Protein AF-0000000082578738 (afdb_homodimer)

Organism: NCBI:txid68569

Radius of gyration: 40.86 Å; Cα contacts (8 Å, |Δi|>4): 1595; chains: 2; bounding box: 80×146×96 Å

pLDDT: mean 88.63, std 14.74, range [18.41, 98.75]

InterPro domains:
  IPR003423 Outer membrane efflux protein [PF02321] (66-262)
  IPR003423 Outer membrane efflux protein [PF02321] (292-471)
  IPR010131 Multidrug resistance outer membrane protein MdtP/Nodulation protein T-like [PTHR30203] (8-477)
  IPR010131 Multidrug resistance outer membrane protein MdtP/Nodulation protein T-like [TIGR01845] (11-472)

Sequence (982 aa):
MANRPLTPSILLALSLSACAVGPDYHPRPASELGVPDGWSVSAGQKAREDLSQWWTRFDDPMLASLVQRAQAANLDVAQAVARLRQARESLVQQRANLVPSLSVSGGVSRSEPLRGGSSTTTLPDGTVTSFSQGGATSFSLGADANYQVDLFGGVRRGVEGARASYAASGYDLATVLISAEAETARNYVLARVVQAQIANARDSLGIADENLQIAGWRLQAGLVSSLDQEQARASRAQLAASIPTLEASYNGYVARLGVLTGQAPGALKAEMEAVKPIPAGPASVAAGIPADTLRQRPDVRAAERNLAAATANIGVAAAQLYPQLSIGGSIDAGSTALASIFDVITGRLFANIAQTLFDGGRRASQVRSAEAAADGAFLAYKSTVLTGLEDVENAIVALQTAQRRQQEFAVALEASSNQALLARMQYRSGLTDFTTLNQAESALISARNGVVSARSDAATALIQLYQALGGGWDPSVTPTVPTTGGTANGNMANRPLTPSILLALSLSACAVGPDYHPRPASELGVPDGWSVSAGQKAREDLSQWWTRFDDPMLASLVQRAQAANLDVAQAVARLRQARESLVQQRANLVPSLSVSGGVSRSEPLRGGSSTTTLPDGTVTSFSQGGATSFSLGADANYQVDLFGGVRRGVEGARASYAASGYDLATVLISAEAETARNYVLARVVQAQIANARDSLGIADENLQIAGWRLQAGLVSSLDQEQARASRAQLAASIPTLEASYNGYVARLGVLTGQAPGALKAEMEAVKPIPAGPASVAAGIPADTLRQRPDVRAAERNLAAATANIGVAAAQLYPQLSIGGSIDAGSTALASIFDVITGRLFANIAQTLFDGGRRASQVRSAEAAADGAFLAYKSTVLTGLEDVENAIVALQTAQRRQQEFAVALEASSNQALLARMQYRSGLTDFTTLNQAESALISARNGVVSARSDAATALIQLYQALGGGWDPSVTPTVPTTGGTANGN

Foldseek 3Di:
DDPPPPPPVVVVLVVLVPAQDFDADDDDDPVVLVNDPDAPDPAAADDDDAQQQVQVQLVDVVLSVLLVLLLVAFVLLVVLLVVLVVLVVQLVVLVVLQDKDKDKDKDKDKDADPPDQWDFDQPPVRDTDTDRPGIFMKIKIKMKIKHWDCSNCLSVLLSQLSVLLSLLSLLVSLLSSLVLSLLLSLLLLVLLLLVLLLVLLVVLLVVLVVQLVLLVVCVVVVLDDVVLNVVSVVLNVVSVVVNVVSVVSSLVSQLVSQNSSNHGRCPCCVVSVDRDHRRDGDPPCSPNQHPCLLLLRSNLSSLSSNLSSLSSVLSNLVSLQAKIKMKMKMWMFMDSDPVCRVVDIDIDIDMDIDHDDDDPCVSVVVSVVSVVVSVVSVVVSSVVSVVLSVQQSVLVVQLVVLVVQLVVLVVQLVVLVVQLVVLVVCVSVSNDGSVSNSVSSVSNSVSSSSNSVSSSSNSSSVSSNSVSSNGNNDSVDRGHNPDPPDDPPPD/DDPPPPPPVVVVLVVLVPAADFDADDDDDPVVLVNDPDAPDPADADDDDAQQQVQCQLVDPVLSVLLVLLLVAFVLLVVLLVVLVVLVVQLVVLVVLQDKDKDKDKDKDKDAPPPDQWDFDQDPVRDTDTDRNGIFIKIKIKMKIKHWDCSNCLSVLLSQLSVLLSLLSLLVSLLSSLVLSLLLSLLLLVLLLLVLLLVLLVVLLVVLVVQLVLQVVCVVVVLDDCVLNVVSVVLNVVSVVVNVVSVVSSLVSQLVSQNSSNHGRCPCCVVSVDRDHRRDGDPCCSVNQHPCLLLLRSNLSSLSSNLSSLSSVLSNLVSLQAKIKMKMKMWMFMDSDPVCRPVDIDIDIDIDIDHDDDDPCVSVVVSVVSVVVSVVSVVVSSVVSVVLSVLQSVLVVLLVVLVVQLVVLVVQLVVLVVQLVVLVVCVSVSNDGSVSNSVSSVSNSVSSSSNSVSSSSNSSSVSSNSVSSNGNNDSVDRGHNPDDDDDPPDD

Secondary structure (DSSP, 8-state):
-----SHHHHHHHHHGGG---SPPP-PPPGGGGT--SS-SS----------TTGGGGG--HHHHHHHHHHHHH-HHHHHHHHHHHHHHHHHHHHHHTTS-EEEEEEEEEEEEEEE--EEEEE-TTS-EEEEE---EEEEEEEEEEEEEE-TTSHHHHHHHHHHHHHHHHHHHHHHHHHHHHHHHHHHHHHHHHHHHHHHHHHHHHHHHHHHHHHHHHHHHTTSS-HHHHHHHHHHHHHHHHHHHHHHHHHHHHHHHHHHHTTS-TTTTHHHH-S--PPP---S-------TTHHHH-HHHHHHHHHHHHHHHHHHHHHHTTS-EEEEEEEEEEEESSGGGTTS-EEEEEEEEEE----STTHHHHHHHHHHHHHHHHHHHHHHHHHHHHHHHHHHHHHHHHHHHHHHHHHHHHHHHHHHHHHHHHHHHTTSS-HHHHHHHHHHHHHHHHHHHHHHHHHHHHHHHHHHHTT-SS-TTS----------S---/-----SHHHHHHHHHGGG--SSPPP-PPPGGGGT--SS-SS----------TTGGGGG--HHHHHHHHHHHHH-HHHHHHHHHHHHHHHHHHHHHGGGS-EEEEEEEEEEE--SS--EEEEEPTTS-EEEEE---EEEEEEEEEEEEEE-TTSHHHHHHHHHHHHHHHHHHHHHHHHHHHHHHHHHHHHHHHHHHHHHHHHHHHHHHHHHHHHHHHHHHHTTSS-HHHHHHHHHHHHHHHHHHHHHHHHHHHHHHHHHHHTTS-TTTTHHHH-S--PPP---S-------TTHHHH-HHHHHHHHHHHHHHHHHHHHHHTTS-EEEEEEEEEEEESSGGGTTSSEEEEEEEEEEEEEESTTHHHHHHHHHHHHHHHHHHHHHHHHHHHHHHHHHHHHHHHHHHHHHHHHHHHHHHHHHHHHHHHHHHHTTSS-HHHHHHHHHHHHHHHHHHHHHHHHHHHHHHHHHHHTT-SS-TTS--------------

Nearest PDB structures (foldseek):
  4k7r-assembly1_A  TM=8.934E-01  e=3.636E-23  Escherichia coli K-12
  5azs-assembly1_A  TM=9.113E-01  e=7.656E-23  Pseudomonas aeruginosa PAO1
  1yc9-assembly1_A-3  TM=9.239E-01  e=1.060E-21  Vibrio cholerae
  7akz-assembly1_A  TM=8.717E-01  e=3.704E-22  Pseudomonas aeruginosa PAO1
  1wp1-assembly1_A  TM=8.650E-01  e=6.839E-22  Pseudomonas aeruginosa

Solvent-acc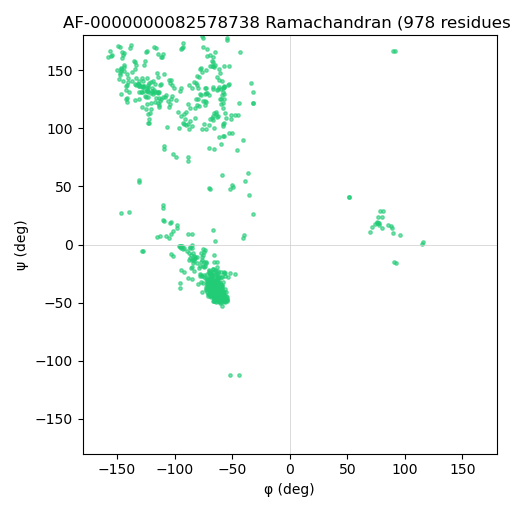essible surface area (backbone atoms only — not comparable to full-atom values): 49070 Å² total; per-residue (Å²): 132,82,78,68,71,71,56,61,68,56,52,58,61,56,62,42,63,74,57,50,46,52,64,79,77,69,90,77,57,55,73,80,43,69,56,68,96,65,74,95,54,100,55,56,79,35,74,82,69,86,32,46,59,54,61,58,57,31,74,38,71,66,61,36,51,52,33,53,43,24,73,75,38,19,44,69,44,52,34,33,49,25,52,31,45,31,33,48,27,50,28,45,37,40,50,13,60,79,47,52,34,33,33,38,37,40,35,43,35,37,39,34,50,75,33,61,33,54,49,70,45,64,42,96,85,63,52,68,44,64,49,63,52,65,66,45,50,39,36,38,39,36,36,39,37,43,31,64,56,57,60,40,19,26,54,60,20,43,31,50,16,30,50,24,45,30,49,18,36,18,20,48,34,50,40,45,43,27,49,51,38,44,52,44,50,44,36,51,42,50,30,28,42,34,51,53,48,44,51,52,50,51,53,52,43,54,52,32,52,50,51,32,50,51,35,47,52,36,36,75,69,65,74,48,57,71,48,47,34,24,47,33,46,18,53,36,24,52,52,59,34,50,49,44,57,39,52,41,51,32,52,46,28,42,20,48,47,13,40,48,39,50,33,30,26,50,71,40,51,74,78,59,62,65,87,60,79,62,59,50,58,61,90,73,64,72,55,22,55,38,92,58,31,66,71,32,21,32,62,40,51,17,32,48,23,44,26,41,17,32,31,19,43,24,5,32,36,46,27,69,72,45,70,44,42,37,40,36,36,36,44,37,24,45,24,71,42,79,91,46,26,77,74,44,71,48,76,47,75,51,74,47,77,49,67,82,87,79,69,93,53,54,62,62,50,46,27,52,50,28,48,52,48,24,51,52,30,46,52,50,28,30,51,44,46,48,51,42,52,49,43,36,52,51,20,52,52,43,28,54,50,18,54,54,44,38,56,55,25,51,51,44,32,53,52,24,48,53,46,28,53,52,34,51,53,30,38,78,71,65,73,46,56,60,68,59,30,50,52,29,46,50,45,29,53,52,22,52,48,43,36,52,49,21,50,46,41,29,36,48,21,47,48,44,29,41,49,42,47,27,27,48,50,65,70,89,52,82,51,66,74,80,74,77,73,78,75,87,65,77,135,132,85,76,69,72,69,55,61,66,54,51,56,60,58,62,42,61,75,53,47,46,52,63,79,77,68,88,78,57,55,71,83,42,42,56,66,97,64,76,75,52,101,55,57,78,36,78,83,71,86,33,44,58,54,61,60,57,31,74,36,71,67,60,37,49,51,33,52,42,23,72,74,38,19,58,68,45,52,53,32,49,53,52,30,46,52,32,48,51,50,27,52,56,42,50,53,60,77,52,65,48,79,50,77,52,79,49,77,46,74,48,65,59,86,73,77,34,53,50,72,46,68,44,96,86,63,51,69,44,65,48,66,51,65,68,44,53,39,37,38,41,36,37,38,39,43,31,66,56,58,61,42,21,26,54,58,21,44,29,52,16,29,50,24,44,28,49,18,35,19,21,48,32,49,41,46,43,26,50,52,37,44,51,42,50,43,34,52,42,52,29,28,42,34,50,52,50,45,51,51,48,52,54,51,42,54,51,32,52,50,50,31,49,50,36,47,51,36,35,74,70,66,74,48,59,70,63,45,35,52,50,32,48,50,54,34,51,55,50,58,61,49,47,61,57,40,52,51,52,30,52,51,28,44,22,48,48,13,44,49,37,58,40,56,44,68,70,41,52,76,78,62,61,65,87,59,80,60,59,50,60,62,89,72,64,71,54,19,56,38,95,56,32,67,70,33,19,32,60,42,51,19,33,50,24,45,27,40,17,33,32,18,42,24,6,34,36,45,28,69,74,47,68,45,40,37,37,36,36,34,43,36,23,48,26,71,43,78,93,46,26,77,50,33,27,38,34,35,40,37,41,39,38,35,35,72,76,40,44,59,52,26,62,63,28,47,26,54,28,28,48,26,49,24,52,28,30,47,38,51,28,30,47,45,45,32,50,45,52,33,44,35,52,47,19,52,43,40,30,54,30,18,53,55,27,39,56,25,24,50,51,14,32,54,23,18,48,52,21,30,54,49,35,52,53,31,38,76,70,66,73,48,56,57,67,61,35,51,52,28,46,51,46,30,53,51,22,54,50,41,38,51,49,23,50,47,40,30,35,45,19,47,48,46,30,42,49,44,47,26,28,48,49,66,71,90,52,81,52,67,73,77,76,78,74,81,77,90,66,83,131

Structure (mmCIF, N/CA/C/O backbone):
data_AF-0000000082578738-model_v1
#
loop_
_entity.id
_entity.type
_entity.pdbx_description
1 polymer 'NodT family efflux transporter outer membrane factor (OMF) lipoprotein'
#
loop_
_atom_site.group_PDB
_atom_site.id
_atom_site.type_symbol
_atom_site.label_atom_id
_atom_site.label_alt_id
_atom_site.label_comp_id
_atom_site.label_asym_id
_atom_site.label_entity_id
_atom_site.label_seq_id
_atom_site.pdbx_PDB_ins_code
_atom_site.Cartn_x
_atom_site.Cartn_y
_atom_site.Cartn_z
_atom_site.occupancy
_atom_site.B_iso_or_equiv
_atom_site.auth_seq_id
_atom_site.auth_comp_id
_atom_site.auth_asym_id
_atom_site.auth_atom_id
_atom_site.pdbx_PDB_model_num
ATOM 1 N N . MET A 1 1 ? -24.656 -64.25 -32.5 1 35.38 1 MET A N 1
ATOM 2 C CA . MET A 1 1 ? -23.766 -63.406 -31.703 1 35.38 1 MET A CA 1
ATOM 3 C C . MET A 1 1 ? -24.531 -62.219 -31.109 1 35.38 1 MET A C 1
ATOM 5 O O . MET A 1 1 ? -25.141 -61.438 -31.859 1 35.38 1 MET A O 1
ATOM 9 N N . ALA A 1 2 ? -25.078 -62.438 -29.875 1 47.12 2 ALA A N 1
ATOM 10 C CA . ALA A 1 2 ? -26.094 -61.719 -29.109 1 47.12 2 ALA A CA 1
ATOM 11 C C . ALA A 1 2 ? -25.672 -60.25 -28.875 1 47.12 2 ALA A C 1
ATOM 13 O O . ALA A 1 2 ? -24.609 -60 -28.328 1 47.12 2 ALA A O 1
ATOM 14 N N . ASN A 1 3 ? -26.094 -59.406 -29.734 1 41.47 3 ASN A N 1
ATOM 15 C CA . ASN A 1 3 ? -26.016 -57.938 -29.688 1 41.47 3 ASN A CA 1
ATOM 16 C C . ASN A 1 3 ? -26.5 -57.406 -28.359 1 41.47 3 ASN A C 1
ATOM 18 O O . ASN A 1 3 ? -27.703 -57.219 -28.156 1 41.47 3 ASN A O 1
ATOM 22 N N . ARG A 1 4 ? -25.984 -57.969 -27.219 1 53.22 4 ARG A N 1
ATOM 23 C CA . ARG A 1 4 ? -26.422 -57.406 -25.938 1 53.22 4 ARG A CA 1
ATOM 24 C C . ARG A 1 4 ? -26.25 -55.875 -25.938 1 53.22 4 ARG A C 1
ATOM 26 O O . ARG A 1 4 ? -25.188 -55.375 -26.281 1 53.22 4 ARG A O 1
ATOM 33 N N . PRO A 1 5 ? -27.375 -55.188 -25.938 1 48.09 5 PRO A N 1
ATOM 34 C CA . PRO A 1 5 ? -27.406 -53.75 -26.016 1 48.09 5 PRO A CA 1
ATOM 35 C C . PRO A 1 5 ? -26.531 -53.062 -24.953 1 48.09 5 PRO A C 1
ATOM 37 O O . PRO A 1 5 ? -26.578 -53.469 -23.781 1 48.09 5 PRO A O 1
ATOM 40 N N . LEU A 1 6 ? -25.297 -52.688 -25.297 1 50.22 6 LEU A N 1
ATOM 41 C CA . LEU A 1 6 ? -24.422 -51.75 -24.578 1 50.22 6 LEU A CA 1
ATOM 42 C C . LEU A 1 6 ? -25.203 -50.562 -24.031 1 50.22 6 LEU A C 1
ATOM 44 O O . LEU A 1 6 ? -24.625 -49.688 -23.406 1 50.22 6 LEU A O 1
ATOM 48 N N . THR A 1 7 ? -26.578 -50.656 -24.141 1 51.19 7 THR A N 1
ATOM 49 C CA . THR A 1 7 ? -27.344 -49.438 -23.875 1 51.19 7 THR A CA 1
ATOM 50 C C . THR A 1 7 ? -27.422 -49.156 -22.375 1 51.19 7 THR A C 1
ATOM 52 O O . THR A 1 7 ? -27.453 -48 -21.953 1 51.19 7 THR A O 1
ATOM 55 N N . PRO A 1 8 ? -27.625 -50.25 -21.594 1 52.88 8 PRO A N 1
ATOM 56 C CA . PRO A 1 8 ? -27.906 -49.844 -20.219 1 52.88 8 PRO A CA 1
ATOM 57 C C . PRO A 1 8 ? -26.688 -49.25 -19.5 1 52.88 8 PRO A C 1
ATOM 59 O O . PRO A 1 8 ? -26.844 -48.469 -18.562 1 52.88 8 PRO A O 1
ATOM 62 N N . SER A 1 9 ? -25.516 -49.781 -19.875 1 50.31 9 SER A N 1
ATOM 63 C CA . SER A 1 9 ? -24.344 -49.344 -19.109 1 50.31 9 SER A CA 1
ATOM 64 C C . SER A 1 9 ? -24.062 -47.875 -19.312 1 50.31 9 SER A C 1
ATOM 66 O O . SER A 1 9 ? -23.547 -47.188 -18.422 1 50.31 9 SER A O 1
ATOM 68 N N . ILE A 1 10 ? -24.375 -47.406 -20.5 1 50.16 10 ILE A N 1
ATOM 69 C CA . ILE A 1 10 ? -24.141 -45.969 -20.766 1 50.16 10 ILE A CA 1
ATOM 70 C C . ILE A 1 10 ? -25.156 -45.125 -20.016 1 50.16 10 ILE A C 1
ATOM 72 O O . ILE A 1 10 ? -24.844 -44.031 -19.562 1 50.16 10 ILE A O 1
ATOM 76 N N . LEU A 1 11 ? -26.406 -45.656 -19.875 1 50.03 11 LEU A N 1
ATOM 77 C CA . LEU A 1 11 ? -27.422 -44.875 -19.188 1 50.03 11 LEU A CA 1
ATOM 78 C C . LEU A 1 11 ? -27.109 -44.75 -17.703 1 50.03 11 LEU A C 1
ATOM 80 O O . LEU A 1 11 ? -27.469 -43.75 -17.078 1 50.03 11 LEU A O 1
ATOM 84 N N . LEU A 1 12 ? -26.609 -45.781 -17.047 1 49.66 12 LEU A N 1
ATOM 85 C CA . LEU A 1 12 ? -26.25 -45.688 -15.633 1 49.66 12 LEU A CA 1
ATOM 86 C C . LEU A 1 12 ? -25.125 -44.688 -15.422 1 49.66 12 LEU A C 1
ATOM 88 O O . LEU A 1 12 ? -25.094 -43.969 -14.406 1 49.66 12 LEU A O 1
ATOM 92 N N . ALA A 1 13 ? -24.188 -44.625 -16.328 1 50.25 13 ALA A N 1
ATOM 93 C CA . ALA A 1 13 ? -23.094 -43.656 -16.203 1 50.25 13 ALA A CA 1
ATOM 94 C C . ALA A 1 13 ? -23.609 -42.219 -16.281 1 50.25 13 ALA A C 1
ATOM 96 O O . ALA A 1 13 ? -23.062 -41.344 -15.625 1 50.25 13 ALA A O 1
ATOM 97 N N . LEU A 1 14 ? -24.688 -42.031 -17.031 1 50.22 14 LEU A N 1
ATOM 98 C CA . LEU A 1 14 ? -25.219 -40.688 -17.188 1 50.22 14 LEU A CA 1
ATOM 99 C C . LEU A 1 14 ? -26 -40.25 -15.961 1 50.22 14 LEU A C 1
ATOM 101 O O . LEU A 1 14 ? -26.172 -39.062 -15.719 1 50.22 14 LEU A O 1
ATOM 105 N N . SER A 1 15 ? -26.641 -41.188 -15.305 1 51.06 15 SER A N 1
ATOM 106 C CA . SER A 1 15 ? -27.438 -40.781 -14.156 1 51.06 15 SER A CA 1
ATOM 107 C C . SER A 1 15 ? -26.531 -40.312 -13.008 1 51.06 15 SER A C 1
ATOM 109 O O . SER A 1 15 ? -27 -39.656 -12.078 1 51.06 15 SER A O 1
ATOM 111 N N . LEU A 1 16 ? -25.328 -40.75 -12.953 1 48.75 16 LEU A N 1
ATOM 112 C CA . LEU A 1 16 ? -24.438 -40.375 -11.859 1 48.75 16 LEU A CA 1
ATOM 113 C C . LEU A 1 16 ? -23.953 -38.938 -12.008 1 48.75 16 LEU A C 1
ATOM 115 O O . LEU A 1 16 ? -23.219 -38.438 -11.172 1 48.75 16 LEU A O 1
ATOM 119 N N . SER A 1 17 ? -24.109 -38.406 -13.109 1 51.94 17 SER A N 1
ATOM 120 C CA . SER A 1 17 ? -23.641 -37.062 -13.383 1 51.94 17 SER A CA 1
ATOM 121 C C . SER A 1 17 ? -24.281 -36.031 -12.453 1 51.94 17 SER A C 1
ATOM 123 O O . SER A 1 17 ? -23.828 -34.906 -12.344 1 51.94 17 SER A O 1
ATOM 125 N N . ALA A 1 18 ? -25.469 -36.344 -11.883 1 58.41 18 ALA A N 1
ATOM 126 C CA . ALA A 1 18 ? -26.25 -35.312 -11.211 1 58.41 18 ALA A CA 1
ATOM 127 C C . ALA A 1 18 ? -25.781 -35.125 -9.773 1 58.41 18 ALA A C 1
ATOM 129 O O . ALA A 1 18 ? -26.031 -34.094 -9.164 1 58.41 18 ALA A O 1
ATOM 130 N N . CYS A 1 19 ? -25.031 -35.969 -9.094 1 68.69 19 CYS A N 1
ATOM 131 C CA . CYS A 1 19 ? -24.812 -35.844 -7.66 1 68.69 19 CYS A CA 1
ATOM 132 C C . CYS A 1 19 ? -23.375 -35.406 -7.371 1 68.69 19 CYS A C 1
ATOM 134 O O . CYS A 1 19 ? -22.438 -36.188 -7.609 1 68.69 19 CYS A O 1
ATOM 136 N N . ALA A 1 20 ? -23.031 -34.094 -7.387 1 81.81 20 ALA A N 1
ATOM 137 C CA . ALA A 1 20 ? -21.734 -33.594 -6.926 1 81.81 20 ALA A CA 1
ATOM 138 C C . ALA A 1 20 ? -21.641 -33.625 -5.402 1 81.81 20 ALA A C 1
ATOM 140 O O . ALA A 1 20 ? -22.547 -33.156 -4.711 1 81.81 20 ALA A O 1
ATOM 141 N N . VAL A 1 21 ? -20.609 -34.188 -4.883 1 87.62 21 VAL A N 1
ATOM 142 C CA . VAL A 1 21 ? -20.422 -34.281 -3.439 1 87.62 21 VAL A CA 1
ATOM 143 C C . VAL A 1 21 ? -20.078 -32.906 -2.879 1 87.62 21 VAL A C 1
ATOM 145 O O . VAL A 1 21 ? -19.719 -31.984 -3.631 1 87.62 21 VAL A O 1
ATOM 148 N N . GLY A 1 22 ? -20.234 -32.75 -1.539 1 86.25 22 GLY A N 1
ATOM 149 C CA . GLY A 1 22 ? -19.984 -31.453 -0.88 1 86.25 22 GLY A CA 1
ATOM 150 C C . GLY A 1 22 ? -21.234 -30.594 -0.79 1 86.25 22 GLY A C 1
ATOM 151 O O . GLY A 1 22 ? -22.234 -30.859 -1.458 1 86.25 22 GLY A O 1
ATOM 152 N N . PRO A 1 23 ? -21.141 -29.594 -0.011 1 88.69 23 PRO A N 1
ATOM 153 C CA . PRO A 1 23 ? -22.328 -28.766 0.199 1 88.69 23 PRO A CA 1
ATOM 154 C C . PRO A 1 23 ? -22.562 -27.766 -0.932 1 88.69 23 PRO A C 1
ATOM 156 O O . PRO A 1 23 ? -21.594 -27.312 -1.567 1 88.69 23 PRO A O 1
ATOM 159 N N . ASP A 1 24 ? -23.812 -27.5 -1.26 1 89.81 24 ASP A N 1
ATOM 160 C CA . ASP A 1 24 ? -24.172 -26.391 -2.127 1 89.81 24 ASP A CA 1
ATOM 161 C C . ASP A 1 24 ? -24.219 -25.078 -1.341 1 89.81 24 ASP A C 1
ATOM 163 O O . ASP A 1 24 ? -24.688 -25.047 -0.2 1 89.81 24 ASP A O 1
ATOM 167 N N . TYR A 1 25 ? -23.734 -24.094 -1.938 1 90.44 25 TYR A N 1
ATOM 168 C CA . TYR A 1 25 ? -23.797 -22.797 -1.267 1 90.44 25 TYR A CA 1
ATOM 169 C C . TYR A 1 25 ? -25.219 -22.25 -1.269 1 90.44 25 TYR A C 1
ATOM 171 O O . TYR A 1 25 ? -25.891 -22.281 -2.295 1 90.44 25 TYR A O 1
ATOM 179 N N . HIS A 1 26 ? -25.656 -21.75 -0.109 1 88.62 26 HIS A N 1
ATOM 180 C CA . HIS A 1 26 ? -26.906 -21.016 0.058 1 88.62 26 HIS A CA 1
ATOM 181 C C . HIS A 1 26 ? -26.672 -19.672 0.758 1 88.62 26 HIS A C 1
ATOM 183 O O . HIS A 1 26 ? -25.891 -19.594 1.711 1 88.62 26 HIS A O 1
ATOM 189 N N . PRO A 1 27 ? -27.344 -18.641 0.185 1 87.31 27 PRO A N 1
ATOM 190 C CA . PRO A 1 27 ? -27.188 -17.344 0.857 1 87.31 27 PRO A CA 1
ATOM 191 C C . PRO A 1 27 ? -27.609 -17.391 2.324 1 87.31 27 PRO A C 1
ATOM 193 O O . PRO A 1 27 ? -28.594 -18.062 2.668 1 87.31 27 PRO A O 1
ATOM 196 N N . ARG A 1 28 ? -26.812 -16.812 3.16 1 85.69 28 ARG A N 1
ATOM 197 C CA . ARG A 1 28 ? -27.078 -16.812 4.594 1 85.69 28 ARG A CA 1
ATOM 198 C C . ARG A 1 28 ? -28.109 -15.742 4.957 1 85.69 28 ARG A C 1
ATOM 200 O O . ARG A 1 28 ? -28.078 -14.633 4.422 1 85.69 28 ARG A O 1
ATOM 207 N N . PRO A 1 29 ? -29.078 -16.094 5.852 1 84.44 29 PRO A N 1
ATOM 208 C CA . PRO A 1 29 ? -30.078 -15.094 6.254 1 84.44 29 PRO A CA 1
ATOM 209 C C . PRO A 1 29 ? -29.469 -13.961 7.082 1 84.44 29 PRO A C 1
ATOM 211 O O . PRO A 1 29 ? -28.422 -14.133 7.699 1 84.44 29 PRO A O 1
ATOM 214 N N . ALA A 1 30 ? -30.156 -12.867 7.082 1 83 30 ALA A N 1
ATOM 215 C CA . ALA A 1 30 ? -29.719 -11.648 7.754 1 83 30 ALA A CA 1
ATOM 216 C C . ALA A 1 30 ? -29.5 -11.891 9.242 1 83 30 ALA A C 1
ATOM 218 O O . ALA A 1 30 ? -28.609 -11.305 9.852 1 83 30 ALA A O 1
ATOM 219 N N . SER A 1 31 ? -30.266 -12.797 9.852 1 82.25 31 SER A N 1
ATOM 220 C CA . SER A 1 31 ? -30.156 -13.094 11.281 1 82.25 31 SER A CA 1
ATOM 221 C C . SER A 1 31 ? -28.812 -13.719 11.625 1 82.25 31 SER A C 1
ATOM 223 O O . SER A 1 31 ? -28.219 -13.398 12.664 1 82.25 31 SER A O 1
ATOM 225 N N . GLU A 1 32 ? -28.312 -14.43 10.781 1 86.44 32 GLU A N 1
ATOM 226 C CA . GLU A 1 32 ? -27.031 -15.094 11.031 1 86.44 32 GLU A CA 1
ATOM 227 C C . GLU A 1 32 ? -25.859 -14.133 10.852 1 86.44 32 GLU A C 1
ATOM 229 O O . GLU A 1 32 ? -24.766 -14.391 11.352 1 86.44 32 GLU A O 1
ATOM 234 N N . LEU A 1 33 ? -26.125 -13.102 10.164 1 85.94 33 LEU A N 1
ATOM 235 C CA . LEU A 1 33 ? -25.078 -12.117 9.898 1 85.94 33 LEU A CA 1
ATOM 236 C C . LEU A 1 33 ? -25.094 -11.008 10.953 1 85.94 33 LEU A C 1
ATOM 238 O O . LEU A 1 33 ? -24.266 -10.102 10.914 1 85.94 33 LEU A O 1
ATOM 242 N N . GLY A 1 34 ? -26.078 -11.023 11.922 1 79.19 34 GLY A N 1
ATOM 243 C CA . GLY A 1 34 ? -26.141 -10.031 12.984 1 79.19 34 GLY A CA 1
ATOM 244 C C . GLY A 1 34 ? -26.766 -8.727 12.547 1 79.19 34 GLY A C 1
ATOM 245 O O . GLY A 1 34 ? -26.547 -7.684 13.164 1 79.19 34 GLY A O 1
ATOM 246 N N . VAL A 1 35 ? -27.438 -8.75 11.383 1 82.56 35 VAL A N 1
ATOM 247 C CA . VAL A 1 35 ? -28.078 -7.543 10.883 1 82.56 35 VAL A CA 1
ATOM 248 C C . VAL A 1 35 ? -29.328 -7.246 11.703 1 82.56 35 VAL A C 1
ATOM 250 O O . VAL A 1 35 ? -30.234 -8.078 11.781 1 82.56 35 VAL A O 1
ATOM 253 N N . PRO A 1 36 ? -29.344 -6.062 12.352 1 80 36 PRO A N 1
ATOM 254 C CA . PRO A 1 36 ? -30.516 -5.73 13.156 1 80 36 PRO A CA 1
ATOM 255 C C . PRO A 1 36 ? -31.734 -5.41 12.305 1 80 36 PRO A C 1
ATOM 257 O O . PRO A 1 36 ? -31.625 -5.238 11.094 1 80 36 PRO A O 1
ATOM 260 N N . ASP A 1 37 ? -32.906 -5.332 12.883 1 75.31 37 ASP A N 1
ATOM 261 C CA . ASP A 1 37 ? -34.156 -5.035 12.195 1 75.31 37 ASP A CA 1
ATOM 262 C C . ASP A 1 37 ? -34.219 -3.572 11.766 1 75.31 37 ASP A C 1
ATOM 264 O O . ASP A 1 37 ? -34.906 -3.229 10.812 1 75.31 37 ASP A O 1
ATOM 268 N N . GLY A 1 38 ? -33.531 -2.75 12.539 1 74.38 38 GLY A N 1
ATOM 269 C CA . GLY A 1 38 ? -33.531 -1.33 12.227 1 74.38 38 GLY A CA 1
ATOM 270 C C . GLY A 1 38 ? -32.188 -0.662 12.539 1 74.38 38 GLY A C 1
ATOM 271 O O . GLY A 1 38 ? -31.344 -1.244 13.211 1 74.38 38 GLY A O 1
ATOM 272 N N . TRP A 1 39 ? -32.062 0.463 11.969 1 76.12 39 TRP A N 1
ATOM 273 C CA . TRP A 1 39 ? -30.844 1.25 12.211 1 76.12 39 TRP A CA 1
ATOM 274 C C . TRP A 1 39 ? -30.906 1.917 13.586 1 76.12 39 TRP A C 1
ATOM 276 O O . TRP A 1 39 ? -31.984 2.211 14.094 1 76.12 39 TRP A O 1
ATOM 286 N N . SER A 1 40 ? -29.75 2.088 14.195 1 77.75 40 SER A N 1
ATOM 287 C CA . SER A 1 40 ? -29.688 2.699 15.523 1 77.75 40 SER A CA 1
ATOM 288 C C . SER A 1 40 ? -29.734 4.223 15.43 1 77.75 40 SER A C 1
ATOM 290 O O . SER A 1 40 ? -29.953 4.902 16.438 1 77.75 40 SER A O 1
ATOM 292 N N . VAL A 1 41 ? -29.578 4.668 14.25 1 75.44 41 VAL A N 1
ATOM 293 C CA . VAL A 1 41 ? -29.562 6.113 14.047 1 75.44 41 VAL A CA 1
ATOM 294 C C . VAL A 1 41 ? -30.844 6.539 13.328 1 75.44 41 VAL A C 1
ATOM 296 O O . VAL A 1 41 ? -31.531 5.715 12.711 1 75.44 41 VAL A O 1
ATOM 299 N N . SER A 1 42 ? -31.344 7.762 13.656 1 64.81 42 SER A N 1
ATOM 300 C CA . SER A 1 42 ? -32.531 8.289 13.008 1 64.81 42 SER A CA 1
ATOM 301 C C . SER A 1 42 ? -32.344 8.43 11.5 1 64.81 42 SER A C 1
ATOM 303 O O . SER A 1 42 ? -31.641 9.344 11.047 1 64.81 42 SER A O 1
ATOM 305 N N . ALA A 1 43 ? -32.625 7.352 10.828 1 62.56 43 ALA A N 1
ATOM 306 C CA . ALA A 1 43 ? -32.562 7.391 9.375 1 62.56 43 ALA A CA 1
ATOM 307 C C . ALA A 1 43 ? -33.906 6.984 8.75 1 62.56 43 ALA A C 1
ATOM 309 O O . ALA A 1 43 ? -34.562 6.047 9.219 1 62.56 43 ALA A O 1
ATOM 310 N N . GLY A 1 44 ? -34.531 7.945 8.125 1 61.06 44 GLY A N 1
ATOM 311 C CA . GLY A 1 44 ? -35.781 7.566 7.461 1 61.06 44 GLY A CA 1
ATOM 312 C C . GLY A 1 44 ? -35.562 6.52 6.383 1 61.06 44 GLY A C 1
ATOM 313 O O . GLY A 1 44 ? -34.438 6.344 5.879 1 61.06 44 GLY A O 1
ATOM 314 N N . GLN A 1 45 ? -36.406 5.555 6.383 1 58.81 45 GLN A N 1
ATOM 315 C CA . GLN A 1 45 ? -36.344 4.59 5.289 1 58.81 45 GLN A CA 1
ATOM 316 C C . GLN A 1 45 ? -36.906 5.188 4 1 58.81 45 GLN A C 1
ATOM 318 O O . GLN A 1 45 ? -38 5.754 3.994 1 58.81 45 GLN A O 1
ATOM 323 N N . LYS A 1 46 ? -36 5.523 3.17 1 60.38 46 LYS A N 1
ATOM 324 C CA . LYS A 1 46 ? -36.5 6.02 1.896 1 60.38 46 LYS A CA 1
ATOM 325 C C . LYS A 1 46 ? -36.219 5.031 0.768 1 60.38 46 LYS A C 1
ATOM 327 O O . LYS A 1 46 ? -35.438 4.098 0.935 1 60.38 46 LYS A O 1
ATOM 332 N N . ALA A 1 47 ? -37 5.312 -0.372 1 58.38 47 ALA A N 1
ATOM 333 C CA . ALA A 1 47 ? -36.906 4.516 -1.593 1 58.38 47 ALA A CA 1
ATOM 334 C C . ALA A 1 47 ? -35.469 4.504 -2.125 1 58.38 47 ALA A C 1
ATOM 336 O O . ALA A 1 47 ? -34.719 5.43 -1.866 1 58.38 47 ALA A O 1
ATOM 337 N N . ARG A 1 48 ? -35.156 3.455 -2.846 1 63.94 48 ARG A N 1
ATOM 338 C CA . ARG A 1 48 ? -33.875 3.199 -3.449 1 63.94 48 ARG A CA 1
ATOM 339 C C . ARG A 1 48 ? -33.469 4.328 -4.398 1 63.94 48 ARG A C 1
ATOM 341 O O . ARG A 1 48 ? -34.188 4.641 -5.34 1 63.94 48 ARG A O 1
ATOM 348 N N . GLU A 1 49 ? -32.594 5.168 -3.939 1 72.5 49 GLU A N 1
ATOM 349 C CA . GLU A 1 49 ? -32.062 6.191 -4.824 1 72.5 49 GLU A CA 1
ATOM 350 C C . GLU A 1 49 ? -30.875 5.645 -5.633 1 72.5 49 GLU A C 1
ATOM 352 O O . GLU A 1 49 ? -30.156 4.77 -5.164 1 72.5 49 GLU A O 1
ATOM 357 N N . ASP A 1 50 ? -30.938 5.988 -7.012 1 81.94 50 ASP A N 1
ATOM 358 C CA . ASP A 1 50 ? -29.797 5.602 -7.852 1 81.94 50 ASP A CA 1
ATOM 359 C C . ASP A 1 50 ? -28.547 6.379 -7.469 1 81.94 50 ASP A C 1
ATOM 361 O O . ASP A 1 50 ? -28.453 7.582 -7.719 1 81.94 50 ASP A O 1
ATOM 365 N N . LEU A 1 51 ? -27.625 5.656 -6.852 1 88.06 51 LEU A N 1
ATOM 366 C CA . LEU A 1 51 ? -26.406 6.297 -6.371 1 88.06 51 LEU A CA 1
ATOM 367 C C . LEU A 1 51 ? -25.219 5.973 -7.281 1 88.06 51 LEU A C 1
ATOM 369 O O . LEU A 1 51 ? -24.062 6.191 -6.91 1 88.06 51 LEU A O 1
ATOM 373 N N . SER A 1 52 ? -25.484 5.527 -8.531 1 90.38 52 SER A N 1
ATOM 374 C CA . SER A 1 52 ? -24.422 5.129 -9.438 1 90.38 52 SER A CA 1
ATOM 375 C C . SER A 1 52 ? -23.562 6.324 -9.859 1 90.38 52 SER A C 1
ATOM 377 O O . SER A 1 52 ? -22.391 6.172 -10.18 1 90.38 52 SER A O 1
ATOM 379 N N . GLN A 1 53 ? -24.188 7.5 -9.82 1 93.25 53 GLN A N 1
ATOM 380 C CA . GLN A 1 53 ? -23.484 8.734 -10.133 1 93.25 53 GLN A CA 1
ATOM 381 C C . GLN A 1 53 ? -23.734 9.797 -9.07 1 93.25 53 GLN A C 1
ATOM 383 O O . GLN A 1 53 ? -24.094 10.93 -9.383 1 93.25 53 GLN A O 1
ATOM 388 N N . TRP A 1 54 ? -23.453 9.484 -7.84 1 92.88 54 TRP A N 1
ATOM 389 C CA . TRP A 1 54 ? -23.75 10.32 -6.684 1 92.88 54 TRP A CA 1
ATOM 390 C C . TRP A 1 54 ? -23.047 11.672 -6.793 1 92.88 54 TRP A C 1
ATOM 392 O O . TRP A 1 54 ? -23.516 12.672 -6.246 1 92.88 54 TRP A O 1
ATOM 402 N N . TRP A 1 55 ? -21.844 11.766 -7.512 1 95 55 TRP A N 1
ATOM 403 C CA . TRP A 1 55 ? -21.062 12.992 -7.59 1 95 55 TRP A CA 1
ATOM 404 C C . TRP A 1 55 ? -21.812 14.07 -8.359 1 95 55 TRP A C 1
ATOM 406 O O . TRP A 1 55 ? -21.531 15.266 -8.188 1 95 55 TRP A O 1
ATOM 416 N N . THR A 1 56 ? -22.781 13.688 -9.172 1 93.75 56 THR A N 1
ATOM 417 C CA . THR A 1 56 ? -23.562 14.648 -9.938 1 93.75 56 THR A CA 1
ATOM 418 C C . THR A 1 56 ? -24.516 15.414 -9.023 1 93.75 56 THR A C 1
ATOM 420 O O . THR A 1 56 ? -25 16.484 -9.383 1 93.75 56 THR A O 1
ATOM 423 N N . ARG A 1 57 ? -24.734 14.945 -7.848 1 91.5 57 ARG A N 1
ATOM 424 C CA . ARG A 1 57 ? -25.672 15.555 -6.906 1 91.5 57 ARG A CA 1
ATOM 425 C C . ARG A 1 57 ? -25.078 16.797 -6.27 1 91.5 57 ARG A C 1
ATOM 427 O O . ARG A 1 57 ? -25.797 17.609 -5.664 1 91.5 57 ARG A O 1
ATOM 434 N N . PHE A 1 58 ? -23.797 17 -6.375 1 95.12 58 PHE A N 1
ATOM 435 C CA . PHE A 1 58 ? -23.141 18.188 -5.844 1 95.12 58 PHE A CA 1
ATOM 436 C C . PHE A 1 58 ? -23.312 19.375 -6.797 1 95.12 58 PHE A C 1
ATOM 438 O O . PHE A 1 58 ? -22.984 20.516 -6.449 1 95.12 58 PHE A O 1
ATOM 445 N N . ASP A 1 59 ? -23.812 19.141 -8.016 1 93.44 59 ASP A N 1
ATOM 446 C CA . ASP A 1 59 ? -24.016 20.172 -9.023 1 93.44 59 ASP A CA 1
ATOM 447 C C . ASP A 1 59 ? -22.75 21 -9.242 1 93.44 59 ASP A C 1
ATOM 449 O O . ASP A 1 59 ? -22.781 22.219 -9.219 1 93.44 59 ASP A O 1
ATOM 453 N N . ASP A 1 60 ? -21.656 20.391 -9.266 1 97.12 60 ASP A N 1
ATOM 454 C CA . ASP A 1 60 ? -20.344 20.969 -9.531 1 97.12 60 ASP A CA 1
ATOM 455 C C . ASP A 1 60 ? -19.672 20.266 -10.727 1 97.12 60 ASP A C 1
ATOM 457 O O . ASP A 1 60 ? -19.203 19.141 -10.609 1 97.12 60 ASP A O 1
ATOM 461 N N . PRO A 1 61 ? -19.656 20.969 -11.898 1 96.56 61 PRO A N 1
ATOM 462 C CA . PRO A 1 61 ? -19.172 20.344 -13.133 1 96.56 61 PRO A CA 1
ATOM 463 C C . PRO A 1 61 ? -17.703 19.906 -13.031 1 96.56 61 PRO A C 1
ATOM 465 O O . PRO A 1 61 ? -17.328 18.891 -13.625 1 96.56 61 PRO A O 1
ATOM 468 N N . MET A 1 62 ? -16.891 20.672 -12.344 1 97.5 62 MET A N 1
ATOM 469 C CA . MET A 1 62 ? -15.484 20.281 -12.203 1 97.5 62 MET A CA 1
ATOM 470 C C . MET A 1 62 ? -15.359 19 -11.375 1 97.5 62 MET A C 1
ATOM 472 O O . MET A 1 62 ? -14.586 18.109 -11.734 1 97.5 62 MET A O 1
ATOM 476 N N . LEU A 1 63 ? -16.094 18.906 -10.266 1 98 63 LEU A N 1
ATOM 477 C CA . LEU A 1 63 ? -16.125 17.688 -9.461 1 98 63 LEU A CA 1
ATOM 478 C C . LEU A 1 63 ? -16.547 16.5 -10.305 1 98 63 LEU A C 1
ATOM 480 O O . LEU A 1 63 ? -15.891 15.445 -10.273 1 98 63 LEU A O 1
ATOM 484 N N . ALA A 1 64 ? -17.594 16.672 -11.094 1 97.69 64 ALA A N 1
ATOM 485 C CA . ALA A 1 64 ? -18.109 15.602 -11.93 1 97.69 64 ALA A CA 1
ATOM 486 C C . ALA A 1 64 ? -17.078 15.164 -12.961 1 97.69 64 ALA A C 1
ATOM 488 O O . ALA A 1 64 ? -16.859 13.969 -13.18 1 97.69 64 ALA A O 1
ATOM 489 N N . SER A 1 65 ? -16.438 16.125 -13.562 1 97.88 65 SER A N 1
ATOM 490 C CA . SER A 1 65 ? -15.422 15.836 -14.57 1 97.88 65 SER A CA 1
ATOM 491 C C . SER A 1 65 ? -14.25 15.07 -13.977 1 97.88 65 SER A C 1
ATOM 493 O O . SER A 1 65 ? -13.781 14.086 -14.555 1 97.88 65 SER A O 1
ATOM 495 N N . LEU A 1 66 ? -13.727 15.477 -12.797 1 98.5 66 LEU A N 1
ATOM 496 C CA . LEU A 1 66 ? -12.578 14.844 -12.156 1 98.5 66 LEU A CA 1
ATOM 497 C C . LEU A 1 66 ? -12.898 13.406 -11.758 1 98.5 66 LEU A C 1
ATOM 499 O O . LEU A 1 66 ? -12.07 12.508 -11.938 1 98.5 66 LEU A O 1
ATOM 503 N N . VAL A 1 67 ? -14.094 13.188 -11.242 1 98.44 67 VAL A N 1
ATOM 504 C CA . VAL A 1 67 ? -14.484 11.836 -10.844 1 98.44 67 VAL A CA 1
ATOM 505 C C . VAL A 1 67 ? -14.578 10.938 -12.078 1 98.44 67 VAL A C 1
ATOM 507 O O . VAL A 1 67 ? -14.117 9.797 -12.055 1 98.44 67 VAL A O 1
ATOM 510 N N . GLN A 1 68 ? -15.109 11.445 -13.172 1 97.5 68 GLN A N 1
ATOM 511 C CA . GLN A 1 68 ? -15.219 10.664 -14.398 1 97.5 68 GLN A CA 1
ATOM 512 C C . GLN A 1 68 ? -13.836 10.352 -14.977 1 97.5 68 GLN A C 1
ATOM 514 O O . GLN A 1 68 ? -13.594 9.242 -15.438 1 97.5 68 GLN A O 1
ATOM 519 N N . ARG A 1 69 ? -12.953 11.32 -14.93 1 97.56 69 ARG A N 1
ATOM 520 C CA . ARG A 1 69 ? -11.586 11.102 -15.391 1 97.56 69 ARG A CA 1
ATOM 521 C C . ARG A 1 69 ? -10.891 10.055 -14.531 1 97.56 69 ARG A C 1
ATOM 523 O O . ARG A 1 69 ? -10.148 9.211 -15.047 1 97.56 69 ARG A O 1
ATOM 530 N N . ALA A 1 70 ? -11.102 10.117 -13.203 1 98 70 ALA A N 1
ATOM 531 C CA . ALA A 1 70 ? -10.523 9.125 -12.297 1 98 70 ALA A CA 1
ATOM 532 C C . ALA A 1 70 ? -11.078 7.73 -12.594 1 98 70 ALA A C 1
ATOM 534 O O . ALA A 1 70 ? -10.336 6.746 -12.578 1 98 70 ALA A O 1
ATOM 535 N N . GLN A 1 71 ? -12.375 7.648 -12.914 1 96.62 71 GLN A N 1
ATOM 536 C CA . GLN A 1 71 ? -12.984 6.371 -13.266 1 96.62 71 GLN A CA 1
ATOM 537 C C . GLN A 1 71 ? -12.289 5.75 -14.477 1 96.62 71 GLN A C 1
ATOM 539 O O . GLN A 1 71 ? -12.055 4.539 -14.508 1 96.62 71 GLN A O 1
ATOM 544 N N . ALA A 1 72 ? -11.914 6.559 -15.367 1 95.19 72 ALA A N 1
ATOM 545 C CA . ALA A 1 72 ? -11.422 6.09 -16.656 1 95.19 72 ALA A CA 1
ATOM 546 C C . ALA A 1 72 ? -9.914 5.824 -16.609 1 95.19 72 ALA A C 1
ATOM 548 O O . ALA A 1 72 ? -9.414 4.945 -17.312 1 95.19 72 ALA A O 1
ATOM 549 N N . ALA A 1 73 ? -9.195 6.574 -15.719 1 96.62 73 ALA A N 1
ATOM 550 C CA . ALA A 1 73 ? -7.75 6.582 -15.914 1 96.62 73 ALA A CA 1
ATOM 551 C C . ALA A 1 73 ? -7.012 6.227 -14.625 1 96.62 73 ALA A C 1
ATOM 553 O O . ALA A 1 73 ? -5.781 6.141 -14.609 1 96.62 73 ALA A O 1
ATOM 554 N N . ASN A 1 74 ? -7.738 6.082 -13.484 1 97.94 74 ASN A N 1
ATOM 555 C CA . ASN A 1 74 ? -7.078 5.727 -12.234 1 97.94 74 ASN A CA 1
ATOM 556 C C . ASN A 1 74 ? -6.316 4.41 -12.352 1 97.94 74 ASN A C 1
ATOM 558 O O . ASN A 1 74 ? -6.859 3.416 -12.844 1 97.94 74 ASN A O 1
ATOM 562 N N . LEU A 1 75 ? -5.078 4.438 -11.906 1 97.88 75 LEU A N 1
ATOM 563 C CA . LEU A 1 75 ? -4.199 3.301 -12.148 1 97.88 75 LEU A CA 1
ATOM 564 C C . LEU A 1 75 ? -4.516 2.15 -11.195 1 97.88 75 LEU A C 1
ATOM 566 O O . LEU A 1 75 ? -4.262 0.987 -11.516 1 97.88 75 LEU A O 1
ATOM 570 N N . ASP A 1 76 ? -5.074 2.445 -10.008 1 97.88 76 ASP A N 1
ATOM 571 C CA . ASP A 1 76 ? -5.539 1.372 -9.133 1 97.88 76 ASP A CA 1
ATOM 572 C C . ASP A 1 76 ? -6.707 0.616 -9.766 1 97.88 76 ASP A C 1
ATOM 574 O O . ASP A 1 76 ? -6.797 -0.607 -9.641 1 97.88 76 ASP A O 1
ATOM 578 N N . VAL A 1 77 ? -7.598 1.356 -10.391 1 97.75 77 VAL A N 1
ATOM 579 C CA . VAL A 1 77 ? -8.727 0.743 -11.086 1 97.75 77 VAL A CA 1
ATOM 580 C C . VAL A 1 77 ? -8.219 -0.12 -12.242 1 97.75 77 VAL A C 1
ATOM 582 O O . VAL A 1 77 ? -8.664 -1.257 -12.414 1 97.75 77 VAL A O 1
ATOM 585 N N . ALA A 1 78 ? -7.273 0.371 -13.008 1 97.5 78 ALA A N 1
ATOM 586 C CA . ALA A 1 78 ? -6.707 -0.379 -14.125 1 97.5 78 ALA A CA 1
ATOM 587 C C . ALA A 1 78 ? -6.039 -1.663 -13.641 1 97.5 78 ALA A C 1
ATOM 589 O O . ALA A 1 78 ? -6.152 -2.709 -14.281 1 97.5 78 ALA A O 1
ATOM 590 N N . GLN A 1 79 ? -5.312 -1.584 -12.539 1 97.94 79 GLN A N 1
ATOM 591 C CA . GLN A 1 79 ? -4.684 -2.77 -11.969 1 97.94 79 GLN A CA 1
ATOM 592 C C . GLN A 1 79 ? -5.73 -3.789 -11.531 1 97.94 79 GLN A C 1
ATOM 594 O O . GLN A 1 79 ? -5.523 -4.996 -11.664 1 97.94 79 GLN A O 1
ATOM 599 N N . ALA A 1 80 ? -6.867 -3.285 -10.969 1 97.75 80 ALA A N 1
ATOM 600 C CA . ALA A 1 80 ? -7.953 -4.184 -10.578 1 97.75 80 ALA A CA 1
ATOM 601 C C . ALA A 1 80 ? -8.547 -4.891 -11.797 1 97.75 80 ALA A C 1
ATOM 603 O O . ALA A 1 80 ? -8.953 -6.051 -11.711 1 97.75 80 ALA A O 1
ATOM 604 N N . VAL A 1 81 ? -8.609 -4.227 -12.93 1 97.5 81 VAL A N 1
ATOM 605 C CA . VAL A 1 81 ? -9.078 -4.844 -14.164 1 97.5 81 VAL A CA 1
ATOM 606 C C . VAL A 1 81 ? -8.133 -5.969 -14.578 1 97.5 81 VAL A C 1
ATOM 608 O O . VAL A 1 81 ? -8.57 -7.039 -14.992 1 97.5 81 VAL A O 1
ATOM 611 N N . ALA A 1 82 ? -6.805 -5.762 -14.461 1 97.5 82 ALA A N 1
ATOM 612 C CA . ALA A 1 82 ? -5.824 -6.797 -14.781 1 97.5 82 ALA A CA 1
ATOM 613 C C . ALA A 1 82 ? -6.008 -8.023 -13.891 1 97.5 82 ALA A C 1
ATOM 615 O O . ALA A 1 82 ? -5.926 -9.156 -14.359 1 97.5 82 ALA A O 1
ATOM 616 N N . ARG A 1 83 ? -6.297 -7.809 -12.625 1 97.62 83 ARG A N 1
ATOM 617 C CA . ARG A 1 83 ? -6.539 -8.914 -11.703 1 97.62 83 ARG A CA 1
ATOM 618 C C . ARG A 1 83 ? -7.812 -9.672 -12.078 1 97.62 83 ARG A C 1
ATOM 620 O O . ARG A 1 83 ? -7.871 -10.898 -11.969 1 97.62 83 ARG A O 1
ATOM 627 N N . LEU A 1 84 ? -8.852 -8.906 -12.484 1 97.62 84 LEU A N 1
ATOM 628 C CA . LEU A 1 84 ? -10.094 -9.516 -12.938 1 97.62 84 LEU A CA 1
ATOM 629 C C . LEU A 1 84 ? -9.852 -10.398 -14.156 1 97.62 84 LEU A C 1
ATOM 631 O O . LEU A 1 84 ? -10.406 -11.5 -14.258 1 97.62 84 LEU A O 1
ATOM 635 N N . ARG A 1 85 ? -8.992 -9.961 -15.086 1 97.19 85 ARG A N 1
ATOM 636 C CA . ARG A 1 85 ? -8.633 -10.758 -16.25 1 97.19 85 ARG A CA 1
ATOM 637 C C . ARG A 1 85 ? -7.93 -12.047 -15.836 1 97.19 85 ARG A C 1
ATOM 639 O O . ARG A 1 85 ? -8.195 -13.117 -16.391 1 97.19 85 ARG A O 1
ATOM 646 N N . GLN A 1 86 ? -7.051 -11.984 -14.844 1 97.94 86 GLN A N 1
ATOM 647 C CA . GLN A 1 86 ? -6.375 -13.172 -14.336 1 97.94 86 GLN A CA 1
ATOM 648 C C . GLN A 1 86 ? -7.375 -14.156 -13.734 1 97.94 86 GLN A C 1
ATOM 650 O O . GLN A 1 86 ? -7.254 -15.367 -13.938 1 97.94 86 GLN A O 1
ATOM 655 N N . ALA A 1 87 ? -8.344 -13.602 -13 1 97.56 87 ALA A N 1
ATOM 656 C CA . ALA A 1 87 ? -9.367 -14.461 -12.406 1 97.56 87 ALA A CA 1
ATOM 657 C C . ALA A 1 87 ? -10.195 -15.148 -13.492 1 97.56 87 ALA A C 1
ATOM 659 O O . ALA A 1 87 ? -10.57 -16.312 -13.344 1 97.56 87 ALA A O 1
ATOM 660 N N . ARG A 1 88 ? -10.516 -14.445 -14.562 1 97.19 88 ARG A N 1
ATOM 661 C CA . ARG A 1 88 ? -11.234 -15.039 -15.688 1 97.19 88 ARG A CA 1
ATOM 662 C C . ARG A 1 88 ? -10.445 -16.203 -16.297 1 97.19 88 ARG A C 1
ATOM 664 O O . ARG A 1 88 ? -11.008 -17.25 -16.562 1 97.19 88 ARG A O 1
ATOM 671 N N . GLU A 1 89 ? -9.125 -15.93 -16.469 1 97.5 89 GLU A N 1
ATOM 672 C CA . GLU A 1 89 ? -8.297 -16.984 -17.031 1 97.5 89 GLU A CA 1
ATOM 673 C C . GLU A 1 89 ? -8.203 -18.188 -16.094 1 97.5 89 GLU A C 1
ATOM 675 O O . GLU A 1 89 ? -8.109 -19.328 -16.547 1 97.5 89 GLU A O 1
ATOM 680 N N . SER A 1 90 ? -8.211 -17.984 -14.773 1 97.62 90 SER A N 1
ATOM 681 C CA . SER A 1 90 ? -8.234 -19.078 -13.82 1 97.62 90 SER A CA 1
ATOM 682 C C . SER A 1 90 ? -9.5 -19.922 -13.969 1 97.62 90 SER A C 1
ATOM 684 O O . SER A 1 90 ? -9.461 -21.156 -13.875 1 97.62 90 SER A O 1
ATOM 686 N N . LEU A 1 91 ? -10.664 -19.281 -14.227 1 97.38 91 LEU A N 1
ATOM 687 C CA . LEU A 1 91 ? -11.914 -19.984 -14.492 1 97.38 91 LEU A CA 1
ATOM 688 C C . LEU A 1 91 ? -11.797 -20.812 -15.766 1 97.38 91 LEU A C 1
ATOM 690 O O . LEU A 1 91 ? -12.234 -21.969 -15.797 1 97.38 91 LEU A O 1
ATOM 694 N N . VAL A 1 92 ? -11.156 -20.266 -16.812 1 96.75 92 VAL A N 1
ATOM 695 C CA . VAL A 1 92 ? -10.953 -20.984 -18.062 1 96.75 92 VAL A CA 1
ATOM 696 C C . VAL A 1 92 ? -10.094 -22.219 -17.828 1 96.75 92 VAL A C 1
ATOM 698 O O . VAL A 1 92 ? -10.375 -23.297 -18.344 1 96.75 92 VAL A O 1
ATOM 701 N N . GLN A 1 93 ? -9.078 -22.109 -16.969 1 97.06 93 GLN A N 1
ATOM 702 C CA . GLN A 1 93 ? -8.203 -23.219 -16.641 1 97.06 93 GLN A CA 1
ATOM 703 C C . GLN A 1 93 ? -8.961 -24.328 -15.906 1 97.06 93 GLN A C 1
ATOM 705 O O . GLN A 1 93 ? -8.781 -25.5 -16.188 1 97.06 93 GLN A O 1
ATOM 710 N N . GLN A 1 94 ? -9.812 -23.938 -14.984 1 96.44 94 GLN A N 1
ATOM 711 C CA . GLN A 1 94 ? -10.609 -24.938 -14.273 1 96.44 94 GLN A CA 1
ATOM 712 C C . GLN A 1 94 ? -11.602 -25.625 -15.211 1 96.44 94 GLN A C 1
ATOM 714 O O . GLN A 1 94 ? -11.82 -26.828 -15.109 1 96.44 94 GLN A O 1
ATOM 719 N N . ARG A 1 95 ? -12.188 -24.938 -16.172 1 96.44 95 ARG A N 1
ATOM 720 C CA . ARG A 1 95 ? -13.141 -25.484 -17.141 1 96.44 95 ARG A CA 1
ATOM 721 C C . ARG A 1 95 ? -12.461 -26.453 -18.094 1 96.44 95 ARG A C 1
ATOM 723 O O . ARG A 1 95 ? -13.086 -27.391 -18.578 1 96.44 95 ARG A O 1
ATOM 730 N N . ALA A 1 96 ? -11.18 -26.234 -18.266 1 95.94 96 ALA A N 1
ATOM 731 C CA . ALA A 1 96 ? -10.414 -27.109 -19.156 1 95.94 96 ALA A CA 1
ATOM 732 C C . ALA A 1 96 ? -10.359 -28.531 -18.594 1 95.94 96 ALA A C 1
ATOM 734 O O . ALA A 1 96 ? -10.203 -29.484 -19.359 1 95.94 96 ALA A O 1
ATOM 735 N N . ASN A 1 97 ? -10.562 -28.719 -17.281 1 93.88 97 ASN A N 1
ATOM 736 C CA . ASN A 1 97 ? -10.523 -30.031 -16.641 1 93.88 97 ASN A CA 1
ATOM 737 C C . ASN A 1 97 ? -11.773 -30.844 -16.969 1 93.88 97 ASN A C 1
ATOM 739 O O . ASN A 1 97 ? -11.82 -32.062 -16.703 1 93.88 97 ASN A O 1
ATOM 743 N N . LEU A 1 98 ? -12.805 -30.234 -17.672 1 94.62 98 LEU A N 1
ATOM 744 C CA . LEU A 1 98 ? -14.055 -30.906 -18 1 94.62 98 LEU A CA 1
ATOM 745 C C . LEU A 1 98 ? -13.945 -31.656 -19.312 1 94.62 98 LEU A C 1
ATOM 747 O O . LEU A 1 98 ? -14.852 -32.406 -19.688 1 94.62 98 LEU A O 1
ATOM 751 N N . VAL A 1 99 ? -12.812 -31.484 -20.062 1 94.12 99 VAL A N 1
ATOM 752 C CA . VAL A 1 99 ? -12.656 -32.094 -21.375 1 94.12 99 VAL A CA 1
ATOM 753 C C . VAL A 1 99 ? -11.352 -32.906 -21.422 1 94.12 99 VAL A C 1
ATOM 755 O O . VAL A 1 99 ? -10.445 -32.656 -20.609 1 94.12 99 VAL A O 1
ATOM 758 N N . PRO A 1 100 ? -11.219 -33.938 -22.266 1 94.25 100 PRO A N 1
ATOM 759 C CA . PRO A 1 100 ? -9.984 -34.719 -22.359 1 94.25 100 PRO A CA 1
ATOM 760 C C . PRO A 1 100 ? -8.812 -33.906 -22.875 1 94.25 100 PRO A C 1
ATOM 762 O O . PRO A 1 100 ? -9 -32.844 -23.453 1 94.25 100 PRO A O 1
ATOM 765 N N . SER A 1 101 ? -7.645 -34.438 -22.719 1 94.31 101 SER A N 1
ATOM 766 C CA . SER A 1 101 ? -6.434 -33.875 -23.312 1 94.31 101 SER A CA 1
ATOM 767 C C . SER A 1 101 ? -5.852 -34.844 -24.359 1 94.31 101 SER A C 1
ATOM 769 O O . SER A 1 101 ? -6.004 -36.062 -24.25 1 94.31 101 SER A O 1
ATOM 771 N N . LEU A 1 102 ? -5.297 -34.281 -25.422 1 94.69 102 LEU A N 1
ATOM 772 C CA . LEU A 1 102 ? -4.656 -35.031 -26.484 1 94.69 102 LEU A CA 1
ATOM 773 C C . LEU A 1 102 ? -3.191 -34.625 -26.641 1 94.69 102 LEU A C 1
ATOM 775 O O . LEU A 1 102 ? -2.871 -33.438 -26.672 1 94.69 102 LEU A O 1
ATOM 779 N N . SER A 1 103 ? -2.307 -35.625 -26.672 1 94.06 103 SER A N 1
ATOM 780 C CA . SER A 1 103 ? -0.88 -35.375 -26.844 1 94.06 103 SER A CA 1
ATOM 781 C C . SER A 1 103 ? -0.274 -36.312 -27.891 1 94.06 103 SER A C 1
ATOM 783 O O . SER A 1 103 ? -0.835 -37.375 -28.172 1 94.06 103 SER A O 1
ATOM 785 N N . VAL A 1 104 ? 0.832 -35.844 -28.5 1 91.81 104 VAL A N 1
ATOM 786 C CA . VAL A 1 104 ? 1.62 -36.656 -29.422 1 91.81 104 VAL A CA 1
ATOM 787 C C . VAL A 1 104 ? 3.07 -36.719 -28.938 1 91.81 104 VAL A C 1
ATOM 789 O O . VAL A 1 104 ? 3.561 -35.812 -28.297 1 91.81 104 VAL A O 1
ATOM 792 N N . SER A 1 105 ? 3.688 -37.875 -29.125 1 92.94 105 SER A N 1
ATOM 793 C CA . SER A 1 105 ? 5.086 -38.031 -28.734 1 92.94 105 SER A CA 1
ATOM 794 C C . SER A 1 105 ? 5.852 -38.875 -29.75 1 92.94 105 SER A C 1
ATOM 796 O O . SER A 1 105 ? 5.254 -39.656 -30.484 1 92.94 105 SER A O 1
ATOM 798 N N . GLY A 1 106 ? 7.129 -38.594 -29.969 1 89.75 106 GLY A N 1
ATOM 799 C CA . GLY A 1 106 ? 8.102 -39.375 -30.734 1 89.75 106 GLY A CA 1
ATOM 800 C C . GLY A 1 106 ? 9.398 -39.594 -29.984 1 89.75 106 GLY A C 1
ATOM 801 O O . GLY A 1 106 ? 9.867 -38.75 -29.25 1 89.75 106 GLY A O 1
ATOM 802 N N . GLY A 1 107 ? 9.898 -40.875 -30.172 1 91.44 107 GLY A N 1
ATOM 803 C CA . GLY A 1 107 ? 11.102 -41.188 -29.422 1 91.44 107 GLY A CA 1
ATOM 804 C C . GLY A 1 107 ? 12.039 -42.125 -30.156 1 91.44 107 GLY A C 1
ATOM 805 O O . GLY A 1 107 ? 11.609 -42.844 -31.078 1 91.44 107 GLY A O 1
ATOM 806 N N . VAL A 1 108 ? 13.367 -41.969 -29.891 1 87.94 108 VAL A N 1
ATOM 807 C CA . VAL A 1 108 ? 14.406 -42.906 -30.312 1 87.94 108 VAL A CA 1
ATOM 808 C C . VAL A 1 108 ? 15.195 -43.406 -29.094 1 87.94 108 VAL A C 1
ATOM 810 O O . VAL A 1 108 ? 15.461 -42.625 -28.172 1 87.94 108 VAL A O 1
ATOM 813 N N . SER A 1 109 ? 15.367 -44.656 -29 1 89.81 109 SER A N 1
ATOM 814 C CA . SER A 1 109 ? 16.156 -45.219 -27.906 1 89.81 109 SER A CA 1
ATOM 815 C C . SER A 1 109 ? 17.141 -46.281 -28.422 1 89.81 109 SER A C 1
ATOM 817 O O . SER A 1 109 ? 16.844 -47 -29.391 1 89.81 109 SER A O 1
ATOM 819 N N . ARG A 1 110 ? 18.375 -46.25 -27.891 1 87.44 110 ARG A N 1
ATOM 820 C CA . ARG A 1 110 ? 19.391 -47.281 -28.172 1 87.44 110 ARG A CA 1
ATOM 821 C C . ARG A 1 110 ? 19.828 -47.969 -26.906 1 87.44 110 ARG A C 1
ATOM 823 O O . ARG A 1 110 ? 20.125 -47.344 -25.891 1 87.44 110 ARG A O 1
ATOM 830 N N . SER A 1 111 ? 19.656 -49.25 -26.906 1 87.69 111 SER A N 1
ATOM 831 C CA . SER A 1 111 ? 20.109 -50.094 -25.797 1 87.69 111 SER A CA 1
ATOM 832 C C . SER A 1 111 ? 21.328 -50.906 -26.188 1 87.69 111 SER A C 1
ATOM 834 O O . SER A 1 111 ? 21.406 -51.438 -27.281 1 87.69 111 SER A O 1
ATOM 836 N N . GLU A 1 112 ? 22.453 -50.844 -25.328 1 86.12 112 GLU A N 1
ATOM 837 C CA . GLU A 1 112 ? 23.703 -51.562 -25.578 1 86.12 112 GLU A CA 1
ATOM 838 C C . GLU A 1 112 ? 24.109 -52.375 -24.359 1 86.12 112 GLU A C 1
ATOM 840 O O . GLU A 1 112 ? 24.234 -51.844 -23.25 1 86.12 112 GLU A O 1
ATOM 845 N N . PRO A 1 113 ? 24.172 -53.781 -24.594 1 81 113 PRO A N 1
ATOM 846 C CA . PRO A 1 113 ? 24.75 -54.531 -23.5 1 81 113 PRO A CA 1
ATOM 847 C C . PRO A 1 113 ? 26.219 -54.188 -23.234 1 81 113 PRO A C 1
ATOM 849 O O . PRO A 1 113 ? 27.062 -54.312 -24.109 1 81 113 PRO A O 1
ATOM 852 N N . LEU A 1 114 ? 26.469 -53.594 -22.125 1 81.5 114 LEU A N 1
ATOM 853 C CA . LEU A 1 114 ? 27.828 -53.188 -21.766 1 81.5 114 LEU A CA 1
ATOM 854 C C . LEU A 1 114 ? 28.625 -54.375 -21.234 1 81.5 114 LEU A C 1
ATOM 856 O O . LEU A 1 114 ? 29.844 -54.406 -21.375 1 81.5 114 LEU A O 1
ATOM 860 N N . ARG A 1 115 ? 27.922 -55.25 -20.547 1 76.38 115 ARG A N 1
ATOM 861 C CA . ARG A 1 115 ? 28.484 -56.5 -20.062 1 76.38 115 ARG A CA 1
ATOM 862 C C . ARG A 1 115 ? 27.453 -57.625 -20.109 1 76.38 115 ARG A C 1
ATOM 864 O O . ARG A 1 115 ? 26.281 -57.406 -19.812 1 76.38 115 ARG A O 1
ATOM 871 N N . GLY A 1 116 ? 27.859 -58.875 -20.484 1 66.38 116 GLY A N 1
ATOM 872 C CA . GLY A 1 116 ? 27.047 -60.094 -20.406 1 66.38 116 GLY A CA 1
ATOM 873 C C . GLY A 1 116 ? 26.016 -60.188 -21.5 1 66.38 116 GLY A C 1
ATOM 874 O O . GLY A 1 116 ? 24.953 -60.781 -21.312 1 66.38 116 GLY A O 1
ATOM 875 N N . GLY A 1 117 ? 26.141 -59.469 -22.547 1 62.56 117 GLY A N 1
ATOM 876 C CA . GLY A 1 117 ? 25.141 -59.469 -23.609 1 62.56 117 GLY A CA 1
ATOM 877 C C . GLY A 1 117 ? 25.031 -60.812 -24.328 1 62.56 117 GLY A C 1
ATOM 878 O O . GLY A 1 117 ? 24.281 -60.938 -25.297 1 62.56 117 GLY A O 1
ATOM 879 N N . SER A 1 118 ? 25.859 -61.75 -24.125 1 61 118 SER A N 1
ATOM 880 C CA . SER A 1 118 ? 25.812 -63.031 -24.859 1 61 118 SER A CA 1
ATOM 881 C C . SER A 1 118 ? 25.062 -64.125 -24.078 1 61 118 SER A C 1
ATOM 883 O O . SER A 1 118 ? 25.188 -64.188 -22.859 1 61 118 SER A O 1
ATOM 885 N N . SER A 1 119 ? 23.891 -64.375 -24.375 1 56.62 119 SER A N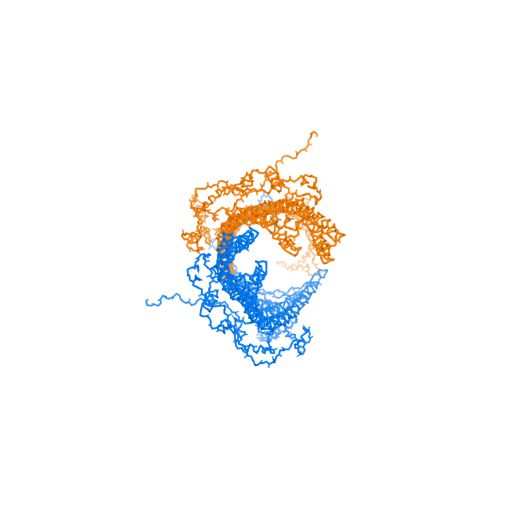 1
ATOM 886 C CA . SER A 1 119 ? 23.266 -65.562 -23.766 1 56.62 119 SER A CA 1
ATOM 887 C C . SER A 1 119 ? 23.531 -66.812 -24.578 1 56.62 119 SER A C 1
ATOM 889 O O . SER A 1 119 ? 23.469 -66.812 -25.812 1 56.62 119 SER A O 1
ATOM 891 N N . THR A 1 120 ? 24.234 -67.812 -24 1 56.25 120 THR A N 1
ATOM 892 C CA . THR A 1 120 ? 24.484 -69.062 -24.625 1 56.25 120 THR A CA 1
ATOM 893 C C . THR A 1 120 ? 23.328 -70.062 -24.328 1 56.25 120 THR A C 1
ATOM 895 O O . THR A 1 120 ? 22.875 -70.125 -23.188 1 56.25 120 THR A O 1
ATOM 898 N N . THR A 1 121 ? 22.5 -70.25 -25.312 1 55.41 121 THR A N 1
ATOM 899 C CA . THR A 1 121 ? 21.5 -71.312 -25.125 1 55.41 121 THR A CA 1
ATOM 900 C C . THR A 1 121 ? 21.922 -72.625 -25.812 1 55.41 121 THR A C 1
ATOM 902 O O . THR A 1 121 ? 22.609 -72.562 -26.844 1 55.41 121 THR A O 1
ATOM 905 N N . THR A 1 122 ? 21.969 -73.625 -25.062 1 58.22 122 THR A N 1
ATOM 906 C CA . THR A 1 122 ? 22.203 -74.938 -25.656 1 58.22 122 THR A CA 1
ATOM 907 C C . THR A 1 122 ? 20.906 -75.562 -26.219 1 58.22 122 THR A C 1
ATOM 909 O O . THR A 1 122 ? 19.922 -75.688 -25.469 1 58.22 122 THR A O 1
ATOM 912 N N . LEU A 1 123 ? 20.812 -75.625 -27.453 1 51.97 123 LEU A N 1
ATOM 913 C CA . LEU A 1 123 ? 19.672 -76.25 -28.109 1 51.97 123 LEU A CA 1
ATOM 914 C C . LEU A 1 123 ? 19.562 -77.75 -27.734 1 51.97 123 LEU A C 1
ATOM 916 O O . LEU A 1 123 ? 20.547 -78.312 -27.297 1 51.97 123 LEU A O 1
ATOM 920 N N . PRO A 1 124 ? 18.375 -78.125 -27.781 1 58.03 124 PRO A N 1
ATOM 921 C CA . PRO A 1 124 ? 18.203 -79.562 -27.406 1 58.03 124 PRO A CA 1
ATOM 922 C C . PRO A 1 124 ? 19.188 -80.5 -28.109 1 58.03 124 PRO A C 1
ATOM 924 O O . PRO A 1 124 ? 19.547 -81.562 -27.578 1 58.03 124 PRO A O 1
ATOM 927 N N . ASP A 1 125 ? 19.641 -80.062 -29.25 1 52.84 125 ASP A N 1
ATOM 928 C CA . ASP A 1 125 ? 20.547 -80.938 -29.984 1 52.84 125 ASP A CA 1
ATOM 929 C C . ASP A 1 125 ? 21.984 -80.75 -29.5 1 52.84 125 ASP A C 1
ATOM 931 O O . ASP A 1 125 ? 22.906 -81.375 -30.062 1 52.84 125 ASP A O 1
ATOM 935 N N . GLY A 1 126 ? 22.188 -80.062 -28.5 1 57.56 126 GLY A N 1
ATOM 936 C CA . GLY A 1 126 ? 23.516 -79.875 -27.906 1 57.56 126 GLY A CA 1
ATOM 937 C C . GLY A 1 126 ? 24.25 -78.688 -28.453 1 57.56 126 GLY A C 1
ATOM 938 O O . GLY A 1 126 ? 25.359 -78.375 -28 1 57.56 126 GLY A O 1
ATOM 939 N N . THR A 1 127 ? 23.812 -78.125 -29.562 1 59.34 127 THR A N 1
ATOM 940 C CA . THR A 1 127 ? 24.484 -77 -30.141 1 59.34 127 THR A CA 1
ATOM 941 C C . THR A 1 127 ? 24.359 -75.75 -29.219 1 59.34 127 THR A C 1
ATOM 943 O O . THR A 1 127 ? 23.25 -75.438 -28.781 1 59.34 127 THR A O 1
ATOM 946 N N . VAL A 1 128 ? 25.484 -75.438 -28.688 1 60.38 128 VAL A N 1
ATOM 947 C CA . VAL A 1 128 ? 25.531 -74.188 -27.875 1 60.38 128 VAL A CA 1
ATOM 948 C C . VAL A 1 128 ? 25.469 -73 -28.766 1 60.38 128 VAL A C 1
ATOM 950 O O . VAL A 1 128 ? 26.312 -72.812 -29.656 1 60.38 128 VAL A O 1
ATOM 953 N N . THR A 1 129 ? 24.391 -72.375 -28.953 1 56.28 129 THR A N 1
ATOM 954 C CA . THR A 1 129 ? 24.281 -71.125 -29.703 1 56.28 129 THR A CA 1
ATOM 955 C C . THR A 1 129 ? 24.344 -69.938 -28.781 1 56.28 129 THR A C 1
ATOM 957 O O . THR A 1 129 ? 23.75 -69.938 -27.688 1 56.28 129 THR A O 1
ATOM 960 N N . SER A 1 130 ? 25.406 -69.25 -28.891 1 54.88 130 SER A N 1
ATOM 961 C CA . SER A 1 130 ? 25.531 -68 -28.172 1 54.88 130 SER A CA 1
ATOM 962 C C . SER A 1 130 ? 24.906 -66.812 -28.938 1 54.88 130 SER A C 1
ATOM 964 O O . SER A 1 130 ? 25.125 -66.688 -30.141 1 54.88 130 SER A O 1
ATOM 966 N N . PHE A 1 131 ? 23.781 -66.375 -28.594 1 53.31 131 PHE A N 1
ATOM 967 C CA . PHE A 1 131 ? 23.203 -65.25 -29.234 1 53.31 131 PHE A CA 1
ATOM 968 C C . PHE A 1 131 ? 23.656 -63.938 -28.562 1 53.31 131 PHE A C 1
ATOM 970 O O . PHE A 1 131 ? 23.641 -63.844 -27.328 1 53.31 131 PHE A O 1
ATOM 977 N N . SER A 1 132 ? 24.641 -63.25 -29.125 1 55.12 132 SER A N 1
ATOM 978 C CA . SER A 1 132 ? 25.062 -61.938 -28.656 1 55.12 132 SER A CA 1
ATOM 979 C C . SER A 1 132 ? 23.969 -60.906 -28.859 1 55.12 132 SER A C 1
ATOM 981 O O . SER A 1 132 ? 23.391 -60.812 -29.953 1 55.12 132 SER A O 1
ATOM 983 N N . GLN A 1 133 ? 23.266 -60.594 -27.906 1 59.34 133 GLN A N 1
ATOM 984 C CA . GLN A 1 133 ? 22.297 -59.5 -28.062 1 59.34 133 GLN A CA 1
ATOM 985 C C . GLN A 1 133 ? 23 -58.156 -28.297 1 59.34 133 GLN A C 1
ATOM 987 O O . GLN A 1 133 ? 23.719 -57.688 -27.438 1 59.34 133 GLN A O 1
ATOM 992 N N . GLY A 1 134 ? 23.422 -57.844 -29.594 1 66.06 134 GLY A N 1
ATOM 993 C CA . GLY A 1 134 ? 24 -56.562 -29.938 1 66.06 134 GLY A CA 1
ATOM 994 C C . GLY A 1 134 ? 23.125 -55.375 -29.547 1 66.06 134 GLY A C 1
ATOM 995 O O . GLY A 1 134 ? 22.109 -55.562 -28.875 1 66.06 134 GLY A O 1
ATOM 996 N N . GLY A 1 135 ? 23.625 -54.094 -29.75 1 75.94 135 GLY A N 1
ATOM 997 C CA . GLY A 1 135 ? 22.875 -52.875 -29.531 1 75.94 135 GLY A CA 1
ATOM 998 C C . GLY A 1 135 ? 21.594 -52.812 -30.344 1 75.94 135 GLY A C 1
ATOM 999 O O . GLY A 1 135 ? 21.5 -53.406 -31.422 1 75.94 135 GLY A O 1
ATOM 1000 N N . ALA A 1 136 ? 20.531 -52.531 -29.719 1 83.12 136 ALA A N 1
ATOM 1001 C CA . ALA A 1 136 ? 19.25 -52.375 -30.406 1 83.12 136 ALA A CA 1
ATOM 1002 C C . ALA A 1 136 ? 18.75 -50.938 -30.359 1 83.12 136 ALA A C 1
ATOM 1004 O O . ALA A 1 136 ? 18.859 -50.281 -29.328 1 83.12 136 ALA A O 1
ATOM 1005 N N . THR A 1 137 ? 18.484 -50.312 -31.625 1 85.75 137 THR A N 1
ATOM 1006 C CA . THR A 1 137 ? 17.844 -49.031 -31.734 1 85.75 137 THR A CA 1
ATOM 1007 C C . THR A 1 137 ? 16.344 -49.156 -31.953 1 85.75 137 THR A C 1
ATOM 1009 O O . THR A 1 137 ? 15.891 -50.062 -32.656 1 85.75 137 THR A O 1
ATOM 1012 N N . SER A 1 138 ? 15.562 -48.5 -31.297 1 88.75 138 SER A N 1
ATOM 1013 C CA . SER A 1 138 ? 14.109 -48.531 -31.438 1 88.75 138 SER A CA 1
ATOM 1014 C C . SER A 1 138 ? 13.547 -47.125 -31.641 1 88.75 138 SER A C 1
ATOM 1016 O O . SER A 1 138 ? 14.023 -46.156 -31.047 1 88.75 138 SER A O 1
ATOM 1018 N N . PHE A 1 139 ? 12.648 -46.938 -32.656 1 89.06 139 PHE A N 1
ATOM 1019 C CA . PHE A 1 139 ? 11.898 -45.719 -32.938 1 89.06 139 PHE A CA 1
ATOM 1020 C C . PHE A 1 139 ? 10.445 -45.875 -32.5 1 89.06 139 PHE A C 1
ATOM 1022 O O . PHE A 1 139 ? 9.867 -46.969 -32.625 1 89.06 139 PHE A O 1
ATOM 1029 N N . SER A 1 140 ? 9.914 -44.844 -31.969 1 90.75 140 SER A N 1
ATOM 1030 C CA . SER A 1 140 ? 8.523 -44.906 -31.531 1 90.75 140 SER A CA 1
ATOM 1031 C C . SER A 1 140 ? 7.789 -43.594 -31.859 1 90.75 140 SER A C 1
ATOM 1033 O O . SER A 1 140 ? 8.383 -42.5 -31.812 1 90.75 140 SER A O 1
ATOM 1035 N N . LEU A 1 141 ? 6.539 -43.656 -32.312 1 90.31 141 LEU A N 1
ATOM 1036 C CA . LEU A 1 141 ? 5.57 -42.562 -32.469 1 90.31 141 LEU A CA 1
ATOM 1037 C C . LEU A 1 141 ? 4.25 -42.906 -31.797 1 90.31 141 LEU A C 1
ATOM 1039 O O . LEU A 1 141 ? 3.766 -44.062 -31.906 1 90.31 141 LEU A O 1
ATOM 1043 N N . GLY A 1 142 ? 3.742 -41.906 -31.078 1 92.5 142 GLY A N 1
ATOM 1044 C CA . GLY A 1 142 ? 2.516 -42.219 -30.344 1 92.5 142 GLY A CA 1
ATOM 1045 C C . GLY A 1 142 ? 1.619 -41 -30.172 1 92.5 142 GLY A C 1
ATOM 1046 O O . GLY A 1 142 ? 2.092 -39.875 -30.219 1 92.5 142 GLY A O 1
ATOM 1047 N N . ALA A 1 143 ? 0.322 -41.188 -30.094 1 93 143 ALA A N 1
ATOM 1048 C CA . ALA A 1 143 ? -0.714 -40.25 -29.703 1 93 143 ALA A CA 1
ATOM 1049 C C . ALA A 1 143 ? -1.545 -40.781 -28.547 1 93 143 ALA A C 1
ATOM 1051 O O . ALA A 1 143 ? -1.857 -41.969 -28.5 1 93 143 ALA A O 1
ATOM 1052 N N . ASP A 1 144 ? -1.727 -39.938 -27.609 1 93.88 144 ASP A N 1
ATOM 1053 C CA . ASP A 1 144 ? -2.447 -40.375 -26.422 1 93.88 144 ASP A CA 1
ATOM 1054 C C . ASP A 1 144 ? -3.557 -39.375 -26.047 1 93.88 144 ASP A C 1
ATOM 1056 O O . ASP A 1 144 ? -3.383 -38.156 -26.172 1 93.88 144 ASP A O 1
ATOM 1060 N N . ALA A 1 145 ? -4.742 -39.875 -25.703 1 94 145 ALA A N 1
ATOM 1061 C CA . ALA A 1 145 ? -5.863 -39.125 -25.156 1 94 145 ALA A CA 1
ATOM 1062 C C . ALA A 1 145 ? -6.164 -39.562 -23.719 1 94 145 ALA A C 1
ATOM 1064 O O . ALA A 1 145 ? -6.113 -40.781 -23.406 1 94 145 ALA A O 1
ATOM 1065 N N . ASN A 1 146 ? -6.289 -38.625 -22.812 1 94.06 146 ASN A N 1
ATOM 1066 C CA . ASN A 1 146 ? -6.594 -38.906 -21.406 1 94.06 146 ASN A CA 1
ATOM 1067 C C . ASN A 1 146 ? -7.73 -38.031 -20.891 1 94.06 146 ASN A C 1
ATOM 1069 O O . ASN A 1 146 ? -7.805 -36.844 -21.219 1 94.06 146 ASN A O 1
ATOM 1073 N N . TYR A 1 147 ? -8.68 -38.625 -20.141 1 93.88 147 TYR A N 1
ATOM 1074 C CA . TYR A 1 147 ? -9.82 -37.938 -19.578 1 93.88 147 TYR A CA 1
ATOM 1075 C C . TYR A 1 147 ? -10.148 -38.438 -18.188 1 93.88 147 TYR A C 1
ATOM 1077 O O . TYR A 1 147 ? -10.273 -39.656 -17.969 1 93.88 147 TYR A O 1
ATOM 1085 N N . GLN A 1 148 ? -10.211 -37.5 -17.25 1 92.31 148 GLN A N 1
ATOM 1086 C CA . GLN A 1 148 ? -10.68 -37.844 -15.914 1 92.31 148 GLN A CA 1
ATOM 1087 C C . GLN A 1 148 ? -12.188 -37.625 -15.789 1 92.31 148 GLN A C 1
ATOM 1089 O O . GLN A 1 148 ? -12.648 -36.469 -15.781 1 92.31 148 GLN A O 1
ATOM 1094 N N . VAL A 1 149 ? -12.93 -38.719 -15.641 1 92.88 149 VAL A N 1
ATOM 1095 C CA . VAL A 1 149 ? -14.383 -38.625 -15.539 1 92.88 149 VAL A CA 1
ATOM 1096 C C . VAL A 1 149 ? -14.773 -38.031 -14.195 1 92.88 149 VAL A C 1
ATOM 1098 O O . VAL A 1 149 ? -14.32 -38.469 -13.148 1 92.88 149 VAL A O 1
ATOM 1101 N N . ASP A 1 150 ? -15.617 -37.062 -14.219 1 93.94 150 ASP A N 1
ATOM 1102 C CA . ASP A 1 150 ? -16.047 -36.375 -13 1 93.94 150 ASP A CA 1
ATOM 1103 C C . ASP A 1 150 ? -17.25 -37.062 -12.367 1 93.94 150 ASP A C 1
ATOM 1105 O O . ASP A 1 150 ? -18.328 -36.5 -12.258 1 93.94 150 ASP A O 1
ATOM 1109 N N . LEU A 1 151 ? -16.984 -38.125 -11.758 1 92.19 151 LEU A N 1
ATOM 1110 C CA . LEU A 1 151 ? -18.047 -39 -11.25 1 92.19 151 LEU A CA 1
ATOM 1111 C C . LEU A 1 151 ? -18.734 -38.344 -10.047 1 92.19 151 LEU A C 1
ATOM 1113 O O . LEU A 1 151 ? -19.953 -38.406 -9.922 1 92.19 151 LEU A O 1
ATOM 1117 N N . PHE A 1 152 ? -17.922 -37.75 -9.234 1 94.38 152 PHE A N 1
ATOM 1118 C CA . PHE A 1 152 ? -18.469 -37.312 -7.961 1 94.38 152 PHE A CA 1
ATOM 1119 C C . PHE A 1 152 ? -18.484 -35.781 -7.879 1 94.38 152 PHE A C 1
ATOM 1121 O O . PHE A 1 152 ? -18.688 -35.219 -6.805 1 94.38 152 PHE A O 1
ATOM 1128 N N . GLY A 1 153 ? -18.156 -35.125 -8.977 1 95.12 153 GLY A N 1
ATOM 1129 C CA . GLY A 1 153 ? -18.375 -33.688 -9.109 1 95.12 153 GLY A CA 1
ATOM 1130 C C . GLY A 1 153 ? -17.219 -32.844 -8.602 1 95.12 153 GLY A C 1
ATOM 1131 O O . GLY A 1 153 ? -17.375 -31.656 -8.305 1 95.12 153 GLY A O 1
ATOM 1132 N N . GLY A 1 154 ? -16.016 -33.469 -8.398 1 95.81 154 GLY A N 1
ATOM 1133 C CA . GLY A 1 154 ? -14.852 -32.719 -7.949 1 95.81 154 GLY A CA 1
ATOM 1134 C C . GLY A 1 154 ? -14.445 -31.609 -8.914 1 95.81 154 GLY A C 1
ATOM 1135 O O . GLY A 1 154 ? -14.148 -30.484 -8.5 1 95.81 154 GLY A O 1
ATOM 1136 N N . VAL A 1 155 ? -14.453 -31.922 -10.234 1 96.06 155 VAL A N 1
ATOM 1137 C CA . VAL A 1 155 ? -14.078 -30.938 -11.258 1 96.06 155 VAL A CA 1
ATOM 1138 C C . VAL A 1 155 ? -15.148 -29.859 -11.352 1 96.06 155 VAL A C 1
ATOM 1140 O O . VAL A 1 155 ? -14.836 -28.672 -11.422 1 96.06 155 VAL A O 1
ATOM 1143 N N . ARG A 1 156 ? -16.438 -30.281 -11.312 1 96.56 156 ARG A N 1
ATOM 1144 C CA . ARG A 1 156 ? -17.531 -29.328 -11.367 1 96.56 156 ARG A CA 1
ATOM 1145 C C . ARG A 1 156 ? -17.484 -28.375 -10.188 1 96.56 156 ARG A C 1
ATOM 1147 O O . ARG A 1 156 ? -17.75 -27.172 -10.336 1 96.56 156 ARG A O 1
ATOM 1154 N N . ARG A 1 157 ? -17.125 -28.922 -8.992 1 97.5 157 ARG A N 1
ATOM 1155 C CA . ARG A 1 157 ? -16.984 -28.078 -7.809 1 97.5 157 ARG A CA 1
ATOM 1156 C C . ARG A 1 157 ? -15.812 -27.109 -7.965 1 97.5 157 ARG A C 1
ATOM 1158 O O . ARG A 1 157 ? -15.883 -25.953 -7.527 1 97.5 157 ARG A O 1
ATOM 1165 N N . GLY A 1 158 ? -14.734 -27.562 -8.555 1 97.44 158 GLY A N 1
ATOM 1166 C CA . GLY A 1 158 ? -13.625 -26.672 -8.867 1 97.44 158 GLY A CA 1
ATOM 1167 C C . GLY A 1 158 ? -14.016 -25.516 -9.766 1 97.44 158 GLY A C 1
ATOM 1168 O O . GLY A 1 158 ? -13.625 -24.375 -9.516 1 97.44 158 GLY A O 1
ATOM 1169 N N . VAL A 1 159 ? -14.828 -25.766 -10.828 1 97.44 159 VAL A N 1
ATOM 1170 C CA . VAL A 1 159 ? -15.32 -24.75 -11.742 1 97.44 159 VAL A CA 1
ATOM 1171 C C . VAL A 1 159 ? -16.25 -23.797 -10.992 1 97.44 159 VAL A C 1
ATOM 1173 O O . VAL A 1 159 ? -16.188 -22.578 -11.172 1 97.44 159 VAL A O 1
ATOM 1176 N N . GLU A 1 160 ? -17.078 -24.391 -10.141 1 97.38 160 GLU A N 1
ATOM 1177 C CA . GLU A 1 160 ? -17.984 -23.594 -9.328 1 97.38 160 GLU A CA 1
ATOM 1178 C C . GLU A 1 160 ? -17.219 -22.625 -8.422 1 97.38 160 GLU A C 1
ATOM 1180 O O . GLU A 1 160 ? -17.562 -21.453 -8.328 1 97.38 160 GLU A O 1
ATOM 1185 N N . GLY A 1 161 ? -16.156 -23.125 -7.742 1 98 161 GLY A N 1
ATOM 1186 C CA . GLY A 1 161 ? -15.305 -22.281 -6.918 1 98 161 GLY A CA 1
ATOM 1187 C C . GLY A 1 161 ? -14.617 -21.188 -7.703 1 98 161 GLY A C 1
ATOM 1188 O O . GLY A 1 161 ? -14.578 -20.031 -7.266 1 98 161 GLY A O 1
ATOM 1189 N N . ALA A 1 162 ? -14.102 -21.5 -8.883 1 98 162 ALA A N 1
ATOM 1190 C CA . ALA A 1 162 ? -13.422 -20.516 -9.727 1 98 162 ALA A CA 1
ATOM 1191 C C . ALA A 1 162 ? -14.398 -19.453 -10.227 1 98 162 ALA A C 1
ATOM 1193 O O . ALA A 1 162 ? -14.031 -18.281 -10.352 1 98 162 ALA A O 1
ATOM 1194 N N . ARG A 1 163 ? -15.648 -19.875 -10.594 1 97.56 163 ARG A N 1
ATOM 1195 C CA . ARG A 1 163 ? -16.688 -18.938 -11.016 1 97.56 163 ARG A CA 1
ATOM 1196 C C . ARG A 1 163 ? -17 -17.938 -9.906 1 97.56 163 ARG A C 1
ATOM 1198 O O . ARG A 1 163 ? -17.125 -16.734 -10.156 1 97.56 163 ARG A O 1
ATOM 1205 N N . ALA A 1 164 ? -17.094 -18.453 -8.68 1 97.88 164 ALA A N 1
ATOM 1206 C CA . ALA A 1 164 ? -17.344 -17.594 -7.527 1 97.88 164 ALA A CA 1
ATOM 1207 C C . ALA A 1 164 ? -16.172 -16.641 -7.293 1 97.88 164 ALA A C 1
ATOM 1209 O O . ALA A 1 164 ? -16.375 -15.461 -7.004 1 97.88 164 ALA A O 1
ATOM 1210 N N . SER A 1 165 ? -14.961 -17.156 -7.441 1 98.19 165 SER A N 1
ATOM 1211 C CA . SER A 1 165 ? -13.773 -16.328 -7.277 1 98.19 165 SER A CA 1
ATOM 1212 C C . SER A 1 165 ? -13.703 -15.242 -8.352 1 98.19 165 SER A C 1
ATOM 1214 O O . SER A 1 165 ? -13.273 -14.125 -8.094 1 98.19 165 SER A O 1
ATOM 1216 N N . TYR A 1 166 ? -14.133 -15.578 -9.602 1 97.94 166 TYR A N 1
ATOM 1217 C CA . TYR A 1 166 ? -14.211 -14.602 -10.688 1 97.94 166 TYR A CA 1
ATOM 1218 C C . TYR A 1 166 ? -15.211 -13.5 -10.367 1 97.94 166 TYR A C 1
ATOM 1220 O O . TYR A 1 166 ? -14.914 -12.32 -10.539 1 97.94 166 TYR A O 1
ATOM 1228 N N . ALA A 1 167 ? -16.328 -13.891 -9.859 1 97.56 167 ALA A N 1
ATOM 1229 C CA . ALA A 1 167 ? -17.328 -12.914 -9.453 1 97.56 167 ALA A CA 1
ATOM 1230 C C . ALA A 1 167 ? -16.812 -12.023 -8.328 1 97.56 167 ALA A C 1
ATOM 1232 O O . ALA A 1 167 ? -17.031 -10.812 -8.344 1 97.56 167 ALA A O 1
ATOM 1233 N N . ALA A 1 168 ? -16.156 -12.633 -7.293 1 97.94 168 ALA A N 1
ATOM 1234 C CA . ALA A 1 168 ? -15.57 -11.867 -6.191 1 97.94 168 ALA A CA 1
ATOM 1235 C C . ALA A 1 168 ? -14.594 -10.82 -6.703 1 97.94 168 ALA A C 1
ATOM 1237 O O . ALA A 1 168 ? -14.594 -9.68 -6.234 1 97.94 168 ALA A O 1
ATOM 1238 N N . SER A 1 169 ? -13.797 -11.18 -7.695 1 98.12 169 SER A N 1
ATOM 1239 C CA . SER A 1 169 ? -12.836 -10.25 -8.281 1 98.12 169 SER A CA 1
ATOM 1240 C C . SER A 1 169 ? -13.539 -9.094 -8.984 1 98.12 169 SER A C 1
ATOM 1242 O O . SER A 1 169 ? -13.047 -7.969 -8.977 1 98.12 169 SER A O 1
ATOM 1244 N N . GLY A 1 170 ? -14.688 -9.406 -9.594 1 97.69 170 GLY A N 1
ATOM 1245 C CA . GLY A 1 170 ? -15.5 -8.344 -10.164 1 97.69 170 GLY A CA 1
ATOM 1246 C C . GLY A 1 170 ? -15.977 -7.336 -9.141 1 97.69 170 GLY A C 1
ATOM 1247 O O . GLY A 1 170 ? -15.891 -6.129 -9.367 1 97.69 170 GLY A O 1
ATOM 1248 N N . TYR A 1 171 ? -16.422 -7.809 -8.008 1 97.81 171 TYR A N 1
ATOM 1249 C CA . TYR A 1 171 ? -16.875 -6.918 -6.945 1 97.81 171 TYR A CA 1
ATOM 1250 C C . TYR A 1 171 ? -15.703 -6.188 -6.309 1 97.81 171 TYR A C 1
ATOM 1252 O O . TYR A 1 171 ? -15.836 -5.039 -5.879 1 97.81 171 TYR A O 1
ATOM 1260 N N . ASP A 1 172 ? -14.547 -6.828 -6.262 1 97.88 172 ASP A N 1
ATOM 1261 C CA . ASP A 1 172 ? -13.336 -6.148 -5.809 1 97.88 172 ASP A CA 1
ATOM 1262 C C . ASP A 1 172 ? -13 -4.957 -6.703 1 97.88 172 ASP A C 1
ATOM 1264 O O . ASP A 1 172 ? -12.594 -3.902 -6.219 1 97.88 172 ASP A O 1
ATOM 1268 N N . LEU A 1 173 ? -13.156 -5.141 -8.031 1 97.69 173 LEU A N 1
ATOM 1269 C CA . LEU A 1 173 ? -12.984 -4.035 -8.961 1 97.69 173 LEU A CA 1
ATOM 1270 C C . LEU A 1 173 ? -13.93 -2.887 -8.633 1 97.69 173 LEU A C 1
ATOM 1272 O O . LEU A 1 173 ? -13.516 -1.727 -8.586 1 97.69 173 LEU A O 1
ATOM 1276 N N . ALA A 1 174 ? -15.148 -3.227 -8.391 1 97.25 174 ALA A N 1
ATOM 1277 C CA . ALA A 1 174 ? -16.125 -2.205 -8.031 1 97.25 174 ALA A CA 1
ATOM 1278 C C . ALA A 1 174 ? -15.727 -1.488 -6.746 1 97.25 174 ALA A C 1
ATOM 1280 O O . ALA A 1 174 ? -15.922 -0.276 -6.621 1 97.25 174 ALA A O 1
ATOM 1281 N N . THR A 1 175 ? -15.203 -2.189 -5.762 1 97.44 175 THR A N 1
ATOM 1282 C CA . THR A 1 175 ? -14.758 -1.613 -4.5 1 97.44 175 THR A CA 1
ATOM 1283 C C . THR A 1 175 ? -13.633 -0.61 -4.73 1 97.44 175 THR A C 1
ATOM 1285 O O . THR A 1 175 ? -13.633 0.479 -4.152 1 97.44 175 THR A O 1
ATOM 1288 N N . VAL A 1 176 ? -12.68 -0.975 -5.598 1 97.81 176 VAL A N 1
ATOM 1289 C CA . VAL A 1 176 ? -11.578 -0.079 -5.926 1 97.81 176 VAL A CA 1
ATOM 1290 C C . VAL A 1 176 ? -12.109 1.152 -6.656 1 97.81 176 VAL A C 1
ATOM 1292 O O . VAL A 1 176 ? -11.656 2.271 -6.41 1 97.81 176 VAL A O 1
ATOM 1295 N N . LEU A 1 177 ? -13.078 0.927 -7.516 1 97.25 177 LEU A N 1
ATOM 1296 C CA . LEU A 1 177 ? -13.688 2.008 -8.281 1 97.25 177 LEU A CA 1
ATOM 1297 C C . LEU A 1 177 ? -14.336 3.031 -7.355 1 97.25 177 LEU A C 1
ATOM 1299 O O . LEU A 1 177 ? -14.062 4.23 -7.461 1 97.25 177 LEU A O 1
ATOM 1303 N N . ILE A 1 178 ? -15.141 2.625 -6.406 1 9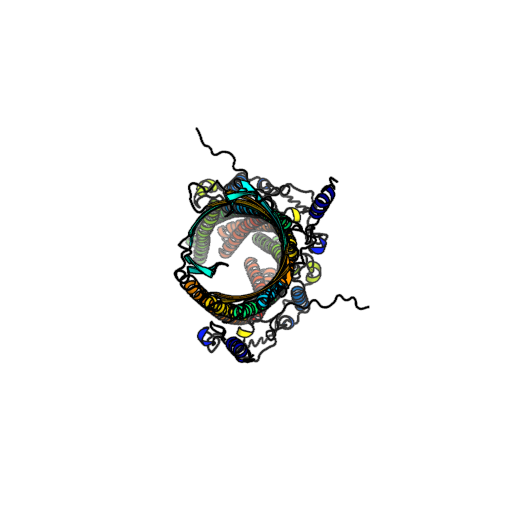6.94 178 ILE A N 1
ATOM 1304 C CA . ILE A 1 178 ? -15.867 3.561 -5.551 1 96.94 178 ILE A CA 1
ATOM 1305 C C . ILE A 1 178 ? -14.891 4.25 -4.602 1 96.94 178 ILE A C 1
ATOM 1307 O O . ILE A 1 178 ? -15.078 5.418 -4.25 1 96.94 178 ILE A O 1
ATOM 1311 N N . SER A 1 179 ? -13.859 3.531 -4.215 1 97.69 179 SER A N 1
ATOM 1312 C CA . SER A 1 179 ? -12.828 4.148 -3.383 1 97.69 179 SER A CA 1
ATOM 1313 C C . SER A 1 179 ? -12.102 5.258 -4.141 1 97.69 179 SER A C 1
ATOM 1315 O O . SER A 1 179 ? -11.836 6.324 -3.584 1 97.69 179 SER A O 1
ATOM 1317 N N . ALA A 1 180 ? -11.75 5.012 -5.406 1 98.12 180 ALA A N 1
ATOM 1318 C CA . ALA A 1 180 ? -11.086 6.012 -6.238 1 98.12 180 ALA A CA 1
ATOM 1319 C C . ALA A 1 180 ? -11.977 7.238 -6.434 1 98.12 180 ALA A C 1
ATOM 1321 O O . ALA A 1 180 ? -11.492 8.375 -6.379 1 98.12 180 ALA A O 1
ATOM 1322 N N . GLU A 1 181 ? -13.242 7.016 -6.621 1 98.25 181 GLU A N 1
ATOM 1323 C CA . GLU A 1 181 ? -14.203 8.102 -6.785 1 98.25 181 GLU A CA 1
ATOM 1324 C C . GLU A 1 181 ? -14.289 8.961 -5.523 1 98.25 181 GLU A C 1
ATOM 1326 O O . GLU A 1 181 ? -14.211 10.188 -5.59 1 98.25 181 GLU A O 1
ATOM 1331 N N . ALA A 1 182 ? -14.43 8.305 -4.395 1 98.12 182 ALA A N 1
ATOM 1332 C CA . ALA A 1 182 ? -14.562 9 -3.121 1 98.12 182 ALA A CA 1
ATOM 1333 C C . ALA A 1 182 ? -13.289 9.781 -2.785 1 98.12 182 ALA A C 1
ATOM 1335 O O . ALA A 1 182 ? -13.359 10.922 -2.316 1 98.12 182 ALA A O 1
ATOM 1336 N N . GLU A 1 183 ? -12.148 9.141 -3.029 1 98.31 183 GLU A N 1
ATOM 1337 C CA . GLU A 1 183 ? -10.875 9.812 -2.756 1 98.31 183 GLU A CA 1
ATOM 1338 C C . GLU A 1 183 ? -10.695 11.039 -3.641 1 98.31 183 GLU A C 1
ATOM 1340 O O . GLU A 1 183 ? -10.242 12.086 -3.174 1 98.31 183 GLU A O 1
ATOM 1345 N N . THR A 1 184 ? -11.07 10.898 -4.906 1 98.69 184 THR A N 1
ATOM 1346 C CA . THR A 1 184 ? -10.992 12.023 -5.832 1 98.69 184 THR A CA 1
ATOM 1347 C C . THR A 1 184 ? -11.898 13.164 -5.375 1 98.69 184 THR A C 1
ATOM 1349 O O . THR A 1 184 ? -11.469 14.32 -5.297 1 98.69 184 THR A O 1
ATOM 1352 N N . ALA A 1 185 ? -13.094 12.844 -5.012 1 98.56 185 ALA A N 1
ATOM 1353 C CA . ALA A 1 185 ? -14.039 13.852 -4.559 1 98.56 185 ALA A CA 1
ATOM 1354 C C . ALA A 1 185 ? -13.555 14.531 -3.283 1 98.56 185 ALA A C 1
ATOM 1356 O O . ALA A 1 185 ? -13.625 15.758 -3.158 1 98.56 185 ALA A O 1
ATOM 1357 N N . ARG A 1 186 ? -13.055 13.758 -2.379 1 98.38 186 ARG A N 1
ATOM 1358 C CA . ARG A 1 186 ? -12.57 14.297 -1.112 1 98.38 186 ARG A CA 1
ATOM 1359 C C . ARG A 1 186 ? -11.398 15.258 -1.338 1 98.38 186 ARG A C 1
ATOM 1361 O O . ARG A 1 186 ? -11.367 16.344 -0.765 1 98.38 186 ARG A O 1
ATOM 1368 N N . ASN A 1 187 ? -10.461 14.844 -2.133 1 98.75 187 ASN A N 1
ATOM 1369 C CA . ASN A 1 187 ? -9.312 15.711 -2.396 1 98.75 187 ASN A CA 1
ATOM 1370 C C . ASN A 1 187 ? -9.734 17 -3.104 1 98.75 187 ASN A C 1
ATOM 1372 O O . ASN A 1 187 ? -9.156 18.062 -2.861 1 98.75 187 ASN A O 1
ATOM 1376 N N . TYR A 1 188 ? -10.727 16.938 -3.982 1 98.62 188 TYR A N 1
ATOM 1377 C CA . TYR A 1 188 ? -11.25 18.141 -4.625 1 98.62 188 TYR A CA 1
ATOM 1378 C C . TYR A 1 188 ? -11.875 19.078 -3.602 1 98.62 188 TYR A C 1
ATOM 1380 O O . TYR A 1 188 ? -11.586 20.281 -3.588 1 98.62 188 TYR A O 1
ATOM 1388 N N . VAL A 1 189 ? -12.719 18.5 -2.719 1 98.44 189 VAL A N 1
ATOM 1389 C CA . VAL A 1 189 ? -13.375 19.297 -1.687 1 98.44 189 VAL A CA 1
ATOM 1390 C C . VAL A 1 189 ? -12.328 19.969 -0.797 1 98.44 189 VAL A C 1
ATOM 1392 O O . VAL A 1 189 ? -12.422 21.172 -0.515 1 98.44 189 VAL A O 1
ATOM 1395 N N . LEU A 1 190 ? -11.336 19.219 -0.424 1 98.5 190 LEU A N 1
ATOM 1396 C CA . LEU A 1 190 ? -10.32 19.75 0.477 1 98.5 190 LEU A CA 1
ATOM 1397 C C . LEU A 1 190 ? -9.492 20.828 -0.213 1 98.5 190 LEU A C 1
ATOM 1399 O O . LEU A 1 190 ? -9.07 21.797 0.424 1 98.5 190 LEU A O 1
ATOM 1403 N N . ALA A 1 191 ? -9.281 20.656 -1.553 1 98.62 191 ALA A N 1
ATOM 1404 C CA . ALA A 1 191 ? -8.617 21.719 -2.305 1 98.62 191 ALA A CA 1
ATOM 1405 C C . ALA A 1 191 ? -9.422 23.016 -2.262 1 98.62 191 ALA A C 1
ATOM 1407 O O . ALA A 1 191 ? -8.867 24.094 -2.043 1 98.62 191 ALA A O 1
ATOM 1408 N N . ARG A 1 192 ? -10.711 22.906 -2.412 1 98.69 192 ARG A N 1
ATOM 1409 C CA . ARG A 1 192 ? -11.578 24.078 -2.371 1 98.69 192 ARG A CA 1
ATOM 1410 C C . ARG A 1 192 ? -11.633 24.672 -0.968 1 98.69 192 ARG A C 1
ATOM 1412 O O . ARG A 1 192 ? -11.656 25.891 -0.806 1 98.69 192 ARG A O 1
ATOM 1419 N N . VAL A 1 193 ? -11.625 23.812 0.035 1 98.25 193 VAL A N 1
ATOM 1420 C CA . VAL A 1 193 ? -11.625 24.25 1.428 1 98.25 193 VAL A CA 1
ATOM 1421 C C . VAL A 1 193 ? -10.375 25.078 1.703 1 98.25 193 VAL A C 1
ATOM 1423 O O . VAL A 1 193 ? -10.469 26.172 2.277 1 98.25 193 VAL A O 1
ATOM 1426 N N . VAL A 1 194 ? -9.258 24.641 1.275 1 98.31 194 VAL A N 1
ATOM 1427 C CA . VAL A 1 194 ? -8.008 25.344 1.558 1 98.31 194 VAL A CA 1
ATOM 1428 C C . VAL A 1 194 ? -7.957 26.641 0.76 1 98.31 194 VAL A C 1
ATOM 1430 O O . VAL A 1 194 ? -7.434 27.656 1.237 1 98.31 194 VAL A O 1
ATOM 1433 N N . GLN A 1 195 ? -8.578 26.703 -0.424 1 97.94 195 GLN A N 1
ATOM 1434 C CA . GLN A 1 195 ? -8.703 27.953 -1.155 1 97.94 195 GLN A CA 1
ATOM 1435 C C . GLN A 1 195 ? -9.484 28.984 -0.347 1 97.94 195 GLN A C 1
ATOM 1437 O O . GLN A 1 195 ? -9.094 30.141 -0.268 1 97.94 195 GLN A O 1
ATOM 1442 N N . ALA A 1 196 ? -10.555 28.516 0.24 1 97.94 196 ALA A N 1
ATOM 1443 C CA . ALA A 1 196 ? -11.352 29.406 1.079 1 97.94 196 ALA A CA 1
ATOM 1444 C C . ALA A 1 196 ? -10.562 29.859 2.301 1 97.94 196 ALA A C 1
ATOM 1446 O O . ALA A 1 196 ? -10.648 31.031 2.701 1 97.94 196 ALA A O 1
ATOM 1447 N N . GLN A 1 197 ? -9.797 29 2.846 1 97.81 197 GLN A N 1
ATOM 1448 C CA . GLN A 1 197 ? -8.977 29.344 4.008 1 97.81 197 GLN A CA 1
ATOM 1449 C C . GLN A 1 197 ? -7.883 30.344 3.633 1 97.81 197 GLN A C 1
ATOM 1451 O O . GLN A 1 197 ? -7.555 31.234 4.418 1 97.81 197 GLN A O 1
ATOM 1456 N N . ILE A 1 198 ? -7.297 30.141 2.436 1 97.75 198 ILE A N 1
ATOM 1457 C CA . ILE A 1 198 ? -6.293 31.078 1.949 1 97.75 198 ILE A CA 1
ATOM 1458 C C . ILE A 1 198 ? -6.922 32.469 1.773 1 97.75 198 ILE A C 1
ATOM 1460 O O . ILE A 1 198 ? -6.34 33.469 2.176 1 97.75 198 ILE A O 1
ATOM 1464 N N . ALA A 1 199 ? -8.102 32.531 1.243 1 97.31 199 ALA A N 1
ATOM 1465 C CA . ALA A 1 199 ? -8.805 33.812 1.077 1 97.31 199 ALA A CA 1
ATOM 1466 C C . ALA A 1 199 ? -9.078 34.469 2.428 1 97.31 199 ALA A C 1
ATOM 1468 O O . ALA A 1 199 ? -8.844 35.656 2.6 1 97.31 199 ALA A O 1
ATOM 1469 N N . ASN A 1 200 ? -9.578 33.656 3.393 1 96.94 200 ASN A N 1
ATOM 1470 C CA . ASN A 1 200 ? -9.797 34.156 4.742 1 96.94 200 ASN A CA 1
ATOM 1471 C C . ASN A 1 200 ? -8.508 34.719 5.355 1 96.94 200 ASN A C 1
ATOM 1473 O O . ASN A 1 200 ? -8.516 35.781 5.98 1 96.94 200 ASN A O 1
ATOM 1477 N N . ALA A 1 201 ? -7.438 33.969 5.172 1 97.06 201 ALA A N 1
ATOM 1478 C CA . ALA A 1 201 ? -6.152 34.375 5.738 1 97.06 201 ALA A CA 1
ATOM 1479 C C . ALA A 1 201 ? -5.645 35.656 5.098 1 97.06 201 ALA A C 1
ATOM 1481 O O . ALA A 1 201 ? -5.141 36.562 5.785 1 97.06 201 ALA A O 1
ATOM 1482 N N . ARG A 1 202 ? -5.789 35.812 3.814 1 97.19 202 ARG A N 1
ATOM 1483 C CA . ARG A 1 202 ? -5.348 37 3.105 1 97.19 202 ARG A CA 1
ATOM 1484 C C . ARG A 1 202 ? -6.195 38.219 3.49 1 97.19 202 ARG A C 1
ATOM 1486 O O . ARG A 1 202 ? -5.672 39.312 3.664 1 97.19 202 ARG A O 1
ATOM 1493 N N . ASP A 1 203 ? -7.477 38.031 3.633 1 95.88 203 ASP A N 1
ATOM 1494 C CA . ASP A 1 203 ? -8.352 39.094 4.117 1 95.88 203 ASP A CA 1
ATOM 1495 C C . ASP A 1 203 ? -7.941 39.562 5.52 1 95.88 203 ASP A C 1
ATOM 1497 O O . ASP A 1 203 ? -7.863 40.75 5.793 1 95.88 203 ASP A O 1
ATOM 1501 N N . SER A 1 204 ? -7.738 38.594 6.371 1 95.88 204 SER A N 1
ATOM 1502 C CA . SER A 1 204 ? -7.324 38.875 7.738 1 95.88 204 SER A CA 1
ATOM 1503 C C . SER A 1 204 ? -5.977 39.594 7.766 1 95.88 204 SER A C 1
ATOM 1505 O O . SER A 1 204 ? -5.75 40.469 8.602 1 95.88 204 SER A O 1
ATOM 1507 N N . LEU A 1 205 ? -5.117 39.219 6.836 1 96.25 205 LEU A N 1
ATOM 1508 C CA . LEU A 1 205 ? -3.82 39.875 6.738 1 96.25 205 LEU A CA 1
ATOM 1509 C C . LEU A 1 205 ? -3.984 41.312 6.312 1 96.25 205 LEU A C 1
ATOM 1511 O O . LEU A 1 205 ? -3.291 42.219 6.824 1 96.25 205 LEU A O 1
ATOM 1515 N N . GLY A 1 206 ? -4.887 41.625 5.41 1 95.75 206 GLY A N 1
ATOM 1516 C CA . GLY A 1 206 ? -5.188 43 5.027 1 95.75 206 GLY A CA 1
ATOM 1517 C C . GLY A 1 206 ? -5.664 43.844 6.188 1 95.75 206 GLY A C 1
ATOM 1518 O O . GLY A 1 206 ? -5.219 45 6.352 1 95.75 206 GLY A O 1
ATOM 1519 N N . ILE A 1 207 ? -6.492 43.281 6.996 1 94.06 207 ILE A N 1
ATOM 1520 C CA . ILE A 1 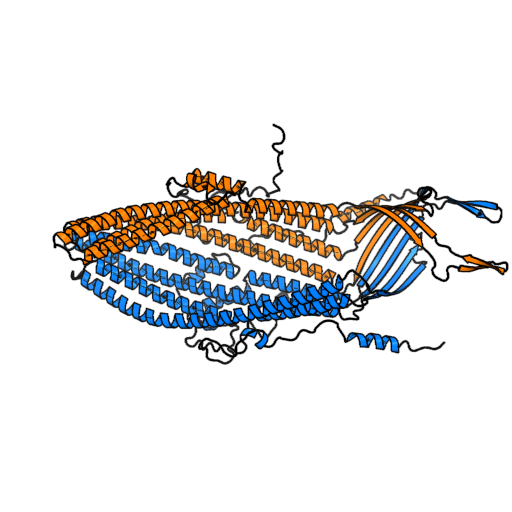207 ? -7.004 44 8.172 1 94.06 207 ILE A CA 1
ATOM 1521 C C . ILE A 1 207 ? -5.871 44.219 9.172 1 94.06 207 ILE A C 1
ATOM 1523 O O . ILE A 1 207 ? -5.766 45.281 9.773 1 94.06 207 ILE A O 1
ATOM 1527 N N . ALA A 1 208 ? -5.051 43.219 9.344 1 95.44 208 ALA A N 1
ATOM 1528 C CA . ALA A 1 208 ? -3.912 43.312 10.25 1 95.44 208 ALA A CA 1
ATOM 1529 C C . ALA A 1 208 ? -2.945 44.406 9.781 1 95.44 208 ALA A C 1
ATOM 1531 O O . ALA A 1 208 ? -2.359 45.125 10.602 1 95.44 208 ALA A O 1
ATOM 1532 N N . ASP A 1 209 ? -2.781 44.594 8.492 1 96.19 209 ASP A N 1
ATOM 1533 C CA . ASP A 1 209 ? -1.952 45.656 7.938 1 96.19 209 ASP A CA 1
ATOM 1534 C C . ASP A 1 209 ? -2.52 47.031 8.281 1 96.19 209 ASP A C 1
ATOM 1536 O O . ASP A 1 209 ? -1.776 47.938 8.672 1 96.19 209 ASP A O 1
ATOM 1540 N N . GLU A 1 210 ? -3.768 47.188 8.219 1 94.5 210 GLU A N 1
ATOM 1541 C CA . GLU A 1 210 ? -4.43 48.438 8.562 1 94.5 210 GLU A CA 1
ATOM 1542 C C . GLU A 1 210 ? -4.316 48.719 10.055 1 94.5 210 GLU A C 1
ATOM 1544 O O . GLU A 1 210 ? -4.047 49.875 10.445 1 94.5 210 GLU A O 1
ATOM 1549 N N . ASN A 1 211 ? -4.555 47.688 10.828 1 93.81 211 ASN A N 1
ATOM 1550 C CA . ASN A 1 211 ? -4.438 47.844 12.273 1 93.81 211 ASN A CA 1
ATOM 1551 C C . ASN A 1 211 ? -3.029 48.281 12.672 1 93.81 211 ASN A C 1
ATOM 1553 O O . ASN A 1 211 ? -2.863 49.125 13.578 1 93.81 211 ASN A O 1
ATOM 1557 N N . LEU A 1 212 ? -2.047 47.719 12 1 94.88 212 LEU A N 1
ATOM 1558 C CA . LEU A 1 212 ? -0.662 48.094 12.273 1 94.88 212 LEU A CA 1
ATOM 1559 C C . LEU A 1 212 ? -0.404 49.531 11.898 1 94.88 212 LEU A C 1
ATOM 1561 O O . LEU A 1 212 ? 0.272 50.25 12.641 1 94.88 212 LEU A O 1
ATOM 1565 N N . GLN A 1 213 ? -0.963 50.031 10.859 1 94.81 213 GLN A N 1
ATOM 1566 C CA . GLN A 1 213 ? -0.828 51.406 10.438 1 94.81 213 GLN A CA 1
ATOM 1567 C C . GLN A 1 213 ? -1.488 52.375 11.438 1 94.81 213 GLN A C 1
ATOM 1569 O O . GLN A 1 213 ? -0.913 53.406 11.805 1 94.81 213 GLN A O 1
ATOM 1574 N N . ILE A 1 214 ? -2.666 52 11.891 1 93.19 214 ILE A N 1
ATOM 1575 C CA . ILE A 1 214 ? -3.406 52.812 12.836 1 93.19 214 ILE A CA 1
ATOM 1576 C C . ILE A 1 214 ? -2.65 52.875 14.164 1 93.19 214 ILE A C 1
ATOM 1578 O O . ILE A 1 214 ? -2.518 53.969 14.75 1 93.19 214 ILE A O 1
ATOM 1582 N N . ALA A 1 215 ? -2.178 51.75 14.594 1 93.56 215 ALA A N 1
ATOM 1583 C CA . ALA A 1 215 ? -1.388 51.719 15.82 1 93.56 215 ALA A CA 1
ATOM 1584 C C . ALA A 1 215 ? -0.146 52.594 15.68 1 93.56 215 ALA A C 1
ATOM 1586 O O . ALA A 1 215 ? 0.247 53.281 16.625 1 93.56 215 ALA A O 1
ATOM 1587 N N . GLY A 1 216 ? 0.437 52.656 14.492 1 93.06 216 GLY A N 1
ATOM 1588 C CA . GLY A 1 216 ? 1.581 53.5 14.219 1 93.06 216 GLY A CA 1
ATOM 1589 C C . GLY A 1 216 ? 1.244 54.969 14.273 1 93.06 216 GLY A C 1
ATOM 1590 O O . GLY A 1 216 ? 1.979 55.781 14.867 1 93.06 216 GLY A O 1
ATOM 1591 N N . TRP A 1 217 ? 0.16 55.344 13.758 1 92.56 217 TRP A N 1
ATOM 1592 C CA . TRP A 1 217 ? -0.284 56.719 13.766 1 92.56 217 TRP A CA 1
ATOM 1593 C C . TRP A 1 217 ? -0.61 57.188 15.18 1 92.56 217 TRP A C 1
ATOM 1595 O O . TRP A 1 217 ? -0.275 58.312 15.562 1 92.56 217 TRP A O 1
ATOM 1605 N N . ARG A 1 218 ? -1.23 56.406 15.93 1 92.44 218 ARG A N 1
ATOM 1606 C CA . ARG A 1 218 ? -1.616 56.781 17.281 1 92.44 218 ARG A CA 1
ATOM 1607 C C . ARG A 1 218 ? -0.392 56.906 18.188 1 92.44 218 ARG A C 1
ATOM 1609 O O . ARG A 1 218 ? -0.356 57.75 19.094 1 92.44 218 ARG A O 1
ATOM 1616 N N . LEU A 1 219 ? 0.543 56.062 17.906 1 91.31 219 LEU A N 1
ATOM 1617 C CA . LEU A 1 219 ? 1.795 56.188 18.656 1 91.31 219 LEU A CA 1
ATOM 1618 C C . LEU A 1 219 ? 2.506 57.5 18.328 1 91.31 219 LEU A C 1
ATOM 1620 O O . LEU A 1 219 ? 2.988 58.156 19.234 1 91.31 219 LEU A O 1
ATOM 1624 N N . GLN A 1 220 ? 2.527 57.844 17.141 1 92.81 220 GLN A N 1
ATOM 1625 C CA . GLN A 1 220 ? 3.162 59.094 16.703 1 92.81 220 GLN A CA 1
ATOM 1626 C C . GLN A 1 220 ? 2.459 60.312 17.312 1 92.81 220 GLN A C 1
ATOM 1628 O O . GLN A 1 220 ? 3.1 61.312 17.594 1 92.81 220 GLN A O 1
ATOM 1633 N N . ALA A 1 221 ? 1.187 60.125 17.562 1 92.81 221 ALA A N 1
ATOM 1634 C CA . ALA A 1 221 ? 0.386 61.219 18.141 1 92.81 221 ALA A CA 1
ATOM 1635 C C . ALA A 1 221 ? 0.47 61.219 19.656 1 92.81 221 ALA A C 1
ATOM 1637 O O . ALA A 1 221 ? -0.135 62.062 20.328 1 92.81 221 ALA A O 1
ATOM 1638 N N . GLY A 1 222 ? 1.159 60.25 20.203 1 89.38 222 GLY A N 1
ATOM 1639 C CA . GLY A 1 222 ? 1.344 60.156 21.656 1 89.38 222 GLY A CA 1
ATOM 1640 C C . GLY A 1 222 ? 0.115 59.625 22.375 1 89.38 222 GLY A C 1
ATOM 1641 O O . GLY A 1 222 ? -0.001 59.781 23.594 1 89.38 222 GLY A O 1
ATOM 1642 N N . LEU A 1 223 ? -0.746 59 21.688 1 86.56 223 LEU A N 1
ATOM 1643 C CA . LEU A 1 223 ? -2.027 58.594 22.25 1 86.56 223 LEU A CA 1
ATOM 1644 C C . LEU A 1 223 ? -1.941 57.188 22.828 1 86.56 223 LEU A C 1
ATOM 1646 O O . LEU A 1 223 ? -2.791 56.781 23.641 1 86.56 223 LEU A O 1
ATOM 1650 N N . VAL A 1 224 ? -0.968 56.406 22.328 1 87.56 224 VAL A N 1
ATOM 1651 C CA . VAL A 1 224 ? -0.805 55.031 22.828 1 87.56 224 VAL A CA 1
ATOM 1652 C C . VAL A 1 224 ? 0.678 54.75 23.016 1 87.56 224 VAL A C 1
ATOM 1654 O O . VAL A 1 224 ? 1.537 55.531 22.656 1 87.56 224 VAL A O 1
ATOM 1657 N N . SER A 1 225 ? 0.922 53.594 23.641 1 87 225 SER A N 1
ATOM 1658 C CA . SER A 1 225 ? 2.301 53.188 23.875 1 87 225 SER A CA 1
ATOM 1659 C C . SER A 1 225 ? 2.807 52.281 22.75 1 87 225 SER A C 1
ATOM 1661 O O . SER A 1 225 ? 2.025 51.844 21.906 1 87 225 SER A O 1
ATOM 1663 N N . SER A 1 226 ? 4.172 52.062 22.781 1 91.38 226 SER A N 1
ATOM 1664 C CA . SER A 1 226 ? 4.809 51.188 21.812 1 91.38 226 SER A CA 1
ATOM 1665 C C . SER A 1 226 ? 4.309 49.75 21.938 1 91.38 226 SER A C 1
ATOM 1667 O O . SER A 1 226 ? 4.488 48.938 21.016 1 91.38 226 SER A O 1
ATOM 1669 N N . LEU A 1 227 ? 3.68 49.438 22.969 1 90.88 227 LEU A N 1
ATOM 1670 C CA . LEU A 1 227 ? 3.123 48.125 23.203 1 90.88 227 LEU A CA 1
ATOM 1671 C C . LEU A 1 227 ? 2.082 47.781 22.141 1 90.88 227 LEU A C 1
ATOM 1673 O O . LEU A 1 227 ? 2.059 46.656 21.625 1 90.88 227 LEU A O 1
ATOM 1677 N N . ASP A 1 228 ? 1.315 48.75 21.781 1 91.38 228 ASP A N 1
ATOM 1678 C CA . ASP A 1 228 ? 0.268 48.531 20.781 1 91.38 228 ASP A CA 1
ATOM 1679 C C . ASP A 1 228 ? 0.865 48.188 19.422 1 91.38 228 ASP A C 1
ATOM 1681 O O . ASP A 1 228 ? 0.394 47.281 18.75 1 91.38 228 ASP A O 1
ATOM 1685 N N . GLN A 1 229 ? 1.84 48.875 19.047 1 92.94 229 GLN A N 1
ATOM 1686 C CA . GLN A 1 229 ? 2.459 48.688 17.75 1 92.94 229 GLN A CA 1
ATOM 1687 C C . GLN A 1 229 ? 3.152 47.312 17.672 1 92.94 229 GLN A C 1
ATOM 1689 O O . GLN A 1 229 ? 3.053 46.625 16.672 1 92.94 229 GLN A O 1
ATOM 1694 N N . GLU A 1 230 ? 3.826 46.969 18.703 1 94.38 230 GLU A N 1
ATOM 1695 C CA . GLU A 1 230 ? 4.512 45.688 18.703 1 94.38 230 GLU A CA 1
ATOM 1696 C C . GLU A 1 230 ? 3.518 44.531 18.719 1 94.38 230 GLU A C 1
ATOM 1698 O O . GLU A 1 230 ? 3.762 43.5 18.109 1 94.38 230 GLU A O 1
ATOM 1703 N N . GLN A 1 231 ? 2.441 44.656 19.422 1 93.5 231 GLN A N 1
ATOM 1704 C CA . GLN A 1 231 ? 1.384 43.656 19.391 1 93.5 231 GLN A CA 1
ATOM 1705 C C . GLN A 1 231 ? 0.812 43.5 17.984 1 93.5 231 GLN A C 1
ATOM 1707 O O . GLN A 1 231 ? 0.565 42.375 17.547 1 93.5 231 GLN A O 1
ATOM 1712 N N . ALA A 1 232 ? 0.592 44.594 17.344 1 94.75 232 ALA A N 1
ATOM 1713 C CA . ALA A 1 232 ? 0.078 44.562 15.984 1 94.75 232 ALA A CA 1
ATOM 1714 C C . ALA A 1 232 ? 1.068 43.875 15.039 1 94.75 232 ALA A C 1
ATOM 1716 O O . ALA A 1 232 ? 0.676 43.062 14.18 1 94.75 232 ALA A O 1
ATOM 1717 N N . ARG A 1 233 ? 2.33 44.188 15.195 1 94.88 233 ARG A N 1
ATOM 1718 C CA . ARG A 1 233 ? 3.383 43.594 14.359 1 94.88 233 ARG A CA 1
ATOM 1719 C C . ARG A 1 233 ? 3.479 42.094 14.555 1 94.88 233 ARG A C 1
ATOM 1721 O O . ARG A 1 233 ? 3.611 41.344 13.586 1 94.88 233 ARG A O 1
ATOM 1728 N N . ALA A 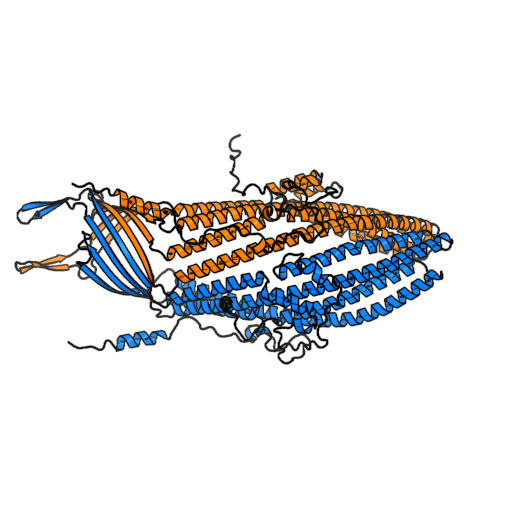1 234 ? 3.348 41.625 15.766 1 93.94 234 ALA A N 1
ATOM 1729 C CA . ALA A 1 234 ? 3.402 40.219 16.078 1 93.94 234 ALA A CA 1
ATOM 1730 C C . ALA A 1 234 ? 2.213 39.469 15.477 1 93.94 234 ALA A C 1
ATOM 1732 O O . ALA A 1 234 ? 2.377 38.406 14.891 1 93.94 234 ALA A O 1
ATOM 1733 N N . SER A 1 235 ? 1.075 40.031 15.703 1 93.62 235 SER A N 1
ATOM 1734 C CA . SER A 1 235 ? -0.139 39.406 15.18 1 93.62 235 SER A CA 1
ATOM 1735 C C . SER A 1 235 ? -0.09 39.281 13.656 1 93.62 235 SER A C 1
ATOM 1737 O O . SER A 1 235 ? -0.446 38.25 13.094 1 93.62 235 SER A O 1
ATOM 1739 N N . ARG A 1 236 ? 0.354 40.344 12.953 1 95.19 236 ARG A N 1
ATOM 1740 C CA . ARG A 1 236 ? 0.481 40.344 11.5 1 95.19 236 ARG A CA 1
ATOM 1741 C C . ARG A 1 236 ? 1.456 39.25 11.031 1 95.19 236 ARG A C 1
ATOM 1743 O O . ARG A 1 236 ? 1.18 38.531 10.07 1 95.19 236 ARG A O 1
ATOM 1750 N N . ALA A 1 237 ? 2.562 39.219 11.68 1 94.94 237 ALA A N 1
ATOM 1751 C CA . ALA A 1 237 ? 3.588 38.25 11.289 1 94.94 237 ALA A CA 1
ATOM 1752 C C . ALA A 1 237 ? 3.094 36.812 11.477 1 94.94 237 ALA A C 1
ATOM 1754 O O . ALA A 1 237 ? 3.373 35.938 10.648 1 94.94 237 ALA A O 1
ATOM 1755 N N . GLN A 1 238 ? 2.395 36.531 12.547 1 93.12 238 GLN A N 1
ATOM 1756 C CA . GLN A 1 238 ? 1.825 35.219 12.797 1 93.12 238 GLN A CA 1
ATOM 1757 C C . GLN A 1 238 ? 0.827 34.844 11.711 1 93.12 238 GLN A C 1
ATOM 1759 O O . GLN A 1 238 ? 0.809 33.688 11.258 1 93.12 238 GLN A O 1
ATOM 1764 N N . LEU A 1 239 ? 0.021 35.75 11.391 1 93.5 239 LEU A N 1
ATOM 1765 C CA . LEU A 1 239 ? -0.955 35.5 10.328 1 93.5 239 LEU A CA 1
ATOM 1766 C C . LEU A 1 239 ? -0.26 35.25 8.992 1 93.5 239 LEU A C 1
ATOM 1768 O O . LEU A 1 239 ? -0.634 34.344 8.25 1 93.5 239 LEU A O 1
ATOM 1772 N N . ALA A 1 240 ? 0.758 36.062 8.68 1 95.56 240 ALA A N 1
ATOM 1773 C CA . ALA A 1 240 ? 1.51 35.938 7.434 1 95.56 240 ALA A CA 1
ATOM 1774 C C . ALA A 1 240 ? 2.182 34.562 7.352 1 95.56 240 ALA A C 1
ATOM 1776 O O . ALA A 1 240 ? 2.262 33.969 6.273 1 95.56 240 ALA A O 1
ATOM 1777 N N . ALA A 1 241 ? 2.594 34 8.438 1 94.75 241 ALA A N 1
ATOM 1778 C CA . ALA A 1 241 ? 3.301 32.719 8.5 1 94.75 241 ALA A CA 1
ATOM 1779 C C . ALA A 1 241 ? 2.354 31.562 8.234 1 94.75 241 ALA A C 1
ATOM 1781 O O . ALA A 1 241 ? 2.795 30.453 7.93 1 94.75 241 ALA A O 1
ATOM 1782 N N . SER A 1 242 ? 1.095 31.734 8.352 1 95.31 242 SER A N 1
ATOM 1783 C CA . SER A 1 242 ? 0.132 30.656 8.172 1 95.31 242 SER A CA 1
ATOM 1784 C C . SER A 1 242 ? -0.19 30.453 6.691 1 95.31 242 SER A C 1
ATOM 1786 O O . SER A 1 242 ? -0.643 29.375 6.297 1 95.31 242 SER A O 1
ATOM 1788 N N . ILE A 1 243 ? 0.025 31.484 5.859 1 96.69 243 ILE A N 1
ATOM 1789 C CA . ILE A 1 243 ? -0.427 31.484 4.473 1 96.69 243 ILE A CA 1
ATOM 1790 C C . ILE A 1 243 ? 0.389 30.469 3.666 1 96.69 243 ILE A C 1
ATOM 1792 O O . ILE A 1 243 ? -0.172 29.656 2.936 1 96.69 243 ILE A O 1
ATOM 1796 N N . PRO A 1 244 ? 1.737 30.375 3.834 1 96.19 244 PRO A N 1
ATOM 1797 C CA . PRO A 1 244 ? 2.498 29.375 3.072 1 96.19 244 PRO A CA 1
ATOM 1798 C C . PRO A 1 244 ? 2.068 27.938 3.373 1 96.19 244 PRO A C 1
ATOM 1800 O O . PRO A 1 244 ? 2.059 27.094 2.477 1 96.19 244 PRO A O 1
ATOM 1803 N N . THR A 1 245 ? 1.706 27.625 4.57 1 96.44 245 THR A N 1
ATOM 1804 C CA . THR A 1 245 ? 1.262 26.297 4.949 1 96.44 245 THR A CA 1
ATOM 1805 C C . THR A 1 245 ? -0.02 25.922 4.207 1 96.44 245 THR A C 1
ATOM 1807 O O . THR A 1 245 ? -0.169 24.797 3.742 1 96.44 245 THR A O 1
ATOM 1810 N N . LEU A 1 246 ? -0.915 26.859 4.141 1 97.81 246 LEU A N 1
ATOM 1811 C CA . LEU A 1 246 ? -2.162 26.641 3.422 1 97.81 246 LEU A CA 1
ATOM 1812 C C . LEU A 1 246 ? -1.902 26.438 1.934 1 97.81 246 LEU A C 1
ATOM 1814 O O . LEU A 1 246 ? -2.502 25.547 1.31 1 97.81 246 LEU A O 1
ATOM 1818 N N . GLU A 1 247 ? -0.965 27.219 1.421 1 97.06 247 GLU A N 1
ATOM 1819 C CA . GLU A 1 247 ? -0.618 27.078 0.009 1 97.06 247 GLU A CA 1
ATOM 1820 C C . GLU A 1 247 ? 0.006 25.719 -0.278 1 97.06 247 GLU A C 1
ATOM 1822 O O . GLU A 1 247 ? -0.268 25.109 -1.315 1 97.06 247 GLU A O 1
ATOM 1827 N N . ALA A 1 248 ? 0.814 25.266 0.56 1 96.69 248 ALA A N 1
ATOM 1828 C CA . ALA A 1 248 ? 1.417 23.938 0.419 1 96.69 248 ALA A CA 1
ATOM 1829 C C . ALA A 1 248 ? 0.353 22.844 0.461 1 96.69 248 ALA A C 1
ATOM 1831 O O . ALA A 1 248 ? 0.411 21.891 -0.31 1 96.69 248 ALA A O 1
ATOM 1832 N N . SER A 1 249 ? -0.598 22.984 1.409 1 97.81 249 SER A N 1
ATOM 1833 C CA . SER A 1 249 ? -1.693 22.016 1.492 1 97.81 249 SER A CA 1
ATOM 1834 C C . SER A 1 249 ? -2.498 21.984 0.197 1 97.81 249 SER A C 1
ATOM 1836 O O . SER A 1 249 ? -2.842 20.906 -0.298 1 97.81 249 SER A O 1
ATOM 1838 N N . TYR A 1 250 ? -2.805 23.156 -0.33 1 97.81 250 TYR A N 1
ATOM 1839 C CA . TYR A 1 250 ? -3.514 23.25 -1.601 1 97.81 250 TYR A CA 1
ATOM 1840 C C . TYR A 1 250 ? -2.754 22.516 -2.705 1 97.81 250 TYR A C 1
ATOM 1842 O O . TYR A 1 250 ? -3.324 21.703 -3.426 1 97.81 250 TYR A O 1
ATOM 1850 N N . ASN A 1 251 ? -1.473 22.781 -2.807 1 97.19 251 ASN A N 1
ATOM 1851 C CA . ASN A 1 251 ? -0.648 22.141 -3.824 1 97.19 251 ASN A CA 1
ATOM 1852 C C . ASN A 1 251 ? -0.66 20.625 -3.676 1 97.19 251 ASN A C 1
ATOM 1854 O O . ASN A 1 251 ? -0.663 19.891 -4.672 1 97.19 251 ASN A O 1
ATOM 1858 N N . GLY A 1 252 ? -0.626 20.172 -2.447 1 97.81 252 GLY A N 1
ATOM 1859 C CA . GLY A 1 252 ? -0.673 18.75 -2.191 1 97.81 252 GLY A CA 1
ATOM 1860 C C . GLY A 1 252 ? -1.949 18.094 -2.686 1 97.81 252 GLY A C 1
ATOM 1861 O O . GLY A 1 252 ? -1.908 17.031 -3.311 1 97.81 252 GLY A O 1
ATOM 1862 N N . TYR A 1 253 ? -3.09 18.719 -2.416 1 98.44 253 TYR A N 1
ATOM 1863 C CA . TYR A 1 253 ? -4.367 18.172 -2.855 1 98.44 253 TYR A CA 1
ATOM 1864 C C . TYR A 1 253 ? -4.457 18.156 -4.379 1 98.44 253 TYR A C 1
ATOM 1866 O O . TYR A 1 253 ? -4.934 17.188 -4.965 1 98.44 253 TYR A O 1
ATOM 1874 N N . VAL A 1 254 ? -3.996 19.219 -5.008 1 98.19 254 VAL A N 1
ATOM 1875 C CA . VAL A 1 254 ? -4.066 19.312 -6.461 1 98.19 254 VAL A CA 1
ATOM 1876 C C . VAL A 1 254 ? -3.135 18.281 -7.098 1 98.19 254 VAL A C 1
ATOM 1878 O O . VAL A 1 254 ? -3.49 17.641 -8.094 1 98.19 254 VAL A O 1
ATOM 1881 N N . ALA A 1 255 ? -1.941 18.094 -6.566 1 97.44 255 ALA A N 1
ATOM 1882 C CA . ALA A 1 255 ? -1.018 17.078 -7.051 1 97.44 255 ALA A CA 1
ATOM 1883 C C . ALA A 1 255 ? -1.636 15.688 -6.938 1 97.44 255 ALA A C 1
ATOM 1885 O O . ALA A 1 255 ? -1.526 14.875 -7.863 1 97.44 255 ALA A O 1
ATOM 1886 N N . ARG A 1 256 ? -2.295 15.445 -5.793 1 98.31 256 ARG A N 1
ATOM 1887 C CA . ARG A 1 256 ? -2.941 14.156 -5.582 1 98.31 256 ARG A CA 1
ATOM 1888 C C . ARG A 1 256 ? -4.043 13.922 -6.609 1 98.31 256 ARG A C 1
ATOM 1890 O O . ARG A 1 256 ? -4.211 12.805 -7.105 1 98.31 256 ARG A O 1
ATOM 1897 N N . LEU A 1 257 ? -4.781 14.977 -6.91 1 98.56 257 LEU A N 1
ATOM 1898 C CA . LEU A 1 257 ? -5.816 14.867 -7.93 1 98.56 257 LEU A CA 1
ATOM 1899 C C . LEU A 1 257 ? -5.215 14.492 -9.281 1 98.56 257 LEU A C 1
ATOM 1901 O O . LEU A 1 257 ? -5.797 13.711 -10.031 1 98.56 257 LEU A O 1
ATOM 1905 N N . GLY A 1 258 ? -4.094 15.094 -9.602 1 97.75 258 GLY A N 1
ATOM 1906 C CA . GLY A 1 258 ? -3.4 14.695 -10.812 1 97.75 258 GLY A CA 1
ATOM 1907 C C . GLY A 1 258 ? -3.096 13.211 -10.867 1 97.75 258 GLY A C 1
ATOM 1908 O O . GLY A 1 258 ? -3.453 12.531 -11.828 1 97.75 258 GLY A O 1
ATOM 1909 N N . VAL A 1 259 ? -2.555 12.672 -9.812 1 97.5 259 VAL A N 1
ATOM 1910 C CA . VAL A 1 259 ? -2.146 11.273 -9.758 1 97.5 259 VAL A CA 1
ATOM 1911 C C . VAL A 1 259 ? -3.379 10.375 -9.766 1 97.5 259 VAL A C 1
ATOM 1913 O O . VAL A 1 259 ? -3.395 9.328 -10.43 1 97.5 259 VAL A O 1
ATOM 1916 N N . LEU A 1 260 ? -4.457 10.789 -9.07 1 98.25 260 LEU A N 1
ATOM 1917 C CA . LEU A 1 260 ? -5.688 10 -9.016 1 98.25 260 LEU A CA 1
ATOM 1918 C C . LEU A 1 260 ? -6.32 9.891 -10.398 1 98.25 260 LEU A C 1
ATOM 1920 O O . LEU A 1 260 ? -7.055 8.938 -10.68 1 98.25 260 LEU A O 1
ATOM 1924 N N . THR A 1 261 ? -6.066 10.859 -11.281 1 97.62 261 THR A N 1
ATOM 1925 C CA . THR A 1 261 ? -6.617 10.844 -12.633 1 97.62 261 THR A CA 1
ATOM 1926 C C . THR A 1 261 ? -5.598 10.289 -13.625 1 97.62 261 THR A C 1
ATOM 1928 O O . THR A 1 261 ? -5.711 10.516 -14.828 1 97.62 261 THR A O 1
ATOM 1931 N N . GLY A 1 262 ? -4.555 9.594 -13.117 1 96.19 262 GLY A N 1
ATOM 1932 C CA . GLY A 1 262 ? -3.58 8.914 -13.961 1 96.19 262 GLY A CA 1
ATOM 1933 C C . GLY A 1 262 ? -2.615 9.867 -14.641 1 96.19 262 GLY A C 1
ATOM 1934 O O . GLY A 1 262 ? -2.01 9.523 -15.656 1 96.19 262 GLY A O 1
ATOM 1935 N N . GLN A 1 263 ? -2.516 11.109 -14.125 1 95.31 263 GLN A N 1
ATOM 1936 C CA . GLN A 1 263 ? -1.654 12.141 -14.703 1 95.31 263 GLN A CA 1
ATOM 1937 C C . GLN A 1 263 ? -0.573 12.57 -13.719 1 95.31 263 GLN A C 1
ATOM 1939 O O . GLN A 1 263 ? -0.596 12.164 -12.547 1 95.31 263 GLN A O 1
ATOM 1944 N N . ALA A 1 264 ? 0.374 13.359 -14.281 1 94.38 264 ALA A N 1
ATOM 1945 C CA . ALA A 1 264 ? 1.426 13.906 -13.422 1 94.38 264 ALA A CA 1
ATOM 1946 C C . ALA A 1 264 ? 0.851 14.883 -12.398 1 94.38 264 ALA A C 1
ATOM 1948 O O . ALA A 1 264 ? -0.208 15.469 -12.625 1 94.38 264 ALA A O 1
ATOM 1949 N N . PRO A 1 265 ? 1.483 15.062 -11.242 1 94.31 265 PRO A N 1
ATOM 1950 C CA . PRO A 1 265 ? 0.967 15.906 -10.172 1 94.31 265 PRO A CA 1
ATOM 1951 C C . PRO A 1 265 ? 0.704 17.344 -10.625 1 94.31 265 PRO A C 1
ATOM 1953 O O . PRO A 1 265 ? -0.169 18.016 -10.07 1 94.31 265 PRO A O 1
ATOM 1956 N N . GLY A 1 266 ? 1.354 17.844 -11.57 1 94 266 GLY A N 1
ATOM 1957 C CA . GLY A 1 266 ? 1.191 19.219 -11.992 1 94 266 GLY A CA 1
ATOM 1958 C C . GLY A 1 266 ? 0.15 19.391 -13.086 1 94 266 GLY A C 1
ATOM 1959 O O . GLY A 1 266 ? -0.177 20.516 -13.469 1 94 266 GLY A O 1
ATOM 1960 N N . ALA A 1 267 ? -0.408 18.312 -13.531 1 94.69 267 ALA A N 1
ATOM 1961 C CA . ALA A 1 267 ? -1.245 18.312 -14.727 1 94.69 267 ALA A CA 1
ATOM 1962 C C . ALA A 1 267 ? -2.49 19.172 -14.531 1 94.69 267 ALA A C 1
ATOM 1964 O O . ALA A 1 267 ? -2.98 19.797 -15.484 1 94.69 267 ALA A O 1
ATOM 1965 N N . LEU A 1 268 ? -3.031 19.281 -13.266 1 96.75 268 LEU A N 1
ATOM 1966 C CA . LEU A 1 268 ? -4.324 19.922 -13.055 1 96.75 268 LEU A CA 1
ATOM 1967 C C . LEU A 1 268 ? -4.148 21.297 -12.398 1 96.75 268 LEU A C 1
ATOM 1969 O O . LEU A 1 268 ? -5.133 21.938 -12.047 1 96.75 268 LEU A O 1
ATOM 1973 N N . LYS A 1 269 ? -2.965 21.797 -12.234 1 95.75 269 LYS A N 1
ATOM 1974 C CA . LYS A 1 269 ? -2.703 23.047 -11.516 1 95.75 269 LYS A CA 1
ATOM 1975 C C . LYS A 1 269 ? -3.406 24.219 -12.188 1 95.75 269 LYS A C 1
ATOM 1977 O O . LYS A 1 269 ? -4.051 25.031 -11.516 1 95.75 269 LYS A O 1
ATOM 1982 N N . ALA A 1 270 ? -3.346 24.219 -13.539 1 95.25 270 ALA A N 1
ATOM 1983 C CA . ALA A 1 270 ? -3.951 25.328 -14.273 1 95.25 270 ALA A CA 1
ATOM 1984 C C . ALA A 1 270 ? -5.473 25.281 -14.172 1 95.25 270 ALA A C 1
ATOM 1986 O O . ALA A 1 270 ? -6.117 26.312 -13.945 1 95.25 270 ALA A O 1
ATOM 1987 N N . GLU A 1 271 ? -6.012 24.141 -14.297 1 96.31 271 GLU A N 1
ATOM 1988 C CA . GLU A 1 271 ? -7.461 23.969 -14.273 1 96.31 271 GLU A CA 1
ATOM 1989 C C . GLU A 1 271 ? -8.039 24.281 -12.898 1 96.31 271 GLU A C 1
ATOM 1991 O O . GLU A 1 271 ? -9.164 24.766 -12.781 1 96.31 271 GLU A O 1
ATOM 1996 N N . MET A 1 272 ? -7.258 24.062 -11.828 1 97.19 272 MET A N 1
ATOM 1997 C CA . MET A 1 272 ? -7.738 24.172 -10.453 1 97.19 272 MET A CA 1
ATOM 1998 C C . MET A 1 272 ? -7.465 25.562 -9.883 1 97.19 272 MET A C 1
ATOM 2000 O O . MET A 1 272 ? -7.902 25.875 -8.781 1 97.19 272 MET A O 1
ATOM 2004 N N . GLU A 1 273 ? -6.812 26.391 -10.641 1 95.25 273 GLU A N 1
ATOM 2005 C CA . GLU A 1 273 ? -6.32 27.672 -10.141 1 95.25 273 GLU A CA 1
ATOM 2006 C C . GLU A 1 273 ? -7.473 28.609 -9.773 1 95.25 273 GLU A C 1
ATOM 2008 O O . GLU A 1 273 ? -7.41 29.312 -8.773 1 95.25 273 GLU A O 1
ATOM 2013 N N . ALA A 1 274 ? -8.516 28.531 -10.578 1 96.12 274 ALA A N 1
ATOM 2014 C CA . ALA A 1 274 ? -9.648 29.422 -10.336 1 96.12 274 ALA A CA 1
ATOM 2015 C C . ALA A 1 274 ? -10.336 29.078 -9.023 1 96.12 274 ALA A C 1
ATOM 2017 O O . ALA A 1 274 ? -10.602 27.906 -8.734 1 96.12 274 ALA A O 1
ATOM 2018 N N . VAL A 1 275 ? -10.602 30.109 -8.273 1 96.62 275 VAL A N 1
ATOM 2019 C CA . VAL A 1 275 ? -11.266 29.906 -6.992 1 96.62 275 VAL A CA 1
ATOM 2020 C C . VAL A 1 275 ? -12.758 29.641 -7.215 1 96.62 275 VAL A C 1
ATOM 2022 O O . VAL A 1 275 ? -13.414 30.344 -7.984 1 96.62 275 VAL A O 1
ATOM 2025 N N . LYS A 1 276 ? -13.258 28.594 -6.645 1 96.19 276 LYS A N 1
ATOM 2026 C CA . LYS A 1 276 ? -14.664 28.203 -6.707 1 96.19 276 LYS A CA 1
ATOM 2027 C C . LYS A 1 276 ? -15.188 27.812 -5.328 1 96.19 276 LYS A C 1
ATOM 2029 O O . LYS A 1 276 ? -14.398 27.484 -4.434 1 96.19 276 LYS A O 1
ATOM 2034 N N . PRO A 1 277 ? -16.516 27.875 -5.098 1 96.12 277 PRO A N 1
ATOM 2035 C CA . PRO A 1 277 ? -17.078 27.516 -3.793 1 96.12 277 PRO A CA 1
ATOM 2036 C C . PRO A 1 277 ? -16.922 26.031 -3.469 1 96.12 277 PRO A C 1
ATOM 2038 O O . PRO A 1 277 ? -16.734 25.219 -4.375 1 96.12 277 PRO A O 1
ATOM 2041 N N . ILE A 1 278 ? -16.891 25.75 -2.145 1 97.38 278 ILE A N 1
ATOM 2042 C CA . ILE A 1 278 ? -16.906 24.359 -1.684 1 97.38 278 ILE A CA 1
ATOM 2043 C C . ILE A 1 278 ? -18.188 23.688 -2.156 1 97.38 278 ILE A C 1
ATOM 2045 O O . ILE A 1 278 ? -19.297 24.203 -1.938 1 97.38 278 ILE A O 1
ATOM 2049 N N . PRO A 1 279 ? -18.031 22.547 -2.867 1 96.06 279 PRO A N 1
ATOM 2050 C CA . PRO A 1 279 ? -19.234 21.859 -3.33 1 96.06 279 PRO A CA 1
ATOM 2051 C C . PRO A 1 279 ? -20.188 21.484 -2.188 1 96.06 279 PRO A C 1
ATOM 2053 O O . PRO A 1 279 ? -19.719 21.109 -1.109 1 96.06 279 PRO A O 1
ATOM 2056 N N . ALA A 1 280 ? -21.484 21.734 -2.445 1 91.75 280 ALA A N 1
ATOM 2057 C CA . ALA A 1 280 ? -22.516 21.391 -1.471 1 91.75 280 ALA A CA 1
ATOM 2058 C C . ALA A 1 280 ? -23.5 20.375 -2.053 1 91.75 280 ALA A C 1
ATOM 2060 O O . ALA A 1 280 ? -23.859 20.469 -3.227 1 91.75 280 ALA A O 1
ATOM 2061 N N . GLY A 1 281 ? -23.688 19.359 -1.28 1 87.38 281 GLY A N 1
ATOM 2062 C CA . GLY A 1 281 ? -24.672 18.391 -1.694 1 87.38 281 GLY A CA 1
ATOM 2063 C C . GLY A 1 281 ? -26.109 18.859 -1.489 1 87.38 281 GLY A C 1
ATOM 2064 O O . GLY A 1 281 ? -26.328 20 -1.089 1 87.38 281 GLY A O 1
ATOM 2065 N N . PRO A 1 282 ? -27.047 18.016 -1.899 1 83.06 282 PRO A N 1
ATOM 2066 C CA . PRO A 1 282 ? -28.453 18.375 -1.698 1 83.06 282 PRO A CA 1
ATOM 2067 C C . PRO A 1 282 ? -28.812 18.531 -0.224 1 83.06 282 PRO A C 1
ATOM 2069 O O . PRO A 1 282 ? -28.203 17.906 0.641 1 83.06 282 PRO A O 1
ATOM 2072 N N . ALA A 1 283 ? -29.672 19.531 0.099 1 72.06 283 ALA A N 1
ATOM 2073 C CA . ALA A 1 283 ? -30.094 19.844 1.466 1 72.06 283 ALA A CA 1
ATOM 2074 C C . ALA A 1 283 ? -30.703 18.625 2.145 1 72.06 283 ALA A C 1
ATOM 2076 O O . ALA A 1 283 ? -30.484 18.391 3.332 1 72.06 283 ALA A O 1
ATOM 2077 N N . SER A 1 284 ? -31.594 18.047 1.425 1 64.69 284 SER A N 1
ATOM 2078 C CA . SER A 1 284 ? -32.25 16.875 1.997 1 64.69 284 SER A CA 1
ATOM 2079 C C . SER A 1 284 ? -31.625 15.586 1.46 1 64.69 284 SER A C 1
ATOM 2081 O O . SER A 1 284 ? -31.734 15.289 0.269 1 64.69 284 SER A O 1
ATOM 2083 N N . VAL A 1 285 ? -30.469 15.305 1.962 1 59.62 285 VAL A N 1
ATOM 2084 C CA . VAL A 1 285 ? -30 13.961 1.628 1 59.62 285 VAL A CA 1
ATOM 2085 C C . VAL A 1 285 ? -30.859 12.922 2.338 1 59.62 285 VAL A C 1
ATOM 2087 O O . VAL A 1 285 ? -30.812 12.797 3.562 1 59.62 285 VAL A O 1
ATOM 2090 N N . ALA A 1 286 ? -32.156 13.086 2.254 1 50.56 286 ALA A N 1
ATOM 2091 C CA . ALA A 1 286 ? -33 12.086 2.918 1 50.56 286 ALA A CA 1
ATOM 2092 C C . ALA A 1 286 ? -32.375 10.695 2.795 1 50.56 286 ALA A C 1
ATOM 2094 O O . ALA A 1 286 ? -32.469 10.055 1.746 1 50.56 286 ALA A O 1
ATOM 2095 N N . ALA A 1 287 ? -31.281 10.555 3.314 1 51.31 287 ALA A N 1
ATOM 2096 C CA . ALA A 1 287 ? -30.562 9.281 3.221 1 51.31 287 ALA A CA 1
ATOM 2097 C C . ALA A 1 287 ? -31.453 8.125 3.674 1 51.31 287 ALA A C 1
ATOM 2099 O O . ALA A 1 287 ? -31.688 7.949 4.871 1 51.31 287 ALA A O 1
ATOM 2100 N N . GLY A 1 288 ? -32.625 8.141 3.148 1 58.19 288 GLY A N 1
ATOM 2101 C CA . GLY A 1 288 ? -33.188 6.828 3.445 1 58.19 288 GLY A CA 1
ATOM 2102 C C . GLY A 1 288 ? -32.25 5.688 3.131 1 58.19 288 GLY A C 1
ATOM 2103 O O . GLY A 1 288 ? -31.484 5.758 2.16 1 58.19 288 GLY A O 1
ATOM 2104 N N . ILE A 1 289 ? -31.844 5.102 4.281 1 67.38 289 ILE A N 1
ATOM 2105 C CA . ILE A 1 289 ? -31 3.932 4.105 1 67.38 289 ILE A CA 1
ATOM 2106 C C . ILE A 1 289 ? -31.766 2.83 3.385 1 67.38 289 ILE A C 1
ATOM 2108 O O . ILE A 1 289 ? -32.781 2.346 3.891 1 67.38 289 ILE A O 1
ATOM 2112 N N . PRO A 1 290 ? -31.328 2.629 2.154 1 63.69 290 PRO A N 1
ATOM 2113 C CA . PRO A 1 290 ? -32 1.524 1.478 1 63.69 290 PRO A CA 1
ATOM 2114 C C . PRO A 1 290 ? -31.953 0.222 2.271 1 63.69 290 PRO A C 1
ATOM 2116 O O . PRO A 1 290 ? -30.953 -0.069 2.922 1 63.69 290 PRO A O 1
ATOM 2119 N N . ALA A 1 291 ? -33.125 -0.473 2.295 1 61.94 291 ALA A N 1
ATOM 2120 C CA . ALA A 1 291 ? -33.219 -1.756 2.988 1 61.94 291 ALA A CA 1
ATOM 2121 C C . ALA A 1 291 ? -32.125 -2.725 2.488 1 61.94 291 ALA A C 1
ATOM 2123 O O . ALA A 1 291 ? -31.641 -3.562 3.248 1 61.94 291 ALA A O 1
ATOM 2124 N N . ASP A 1 292 ? -31.766 -2.473 1.252 1 73 292 ASP A N 1
ATOM 2125 C CA . ASP A 1 292 ? -30.844 -3.436 0.657 1 73 292 ASP A CA 1
ATOM 2126 C C . ASP A 1 292 ? -29.453 -2.824 0.473 1 73 292 ASP A C 1
ATOM 2128 O O . ASP A 1 292 ? -28.734 -3.174 -0.466 1 73 292 ASP A O 1
ATOM 2132 N N . THR A 1 293 ? -29.125 -1.94 1.458 1 78.19 293 THR A N 1
ATOM 2133 C CA . THR A 1 293 ? -27.859 -1.22 1.376 1 78.19 293 THR A CA 1
ATOM 2134 C C . THR A 1 293 ? -26.688 -2.191 1.369 1 78.19 293 THR A C 1
ATOM 2136 O O . THR A 1 293 ? -25.75 -2.029 0.589 1 78.19 293 THR A O 1
ATOM 2139 N N . LEU A 1 294 ? -26.812 -3.205 2.113 1 82 294 LEU A N 1
ATOM 2140 C CA . LEU A 1 294 ? -25.703 -4.145 2.234 1 82 294 LEU A CA 1
ATOM 2141 C C . LEU A 1 294 ? -25.484 -4.906 0.931 1 82 294 LEU A C 1
ATOM 2143 O O . LEU A 1 294 ? -24.375 -5.301 0.614 1 82 294 LEU A O 1
ATOM 2147 N N . ARG A 1 295 ? -26.547 -4.984 0.164 1 82.38 295 ARG A N 1
ATOM 2148 C CA . ARG A 1 295 ? -26.422 -5.68 -1.112 1 82.38 295 ARG A CA 1
ATOM 2149 C C . ARG A 1 295 ? -25.859 -4.758 -2.191 1 82.38 295 ARG A C 1
ATOM 2151 O O . ARG A 1 295 ? -25.453 -5.219 -3.258 1 82.38 295 ARG A O 1
ATOM 2158 N N . GLN A 1 296 ? -25.844 -3.514 -1.878 1 87.62 296 GLN A N 1
ATOM 2159 C CA . GLN A 1 296 ? -25.281 -2.551 -2.816 1 87.62 296 G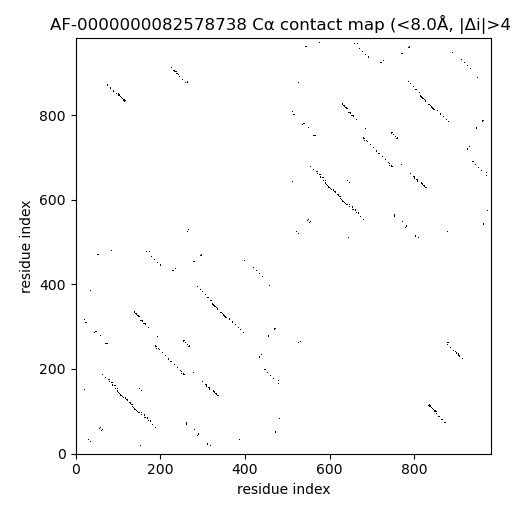LN A CA 1
ATOM 2160 C C . GLN A 1 296 ? -23.766 -2.43 -2.635 1 87.62 296 GLN A C 1
ATOM 2162 O O . GLN A 1 296 ? -23.062 -1.927 -3.516 1 87.62 296 GLN A O 1
ATOM 2167 N N . ARG A 1 297 ? -23.281 -2.826 -1.49 1 93.56 297 ARG A N 1
ATOM 2168 C CA . ARG A 1 297 ? -21.859 -2.705 -1.209 1 93.56 297 ARG A CA 1
ATOM 2169 C C . ARG A 1 297 ? -21.062 -3.82 -1.887 1 93.56 297 ARG A C 1
ATOM 2171 O O . ARG A 1 297 ? -21.234 -4.996 -1.561 1 93.56 297 ARG A O 1
ATOM 2178 N N . PRO A 1 298 ? -20.172 -3.379 -2.754 1 96.69 298 PRO A N 1
ATOM 2179 C CA . PRO A 1 298 ? -19.438 -4.422 -3.479 1 96.69 298 PRO A CA 1
ATOM 2180 C C . PRO A 1 298 ? -18.516 -5.23 -2.572 1 96.69 298 PRO A C 1
ATOM 2182 O O . PRO A 1 298 ? -18.25 -6.406 -2.84 1 96.69 298 PRO A O 1
ATOM 2185 N N . ASP A 1 299 ? -17.984 -4.656 -1.464 1 97.19 299 ASP A N 1
ATOM 2186 C CA . ASP A 1 299 ? -17.125 -5.41 -0.56 1 97.19 299 ASP A CA 1
ATOM 2187 C C . ASP A 1 299 ? -17.906 -6.531 0.131 1 97.19 299 ASP A C 1
ATOM 2189 O O . ASP A 1 299 ? -17.375 -7.617 0.353 1 97.19 299 ASP A O 1
ATOM 2193 N N . VAL A 1 300 ? -19.172 -6.297 0.413 1 95.94 300 VAL A N 1
ATOM 2194 C CA . VAL A 1 300 ? -20.031 -7.312 1.017 1 95.94 300 VAL A CA 1
ATOM 2195 C C . VAL A 1 300 ? -20.297 -8.43 0.009 1 95.94 300 VAL A C 1
ATOM 2197 O O . VAL A 1 300 ? -20.219 -9.609 0.344 1 95.94 300 VAL A O 1
ATOM 2200 N N . ARG A 1 301 ? -20.594 -8.07 -1.22 1 96.31 301 ARG A N 1
ATOM 2201 C CA . ARG A 1 301 ? -20.844 -9.055 -2.266 1 96.31 301 ARG A CA 1
ATOM 2202 C C . ARG A 1 301 ? -19.609 -9.891 -2.547 1 96.31 301 ARG A C 1
ATOM 2204 O O . ARG A 1 301 ? -19.703 -11.094 -2.785 1 96.31 301 ARG A O 1
ATOM 2211 N N . ALA A 1 302 ? -18.438 -9.234 -2.541 1 97.75 302 ALA A N 1
ATOM 2212 C CA . ALA A 1 302 ? -17.188 -9.961 -2.732 1 97.75 302 ALA A CA 1
ATOM 2213 C C . ALA A 1 302 ? -16.984 -11 -1.629 1 97.75 302 ALA A C 1
ATOM 2215 O O . ALA A 1 302 ? -16.609 -12.141 -1.903 1 97.75 302 ALA A O 1
ATOM 2216 N N . ALA A 1 303 ? -17.203 -10.594 -0.38 1 97.31 303 ALA A N 1
ATOM 2217 C CA . ALA A 1 303 ? -17.047 -11.508 0.75 1 97.31 303 ALA A CA 1
ATOM 2218 C C . ALA A 1 303 ? -18 -12.695 0.631 1 97.31 303 ALA A C 1
ATOM 2220 O O . ALA A 1 303 ? -17.625 -13.828 0.938 1 97.31 303 ALA A O 1
ATOM 2221 N N . GLU A 1 304 ? -19.25 -12.461 0.165 1 96.62 304 GLU A N 1
ATOM 2222 C CA . GLU A 1 304 ? -20.234 -13.531 -0.039 1 96.62 304 GLU A CA 1
ATOM 2223 C C . GLU A 1 304 ? -19.75 -14.508 -1.108 1 96.62 304 GLU A C 1
ATOM 2225 O O . GLU A 1 304 ? -19.875 -15.727 -0.94 1 96.62 304 GLU A O 1
ATOM 2230 N N . ARG A 1 305 ? -19.234 -13.977 -2.17 1 97.5 305 ARG A N 1
ATOM 2231 C CA . ARG A 1 305 ? -18.766 -14.844 -3.246 1 97.5 305 ARG A CA 1
ATOM 2232 C C . ARG A 1 305 ? -17.531 -15.633 -2.812 1 97.5 305 ARG A C 1
ATOM 2234 O O . ARG A 1 305 ? -17.344 -16.781 -3.234 1 97.5 305 ARG A O 1
ATOM 2241 N N . ASN A 1 306 ? -16.688 -15.031 -1.974 1 98.06 306 ASN A N 1
ATOM 2242 C CA . ASN A 1 306 ? -15.562 -15.781 -1.43 1 98.06 306 ASN A CA 1
ATOM 2243 C C . ASN A 1 306 ? -16.016 -16.922 -0.54 1 98.06 306 ASN A C 1
ATOM 2245 O O . ASN A 1 306 ? -15.398 -17.984 -0.52 1 98.06 306 ASN A O 1
ATOM 2249 N N . LEU A 1 307 ? -17.109 -16.703 0.213 1 97.81 307 LEU A N 1
ATOM 2250 C CA . LEU A 1 307 ? -17.703 -17.781 0.989 1 97.81 307 LEU A CA 1
ATOM 2251 C C . LEU A 1 307 ? -18.219 -18.891 0.073 1 97.81 307 LEU A C 1
ATOM 2253 O O . LEU A 1 307 ? -18.031 -20.078 0.355 1 97.81 307 LEU A O 1
ATOM 2257 N N . ALA A 1 308 ? -18.812 -18.531 -1.05 1 98.06 308 ALA A N 1
ATOM 2258 C CA . ALA A 1 308 ? -19.281 -19.5 -2.027 1 98.06 308 ALA A CA 1
ATOM 2259 C C . ALA A 1 308 ? -18.109 -20.312 -2.594 1 98.06 308 ALA A C 1
ATOM 2261 O O . ALA A 1 308 ? -18.219 -21.531 -2.744 1 98.06 308 ALA A O 1
ATOM 2262 N N . ALA A 1 309 ? -17.016 -19.625 -2.893 1 98.38 309 ALA A N 1
ATOM 2263 C CA . ALA A 1 309 ? -15.836 -20.297 -3.402 1 98.38 309 ALA A CA 1
ATOM 2264 C C . ALA A 1 309 ? -15.289 -21.281 -2.377 1 98.38 309 ALA A C 1
ATOM 2266 O O . ALA A 1 309 ? -14.961 -22.422 -2.717 1 98.38 309 ALA A O 1
ATOM 2267 N N . ALA A 1 310 ? -15.211 -20.859 -1.118 1 98.12 310 ALA A N 1
ATOM 2268 C CA . ALA A 1 310 ? -14.711 -21.719 -0.054 1 98.12 310 ALA A CA 1
ATOM 2269 C C . ALA A 1 310 ? -15.617 -22.938 0.138 1 98.12 310 ALA A C 1
ATOM 2271 O O . ALA A 1 310 ? -15.133 -24.031 0.415 1 98.12 310 ALA A O 1
ATOM 2272 N N . THR A 1 311 ? -16.906 -22.766 -0.025 1 97.88 311 THR A N 1
ATOM 2273 C CA . THR A 1 311 ? -17.875 -23.844 0.092 1 97.88 311 THR A CA 1
ATOM 2274 C C . THR A 1 311 ? -17.688 -24.859 -1.031 1 97.88 311 THR A C 1
ATOM 2276 O O . THR A 1 311 ? -17.719 -26.078 -0.794 1 97.88 311 THR A O 1
ATOM 2279 N N . ALA A 1 312 ? -17.438 -24.344 -2.215 1 98 312 ALA A N 1
ATOM 2280 C CA . ALA A 1 312 ? -17.188 -25.219 -3.354 1 98 312 ALA A CA 1
ATOM 2281 C C . ALA A 1 312 ? -15.922 -26.047 -3.139 1 98 312 ALA A C 1
ATOM 2283 O O . ALA A 1 312 ? -15.867 -27.219 -3.533 1 98 312 ALA A O 1
ATOM 2284 N N . ASN A 1 313 ? -14.984 -25.547 -2.434 1 97.69 313 ASN A N 1
ATOM 2285 C CA . ASN A 1 313 ? -13.711 -26.234 -2.209 1 97.69 313 ASN A CA 1
ATOM 2286 C C . ASN A 1 313 ? -13.875 -27.422 -1.258 1 97.69 313 ASN A C 1
ATOM 2288 O O . ASN A 1 313 ? -13.07 -28.344 -1.285 1 97.69 313 ASN A O 1
ATOM 2292 N N . ILE A 1 314 ? -14.883 -27.391 -0.411 1 97.81 314 ILE A N 1
ATOM 2293 C CA . ILE A 1 314 ? -15.188 -28.578 0.401 1 97.81 314 ILE A CA 1
ATOM 2294 C C . ILE A 1 314 ? -15.539 -29.75 -0.505 1 97.81 314 ILE A C 1
ATOM 2296 O O . ILE A 1 314 ? -15.094 -30.875 -0.273 1 97.81 314 ILE A O 1
ATOM 2300 N N . GLY A 1 315 ? -16.328 -29.406 -1.532 1 97.44 315 GLY A N 1
ATOM 2301 C CA . GLY A 1 315 ? -16.688 -30.438 -2.486 1 97.44 315 GLY A CA 1
ATOM 2302 C C . GLY A 1 315 ? -15.5 -30.969 -3.262 1 97.44 315 GLY A C 1
ATOM 2303 O O . GLY A 1 315 ? -15.445 -32.156 -3.559 1 97.44 315 GLY A O 1
ATOM 2304 N N . VAL A 1 316 ? -14.562 -30.109 -3.586 1 97.19 316 VAL A N 1
ATOM 2305 C CA . VAL A 1 316 ? -13.344 -30.547 -4.266 1 97.19 316 VAL A CA 1
ATOM 2306 C C . VAL A 1 316 ? -12.578 -31.516 -3.379 1 97.19 316 VAL A C 1
ATOM 2308 O O . VAL A 1 316 ? -12.156 -32.594 -3.836 1 97.19 316 VAL A O 1
ATOM 2311 N N . ALA A 1 317 ? -12.398 -31.219 -2.1 1 96.75 317 ALA A N 1
ATOM 2312 C CA . ALA A 1 317 ? -11.695 -32.094 -1.154 1 96.75 317 ALA A CA 1
ATOM 2313 C C . ALA A 1 317 ? -12.469 -33.375 -0.904 1 96.75 317 ALA A C 1
ATOM 2315 O O . ALA A 1 317 ? -11.883 -34.469 -0.853 1 96.75 317 ALA A O 1
ATOM 2316 N N . ALA A 1 318 ? -13.766 -33.344 -0.796 1 97 318 ALA A N 1
ATOM 2317 C CA . ALA A 1 318 ? -14.609 -34.5 -0.521 1 97 318 ALA A CA 1
ATOM 2318 C C . ALA A 1 318 ? -14.57 -35.5 -1.68 1 97 318 ALA A C 1
ATOM 2320 O O . ALA A 1 318 ? -14.617 -36.719 -1.467 1 97 318 ALA A O 1
ATOM 2321 N N . ALA A 1 319 ? -14.484 -34.906 -2.844 1 95.62 319 ALA A N 1
ATOM 2322 C CA . ALA A 1 319 ? -14.461 -35.75 -4.023 1 95.62 319 ALA A CA 1
ATOM 2323 C C . ALA A 1 319 ? -13.227 -36.656 -4.023 1 95.62 319 ALA A C 1
ATOM 2325 O O . ALA A 1 319 ? -13.234 -37.75 -4.598 1 95.62 319 ALA A O 1
ATOM 2326 N N . GLN A 1 320 ? -12.188 -36.281 -3.314 1 94.75 320 GLN A N 1
ATOM 2327 C CA . GLN A 1 320 ? -10.945 -37.031 -3.283 1 94.75 320 GLN A CA 1
ATOM 2328 C C . GLN A 1 320 ? -11.078 -38.281 -2.396 1 94.75 320 GLN A C 1
ATOM 2330 O O . GLN A 1 320 ? -10.242 -39.188 -2.439 1 94.75 320 GLN A O 1
ATOM 2335 N N . LEU A 1 321 ? -12.164 -38.406 -1.624 1 95.12 321 LEU A N 1
ATOM 2336 C CA . LEU A 1 321 ? -12.398 -39.562 -0.759 1 95.12 321 LEU A CA 1
ATOM 2337 C C . LEU A 1 321 ? -13.023 -40.719 -1.544 1 95.12 321 LEU A C 1
ATOM 2339 O O . LEU A 1 321 ? -13.07 -41.844 -1.059 1 95.12 321 LEU A O 1
ATOM 2343 N N . TYR A 1 322 ? -13.422 -40.406 -2.789 1 94.5 322 TYR A N 1
ATOM 2344 C CA . TYR A 1 322 ? -14.141 -41.375 -3.582 1 94.5 322 TYR A CA 1
ATOM 2345 C C . TYR A 1 322 ? -13.289 -41.875 -4.75 1 94.5 322 TYR A C 1
ATOM 2347 O O . TYR A 1 322 ? -12.273 -41.281 -5.078 1 94.5 322 TYR A O 1
ATOM 2355 N N . PRO A 1 323 ? -13.586 -43.031 -5.398 1 93.69 323 PRO A N 1
ATOM 2356 C CA . PRO A 1 323 ? -12.789 -43.562 -6.508 1 93.69 323 PRO A CA 1
ATOM 2357 C C . PRO A 1 323 ? -12.695 -42.594 -7.684 1 93.69 323 PRO A C 1
ATOM 2359 O O . PRO A 1 323 ? -13.672 -41.906 -7.996 1 93.69 323 PRO A O 1
ATOM 2362 N N . GLN A 1 324 ? -11.555 -42.531 -8.281 1 92.75 324 GLN A N 1
ATOM 2363 C CA . GLN A 1 324 ? -11.328 -41.75 -9.492 1 92.75 324 GLN A CA 1
ATOM 2364 C C . GLN A 1 324 ? -11.297 -42.625 -10.734 1 92.75 324 GLN A C 1
ATOM 2366 O O . GLN A 1 324 ? -10.633 -43.656 -10.742 1 92.75 324 GLN A O 1
ATOM 2371 N N . LEU A 1 325 ? -12.109 -42.219 -11.711 1 93.62 325 LEU A N 1
ATOM 2372 C CA . LEU A 1 325 ? -12.164 -42.938 -12.977 1 93.62 325 LEU A CA 1
ATOM 2373 C C . LEU A 1 325 ? -11.438 -42.188 -14.07 1 93.62 325 LEU A C 1
ATOM 2375 O O . LEU A 1 325 ? -11.781 -41.031 -14.367 1 93.62 325 LEU A O 1
ATOM 2379 N N . SER A 1 326 ? -10.414 -42.781 -14.617 1 93.81 326 SER A N 1
ATOM 2380 C CA . SER A 1 326 ? -9.703 -42.219 -15.766 1 93.81 326 SER A CA 1
ATOM 2381 C C . SER A 1 326 ? -9.875 -43.094 -17 1 93.81 326 SER A C 1
ATOM 2383 O O . SER A 1 326 ? -9.82 -44.312 -16.906 1 93.81 326 SER A O 1
ATOM 2385 N N . ILE A 1 327 ? -10.234 -42.406 -18.094 1 93.31 327 ILE A N 1
ATOM 2386 C CA . ILE A 1 327 ? -10.336 -43.094 -19.391 1 93.31 327 ILE A CA 1
ATOM 2387 C C . ILE A 1 327 ? -9.297 -42.5 -20.359 1 93.31 327 ILE A C 1
ATOM 2389 O O . ILE A 1 327 ? -9.023 -41.312 -20.328 1 93.31 327 ILE A O 1
ATOM 2393 N N . GLY A 1 328 ? -8.688 -43.438 -21.078 1 92.81 328 GLY A N 1
ATOM 2394 C CA . GLY A 1 328 ? -7.699 -42.969 -22.047 1 92.81 328 GLY A CA 1
ATOM 2395 C C . GLY A 1 328 ? -7.504 -43.938 -23.203 1 92.81 328 GLY A C 1
ATOM 2396 O O . GLY A 1 328 ? -8.086 -45.031 -23.219 1 92.81 328 GLY A O 1
ATOM 2397 N N . GLY A 1 329 ? -6.918 -43.438 -24.219 1 91.5 329 GLY A N 1
ATOM 2398 C CA . GLY A 1 329 ? -6.531 -44.219 -25.391 1 91.5 329 GLY A CA 1
ATOM 2399 C C . GLY A 1 329 ? -5.215 -43.75 -26 1 91.5 329 GLY A C 1
ATOM 2400 O O . GLY A 1 329 ? -4.777 -42.625 -25.766 1 91.5 329 GLY A O 1
ATOM 2401 N N . SER A 1 330 ? -4.527 -44.781 -26.594 1 93.25 330 SER A N 1
ATOM 2402 C CA . SER A 1 330 ? -3.275 -44.438 -27.25 1 93.25 330 SER A CA 1
ATOM 2403 C C . SER A 1 330 ? -3.15 -45.156 -28.594 1 93.25 330 SER A C 1
ATOM 2405 O O . SER A 1 330 ? -3.76 -46.219 -28.781 1 93.25 330 SER A O 1
ATOM 2407 N N . ILE A 1 331 ? -2.648 -44.531 -29.578 1 91.38 331 ILE A N 1
ATOM 2408 C CA . ILE A 1 331 ? -2.209 -45.125 -30.844 1 91.38 331 ILE A CA 1
ATOM 2409 C C . ILE A 1 331 ? -0.693 -45 -30.969 1 91.38 331 ILE A C 1
ATOM 2411 O O . ILE A 1 331 ? -0.154 -43.875 -30.938 1 91.38 331 ILE A O 1
ATOM 2415 N N . ASP A 1 332 ? -0.025 -46.188 -31.047 1 91.69 332 ASP A N 1
ATOM 2416 C CA . ASP A 1 332 ? 1.435 -46.188 -31.031 1 91.69 332 ASP A CA 1
ATOM 2417 C C . ASP A 1 332 ? 1.994 -46.969 -32.219 1 91.69 332 ASP A C 1
ATOM 2419 O O . ASP A 1 332 ? 1.416 -47.969 -32.656 1 91.69 332 ASP A O 1
ATOM 2423 N N . ALA A 1 333 ? 2.98 -46.406 -32.812 1 86.44 333 ALA A N 1
ATOM 2424 C CA . ALA A 1 333 ? 3.789 -47.094 -33.844 1 86.44 333 ALA A CA 1
ATOM 2425 C C . ALA A 1 333 ? 5.246 -47.188 -33.406 1 86.44 333 ALA A C 1
ATOM 2427 O O . ALA A 1 333 ? 5.785 -46.25 -32.781 1 86.44 333 ALA A O 1
ATOM 2428 N N . GLY A 1 334 ? 5.875 -48.344 -33.562 1 85.44 334 GLY A N 1
ATOM 2429 C CA . GLY A 1 334 ? 7.266 -48.562 -33.188 1 85.44 334 GLY A CA 1
ATOM 2430 C C . GLY A 1 334 ? 7.969 -49.562 -34.062 1 85.44 334 GLY A C 1
ATOM 2431 O O . GLY A 1 334 ? 7.328 -50.438 -34.656 1 85.44 334 GLY A O 1
ATOM 2432 N N . SER A 1 335 ? 9.312 -49.312 -34.375 1 83.94 335 SER A N 1
ATOM 2433 C CA . SER A 1 335 ? 10.125 -50.25 -35.156 1 83.94 335 SER A CA 1
ATOM 2434 C C . SER A 1 335 ? 11.609 -50.062 -34.844 1 83.94 335 SER A C 1
ATOM 2436 O O . SER A 1 335 ? 12.008 -49.094 -34.188 1 83.94 335 SER A O 1
ATOM 2438 N N . THR A 1 336 ? 12.406 -51.062 -35.188 1 84 336 THR A N 1
ATOM 2439 C CA . THR A 1 336 ? 13.859 -50.969 -35.062 1 84 336 THR A CA 1
ATOM 2440 C C . THR A 1 336 ? 14.43 -50.188 -36.25 1 84 336 THR A C 1
ATOM 2442 O O . THR A 1 336 ? 15.602 -49.781 -36.219 1 84 336 THR A O 1
ATOM 2445 N N . ALA A 1 337 ? 13.68 -50 -37.344 1 83.19 337 ALA A N 1
ATOM 2446 C CA . ALA A 1 337 ? 14.062 -49.188 -38.469 1 83.19 337 ALA A CA 1
ATOM 2447 C C . ALA A 1 337 ? 13.031 -48.094 -38.75 1 83.19 337 ALA A C 1
ATOM 2449 O O . ALA A 1 337 ? 11.82 -48.344 -38.688 1 83.19 337 ALA A O 1
ATOM 2450 N N . LEU A 1 338 ? 13.461 -46.906 -39.031 1 84.25 338 LEU A N 1
ATOM 2451 C CA . LEU A 1 338 ? 12.578 -45.781 -39.25 1 84.25 338 LEU A CA 1
ATOM 2452 C C . LEU A 1 338 ? 11.688 -46 -40.469 1 84.25 338 LEU A C 1
ATOM 2454 O O . LEU A 1 338 ? 10.523 -45.594 -40.469 1 84.25 338 LEU A O 1
ATOM 2458 N N . ALA A 1 339 ? 12.203 -46.719 -41.438 1 84.38 339 ALA A N 1
ATOM 2459 C CA . ALA A 1 339 ? 11.484 -46.938 -42.688 1 84.38 339 ALA A CA 1
ATOM 2460 C C . ALA A 1 339 ? 10.258 -47.812 -42.438 1 84.38 339 ALA A C 1
ATOM 2462 O O . ALA A 1 339 ? 9.289 -47.781 -43.219 1 84.38 339 ALA A O 1
ATOM 2463 N N . SER A 1 340 ? 10.281 -48.625 -41.406 1 86 340 SER A N 1
ATOM 2464 C CA . SER A 1 340 ? 9.188 -49.562 -41.125 1 86 340 SER A CA 1
ATOM 2465 C C . SER A 1 340 ? 8.383 -49.156 -39.906 1 86 340 SER A C 1
ATOM 2467 O O . SER A 1 340 ? 7.73 -49.969 -39.281 1 86 340 SER A O 1
ATOM 2469 N N . ILE A 1 341 ? 8.445 -47.938 -39.531 1 85.62 341 ILE A N 1
ATOM 2470 C CA . ILE A 1 341 ? 7.863 -47.5 -38.25 1 85.62 341 ILE A CA 1
ATOM 2471 C C . ILE A 1 341 ? 6.352 -47.688 -38.281 1 85.62 341 ILE A C 1
ATOM 2473 O O . ILE A 1 341 ? 5.738 -47.938 -37.25 1 85.62 341 ILE A O 1
ATOM 2477 N N . PHE A 1 342 ? 5.637 -47.75 -39.5 1 87.75 342 PHE A N 1
ATOM 2478 C CA . PHE A 1 342 ? 4.184 -47.844 -39.594 1 87.75 342 PHE A CA 1
ATOM 2479 C C . PHE A 1 342 ? 3.758 -49.25 -39.938 1 87.75 342 PHE A C 1
ATOM 2481 O O . PHE A 1 342 ? 2.602 -49.5 -40.312 1 87.75 342 PHE A O 1
ATOM 2488 N N . ASP A 1 343 ? 4.719 -50.125 -39.906 1 87.31 343 ASP A N 1
ATOM 2489 C CA . ASP A 1 343 ? 4.387 -51.5 -40.25 1 87.31 343 ASP A CA 1
ATOM 2490 C C . ASP A 1 343 ? 3.492 -52.125 -39.188 1 87.31 343 ASP A C 1
ATOM 2492 O O . ASP A 1 343 ? 2.658 -52.969 -39.469 1 87.31 343 ASP A O 1
ATOM 2496 N N . VAL A 1 344 ? 3.85 -51.688 -37.906 1 85.31 344 VAL A N 1
ATOM 2497 C CA . VAL A 1 344 ? 3.004 -52.125 -36.812 1 85.31 344 VAL A CA 1
ATOM 2498 C C . VAL A 1 344 ? 2.422 -50.938 -36.094 1 85.31 344 VAL A C 1
ATOM 2500 O O . VAL A 1 344 ? 3.164 -50.094 -35.562 1 85.31 344 VAL A O 1
ATOM 2503 N N . ILE A 1 345 ? 1.131 -50.812 -36.125 1 88.56 345 ILE A N 1
ATOM 2504 C CA . ILE A 1 345 ? 0.396 -49.781 -35.375 1 88.56 345 ILE A CA 1
ATOM 2505 C C . ILE A 1 345 ? -0.521 -50.438 -34.375 1 88.56 345 ILE A C 1
ATOM 2507 O O . ILE A 1 345 ? -1.291 -51.344 -34.688 1 88.56 345 ILE A O 1
ATOM 2511 N N . THR A 1 346 ? -0.353 -50.094 -33.094 1 90 346 THR A N 1
ATOM 2512 C CA . THR A 1 346 ? -1.157 -50.656 -32.031 1 90 346 THR A CA 1
ATOM 2513 C C . THR A 1 346 ? -2.043 -49.594 -31.391 1 90 346 THR A C 1
ATOM 2515 O O . THR A 1 346 ? -1.587 -48.5 -31.109 1 90 346 THR A O 1
ATOM 2518 N N . GLY A 1 347 ? -3.334 -49.812 -31.312 1 90.56 347 GLY A N 1
ATOM 2519 C CA . GLY A 1 347 ? -4.27 -49 -30.562 1 90.56 347 GLY A CA 1
ATOM 2520 C C . GLY A 1 347 ? -4.648 -49.625 -29.219 1 90.56 347 GLY A C 1
ATOM 2521 O O . GLY A 1 347 ? -4.773 -50.844 -29.109 1 90.56 347 GLY A O 1
ATOM 2522 N N . ARG A 1 348 ? -4.629 -48.781 -28.281 1 93.5 348 ARG A N 1
ATOM 2523 C CA . ARG A 1 348 ? -5.031 -49.25 -26.953 1 93.5 348 ARG A CA 1
ATOM 2524 C C . ARG A 1 348 ? -6.086 -48.344 -26.344 1 93.5 348 ARG A C 1
ATOM 2526 O O . ARG A 1 348 ? -6.008 -47.125 -26.484 1 93.5 348 ARG A O 1
ATOM 2533 N N . LEU A 1 349 ? -7.141 -48.812 -25.828 1 91.25 349 LEU A N 1
ATOM 2534 C CA . LEU A 1 349 ? -8.125 -48.125 -24.984 1 91.25 349 LEU A CA 1
ATOM 2535 C C . LEU A 1 349 ? -8.094 -48.688 -23.562 1 91.25 349 LEU A C 1
ATOM 2537 O O . LEU A 1 349 ? -7.949 -49.875 -23.359 1 91.25 349 LEU A O 1
ATOM 2541 N N . PHE A 1 350 ? -8.164 -47.812 -22.625 1 90.69 350 PHE A N 1
ATOM 2542 C CA . PHE A 1 350 ? -8.125 -48.281 -21.25 1 90.69 350 PHE A CA 1
ATOM 2543 C C . PHE A 1 350 ? -9.047 -47.438 -20.359 1 90.69 350 PHE A C 1
ATOM 2545 O O . PHE A 1 350 ? -9.352 -46.312 -20.672 1 90.69 350 PHE A O 1
ATOM 2552 N N . ALA A 1 351 ? -9.555 -48 -19.297 1 92.06 351 ALA A N 1
ATOM 2553 C CA . ALA A 1 351 ? -10.273 -47.375 -18.188 1 92.06 351 ALA A CA 1
ATOM 2554 C C . ALA A 1 351 ? -9.711 -47.844 -16.844 1 92.06 351 ALA A C 1
ATOM 2556 O O . ALA A 1 351 ? -9.406 -49.031 -16.672 1 92.06 351 ALA A O 1
ATOM 2557 N N . ASN A 1 352 ? -9.336 -46.906 -16.031 1 92.62 352 ASN A N 1
ATOM 2558 C CA . ASN A 1 352 ? -8.766 -47.219 -14.727 1 92.62 352 ASN A CA 1
ATOM 2559 C C . ASN A 1 352 ? -9.555 -46.562 -13.594 1 92.62 352 ASN A C 1
ATOM 2561 O O . ASN A 1 352 ? -9.867 -45.375 -13.664 1 92.62 352 ASN A O 1
ATOM 2565 N N . ILE A 1 353 ? -9.984 -47.375 -12.594 1 92.38 353 ILE A N 1
ATOM 2566 C CA . ILE A 1 353 ? -10.625 -46.844 -11.391 1 92.38 353 ILE A CA 1
ATOM 2567 C C . ILE A 1 353 ? -9.703 -47.062 -10.188 1 92.38 353 ILE A C 1
ATOM 2569 O O . ILE A 1 353 ? -9.172 -48.156 -9.992 1 92.38 353 ILE A O 1
ATOM 2573 N N . ALA A 1 354 ? -9.391 -46.031 -9.492 1 92.88 354 ALA A N 1
ATOM 2574 C CA . ALA A 1 354 ? -8.484 -46.094 -8.344 1 92.88 354 ALA A CA 1
ATOM 2575 C C . ALA A 1 354 ? -9.062 -45.375 -7.133 1 92.88 354 ALA A C 1
ATOM 2577 O O . ALA A 1 354 ? -9.711 -44.344 -7.273 1 92.88 354 ALA A O 1
ATOM 2578 N N . GLN A 1 355 ? -8.883 -46.062 -5.895 1 92.81 355 GLN A N 1
ATOM 2579 C CA . GLN A 1 355 ? -9.328 -45.438 -4.645 1 92.81 355 GLN A CA 1
ATOM 2580 C C . GLN A 1 355 ? -8.32 -45.688 -3.527 1 92.81 355 GLN A C 1
ATOM 2582 O O . GLN A 1 355 ? -7.848 -46.812 -3.342 1 92.81 355 GLN A O 1
ATOM 2587 N N . THR A 1 356 ? -7.98 -44.656 -2.855 1 93.12 356 THR A N 1
ATOM 2588 C CA . THR A 1 356 ? -7.148 -44.812 -1.668 1 93.12 356 THR A CA 1
ATOM 2589 C C . THR A 1 356 ? -7.984 -45.25 -0.473 1 93.12 356 THR A C 1
ATOM 2591 O O . THR A 1 356 ? -8.922 -44.562 -0.07 1 93.12 356 THR A O 1
ATOM 2594 N N . LEU A 1 357 ? -7.59 -46.312 0.104 1 92.5 357 LEU A N 1
ATOM 2595 C CA . LEU A 1 357 ? -8.375 -46.875 1.197 1 92.5 357 LEU A CA 1
ATOM 2596 C C . LEU A 1 357 ? -7.844 -46.406 2.547 1 92.5 357 LEU A C 1
ATOM 2598 O O . LEU A 1 357 ? -8.594 -46.344 3.52 1 92.5 357 LEU A O 1
ATOM 2602 N N . PHE A 1 358 ? -6.488 -46.281 2.674 1 94.75 358 PHE A N 1
ATOM 2603 C CA . PHE A 1 358 ? -5.859 -45.875 3.922 1 94.75 358 PHE A CA 1
ATOM 2604 C C . PHE A 1 358 ? -4.684 -44.938 3.646 1 94.75 358 PHE A C 1
ATOM 2606 O O . PHE A 1 358 ? -3.791 -45.281 2.865 1 94.75 358 PHE A O 1
ATOM 2613 N N . ASP A 1 359 ? -4.742 -43.75 4.215 1 95.38 359 ASP A N 1
ATOM 2614 C CA . ASP A 1 359 ? -3.648 -42.812 4.047 1 95.38 359 ASP A CA 1
ATOM 2615 C C . ASP A 1 359 ? -3.352 -42.062 5.355 1 95.38 359 ASP A C 1
ATOM 2617 O O . ASP A 1 359 ? -2.977 -40.906 5.348 1 95.38 359 ASP A O 1
ATOM 2621 N N . GLY A 1 360 ? -3.67 -42.75 6.551 1 96.12 360 GLY A N 1
ATOM 2622 C CA . GLY A 1 360 ? -3.41 -42.156 7.852 1 96.12 360 GLY A CA 1
ATOM 2623 C C . GLY A 1 360 ? -4.328 -40.969 8.172 1 96.12 360 GLY A C 1
ATOM 2624 O O . GLY A 1 360 ? -4.035 -40.156 9.055 1 96.12 360 GLY A O 1
ATOM 2625 N N . GLY A 1 361 ? -5.426 -40.719 7.363 1 96 361 GLY A N 1
ATOM 2626 C CA . GLY A 1 361 ? -6.402 -39.688 7.613 1 96 361 GLY A CA 1
ATOM 2627 C C . GLY A 1 361 ? -6.113 -38.406 6.844 1 96 361 GLY A C 1
ATOM 2628 O O . GLY A 1 361 ? -6.707 -37.375 7.121 1 96 361 GLY A O 1
ATOM 2629 N N . ARG A 1 362 ? -5.152 -38.406 5.926 1 95.94 362 ARG A N 1
ATOM 2630 C CA . ARG A 1 362 ? -4.719 -37.219 5.203 1 95.94 362 ARG A CA 1
ATOM 2631 C C . ARG A 1 362 ? -5.879 -36.594 4.441 1 95.94 362 ARG A C 1
ATOM 2633 O O . ARG A 1 362 ? -6.164 -35.406 4.605 1 95.94 362 ARG A O 1
ATOM 2640 N N . ARG A 1 363 ? -6.68 -37.375 3.629 1 95.75 363 ARG A N 1
ATOM 2641 C CA . ARG A 1 363 ? -7.75 -36.812 2.807 1 95.75 363 ARG A CA 1
ATOM 2642 C C . ARG A 1 363 ? -8.93 -36.375 3.666 1 95.75 363 ARG A C 1
ATOM 2644 O O . ARG A 1 363 ? -9.57 -35.375 3.377 1 95.75 363 ARG A O 1
ATOM 2651 N N . ALA A 1 364 ? -9.203 -37.188 4.656 1 96.12 364 ALA A N 1
ATOM 2652 C CA . ALA A 1 364 ? -10.25 -36.75 5.586 1 96.12 364 ALA A CA 1
ATOM 2653 C C . ALA A 1 364 ? -9.898 -35.406 6.238 1 96.12 364 ALA A C 1
ATOM 2655 O O . ALA A 1 364 ? -10.766 -34.562 6.426 1 96.12 364 ALA A O 1
ATOM 2656 N N . SER A 1 365 ? -8.625 -35.281 6.676 1 97.44 365 SER A N 1
ATOM 2657 C CA . SER A 1 365 ? -8.148 -34.031 7.27 1 97.44 365 SER A CA 1
ATOM 2658 C C . SER A 1 365 ? -8.25 -32.875 6.281 1 97.44 365 SER A C 1
ATOM 2660 O O . SER A 1 365 ? -8.539 -31.734 6.668 1 97.44 365 SER A O 1
ATOM 2662 N N . GLN A 1 366 ? -8.055 -33.125 5.004 1 97.5 366 GLN A N 1
ATOM 2663 C CA . GLN A 1 366 ? -8.172 -32.094 3.979 1 97.5 366 GLN A CA 1
ATOM 2664 C C . GLN A 1 366 ? -9.609 -31.578 3.873 1 97.5 366 GLN A C 1
ATOM 2666 O O . GLN A 1 366 ? -9.836 -30.375 3.67 1 97.5 366 GLN A O 1
ATOM 2671 N N . VAL A 1 367 ? -10.602 -32.469 3.932 1 97.31 367 VAL A N 1
ATOM 2672 C CA . VAL A 1 367 ? -12 -32.062 3.928 1 97.31 367 VAL A CA 1
ATOM 2673 C C . VAL A 1 367 ? -12.289 -31.172 5.141 1 97.31 367 VAL A C 1
ATOM 2675 O O . VAL A 1 367 ? -12.891 -30.094 5.012 1 97.31 367 VAL A O 1
ATOM 2678 N N . ARG A 1 368 ? -11.75 -31.578 6.352 1 97.75 368 ARG A N 1
ATOM 2679 C CA . ARG A 1 368 ? -11.961 -30.797 7.562 1 97.75 368 ARG A CA 1
ATOM 2680 C C . ARG A 1 368 ? -11.266 -29.453 7.469 1 97.75 368 ARG A C 1
ATOM 2682 O O . ARG A 1 368 ? -11.773 -28.438 7.973 1 97.75 368 ARG A O 1
ATOM 2689 N N . SER A 1 369 ? -10.086 -29.438 6.863 1 98.12 369 SER A N 1
ATOM 2690 C CA . SER A 1 369 ? -9.383 -28.188 6.633 1 98.12 369 SER A CA 1
ATOM 2691 C C . SER A 1 369 ? -10.188 -27.25 5.734 1 98.12 369 SER A C 1
ATOM 2693 O O . SER A 1 369 ? -10.266 -26.047 5.992 1 98.12 369 SER A O 1
ATOM 2695 N N . ALA A 1 370 ? -10.828 -27.781 4.684 1 97.38 370 ALA A N 1
ATOM 2696 C CA . ALA A 1 370 ? -11.656 -26.984 3.785 1 97.38 370 ALA A CA 1
ATOM 2697 C C . ALA A 1 370 ? -12.898 -26.469 4.504 1 97.38 370 ALA A C 1
ATOM 2699 O O . ALA A 1 370 ? -13.328 -25.328 4.266 1 97.38 370 ALA A O 1
ATOM 2700 N N . GLU A 1 371 ? -13.461 -27.312 5.336 1 97.94 371 GLU A N 1
ATOM 2701 C CA . GLU A 1 371 ? -14.602 -26.875 6.145 1 97.94 371 GLU A CA 1
ATOM 2702 C C . GLU A 1 371 ? -14.219 -25.719 7.055 1 97.94 371 GLU A C 1
ATOM 2704 O O . GLU A 1 371 ? -14.969 -24.75 7.18 1 97.94 371 GLU A O 1
ATOM 2709 N N . ALA A 1 372 ? -13.023 -25.844 7.723 1 98.06 372 ALA A N 1
ATOM 2710 C CA . ALA A 1 372 ? -12.539 -24.766 8.578 1 98.06 372 ALA A CA 1
ATOM 2711 C C . ALA A 1 372 ? -12.328 -23.484 7.77 1 98.06 372 ALA A C 1
ATOM 2713 O O . ALA A 1 372 ? -12.625 -22.391 8.242 1 98.06 372 ALA A O 1
ATOM 2714 N N . ALA A 1 373 ? -11.859 -23.625 6.582 1 97.88 373 ALA A N 1
ATOM 2715 C CA . ALA A 1 373 ? -11.656 -22.469 5.707 1 97.88 373 ALA A CA 1
ATOM 2716 C C . ALA A 1 373 ? -12.984 -21.812 5.355 1 97.88 373 ALA A C 1
ATOM 2718 O O . ALA A 1 373 ? -13.078 -20.594 5.305 1 97.88 373 ALA A O 1
ATOM 2719 N N . ALA A 1 374 ? -14.031 -22.578 5.066 1 97.5 374 ALA A N 1
ATOM 2720 C CA . ALA A 1 374 ? -15.359 -22.047 4.777 1 97.5 374 ALA A CA 1
ATOM 2721 C C . ALA A 1 374 ? -15.93 -21.328 5.992 1 97.5 374 ALA A C 1
ATOM 2723 O O . ALA A 1 374 ? -16.578 -20.281 5.855 1 97.5 374 ALA A O 1
ATOM 2724 N N . ASP A 1 375 ? -15.664 -21.891 7.211 1 97.19 375 ASP A N 1
ATOM 2725 C CA . ASP A 1 375 ? -16.062 -21.219 8.438 1 97.19 375 ASP A CA 1
ATOM 2726 C C . ASP A 1 375 ? -15.391 -19.844 8.555 1 97.19 375 ASP A C 1
ATOM 2728 O O . ASP A 1 375 ? -16.031 -18.859 8.922 1 97.19 375 ASP A O 1
ATOM 2732 N N . GLY A 1 376 ? -14.094 -19.875 8.289 1 97.5 376 GLY A N 1
ATOM 2733 C CA . GLY A 1 376 ? -13.375 -18.625 8.297 1 97.5 376 GLY A CA 1
ATOM 2734 C C . GLY A 1 376 ? -13.93 -17.609 7.312 1 97.5 376 GLY A C 1
ATOM 2735 O O . GLY A 1 376 ? -14.07 -16.422 7.641 1 97.5 376 GLY A O 1
ATOM 2736 N N . ALA A 1 377 ? -14.305 -18.062 6.105 1 97.56 377 ALA A N 1
ATOM 2737 C CA . ALA A 1 377 ? -14.875 -17.172 5.09 1 97.56 377 ALA A CA 1
ATOM 2738 C C . ALA A 1 377 ? -16.234 -16.641 5.531 1 97.56 377 ALA A C 1
ATOM 2740 O O . ALA A 1 377 ? -16.562 -15.484 5.262 1 97.56 377 ALA A O 1
ATOM 2741 N N . PHE A 1 378 ? -17.016 -17.484 6.203 1 96.88 378 PHE A N 1
ATOM 2742 C CA . PHE A 1 378 ? -18.297 -17.047 6.734 1 96.88 378 PHE A CA 1
ATOM 2743 C C . PHE A 1 378 ? -18.109 -15.938 7.77 1 96.88 378 PHE A C 1
ATOM 2745 O O . PHE A 1 378 ? -18.812 -14.922 7.738 1 96.88 378 PHE A O 1
ATOM 2752 N N . LEU A 1 379 ? -17.141 -16.109 8.68 1 97.19 379 LEU A N 1
ATOM 2753 C CA . LEU A 1 379 ? -16.875 -15.117 9.711 1 97.19 379 LEU A CA 1
ATOM 2754 C C . LEU A 1 379 ? -16.359 -13.82 9.094 1 97.19 379 LEU A C 1
ATOM 2756 O O . LEU A 1 379 ? -16.703 -12.727 9.547 1 97.19 379 LEU A O 1
ATOM 2760 N N . ALA A 1 380 ? -15.586 -13.953 8.031 1 97 380 ALA A N 1
ATOM 2761 C CA . ALA A 1 380 ? -15.125 -12.766 7.316 1 97 380 ALA A CA 1
ATOM 2762 C C . ALA A 1 380 ? -16.281 -12.031 6.66 1 97 380 ALA A C 1
ATOM 2764 O O . ALA A 1 380 ? -16.328 -10.797 6.656 1 97 380 ALA A O 1
ATOM 2765 N N . TYR A 1 381 ? -17.234 -12.781 6.09 1 96.31 381 TYR A N 1
ATOM 2766 C CA . TYR A 1 381 ? -18.438 -12.219 5.496 1 96.31 381 TYR A CA 1
ATOM 2767 C C . TYR A 1 381 ? -19.281 -11.492 6.547 1 96.31 381 TYR A C 1
ATOM 2769 O O . TYR A 1 381 ? -19.672 -10.336 6.352 1 96.31 381 TYR A O 1
ATOM 2777 N N . LYS A 1 382 ? -19.453 -12.094 7.656 1 95.31 382 LYS A N 1
ATOM 2778 C CA . LYS A 1 382 ? -20.188 -11.492 8.766 1 95.31 382 LYS A CA 1
ATOM 2779 C C . LYS A 1 382 ? -19.5 -10.211 9.242 1 95.31 382 LYS A C 1
ATOM 2781 O O . LYS A 1 382 ? -20.156 -9.195 9.469 1 95.31 382 LYS A O 1
ATOM 2786 N N . SER A 1 383 ? -18.203 -10.242 9.422 1 96.44 383 SER A N 1
ATOM 2787 C CA . SER A 1 383 ? -17.438 -9.07 9.836 1 96.44 383 SER A CA 1
ATOM 2788 C C . SER A 1 383 ? -17.594 -7.922 8.844 1 96.44 383 SER A C 1
ATOM 2790 O O . SER A 1 383 ? -17.766 -6.766 9.242 1 96.44 383 SER A O 1
ATOM 2792 N N . THR A 1 384 ? -17.578 -8.234 7.535 1 96.5 384 THR A N 1
ATOM 2793 C CA . THR A 1 384 ? -17.719 -7.219 6.5 1 96.5 384 THR A CA 1
ATOM 2794 C C . THR A 1 384 ? -19.109 -6.586 6.562 1 96.5 384 THR A C 1
ATOM 2796 O O . THR A 1 384 ? -19.25 -5.371 6.402 1 96.5 384 THR A O 1
ATOM 2799 N N . VAL A 1 385 ? -20.094 -7.418 6.793 1 94.06 385 VAL A N 1
ATOM 2800 C CA . VAL A 1 385 ? -21.469 -6.93 6.926 1 94.06 385 VAL A CA 1
ATOM 2801 C C . VAL A 1 385 ? -21.562 -5.98 8.117 1 94.06 385 VAL A C 1
ATOM 2803 O O . VAL A 1 385 ? -22.078 -4.867 7.992 1 94.06 385 VAL A O 1
ATOM 2806 N N . LEU A 1 386 ? -21.031 -6.359 9.312 1 93.75 386 LEU A N 1
ATOM 2807 C CA . LEU A 1 386 ? -21.109 -5.551 10.531 1 93.75 386 LEU A CA 1
ATOM 2808 C C . LEU A 1 386 ? -20.328 -4.254 10.375 1 93.75 386 LEU A C 1
ATOM 2810 O O . LEU A 1 386 ? -20.781 -3.191 10.797 1 93.75 386 LEU A O 1
ATOM 2814 N N . THR A 1 387 ? -19.219 -4.328 9.75 1 95.19 387 THR A N 1
ATOM 2815 C CA . THR A 1 387 ? -18.422 -3.123 9.516 1 95.19 387 THR A CA 1
ATOM 2816 C C . THR A 1 387 ? -19.125 -2.203 8.516 1 95.19 387 THR A C 1
ATOM 2818 O O . THR A 1 387 ? -19.047 -0.979 8.641 1 95.19 387 THR A O 1
ATOM 2821 N N . GLY A 1 388 ? -19.781 -2.82 7.539 1 93.31 388 GLY A N 1
ATOM 2822 C CA . GLY A 1 388 ? -20.578 -2.018 6.625 1 93.31 388 GLY A CA 1
ATOM 2823 C C . GLY A 1 388 ? -21.688 -1.249 7.316 1 93.31 388 GLY A C 1
ATOM 2824 O O . GLY A 1 388 ? -21.906 -0.073 7.023 1 93.31 388 GLY A O 1
ATOM 2825 N N . LEU A 1 389 ? -22.344 -1.845 8.281 1 91.19 389 LEU A N 1
ATOM 2826 C CA . LEU A 1 389 ? -23.375 -1.187 9.07 1 91.19 389 LEU A CA 1
ATOM 2827 C C . LEU A 1 389 ? -22.797 -0.045 9.891 1 91.19 389 LEU A C 1
ATOM 2829 O O . LEU A 1 389 ? -23.375 1.038 9.969 1 91.19 389 LEU A O 1
ATOM 2833 N N . GLU A 1 390 ? -21.641 -0.313 10.508 1 92.81 390 GLU A N 1
ATOM 2834 C CA . GLU A 1 390 ? -20.938 0.709 11.273 1 92.81 390 GLU A CA 1
ATOM 2835 C C . GLU A 1 390 ? -20.609 1.921 10.406 1 92.81 390 GLU A C 1
ATOM 2837 O O . GLU A 1 390 ? -20.828 3.062 10.812 1 92.81 390 GLU A O 1
ATOM 2842 N N . ASP A 1 391 ? -20.156 1.636 9.219 1 94 391 ASP A N 1
ATOM 2843 C CA . ASP A 1 391 ? -19.781 2.701 8.297 1 94 391 ASP A CA 1
ATOM 2844 C C . ASP A 1 391 ? -20.984 3.592 7.969 1 94 391 ASP A C 1
ATOM 2846 O O . ASP A 1 391 ? -20.875 4.82 7.996 1 94 391 ASP A O 1
ATOM 2850 N N . VAL A 1 392 ? -22.078 2.992 7.684 1 90.94 392 VAL A N 1
ATOM 2851 C CA . VAL A 1 392 ? -23.281 3.727 7.289 1 90.94 392 VAL A CA 1
ATOM 2852 C C . VAL A 1 392 ? -23.766 4.57 8.461 1 90.94 392 VAL A C 1
ATOM 2854 O O . VAL A 1 392 ? -24.031 5.77 8.305 1 90.94 392 VAL A O 1
ATOM 2857 N N . GLU A 1 393 ? -23.844 4 9.648 1 90.69 393 GLU A N 1
ATOM 2858 C CA . GLU A 1 393 ? -24.344 4.723 10.82 1 90.69 393 GLU A CA 1
ATOM 2859 C C . GLU A 1 393 ? -23.422 5.887 11.18 1 90.69 393 GLU A C 1
ATOM 2861 O O . GLU A 1 393 ? -23.891 6.988 11.469 1 90.69 393 GLU A O 1
ATOM 2866 N N . ASN A 1 394 ? -22.156 5.629 11.148 1 93.44 394 ASN A N 1
ATOM 2867 C CA . ASN A 1 394 ? -21.203 6.688 11.453 1 93.44 394 ASN A CA 1
ATOM 2868 C C . ASN A 1 394 ? -21.281 7.816 10.438 1 93.44 394 ASN A C 1
ATOM 2870 O O . ASN A 1 394 ? -21.156 8.992 10.789 1 93.44 394 ASN A O 1
ATOM 2874 N N . ALA A 1 395 ? -21.453 7.441 9.172 1 93 395 ALA A N 1
ATOM 2875 C CA . ALA A 1 395 ? -21.531 8.453 8.125 1 93 395 ALA A CA 1
ATOM 2876 C C . ALA A 1 395 ? -22.781 9.312 8.281 1 93 395 ALA A C 1
ATOM 2878 O O . ALA A 1 395 ? -22.75 10.523 8.047 1 93 395 ALA A O 1
ATOM 2879 N N . ILE A 1 396 ? -23.844 8.734 8.688 1 90 396 ILE A N 1
ATOM 2880 C CA . ILE A 1 396 ? -25.094 9.469 8.914 1 90 396 ILE A CA 1
ATOM 2881 C C . ILE A 1 396 ? -24.906 10.445 10.07 1 90 396 ILE A C 1
ATOM 2883 O O . ILE A 1 396 ? -25.266 11.625 9.953 1 90 396 ILE A O 1
ATOM 2887 N N . VAL A 1 397 ? -24.344 9.953 11.18 1 92.44 397 VAL A N 1
ATOM 2888 C CA . VAL A 1 397 ? -24.125 10.797 12.352 1 92.44 397 VAL A CA 1
ATOM 2889 C C . VAL A 1 397 ? -23.172 11.938 12.008 1 92.44 397 VAL A C 1
ATOM 2891 O O . VAL A 1 397 ? -23.375 13.078 12.422 1 92.44 397 VAL A O 1
ATOM 2894 N N . ALA A 1 398 ? -22.188 11.594 11.219 1 94 398 ALA A N 1
ATOM 2895 C CA . ALA A 1 398 ? -21.234 12.617 10.812 1 94 398 ALA A CA 1
ATOM 2896 C C . ALA A 1 398 ? -21.906 13.711 9.984 1 94 398 ALA A C 1
ATOM 2898 O O . ALA A 1 398 ? -21.641 14.898 10.18 1 94 398 ALA A O 1
ATOM 2899 N N . LEU A 1 399 ? -22.766 13.328 9.062 1 92.38 399 LEU A N 1
ATOM 2900 C CA . LEU A 1 399 ? -23.469 14.297 8.219 1 92.38 399 LEU A CA 1
ATOM 2901 C C . LEU A 1 399 ? -24.391 15.164 9.055 1 92.38 399 LEU A C 1
ATOM 2903 O O . LEU A 1 399 ? -24.406 16.391 8.914 1 92.38 399 LEU A O 1
ATOM 2907 N N . GLN A 1 400 ? -25.125 14.594 9.992 1 90.19 400 GLN A N 1
ATOM 2908 C CA . GLN A 1 400 ? -26.016 15.328 10.867 1 90.19 400 GLN A CA 1
ATOM 2909 C C . GLN A 1 400 ? -25.25 16.297 11.766 1 90.19 400 GLN A C 1
ATOM 2911 O O . GLN A 1 400 ? -25.672 17.438 11.961 1 90.19 400 GLN A O 1
ATOM 2916 N N . THR A 1 401 ? -24.156 15.781 12.273 1 93.88 401 THR A N 1
ATOM 2917 C CA . THR A 1 401 ? -23.312 16.594 13.133 1 93.88 401 THR A CA 1
ATOM 2918 C C . THR A 1 401 ? -22.766 17.812 12.367 1 93.88 401 THR A C 1
ATOM 2920 O O . THR A 1 401 ? -22.797 18.938 12.883 1 93.88 401 THR A O 1
ATOM 2923 N N . ALA A 1 402 ? -22.328 17.609 11.172 1 94.19 402 ALA A N 1
ATOM 2924 C CA . ALA A 1 402 ? -21.781 18.688 10.359 1 94.19 402 ALA A CA 1
ATOM 2925 C C . ALA A 1 402 ? -22.859 19.75 10.055 1 94.19 402 ALA A C 1
ATOM 2927 O O . ALA A 1 402 ? -22.578 20.938 10.078 1 94.19 402 ALA A O 1
ATOM 2928 N N . GLN A 1 403 ? -24.047 19.312 9.812 1 90.81 403 GLN A N 1
ATOM 2929 C CA . GLN A 1 403 ? -25.141 20.219 9.508 1 90.81 403 GLN A CA 1
ATOM 2930 C C . GLN A 1 403 ? -25.5 21.078 10.727 1 90.81 403 GLN A C 1
ATOM 2932 O O . GLN A 1 403 ? -25.719 22.281 10.602 1 90.81 403 GLN A O 1
ATOM 2937 N N . ARG A 1 404 ? -25.484 20.453 11.898 1 93.38 404 ARG A N 1
ATOM 2938 C CA . ARG A 1 404 ? -25.734 21.188 13.125 1 93.38 404 ARG A CA 1
ATOM 2939 C C . ARG A 1 404 ? -24.641 22.203 13.398 1 93.38 404 ARG A C 1
ATOM 2941 O O . ARG A 1 404 ? -24.906 23.328 13.82 1 93.38 404 ARG A O 1
ATOM 2948 N N . ARG A 1 405 ? -23.453 21.828 13.133 1 96.06 405 ARG A N 1
ATOM 2949 C CA . ARG A 1 405 ? -22.312 22.719 13.359 1 96.06 405 ARG A CA 1
ATOM 2950 C C . ARG A 1 405 ? -22.375 23.922 12.414 1 96.06 405 ARG A C 1
ATOM 2952 O O . ARG A 1 405 ? -22.016 25.031 12.805 1 96.06 405 ARG A O 1
ATOM 2959 N N . GLN A 1 406 ? -22.797 23.719 11.188 1 94.56 406 GLN A N 1
ATOM 2960 C CA . GLN A 1 406 ? -22.891 24.828 10.234 1 94.56 406 GLN A CA 1
ATOM 2961 C C . GLN A 1 406 ? -23.812 25.922 10.75 1 94.56 406 GLN A C 1
ATOM 2963 O O . GLN A 1 406 ? -23.5 27.109 10.609 1 94.56 406 GLN A O 1
ATOM 2968 N N . GLN A 1 407 ? -24.828 25.531 11.445 1 94.38 407 GLN A N 1
ATOM 2969 C CA . GLN A 1 407 ? -25.781 26.5 11.984 1 94.38 407 GLN A CA 1
ATOM 2970 C C . GLN A 1 407 ? -25.156 27.297 13.125 1 94.38 407 GLN A C 1
ATOM 2972 O O . GLN A 1 407 ? -25.297 28.531 13.172 1 94.38 407 GLN A O 1
ATOM 2977 N N . GLU A 1 408 ? -24.469 26.562 13.984 1 96.62 408 GLU A N 1
ATOM 2978 C CA . GLU A 1 408 ? -23.875 27.234 15.141 1 96.62 408 GLU A CA 1
ATOM 2979 C C . GLU A 1 408 ? -22.719 28.141 14.719 1 96.62 408 GLU A C 1
ATOM 2981 O O . GLU A 1 408 ? -22.547 29.234 15.266 1 96.62 408 GLU A O 1
ATOM 2986 N N . PHE A 1 409 ? -21.984 27.766 13.711 1 96.94 409 PHE A N 1
ATOM 2987 C CA . PHE A 1 409 ? -20.859 28.578 13.273 1 96.94 409 PHE A CA 1
ATOM 2988 C C . PHE A 1 409 ? -21.328 29.797 12.492 1 96.94 409 PHE A C 1
ATOM 2990 O O . PHE A 1 409 ? -20.656 30.828 12.477 1 96.94 409 PHE A O 1
ATOM 2997 N N . ALA A 1 410 ? -22.469 29.688 11.867 1 95.81 410 ALA A N 1
ATOM 2998 C CA . ALA A 1 410 ? -23.047 30.859 11.227 1 95.81 410 ALA A CA 1
ATOM 2999 C C . ALA A 1 410 ? -23.359 31.938 12.25 1 95.81 410 ALA A C 1
ATOM 3001 O O . ALA A 1 410 ? -23.109 33.125 12.016 1 95.81 410 ALA A O 1
ATOM 3002 N N . VAL A 1 411 ? -23.859 31.547 13.383 1 96.81 411 VAL A N 1
ATOM 3003 C CA . VAL A 1 411 ? -24.156 32.469 14.469 1 96.81 411 VAL A CA 1
ATOM 3004 C C . VAL A 1 411 ? -22.844 33.062 15.023 1 96.81 411 VAL A C 1
ATOM 3006 O O . VAL A 1 411 ? -22.75 34.25 15.25 1 96.81 411 VAL A O 1
ATOM 3009 N N . ALA A 1 412 ? -21.922 32.156 15.18 1 97.5 412 ALA A N 1
ATOM 3010 C CA . ALA A 1 412 ? -20.625 32.594 15.695 1 97.5 412 ALA A CA 1
ATOM 3011 C C . ALA A 1 412 ? -19.984 33.625 14.766 1 97.5 412 ALA A C 1
ATOM 3013 O O . ALA A 1 412 ? -19.359 34.594 15.219 1 97.5 412 ALA A O 1
ATOM 3014 N N . LEU A 1 413 ? -20.094 33.375 13.469 1 97.5 413 LEU A N 1
ATOM 3015 C CA . LEU A 1 413 ? -19.5 34.312 12.5 1 97.5 413 LEU A CA 1
ATOM 3016 C C . LEU A 1 413 ? -20.188 35.656 12.555 1 97.5 413 LEU A C 1
ATOM 3018 O O . LEU A 1 413 ? -19.516 36.719 12.531 1 97.5 413 LEU A O 1
ATOM 3022 N N . GLU A 1 414 ? -21.453 35.719 12.719 1 97.12 414 GLU A N 1
ATOM 3023 C CA . GLU A 1 414 ? -22.188 36.969 12.82 1 97.12 414 GLU A CA 1
ATOM 3024 C C . GLU A 1 414 ? -21.797 37.75 14.078 1 97.12 414 GLU A C 1
ATOM 3026 O O . GLU A 1 414 ? -21.484 38.938 14 1 97.12 414 GLU A O 1
ATOM 3031 N N . ALA A 1 415 ? -21.766 37.031 15.18 1 97.62 415 ALA A N 1
ATOM 3032 C CA . ALA A 1 415 ? -21.438 37.688 16.453 1 97.62 415 ALA A CA 1
ATOM 3033 C C . ALA A 1 415 ? -20 38.188 16.453 1 97.62 415 ALA A C 1
ATOM 3035 O O . ALA A 1 415 ? -19.719 39.312 16.891 1 97.62 415 ALA A O 1
ATOM 3036 N N . SER A 1 416 ? -19.109 37.375 15.914 1 97.81 416 SER A N 1
ATOM 3037 C CA . SER A 1 416 ? -17.703 37.75 15.914 1 97.81 416 SER A CA 1
ATOM 3038 C C . SER A 1 416 ? -17.438 38.875 14.922 1 97.81 416 SER A C 1
ATOM 3040 O O . SER A 1 416 ? -16.562 39.719 15.148 1 97.81 416 SER A O 1
ATOM 3042 N N . SER A 1 417 ? -18.141 38.938 13.812 1 97.12 417 SER A N 1
ATOM 3043 C CA . SER A 1 417 ? -18.016 40.031 12.852 1 97.12 417 SER A CA 1
ATOM 3044 C C . SER A 1 417 ? -18.438 41.344 13.469 1 97.12 417 SER A C 1
ATOM 3046 O O . SER A 1 417 ? -17.75 42.344 13.312 1 97.12 417 SER A O 1
ATOM 3048 N N . ASN A 1 418 ? -19.531 41.344 14.203 1 96.94 418 ASN A N 1
ATOM 3049 C CA . ASN A 1 418 ? -20.016 42.531 14.898 1 96.94 418 ASN A CA 1
ATOM 3050 C C . ASN A 1 418 ? -19.031 42.969 15.984 1 96.94 418 ASN A C 1
ATOM 3052 O O . ASN A 1 418 ? -18.75 44.156 16.125 1 96.94 418 ASN A O 1
ATOM 3056 N N . GLN A 1 419 ? -18.609 42 16.672 1 97.25 419 GLN A N 1
ATOM 3057 C CA . GLN A 1 419 ? -17.656 42.281 17.734 1 97.25 419 GLN A CA 1
ATOM 3058 C C . GLN A 1 419 ? -16.391 42.938 17.188 1 97.25 419 GLN A C 1
ATOM 3060 O O . GLN A 1 419 ? -15.898 43.906 17.75 1 97.25 419 GLN A O 1
ATOM 3065 N N . ALA A 1 420 ? -15.867 42.438 16.094 1 96.56 420 ALA A N 1
ATOM 3066 C CA . ALA A 1 420 ? -14.648 42.969 15.484 1 96.56 420 ALA A CA 1
ATOM 3067 C C . ALA A 1 420 ? -14.875 44.375 14.938 1 96.56 420 ALA A C 1
ATOM 3069 O O . ALA A 1 420 ? -14.023 45.25 15.078 1 96.56 420 ALA A O 1
ATOM 3070 N N . LEU A 1 421 ? -16.031 44.625 14.375 1 95.69 421 LEU A N 1
ATOM 3071 C CA . LEU A 1 421 ? -16.375 45.938 13.844 1 95.69 421 LEU A CA 1
ATOM 3072 C C . LEU A 1 421 ? -16.438 46.969 14.961 1 95.69 421 LEU A C 1
ATOM 3074 O O . LEU A 1 421 ? -15.867 48.062 14.828 1 95.69 421 LEU A O 1
ATOM 3078 N N . LEU A 1 422 ? -17.094 46.625 16.062 1 96.75 422 LEU A N 1
ATOM 3079 C CA . LEU A 1 422 ? -17.219 47.531 17.188 1 96.75 422 LEU A CA 1
ATOM 3080 C C . LEU A 1 422 ? -15.867 47.812 17.828 1 96.75 422 LEU A C 1
ATOM 3082 O O . LEU A 1 422 ? -15.555 48.969 18.172 1 96.75 422 LEU A O 1
ATOM 3086 N N . ALA A 1 423 ? -15.141 46.719 17.922 1 95.81 423 ALA A N 1
ATOM 3087 C CA . ALA A 1 423 ? -13.82 46.875 18.531 1 95.81 423 ALA A CA 1
ATOM 3088 C C . ALA A 1 423 ? -12.93 47.781 17.688 1 95.81 423 ALA A C 1
ATOM 3090 O O . ALA A 1 423 ? -12.172 48.594 18.219 1 95.81 423 ALA A O 1
ATOM 3091 N N . ARG A 1 424 ? -12.945 47.719 16.391 1 94.19 424 ARG A N 1
ATOM 3092 C CA . ARG A 1 424 ? -12.164 48.594 15.492 1 94.19 424 ARG A CA 1
ATOM 3093 C C . ARG A 1 424 ? -12.578 50.031 15.617 1 94.19 424 ARG A C 1
ATOM 3095 O O . ARG A 1 424 ? -11.734 50.938 15.688 1 94.19 424 ARG A O 1
ATOM 3102 N N . MET A 1 425 ? -13.852 50.312 15.734 1 94.75 425 MET A N 1
ATOM 3103 C CA . MET A 1 425 ? -14.359 51.656 15.883 1 94.75 425 MET A CA 1
ATOM 3104 C C . MET A 1 425 ? -13.938 52.281 17.219 1 94.75 425 MET A C 1
ATOM 3106 O O . MET A 1 425 ? -13.5 53.406 17.266 1 94.75 425 MET A O 1
ATOM 3110 N N . GLN A 1 426 ? -14.062 51.5 18.219 1 94.81 426 GLN A N 1
ATOM 3111 C CA . GLN A 1 426 ? -13.711 51.969 19.547 1 94.81 426 GLN A CA 1
ATOM 3112 C C . GLN A 1 426 ? -12.211 52.219 19.656 1 94.81 426 GLN A C 1
ATOM 3114 O O . GLN A 1 426 ? -11.789 53.188 20.312 1 94.81 426 GLN A O 1
ATOM 3119 N N . TYR A 1 427 ? -11.484 51.406 19.062 1 94.06 427 TYR A N 1
ATOM 3120 C CA . TYR A 1 427 ? -10.047 51.594 19.125 1 94.06 427 TYR A CA 1
ATOM 3121 C C . TYR A 1 427 ? -9.641 52.875 18.359 1 94.06 427 TYR A C 1
ATOM 3123 O O . TYR A 1 427 ? -8.797 53.625 18.828 1 94.06 427 TYR A O 1
ATOM 3131 N N . ARG A 1 428 ? -10.219 53.062 17.234 1 90.94 428 ARG A N 1
ATOM 3132 C CA . ARG A 1 428 ? -9.93 54.25 16.438 1 90.94 428 ARG A CA 1
ATOM 3133 C C . ARG A 1 428 ? -10.305 55.531 17.188 1 90.94 428 ARG A C 1
ATOM 3135 O O . ARG A 1 428 ? -9.641 56.562 17.047 1 90.94 428 ARG A O 1
ATOM 3142 N N . SER A 1 429 ? -11.305 55.406 18.078 1 92.19 429 SER A N 1
ATOM 3143 C CA . SER A 1 429 ? -11.789 56.562 18.812 1 92.19 429 SER A CA 1
ATOM 3144 C C . SER A 1 429 ? -11.117 56.656 20.188 1 92.19 429 SER A C 1
ATOM 3146 O O . SER A 1 429 ? -11.422 57.562 20.969 1 92.19 429 SER A O 1
ATOM 3148 N N . GLY A 1 430 ? -10.305 55.719 20.438 1 89.81 430 GLY A N 1
ATOM 3149 C CA . GLY A 1 430 ? -9.578 55.75 21.703 1 89.81 430 GLY A CA 1
ATOM 3150 C C . GLY A 1 430 ? -10.391 55.25 22.875 1 89.81 430 GLY A C 1
ATOM 3151 O O . GLY A 1 430 ? -10.062 55.531 24.031 1 89.81 430 GLY A O 1
ATOM 3152 N N . LEU A 1 431 ? -11.391 54.438 22.641 1 91.12 431 LEU A N 1
ATOM 3153 C CA . LEU A 1 431 ? -12.32 54.031 23.672 1 91.12 431 LEU A CA 1
ATOM 3154 C C . LEU A 1 431 ? -12 52.594 24.141 1 91.12 431 LEU A C 1
ATOM 3156 O O . LEU A 1 431 ? -12.617 52.094 25.094 1 91.12 431 LEU A O 1
ATOM 3160 N N . THR A 1 432 ? -11.102 51.938 23.453 1 90.12 432 THR A N 1
ATOM 3161 C CA . THR A 1 432 ? -10.656 50.625 23.875 1 90.12 432 THR A CA 1
ATOM 3162 C C . THR A 1 432 ? -9.188 50.406 23.547 1 90.12 432 THR A C 1
ATOM 3164 O O . THR A 1 432 ? -8.57 51.219 22.859 1 90.12 432 THR A O 1
ATOM 3167 N N . ASP A 1 433 ? -8.602 49.406 24.125 1 88.62 433 ASP A N 1
ATOM 3168 C CA . ASP A 1 433 ? -7.184 49.125 23.922 1 88.62 433 ASP A CA 1
ATOM 3169 C C . ASP A 1 433 ? -6.984 48.094 22.812 1 88.62 433 ASP A C 1
ATOM 3171 O O . ASP A 1 433 ? -7.953 47.531 22.312 1 88.62 433 ASP A O 1
ATOM 3175 N N . PHE A 1 434 ? -5.734 47.969 22.391 1 90.88 434 PHE A N 1
ATOM 3176 C CA . PHE A 1 434 ? -5.406 47.094 21.25 1 90.88 434 PHE A CA 1
ATOM 3177 C C . PHE A 1 434 ? -5.602 45.625 21.625 1 90.88 434 PHE A C 1
ATOM 3179 O O . PHE A 1 434 ? -5.902 44.812 20.766 1 90.88 434 PHE A O 1
ATOM 3186 N N . THR A 1 435 ? -5.383 45.25 22.844 1 89.31 435 THR A N 1
ATOM 3187 C CA . THR A 1 435 ? -5.598 43.875 23.297 1 89.31 435 THR A CA 1
ATOM 3188 C C . THR A 1 435 ? -7.035 43.438 23.031 1 89.31 435 THR A C 1
ATOM 3190 O O . THR A 1 435 ? -7.273 42.312 22.562 1 89.31 435 THR A O 1
ATOM 3193 N N . THR A 1 436 ? -7.934 44.312 23.375 1 91.25 436 THR A N 1
ATOM 3194 C CA . THR A 1 436 ? -9.344 44.062 23.109 1 91.25 436 THR A CA 1
ATOM 3195 C C . THR A 1 436 ? -9.602 43.906 21.609 1 91.25 436 THR A C 1
ATOM 3197 O O . THR A 1 436 ? -10.32 43 21.188 1 91.25 436 THR A O 1
ATOM 3200 N N . LEU A 1 437 ? -9.023 44.781 20.781 1 92.38 437 LEU A N 1
ATOM 3201 C CA . LEU A 1 437 ? -9.148 44.688 19.344 1 92.38 437 LEU A CA 1
ATOM 3202 C C . LEU A 1 437 ? -8.57 43.375 18.828 1 92.38 437 LEU A C 1
ATOM 3204 O O . LEU A 1 437 ? -9.211 42.656 18.047 1 92.38 437 LEU A O 1
ATOM 3208 N N . ASN A 1 438 ? -7.398 43.062 19.297 1 90.94 438 ASN A N 1
ATOM 3209 C CA . ASN A 1 438 ? -6.73 41.844 18.875 1 90.94 438 ASN A CA 1
ATOM 3210 C C . ASN A 1 438 ? -7.555 40.594 19.203 1 90.94 438 ASN A C 1
ATOM 3212 O O . ASN A 1 438 ? -7.637 39.656 18.406 1 90.94 438 ASN A O 1
ATOM 3216 N N . GLN A 1 439 ? -8.133 40.5 20.297 1 91.38 439 GLN A N 1
ATOM 3217 C CA . GLN A 1 439 ? -8.977 39.375 20.719 1 91.38 439 GLN A CA 1
ATOM 3218 C C . GLN A 1 439 ? -10.203 39.25 19.812 1 91.38 439 GLN A C 1
ATOM 3220 O O . GLN A 1 439 ? -10.594 38.156 19.453 1 91.38 439 GLN A O 1
ATOM 3225 N N . ALA A 1 440 ? -10.773 40.406 19.562 1 93.88 440 ALA A N 1
ATOM 3226 C CA . ALA A 1 440 ? -11.953 40.438 18.703 1 93.88 440 ALA A CA 1
ATOM 3227 C C . ALA A 1 440 ? -11.609 39.938 17.297 1 93.88 440 ALA A C 1
ATOM 3229 O O . ALA A 1 440 ? -12.367 39.188 16.703 1 93.88 440 ALA A O 1
ATOM 3230 N N . GLU A 1 441 ? -10.469 40.406 16.797 1 94.19 441 GLU A N 1
ATOM 3231 C CA . GLU A 1 441 ? -10.031 40 15.469 1 94.19 441 GLU A CA 1
ATOM 3232 C C . GLU A 1 441 ? -9.711 38.5 15.43 1 94.19 441 GLU A C 1
ATOM 3234 O O . GLU A 1 441 ? -10.008 37.844 14.453 1 94.19 441 GLU A O 1
ATOM 3239 N N . SER A 1 442 ? -9.078 38 16.422 1 92.75 442 SER A N 1
ATOM 3240 C CA . SER A 1 442 ? -8.773 36.562 16.516 1 92.75 442 SER A CA 1
ATOM 3241 C C . SER A 1 442 ? -10.055 35.75 16.531 1 92.75 442 SER A C 1
ATOM 3243 O O . SER A 1 442 ? -10.117 34.688 15.922 1 92.75 442 SER A O 1
ATOM 3245 N N . ALA A 1 443 ? -10.992 36.219 17.266 1 93.62 443 ALA A N 1
ATOM 3246 C CA . ALA A 1 443 ? -12.281 35.531 17.312 1 93.62 443 ALA A CA 1
ATOM 3247 C C . ALA A 1 443 ? -12.938 35.5 15.945 1 93.62 443 ALA A C 1
ATOM 3249 O O . ALA A 1 443 ? -13.555 34.5 15.57 1 93.62 443 ALA A O 1
ATOM 3250 N N . LEU A 1 444 ? -12.852 36.562 15.188 1 95.25 444 LEU A N 1
ATOM 3251 C CA . LEU A 1 444 ? -13.414 36.625 13.844 1 95.25 444 LEU A CA 1
ATOM 3252 C C . LEU A 1 444 ? -12.727 35.625 12.922 1 95.25 444 LEU A C 1
ATOM 3254 O O . LEU A 1 444 ? -13.398 34.906 12.164 1 95.25 444 LEU A O 1
ATOM 3258 N N . ILE A 1 445 ? -11.414 35.562 12.992 1 94.06 445 ILE A N 1
ATOM 3259 C CA . ILE A 1 445 ? -10.656 34.594 12.172 1 94.06 445 ILE A CA 1
ATOM 3260 C C . ILE A 1 445 ? -11.094 33.188 12.5 1 94.06 445 ILE A C 1
ATOM 3262 O O . ILE A 1 445 ? -11.328 32.375 11.594 1 94.06 445 ILE A O 1
ATOM 3266 N N . SER A 1 446 ? -11.188 32.875 13.742 1 94.94 446 SER A N 1
ATOM 3267 C CA . SER A 1 446 ? -11.609 31.562 14.195 1 94.94 446 SER A CA 1
ATOM 3268 C C . SER A 1 446 ? -13.016 31.234 13.695 1 94.94 446 SER A C 1
ATOM 3270 O O . SER A 1 446 ? -13.273 30.109 13.266 1 94.94 446 SER A O 1
ATOM 3272 N N . ALA A 1 447 ? -13.875 32.188 13.805 1 95.75 447 ALA A N 1
ATOM 3273 C CA . ALA A 1 447 ? -15.258 31.969 13.367 1 95.75 447 ALA A CA 1
ATOM 3274 C C . ALA A 1 447 ? -15.328 31.75 11.859 1 95.75 447 ALA A C 1
ATOM 3276 O O . ALA A 1 447 ? -16.062 30.875 11.391 1 95.75 447 ALA A O 1
ATOM 3277 N N . ARG A 1 448 ? -14.594 32.562 11.078 1 95.81 448 ARG A N 1
ATOM 3278 C CA . ARG A 1 448 ? -14.547 32.375 9.625 1 95.81 448 ARG A CA 1
ATOM 3279 C C . ARG A 1 448 ? -14.047 31 9.258 1 95.81 448 ARG A C 1
ATOM 3281 O O . ARG A 1 448 ? -14.633 30.344 8.391 1 95.81 448 ARG A O 1
ATOM 3288 N N . ASN A 1 449 ? -13.039 30.547 9.898 1 95.69 449 ASN A N 1
ATOM 3289 C CA . ASN A 1 449 ? -12.492 29.219 9.625 1 95.69 449 ASN A CA 1
ATOM 3290 C C . ASN A 1 449 ? -13.422 28.109 10.109 1 95.69 449 ASN A C 1
ATOM 3292 O O . ASN A 1 449 ? -13.469 27.031 9.531 1 95.69 449 ASN A O 1
ATOM 3296 N N . GLY A 1 450 ? -14.109 28.406 11.18 1 96.06 450 GLY A N 1
ATOM 3297 C CA . GLY A 1 450 ? -15.117 27.469 11.656 1 96.06 450 GLY A CA 1
ATOM 3298 C C . GLY A 1 450 ? -16.203 27.188 10.641 1 96.06 450 GLY A C 1
ATOM 3299 O O . GLY A 1 450 ? -16.578 26.031 10.43 1 96.06 450 GLY A O 1
ATOM 3300 N N . VAL A 1 451 ? -16.672 28.219 9.961 1 96.44 451 VAL A N 1
ATOM 3301 C CA . VAL A 1 451 ? -17.688 28.062 8.93 1 96.44 451 VAL A CA 1
ATOM 3302 C C . VAL A 1 451 ? -17.141 27.219 7.781 1 96.44 451 VAL A C 1
ATOM 3304 O O . VAL A 1 451 ? -17.812 26.312 7.305 1 96.44 451 VAL A O 1
ATOM 3307 N N . VAL A 1 452 ? -15.938 27.516 7.344 1 97.31 452 VAL A N 1
ATOM 3308 C CA . VAL A 1 452 ? -15.312 26.766 6.25 1 97.31 452 VAL A CA 1
ATOM 3309 C C . VAL A 1 452 ? -15.133 25.312 6.648 1 97.31 452 VAL A C 1
ATOM 3311 O O . VAL A 1 452 ? -15.406 24.406 5.855 1 97.31 452 VAL A O 1
ATOM 3314 N N . SER A 1 453 ? -14.695 25.078 7.879 1 96.31 453 SER A N 1
ATOM 3315 C CA . SER A 1 453 ? -14.5 23.719 8.383 1 96.31 453 SER A CA 1
ATOM 3316 C C . SER A 1 453 ? -15.82 22.953 8.43 1 96.31 453 SER A C 1
ATOM 3318 O O . SER A 1 453 ? -15.867 21.766 8.102 1 96.31 453 SER A O 1
ATOM 3320 N N . ALA A 1 454 ? -16.812 23.594 8.883 1 95.62 454 ALA A N 1
ATOM 3321 C CA . ALA A 1 454 ? -18.125 22.953 8.961 1 95.62 454 ALA A CA 1
ATOM 3322 C C . ALA A 1 454 ? -18.641 22.594 7.57 1 95.62 454 ALA A C 1
ATOM 3324 O O . ALA A 1 454 ? -19.219 21.516 7.375 1 95.62 454 ALA A O 1
ATOM 3325 N N . ARG A 1 455 ? -18.484 23.469 6.629 1 95.94 455 ARG A N 1
ATOM 3326 C CA . ARG A 1 455 ? -18.859 23.172 5.25 1 95.94 455 ARG A CA 1
ATOM 3327 C C . ARG A 1 455 ? -18.047 22.016 4.688 1 95.94 455 ARG A C 1
ATOM 3329 O O . ARG A 1 455 ? -18.578 21.172 3.977 1 95.94 455 ARG A O 1
ATOM 3336 N N . SER A 1 456 ? -16.734 22.016 4.938 1 97.06 456 SER A N 1
ATOM 3337 C CA . SER A 1 456 ? -15.875 20.906 4.555 1 97.06 456 SER A CA 1
ATOM 3338 C C . SER A 1 456 ? -16.391 19.594 5.113 1 97.06 456 SER A C 1
ATOM 3340 O O . SER A 1 456 ? -16.5 18.594 4.383 1 97.06 456 SER A O 1
ATOM 3342 N N . ASP A 1 457 ? -16.734 19.609 6.41 1 96.38 457 ASP A N 1
ATOM 3343 C CA . ASP A 1 457 ? -17.172 18.406 7.098 1 96.38 457 ASP A CA 1
ATOM 3344 C C . ASP A 1 457 ? -18.484 17.891 6.504 1 96.38 457 ASP A C 1
ATOM 3346 O O . ASP A 1 457 ? -18.688 16.688 6.371 1 96.38 457 ASP A O 1
ATOM 3350 N N . ALA A 1 458 ? -19.328 18.797 6.184 1 95.12 458 ALA A N 1
ATOM 3351 C CA . ALA A 1 458 ? -20.609 18.406 5.582 1 95.12 458 ALA A CA 1
ATOM 3352 C C . ALA A 1 458 ? -20.391 17.766 4.223 1 95.12 458 ALA A C 1
ATOM 3354 O O . ALA A 1 458 ? -20.953 16.703 3.936 1 95.12 458 ALA A O 1
ATOM 3355 N N . ALA A 1 459 ? -19.594 18.359 3.389 1 96.44 459 ALA A N 1
ATOM 3356 C CA . ALA A 1 459 ? -19.312 17.828 2.057 1 96.44 459 ALA A CA 1
ATOM 3357 C C . ALA A 1 459 ? -18.609 16.469 2.141 1 96.44 459 ALA A C 1
ATOM 3359 O O . ALA A 1 459 ? -19 15.523 1.456 1 96.44 459 ALA A O 1
ATOM 3360 N N . THR A 1 460 ? -17.578 16.359 2.99 1 97.12 460 THR A N 1
ATOM 3361 C CA . THR A 1 460 ? -16.828 15.117 3.1 1 97.12 460 THR A CA 1
ATOM 3362 C C . THR A 1 460 ? -17.672 14.031 3.758 1 97.12 460 THR A C 1
ATOM 3364 O O . THR A 1 460 ? -17.531 12.852 3.424 1 97.12 460 THR A O 1
ATOM 3367 N N . ALA A 1 461 ? -18.5 14.422 4.707 1 95.56 461 ALA A N 1
ATOM 3368 C CA . ALA A 1 461 ? -19.406 13.453 5.328 1 95.56 461 ALA A CA 1
ATOM 3369 C C . ALA A 1 461 ? -20.406 12.906 4.312 1 95.56 461 ALA A C 1
ATOM 3371 O O . ALA A 1 461 ? -20.734 11.719 4.344 1 95.56 461 ALA A O 1
ATOM 3372 N N . LEU A 1 462 ? -20.891 13.734 3.484 1 94.56 462 LEU A N 1
ATOM 3373 C CA . LEU A 1 462 ? -21.812 13.281 2.447 1 94.56 462 LEU A CA 1
ATOM 3374 C C . LEU A 1 462 ? -21.125 12.32 1.487 1 94.56 462 LEU A C 1
ATOM 3376 O O . LEU A 1 462 ? -21.703 11.297 1.104 1 94.56 462 LEU A O 1
ATOM 3380 N N . ILE A 1 463 ? -19.906 12.641 1.025 1 96.5 463 ILE A N 1
ATOM 3381 C CA . ILE A 1 463 ? -19.109 11.742 0.188 1 96.5 463 ILE A CA 1
ATOM 3382 C C . ILE A 1 463 ? -18.953 10.398 0.886 1 96.5 463 ILE A C 1
ATOM 3384 O O . ILE A 1 463 ? -19.156 9.344 0.273 1 96.5 463 ILE A O 1
ATOM 3388 N N . GLN A 1 464 ? -18.641 10.469 2.188 1 95.81 464 GLN A N 1
ATOM 3389 C CA . GLN A 1 464 ? -18.469 9.25 2.969 1 95.81 464 GLN A CA 1
ATOM 3390 C C . GLN A 1 464 ? -19.766 8.453 3.055 1 95.81 464 GLN A C 1
ATOM 3392 O O . GLN A 1 464 ? -19.75 7.219 3.037 1 95.81 464 GLN A O 1
ATOM 3397 N N . LEU A 1 465 ? -20.812 9.109 3.217 1 93 465 LEU A N 1
ATOM 3398 C CA . LEU A 1 465 ? -22.109 8.445 3.271 1 93 465 LEU A CA 1
ATOM 3399 C C . LEU A 1 465 ? -22.406 7.723 1.96 1 93 465 LEU A C 1
ATOM 3401 O O . LEU A 1 465 ? -22.812 6.559 1.963 1 93 465 LEU A O 1
ATOM 3405 N N . TYR A 1 466 ? -22.219 8.406 0.859 1 93.06 466 TYR A N 1
ATOM 3406 C CA . TYR A 1 466 ? -22.469 7.777 -0.436 1 93.06 466 TYR A CA 1
ATOM 3407 C C . TYR A 1 466 ? -21.578 6.555 -0.62 1 93.06 466 TYR A C 1
ATOM 3409 O O . TYR A 1 466 ? -22.016 5.531 -1.143 1 93.06 466 TYR A O 1
ATOM 3417 N N . GLN A 1 467 ? -20.281 6.676 -0.195 1 94.19 467 GLN A N 1
ATOM 3418 C CA . GLN A 1 467 ? -19.375 5.535 -0.266 1 94.19 467 GLN A CA 1
ATOM 3419 C C . GLN A 1 467 ? -19.875 4.391 0.619 1 94.19 467 GLN A C 1
ATOM 3421 O O . GLN A 1 467 ? -19.859 3.23 0.204 1 94.19 467 GLN A O 1
ATOM 3426 N N . ALA A 1 468 ? -20.297 4.719 1.812 1 93.25 468 ALA A N 1
ATOM 3427 C CA . ALA A 1 468 ? -20.766 3.723 2.77 1 93.25 468 ALA A CA 1
ATOM 3428 C C . ALA A 1 468 ? -22.016 3.012 2.252 1 93.25 468 ALA A C 1
ATOM 3430 O O . ALA A 1 468 ? -22.234 1.835 2.549 1 93.25 468 ALA A O 1
ATOM 3431 N N . LEU A 1 469 ? -22.797 3.682 1.46 1 91.06 469 LEU A N 1
ATOM 3432 C CA . LEU A 1 469 ? -24.016 3.121 0.904 1 91.06 469 LEU A CA 1
ATOM 3433 C C . LEU A 1 469 ? -23.734 2.324 -0.363 1 91.06 469 LEU A C 1
ATOM 3435 O O . LEU A 1 469 ? -24.641 1.758 -0.969 1 91.06 469 LEU A O 1
ATOM 3439 N N . GLY A 1 470 ? -22.484 2.295 -0.724 1 91.94 470 GLY A N 1
ATOM 3440 C CA . GLY A 1 470 ? -22.078 1.541 -1.904 1 91.94 470 GLY A CA 1
ATOM 3441 C C . GLY A 1 470 ? -22.375 2.273 -3.201 1 91.94 470 GLY A C 1
ATOM 3442 O O . GLY A 1 470 ? -22.641 1.647 -4.227 1 91.94 470 GLY A O 1
ATOM 3443 N N . GLY A 1 471 ? -22.375 3.602 -3.146 1 91.06 471 GLY A N 1
ATOM 3444 C CA . GLY A 1 471 ? -22.609 4.379 -4.352 1 91.06 471 GLY A CA 1
ATOM 3445 C C . GLY A 1 471 ? -21.406 4.453 -5.266 1 91.06 471 GLY A C 1
ATOM 3446 O O . GLY A 1 471 ? -20.266 4.344 -4.812 1 91.06 471 GLY A O 1
ATOM 3447 N N . GLY A 1 472 ? -21.719 4.617 -6.668 1 93.06 472 GLY A N 1
ATOM 3448 C CA . GLY A 1 472 ? -20.641 4.855 -7.613 1 93.06 472 GLY A CA 1
ATOM 3449 C C . GLY A 1 472 ? -20.453 3.727 -8.609 1 93.06 472 GLY A C 1
ATOM 3450 O O . GLY A 1 472 ? -19.516 3.742 -9.406 1 93.06 472 GLY A O 1
ATOM 3451 N N . TRP A 1 473 ? -21.297 2.664 -8.516 1 93.38 473 TRP A N 1
ATOM 3452 C CA . TRP A 1 473 ? -21.281 1.563 -9.477 1 93.38 473 TRP A CA 1
ATOM 3453 C C . TRP A 1 473 ? -22.688 0.993 -9.672 1 93.38 473 TRP A C 1
ATOM 3455 O O . TRP A 1 473 ? -23.625 1.405 -9 1 93.38 473 TRP A O 1
ATOM 3465 N N . ASP A 1 474 ? -22.875 0.124 -10.656 1 89.88 474 ASP A N 1
ATOM 3466 C CA . ASP A 1 474 ? -24.156 -0.511 -10.922 1 89.88 474 ASP A CA 1
ATOM 3467 C C . ASP A 1 474 ? -24.266 -1.841 -10.18 1 89.88 474 ASP A C 1
ATOM 3469 O O . ASP A 1 474 ? -23.703 -2.848 -10.602 1 89.88 474 ASP A O 1
ATOM 3473 N N . PRO A 1 475 ? -25.047 -1.841 -9.07 1 87.81 475 PRO A N 1
ATOM 3474 C CA . PRO A 1 475 ? -25.141 -3.057 -8.258 1 87.81 475 PRO A CA 1
ATOM 3475 C C . PRO A 1 475 ? -25.984 -4.141 -8.922 1 87.81 475 PRO A C 1
ATOM 3477 O O . PRO A 1 475 ? -26.062 -5.266 -8.422 1 87.81 475 PRO A O 1
ATOM 3480 N N . SER A 1 476 ? -26.594 -3.844 -10.062 1 86.5 476 SER A N 1
ATOM 3481 C CA . SER A 1 476 ? -27.469 -4.809 -10.711 1 86.5 476 SER A CA 1
ATOM 3482 C C . SER A 1 476 ? -26.688 -5.746 -11.625 1 86.5 476 SER A C 1
ATOM 3484 O O . SER A 1 476 ? -27.203 -6.785 -12.047 1 86.5 476 SER A O 1
ATOM 3486 N N . VAL A 1 477 ? -25.469 -5.363 -11.836 1 86.44 477 VAL A N 1
ATOM 3487 C CA . VAL A 1 477 ? -24.672 -6.18 -12.75 1 86.44 477 VAL A CA 1
ATOM 3488 C C . VAL A 1 477 ? -23.391 -6.637 -12.055 1 86.44 477 VAL A C 1
ATOM 3490 O O . VAL A 1 477 ? -22.766 -5.871 -11.312 1 86.44 477 VAL A O 1
ATOM 3493 N N . THR A 1 478 ? -23.094 -7.898 -12.219 1 88.31 478 THR A N 1
ATOM 3494 C CA . THR A 1 478 ? -21.781 -8.367 -11.781 1 88.31 478 THR A CA 1
ATOM 3495 C C . THR A 1 478 ? -20.688 -7.879 -12.719 1 88.31 478 THR A C 1
ATOM 3497 O O . THR A 1 478 ? -20.734 -8.125 -13.922 1 88.31 478 THR A O 1
ATOM 3500 N N . PRO A 1 479 ? -19.75 -7.191 -12.164 1 90.12 479 PRO A N 1
ATOM 3501 C CA . PRO A 1 479 ? -18.703 -6.66 -13.055 1 90.12 479 PRO A CA 1
ATOM 3502 C C . PRO A 1 479 ? -17.922 -7.762 -13.758 1 90.12 479 PRO A C 1
ATOM 3504 O O . PRO A 1 479 ? -17.594 -8.781 -13.141 1 90.12 479 PRO A O 1
ATOM 3507 N N . THR A 1 480 ? -17.734 -7.594 -15.023 1 89.25 480 THR A N 1
ATOM 3508 C CA . THR A 1 480 ? -16.953 -8.516 -15.852 1 89.25 480 THR A CA 1
ATOM 3509 C C . THR A 1 480 ? -15.844 -7.773 -16.594 1 89.25 480 THR A C 1
ATOM 3511 O O . THR A 1 480 ? -15.758 -6.547 -16.516 1 89.25 480 THR A O 1
ATOM 3514 N N . VAL A 1 481 ? -14.906 -8.523 -17.141 1 89.12 481 VAL A N 1
ATOM 3515 C CA . VAL A 1 481 ? -13.797 -7.926 -17.875 1 89.12 481 VAL A CA 1
ATOM 3516 C C . VAL A 1 481 ? -14.336 -7.082 -19.031 1 89.12 481 VAL A C 1
ATOM 3518 O O . VAL A 1 481 ? -15.18 -7.547 -19.812 1 89.12 481 VAL A O 1
ATOM 3521 N N . PRO A 1 482 ? -14.008 -5.832 -19.031 1 79.25 482 PRO A N 1
ATOM 3522 C CA . PRO A 1 482 ? -14.484 -4.984 -20.125 1 79.25 482 PRO A CA 1
ATOM 3523 C C . PRO A 1 482 ? -14.07 -5.508 -21.5 1 79.25 482 PRO A C 1
ATOM 3525 O O . PRO A 1 482 ? -12.969 -6.043 -21.641 1 79.25 482 PRO A O 1
ATOM 3528 N N . THR A 1 483 ? -15 -5.965 -22.391 1 64.69 483 THR A N 1
ATOM 3529 C CA . THR A 1 483 ? -14.711 -6.43 -23.734 1 64.69 483 THR A CA 1
ATOM 3530 C C . THR A 1 483 ? -13.961 -5.367 -24.531 1 64.69 483 THR A C 1
ATOM 3532 O O . THR A 1 483 ? -14.297 -4.184 -24.469 1 64.69 483 THR A O 1
ATOM 3535 N N . THR A 1 484 ? -12.789 -5.52 -24.797 1 50.44 484 THR A N 1
ATOM 3536 C CA . THR A 1 484 ? -12.055 -4.602 -25.656 1 50.44 484 THR A CA 1
ATOM 3537 C C . THR A 1 484 ? -12.859 -4.273 -26.906 1 50.44 484 THR A C 1
ATOM 3539 O O . THR A 1 484 ? -13.219 -5.168 -27.672 1 50.44 484 THR A O 1
ATOM 3542 N N . GLY A 1 485 ? -13.859 -3.404 -27.125 1 38.56 485 GLY A N 1
ATOM 3543 C CA . GLY A 1 485 ? -14.25 -2.965 -28.453 1 38.56 485 GLY A CA 1
ATOM 3544 C C . GLY A 1 485 ? -13.086 -2.873 -29.422 1 38.56 485 GLY A C 1
ATOM 3545 O O . GLY A 1 485 ? -11.93 -2.824 -29 1 38.56 485 GLY A O 1
ATOM 3546 N N . GLY A 1 486 ? -13.312 -3.369 -30.859 1 32.5 486 GLY A N 1
ATOM 3547 C CA . GLY A 1 486 ? -12.523 -3.152 -32.062 1 32.5 486 GLY A CA 1
ATOM 3548 C C . GLY A 1 486 ? -11.82 -1.811 -32.094 1 32.5 486 GLY A C 1
ATOM 3549 O O . GLY A 1 486 ? -12.227 -0.876 -31.391 1 32.5 486 GLY A O 1
ATOM 3550 N N . THR A 1 487 ? -10.523 -1.745 -32.406 1 28.39 487 THR A N 1
ATOM 3551 C CA . THR A 1 487 ? -9.883 -0.589 -33 1 28.39 487 THR A CA 1
ATOM 3552 C C . THR A 1 487 ? -10.859 0.161 -33.906 1 28.39 487 THR A C 1
ATOM 3554 O O . THR A 1 487 ? -11.656 -0.457 -34.625 1 28.39 487 THR A O 1
ATOM 3557 N N . ALA A 1 488 ? -11.18 1.461 -33.719 1 26.5 488 ALA A N 1
ATOM 3558 C CA . ALA A 1 488 ? -11.617 2.477 -34.656 1 26.5 488 ALA A CA 1
ATOM 3559 C C . ALA A 1 488 ? -11 2.246 -36.031 1 26.5 488 ALA A C 1
ATOM 3561 O O . ALA A 1 488 ? -10.133 3.008 -36.469 1 26.5 488 ALA A O 1
ATOM 3562 N N . ASN A 1 489 ? -10.633 1.004 -36.406 1 21.22 489 ASN A N 1
ATOM 3563 C CA . ASN A 1 489 ? -10.344 0.976 -37.844 1 21.22 489 ASN A CA 1
ATOM 3564 C C . ASN A 1 489 ? -11.602 1.223 -38.656 1 21.22 489 ASN A C 1
ATOM 3566 O O . ASN A 1 489 ? -11.688 0.797 -39.812 1 21.22 489 ASN A O 1
ATOM 3570 N N . GLY A 1 490 ? -12.828 1.678 -38.188 1 18.95 490 GLY A N 1
ATOM 3571 C CA . GLY A 1 490 ? -13.68 1.827 -39.375 1 18.95 490 GLY A CA 1
ATOM 3572 C C . GLY A 1 490 ? -13.039 2.666 -40.469 1 18.95 490 GLY A C 1
ATOM 3573 O O . GLY A 1 490 ? -12.688 2.146 -41.531 1 18.95 490 GLY A O 1
ATOM 3574 N N . ASN A 1 491 ? -13.57 4.027 -40.875 1 18.41 491 ASN A N 1
ATOM 3575 C CA . ASN A 1 491 ? -13.281 4.793 -42.094 1 18.41 491 ASN A CA 1
ATOM 3576 C C . ASN A 1 491 ? -11.844 5.301 -42.094 1 18.41 491 ASN A C 1
ATOM 3578 O O . ASN A 1 491 ? -11.336 5.754 -41.062 1 18.41 491 ASN A O 1
ATOM 3582 N N . MET B 1 1 ? 31.938 -47.062 -47.25 1 32.12 1 MET B N 1
ATOM 3583 C CA . MET B 1 1 ? 30.922 -46.844 -46.25 1 32.12 1 MET B CA 1
ATOM 3584 C C . MET B 1 1 ? 30.797 -45.344 -45.906 1 32.12 1 MET B C 1
ATOM 3586 O O . MET B 1 1 ? 31.797 -44.719 -45.531 1 32.12 1 MET B O 1
ATOM 3590 N N . ALA B 1 2 ? 29.906 -44.688 -46.688 1 44.97 2 ALA B N 1
ATOM 3591 C CA . ALA B 1 2 ? 29.719 -43.25 -46.875 1 44.97 2 ALA B CA 1
ATOM 3592 C C . ALA B 1 2 ? 29.438 -42.562 -45.562 1 44.97 2 ALA B C 1
ATOM 3594 O O . ALA B 1 2 ? 28.484 -42.875 -44.844 1 44.97 2 ALA B O 1
ATOM 3595 N N . ASN B 1 3 ? 30.438 -42.062 -44.906 1 38 3 ASN B N 1
ATOM 3596 C CA . ASN B 1 3 ? 30.484 -41.188 -43.719 1 38 3 ASN B CA 1
ATOM 3597 C C . ASN B 1 3 ? 29.578 -40 -43.906 1 38 3 ASN B C 1
ATOM 3599 O O . ASN B 1 3 ? 29.953 -39 -44.562 1 38 3 ASN B O 1
ATOM 3603 N N . ARG B 1 4 ? 28.297 -40.25 -44.281 1 49.53 4 ARG B N 1
ATOM 3604 C CA . ARG B 1 4 ? 27.438 -39.062 -44.375 1 49.53 4 ARG B CA 1
ATOM 3605 C C . ARG B 1 4 ? 27.516 -38.219 -43.125 1 49.53 4 ARG B C 1
ATOM 3607 O O . ARG B 1 4 ? 27.359 -38.75 -42 1 49.53 4 ARG B O 1
ATOM 3614 N N . PRO B 1 5 ? 28.172 -37.094 -43.281 1 45.28 5 PRO B N 1
ATOM 3615 C CA . PRO B 1 5 ? 28.406 -36.188 -42.156 1 45.28 5 PRO B CA 1
ATOM 3616 C C . PRO B 1 5 ? 27.125 -35.875 -41.375 1 45.28 5 PRO B C 1
ATOM 3618 O O . PRO B 1 5 ? 26.094 -35.562 -41.969 1 45.28 5 PRO B O 1
ATOM 3621 N N . LEU B 1 6 ? 26.875 -36.594 -40.281 1 47.16 6 LEU B N 1
ATOM 3622 C CA . LEU B 1 6 ? 25.953 -36.219 -39.219 1 47.16 6 LEU B CA 1
ATOM 3623 C C . LEU B 1 6 ? 26.062 -34.719 -38.906 1 47.16 6 LEU B C 1
ATOM 3625 O O . LEU B 1 6 ? 25.391 -34.25 -37.969 1 47.16 6 LEU B O 1
ATOM 3629 N N . THR B 1 7 ? 26.875 -34.031 -39.719 1 48.53 7 THR B N 1
ATOM 3630 C CA . THR B 1 7 ? 27.219 -32.688 -39.281 1 48.53 7 THR B CA 1
ATOM 3631 C C . THR B 1 7 ? 26.016 -31.75 -39.438 1 48.53 7 THR B C 1
ATOM 3633 O O . THR B 1 7 ? 25.859 -30.797 -38.656 1 48.53 7 THR B O 1
ATOM 3636 N N . PRO B 1 8 ? 25.219 -31.969 -40.531 1 50.56 8 PRO B N 1
ATOM 3637 C CA . PRO B 1 8 ? 24.266 -30.875 -40.656 1 50.56 8 PRO B CA 1
ATOM 3638 C C . PRO B 1 8 ? 23.156 -30.906 -39.594 1 50.56 8 PRO B C 1
ATOM 3640 O O . PRO B 1 8 ? 22.562 -29.875 -39.281 1 50.56 8 PRO B O 1
ATOM 3643 N N . SER B 1 9 ? 22.828 -32.156 -39.156 1 48.06 9 SER B N 1
ATOM 3644 C CA . SER B 1 9 ? 21.672 -32.219 -38.25 1 48.06 9 SER B CA 1
ATOM 3645 C C . SER B 1 9 ? 22 -31.562 -36.906 1 48.06 9 SER B C 1
ATOM 3647 O O . SER B 1 9 ? 21.109 -31.016 -36.25 1 48.06 9 SER B O 1
ATOM 3649 N N . ILE B 1 10 ? 23.25 -31.656 -36.5 1 47.75 10 ILE B N 1
ATOM 3650 C CA . ILE B 1 10 ? 23.625 -31.031 -35.25 1 47.75 10 ILE B CA 1
ATOM 3651 C C . ILE B 1 10 ? 23.641 -29.516 -35.406 1 47.75 10 ILE B C 1
ATOM 3653 O O . ILE B 1 10 ? 23.312 -28.781 -34.5 1 47.75 10 ILE B O 1
ATOM 3657 N N . LEU B 1 11 ? 24.062 -29.062 -36.594 1 48.38 11 LEU B N 1
ATOM 3658 C CA . LEU B 1 11 ? 24.109 -27.609 -36.781 1 48.38 11 LEU B CA 1
ATOM 3659 C C . LEU B 1 11 ? 22.703 -27.016 -36.781 1 48.38 11 LEU B C 1
ATOM 3661 O O . LEU B 1 11 ? 22.516 -25.859 -36.406 1 48.38 11 LEU B O 1
ATOM 3665 N N . LEU B 1 12 ? 21.688 -27.672 -37.312 1 48.28 12 LEU B N 1
ATOM 3666 C CA . LEU B 1 12 ? 20.328 -27.141 -37.281 1 48.28 12 LEU B CA 1
ATOM 3667 C C . LEU B 1 12 ? 19.812 -27.078 -35.844 1 48.28 12 LEU B C 1
ATOM 3669 O O . LEU B 1 12 ? 19.062 -26.156 -35.5 1 48.28 12 LEU B O 1
ATOM 3673 N N . ALA B 1 13 ? 20.172 -28.047 -35.031 1 49.06 13 ALA B N 1
ATOM 3674 C CA . ALA B 1 13 ? 19.75 -28.016 -33.656 1 49.06 13 ALA B CA 1
ATOM 3675 C C . ALA B 1 13 ? 20.359 -26.828 -32.906 1 49.06 13 ALA B C 1
ATOM 3677 O O . ALA B 1 13 ? 19.719 -26.25 -32.031 1 49.06 13 ALA B O 1
ATOM 3678 N N . LEU B 1 14 ? 21.562 -26.469 -33.281 1 49.16 14 LEU B N 1
ATOM 3679 C CA . LEU B 1 14 ? 22.234 -25.375 -32.594 1 49.16 14 LEU B CA 1
ATOM 3680 C C . LEU B 1 14 ? 21.656 -24.016 -33 1 49.16 14 LEU B C 1
ATOM 3682 O O . LEU B 1 14 ? 21.781 -23.031 -32.281 1 49.16 14 LEU B O 1
ATOM 3686 N N . SER B 1 15 ? 21.234 -23.906 -34.219 1 50.66 15 SER B N 1
ATOM 3687 C CA . SER B 1 15 ? 20.703 -22.609 -34.625 1 50.66 15 SER B CA 1
ATOM 3688 C C . SER B 1 15 ? 19.391 -22.297 -33.938 1 50.66 15 SER B C 1
ATOM 3690 O O . SER B 1 15 ? 18.938 -21.156 -33.906 1 50.66 15 SER B O 1
ATOM 3692 N N . LEU B 1 16 ? 18.672 -23.266 -33.5 1 48.88 16 LEU B N 1
ATOM 3693 C CA . LEU B 1 16 ? 17.375 -23.016 -32.875 1 48.88 16 LEU B CA 1
ATOM 3694 C C . LEU B 1 16 ? 17.578 -22.438 -31.469 1 48.88 16 LEU B C 1
ATOM 3696 O O . LEU B 1 16 ? 16.594 -22.125 -30.781 1 48.88 16 LEU B O 1
ATOM 3700 N N . SER B 1 17 ? 18.688 -22.594 -30.922 1 52.06 17 SER B N 1
ATOM 3701 C CA . SER B 1 17 ? 18.969 -22.125 -29.578 1 52.06 17 SER B CA 1
ATOM 3702 C C . SER B 1 17 ? 18.719 -20.625 -29.438 1 52.06 17 SER B C 1
ATOM 3704 O O . SER B 1 17 ? 18.609 -20.109 -28.328 1 52.06 17 SER B O 1
ATOM 3706 N N . ALA B 1 18 ? 18.781 -19.891 -30.531 1 59.28 18 ALA B N 1
ATOM 3707 C CA . ALA B 1 18 ? 18.797 -18.438 -30.391 1 59.28 18 ALA B CA 1
ATOM 3708 C C . ALA B 1 18 ? 17.391 -17.875 -30.234 1 59.28 18 ALA B C 1
ATOM 3710 O O . ALA B 1 18 ? 17.203 -16.766 -29.766 1 59.28 18 ALA B O 1
ATOM 3711 N N . CYS B 1 19 ? 16.266 -18.594 -30.5 1 71.5 19 CYS B N 1
ATOM 3712 C CA . CYS B 1 19 ? 14.961 -17.938 -30.562 1 71.5 19 CYS B CA 1
ATOM 3713 C C . CYS B 1 19 ? 14.102 -18.328 -29.359 1 71.5 19 CYS B C 1
ATOM 3715 O O . CYS B 1 19 ? 13.703 -19.5 -29.234 1 71.5 19 CYS B O 1
ATOM 3717 N N . ALA B 1 20 ? 14.258 -17.719 -28.203 1 83.69 20 ALA B N 1
ATOM 3718 C CA . ALA B 1 20 ? 13.352 -17.938 -27.062 1 83.69 20 ALA B CA 1
ATOM 3719 C C . ALA B 1 20 ? 11.984 -17.312 -27.344 1 83.69 20 ALA B C 1
ATOM 3721 O O . ALA B 1 20 ? 11.898 -16.156 -27.75 1 83.69 20 ALA B O 1
ATOM 3722 N N . VAL B 1 21 ? 10.93 -18.047 -27.188 1 88.94 21 VAL B N 1
ATOM 3723 C CA . VAL B 1 21 ? 9.578 -17.562 -27.406 1 88.94 21 VAL B CA 1
ATOM 3724 C C . VAL B 1 21 ? 9.203 -16.562 -26.328 1 88.94 21 VAL B C 1
ATOM 3726 O O . VAL B 1 21 ? 9.867 -16.484 -25.281 1 88.94 21 VAL B O 1
ATOM 3729 N N . GLY B 1 22 ? 8.117 -15.742 -26.562 1 87.5 22 GLY B N 1
ATOM 3730 C CA . GLY B 1 22 ? 7.699 -14.703 -25.641 1 87.5 22 GLY B CA 1
ATOM 3731 C C . GLY B 1 22 ? 8.367 -13.359 -25.906 1 87.5 22 GLY B C 1
ATOM 3732 O O . GLY B 1 22 ? 9.344 -13.289 -26.656 1 87.5 22 GLY B O 1
ATOM 3733 N N . PRO B 1 23 ? 7.875 -12.383 -25.344 1 89.94 23 PRO B N 1
ATOM 3734 C CA . PRO B 1 23 ? 8.398 -11.039 -25.609 1 89.94 23 PRO B CA 1
ATOM 3735 C C . PRO B 1 23 ? 9.688 -10.742 -24.844 1 89.94 23 PRO B C 1
ATOM 3737 O O . PRO B 1 23 ? 9.891 -11.273 -23.75 1 89.94 23 PRO B O 1
ATOM 3740 N N . ASP B 1 24 ? 10.586 -10.008 -25.453 1 91.12 24 ASP B N 1
ATOM 3741 C CA . ASP B 1 24 ? 11.727 -9.438 -24.734 1 91.12 24 ASP B CA 1
ATOM 3742 C C . ASP B 1 24 ? 11.336 -8.133 -24.031 1 91.12 24 ASP B C 1
ATOM 3744 O O . ASP B 1 24 ? 10.578 -7.332 -24.578 1 91.12 24 ASP B O 1
ATOM 3748 N N . TYR B 1 25 ? 11.852 -8.062 -22.906 1 91.75 25 TYR B N 1
ATOM 3749 C CA . TYR B 1 25 ? 11.555 -6.824 -22.203 1 91.75 25 TYR B CA 1
ATOM 3750 C C . TYR B 1 25 ? 12.328 -5.652 -22.797 1 91.75 25 TYR B C 1
ATOM 3752 O O . TYR B 1 25 ? 13.523 -5.766 -23.078 1 91.75 25 TYR B O 1
ATOM 3760 N N . HIS B 1 26 ? 11.602 -4.523 -23 1 90.19 26 HIS B N 1
ATOM 3761 C CA . HIS B 1 26 ? 12.188 -3.246 -23.375 1 90.19 26 HIS B CA 1
ATOM 3762 C C . HIS B 1 26 ? 11.758 -2.133 -22.438 1 90.19 26 HIS B C 1
ATOM 3764 O O . HIS B 1 26 ? 10.594 -2.072 -22.031 1 90.19 26 HIS B O 1
ATOM 3770 N N . PRO B 1 27 ? 12.75 -1.324 -22.078 1 88.06 27 PRO B N 1
ATOM 3771 C CA . PRO B 1 27 ? 12.367 -0.204 -21.219 1 88.06 27 PRO B CA 1
ATOM 3772 C C . PRO B 1 27 ? 11.289 0.679 -21.828 1 88.06 27 PRO B C 1
ATOM 3774 O O . PRO B 1 27 ? 11.297 0.926 -23.031 1 88.06 27 PRO B O 1
ATOM 3777 N N . ARG B 1 28 ? 10.297 1.059 -21.078 1 87.56 28 ARG B N 1
ATOM 3778 C CA . ARG B 1 28 ? 9.195 1.894 -21.531 1 87.56 28 ARG B CA 1
ATOM 3779 C C . ARG B 1 28 ? 9.594 3.365 -21.562 1 87.56 28 ARG B C 1
ATOM 3781 O O . ARG B 1 28 ? 10.258 3.846 -20.641 1 87.56 28 ARG B O 1
ATOM 3788 N N . PRO B 1 29 ? 9.258 4.109 -22.656 1 86.56 29 PRO B N 1
ATOM 3789 C CA . PRO B 1 29 ? 9.586 5.535 -22.703 1 86.56 29 PRO B CA 1
ATOM 3790 C C . PRO B 1 29 ? 8.82 6.363 -21.672 1 86.56 29 PRO B C 1
ATOM 3792 O O . PRO B 1 29 ? 7.754 5.945 -21.219 1 86.56 29 PRO B O 1
ATOM 3795 N N . ALA B 1 30 ? 9.32 7.504 -21.406 1 85 30 ALA B N 1
ATOM 3796 C CA . ALA B 1 30 ? 8.773 8.398 -20.391 1 85 30 ALA B CA 1
ATOM 3797 C C . ALA B 1 30 ? 7.344 8.812 -20.734 1 85 30 ALA B C 1
ATOM 3799 O O . ALA B 1 30 ? 6.512 8.992 -19.828 1 85 30 ALA B O 1
ATOM 3800 N N . SER B 1 31 ? 7.031 8.891 -21.984 1 84.75 31 SER B N 1
ATOM 3801 C CA . SER B 1 31 ? 5.703 9.312 -22.422 1 84.75 31 SER B CA 1
ATOM 3802 C C . SER B 1 31 ? 4.645 8.289 -22.031 1 84.75 31 SER B C 1
ATOM 3804 O O . SER B 1 31 ? 3.537 8.664 -21.625 1 84.75 31 SER B O 1
ATOM 3806 N N . GLU B 1 32 ? 5.008 7.059 -22.062 1 88.19 32 GLU B N 1
ATOM 3807 C CA . GLU B 1 32 ? 4.066 6.004 -21.703 1 88.19 32 GLU B CA 1
ATOM 3808 C C . GLU B 1 32 ? 3.863 5.934 -20.188 1 88.19 32 GLU B C 1
ATOM 3810 O O . GLU B 1 32 ? 2.879 5.363 -19.719 1 88.19 32 GLU B O 1
ATOM 3815 N N . LEU B 1 33 ? 4.785 6.516 -19.484 1 88.25 33 LEU B N 1
ATOM 3816 C CA . LEU B 1 33 ? 4.727 6.477 -18.016 1 88.25 33 LEU B CA 1
ATOM 3817 C C . LEU B 1 33 ? 4.066 7.73 -17.469 1 88.25 33 LEU B C 1
ATOM 3819 O O . LEU B 1 33 ? 3.91 7.875 -16.25 1 88.25 33 LEU B O 1
ATOM 3823 N N . GLY B 1 34 ? 3.648 8.703 -18.328 1 84.25 34 GLY B N 1
ATOM 3824 C CA . GLY B 1 34 ? 2.963 9.914 -17.906 1 84.25 34 GLY B CA 1
ATOM 3825 C C . GLY B 1 34 ? 3.898 10.953 -17.312 1 84.25 34 GLY B C 1
ATOM 3826 O O . GLY B 1 34 ? 3.473 11.805 -16.531 1 84.25 34 GLY B O 1
ATOM 3827 N N . VAL B 1 35 ? 5.199 10.805 -17.562 1 85.44 35 VAL B N 1
ATOM 3828 C CA . VAL B 1 35 ? 6.176 11.758 -17.047 1 85.44 35 VAL B CA 1
ATOM 3829 C C . VAL B 1 35 ? 6.113 13.047 -17.875 1 85.44 35 VAL B C 1
ATOM 3831 O O . VAL B 1 35 ? 6.234 13.016 -19.094 1 85.44 35 VAL B O 1
ATOM 3834 N N . PRO B 1 36 ? 5.887 14.133 -17.203 1 84 36 PRO B N 1
ATOM 3835 C CA . PRO B 1 36 ? 5.805 15.398 -17.938 1 84 36 PRO B CA 1
ATOM 3836 C C . PRO B 1 36 ? 7.172 15.906 -18.375 1 84 36 PRO B C 1
ATOM 3838 O O . PRO B 1 36 ? 8.203 15.383 -17.953 1 84 36 PRO B O 1
ATOM 3841 N N . ASP B 1 37 ? 7.164 16.953 -19.234 1 77.94 37 ASP B N 1
ATOM 3842 C CA . ASP B 1 37 ? 8.398 17.531 -19.75 1 77.94 37 ASP B CA 1
ATOM 3843 C C . ASP B 1 37 ? 9.102 18.375 -18.688 1 77.94 37 ASP B C 1
ATOM 3845 O O . ASP B 1 37 ? 10.32 18.562 -18.734 1 77.94 37 ASP B O 1
ATOM 3849 N N . GLY B 1 38 ? 8.312 18.906 -17.797 1 78 38 GLY B N 1
ATOM 3850 C CA . GLY B 1 38 ? 8.875 19.734 -16.734 1 78 38 GLY B CA 1
ATOM 3851 C C . GLY B 1 38 ? 8.133 19.594 -15.414 1 78 38 GLY B C 1
ATOM 3852 O O . GLY B 1 38 ? 7.023 19.047 -15.375 1 78 38 GLY B O 1
ATOM 3853 N N . TRP B 1 39 ? 8.828 19.984 -14.438 1 79.38 39 TRP B N 1
ATOM 3854 C CA . TRP B 1 39 ? 8.219 19.969 -13.109 1 79.38 39 TRP B CA 1
ATOM 3855 C C . TRP B 1 39 ? 7.188 21.094 -12.984 1 79.38 39 TRP B C 1
ATOM 3857 O O . TRP B 1 39 ? 7.293 22.125 -13.641 1 79.38 39 TRP B O 1
ATOM 3867 N N . SER B 1 40 ? 6.164 20.891 -12.172 1 78.69 40 SER B N 1
ATOM 3868 C CA . SER B 1 40 ? 5.098 21.875 -12.008 1 78.69 40 SER B CA 1
ATOM 3869 C C . SER B 1 40 ? 5.426 22.875 -10.898 1 78.69 40 SER B C 1
ATOM 3871 O O . SER B 1 40 ? 4.699 23.844 -10.688 1 78.69 40 SER B O 1
ATOM 3873 N N . VAL B 1 41 ? 6.508 22.641 -10.227 1 78.06 41 VAL B N 1
ATOM 3874 C CA . VAL B 1 41 ? 6.938 23.516 -9.141 1 78.06 41 VAL B CA 1
ATOM 3875 C C . VAL B 1 41 ? 8.258 24.188 -9.516 1 78.06 41 VAL B C 1
ATOM 3877 O O . VAL B 1 41 ? 8.961 23.734 -10.422 1 78.06 41 VAL B O 1
ATOM 3880 N N . SER B 1 42 ? 8.398 25.391 -9.016 1 68.44 42 SER B N 1
ATOM 3881 C CA . SER B 1 42 ? 9.633 26.109 -9.289 1 68.44 42 SER B CA 1
ATOM 3882 C C . SER B 1 42 ? 10.844 25.375 -8.727 1 68.44 42 SER B C 1
ATOM 3884 O O . SER B 1 42 ? 11.008 25.266 -7.508 1 68.44 42 SER B O 1
ATOM 3886 N N . ALA B 1 43 ? 11.445 24.516 -9.656 1 65.19 43 ALA B N 1
ATOM 3887 C CA . ALA B 1 43 ? 12.656 23.797 -9.273 1 65.19 43 ALA B CA 1
ATOM 3888 C C . ALA B 1 43 ? 13.805 24.109 -10.234 1 65.19 43 ALA B C 1
ATOM 3890 O O . ALA B 1 43 ? 13.594 24.203 -11.445 1 65.19 43 ALA B O 1
ATOM 3891 N N . GLY B 1 44 ? 14.773 24.844 -9.82 1 61.47 44 GLY B N 1
ATOM 3892 C CA . GLY B 1 44 ? 15.898 25.062 -10.719 1 61.47 44 GLY B CA 1
ATOM 3893 C C . GLY B 1 44 ? 16.547 23.766 -11.18 1 61.47 44 GLY B C 1
ATOM 3894 O O . GLY B 1 44 ? 16.422 22.734 -10.516 1 61.47 44 GLY B O 1
ATOM 3895 N N . GLN B 1 45 ? 16.641 23.609 -12.438 1 59.69 45 GLN B N 1
ATOM 3896 C CA . GLN B 1 45 ? 17.359 22.422 -12.922 1 59.69 45 GLN B CA 1
ATOM 3897 C C . GLN B 1 45 ? 18.859 22.547 -12.648 1 59.69 45 GLN B C 1
ATOM 3899 O O . GLN B 1 45 ? 19.469 23.547 -12.992 1 59.69 45 GLN B O 1
ATOM 3904 N N . LYS B 1 46 ? 19.25 21.812 -11.594 1 63.12 46 LYS B N 1
ATOM 3905 C CA . LYS B 1 46 ? 20.688 21.859 -11.359 1 63.12 46 LYS B CA 1
ATOM 3906 C C . LYS B 1 46 ? 21.328 20.5 -11.656 1 63.12 46 LYS B C 1
ATOM 3908 O O . LYS B 1 46 ? 20.625 19.5 -11.844 1 63.12 46 LYS B O 1
ATOM 3913 N N . ALA B 1 47 ? 22.766 20.547 -11.875 1 59.53 47 ALA B N 1
ATOM 3914 C CA . ALA B 1 47 ? 23.609 19.391 -12.133 1 59.53 47 ALA B CA 1
ATOM 3915 C C . ALA B 1 47 ? 23.422 18.312 -11.07 1 59.53 47 ALA B C 1
ATOM 3917 O O . ALA B 1 47 ? 23.078 18.625 -9.922 1 59.53 47 ALA B O 1
ATOM 3918 N N . ARG B 1 48 ? 23.688 17.062 -11.445 1 66 48 ARG B N 1
ATOM 3919 C CA . ARG B 1 48 ? 23.578 15.859 -10.625 1 66 48 ARG B CA 1
ATOM 3920 C C . ARG B 1 48 ? 24.438 15.969 -9.375 1 66 48 ARG B C 1
ATOM 3922 O O . ARG B 1 48 ? 25.656 16.156 -9.469 1 66 48 ARG B O 1
ATOM 3929 N N . GLU B 1 49 ? 23.766 16.203 -8.258 1 73.5 49 GLU B N 1
ATOM 3930 C CA . GLU B 1 49 ? 24.484 16.156 -6.988 1 73.5 49 GLU B CA 1
ATOM 3931 C C . GLU B 1 49 ? 24.516 14.742 -6.414 1 73.5 49 GLU B C 1
ATOM 3933 O O . GLU B 1 49 ? 23.594 13.969 -6.625 1 73.5 49 GLU B O 1
ATOM 3938 N N . ASP B 1 50 ? 25.781 14.359 -5.883 1 82.12 50 ASP B N 1
ATOM 3939 C CA . ASP B 1 50 ? 25.891 13.07 -5.211 1 82.12 50 ASP B CA 1
ATOM 3940 C C . ASP B 1 50 ? 25.141 13.07 -3.883 1 82.12 50 ASP B C 1
ATOM 3942 O O . ASP B 1 50 ? 25.562 13.719 -2.924 1 82.12 50 ASP B O 1
ATOM 3946 N N . LEU B 1 51 ? 24 12.344 -3.902 1 88.19 51 LEU B N 1
ATOM 3947 C CA . LEU B 1 51 ? 23.156 12.32 -2.715 1 88.19 51 LEU B CA 1
ATOM 3948 C C . LEU B 1 51 ? 23.328 11.023 -1.943 1 88.19 51 LEU B C 1
ATOM 3950 O O . LEU B 1 51 ? 22.531 10.695 -1.068 1 88.19 51 LEU B O 1
ATOM 3954 N N . SER B 1 52 ? 24.453 10.305 -2.178 1 90.69 52 SER B N 1
ATOM 3955 C CA . SER B 1 52 ? 24.641 9.008 -1.538 1 90.69 52 SER B CA 1
ATOM 3956 C C . SER B 1 52 ? 24.859 9.156 -0.035 1 90.69 52 SER B C 1
ATOM 3958 O O . SER B 1 52 ? 24.547 8.242 0.735 1 90.69 52 SER B O 1
ATOM 3960 N N . GLN B 1 53 ? 25.359 10.328 0.345 1 93.56 53 GLN B N 1
ATOM 3961 C CA . GLN B 1 53 ? 25.562 10.641 1.756 1 93.56 53 GLN B CA 1
ATOM 3962 C C . GLN B 1 53 ? 24.969 12.008 2.104 1 93.56 53 GLN B C 1
ATOM 3964 O O . GLN B 1 53 ? 25.656 12.844 2.703 1 93.56 53 GLN B O 1
ATOM 3969 N N . TRP B 1 54 ? 23.719 12.195 1.798 1 93 54 TRP B N 1
ATOM 3970 C CA . TRP B 1 54 ? 23.047 13.484 1.928 1 93 54 TRP B CA 1
ATOM 3971 C C . TRP B 1 54 ? 23.094 13.977 3.369 1 93 54 TRP B C 1
ATOM 3973 O O . TRP B 1 54 ? 23.047 15.188 3.619 1 93 54 TRP B O 1
ATOM 3983 N N . TRP B 1 55 ? 23.172 13.047 4.445 1 95.06 55 TRP B N 1
ATOM 3984 C CA . TRP B 1 55 ? 23.125 13.414 5.855 1 95.06 55 TRP B CA 1
ATOM 3985 C C . TRP B 1 55 ? 24.359 14.227 6.246 1 95.06 55 TRP B C 1
ATOM 3987 O O . TRP B 1 55 ? 24.328 14.969 7.23 1 95.06 55 TRP B O 1
ATOM 3997 N N . THR B 1 56 ? 25.438 14.141 5.5 1 93.88 56 THR B N 1
ATOM 3998 C CA . THR B 1 56 ? 26.656 14.891 5.785 1 93.88 56 THR B CA 1
ATOM 3999 C C . THR B 1 56 ? 26.469 16.375 5.465 1 93.88 56 THR B C 1
ATOM 4001 O O . THR B 1 56 ? 27.234 17.219 5.949 1 93.88 56 THR B O 1
ATOM 4004 N N . ARG B 1 57 ? 25.484 16.688 4.746 1 91.5 57 ARG B N 1
ATOM 4005 C CA . ARG B 1 57 ? 25.234 18.062 4.328 1 91.5 57 ARG B CA 1
ATOM 4006 C C . ARG B 1 57 ? 24.656 18.875 5.473 1 91.5 57 ARG B C 1
ATOM 4008 O O . ARG B 1 57 ? 24.625 20.109 5.402 1 91.5 57 ARG B O 1
ATOM 4015 N N . PHE B 1 58 ? 24.219 18.266 6.523 1 95.19 58 PHE B N 1
ATOM 4016 C CA . PHE B 1 58 ? 23.688 18.953 7.691 1 95.19 58 PHE B CA 1
ATOM 4017 C C . PHE B 1 58 ? 24.828 19.422 8.594 1 95.19 58 PHE B C 1
ATOM 4019 O O . PHE B 1 58 ? 24.609 20.172 9.547 1 95.19 58 PHE B O 1
ATOM 4026 N N . ASP B 1 59 ? 26.031 18.969 8.328 1 93.44 59 ASP B N 1
ATOM 4027 C CA . ASP B 1 59 ? 27.219 19.328 9.117 1 93.44 59 ASP B CA 1
ATOM 4028 C C . ASP B 1 59 ? 26.984 19.094 10.602 1 93.44 59 ASP B C 1
ATOM 4030 O O . ASP B 1 59 ? 27.234 19.969 11.43 1 93.44 59 ASP B O 1
ATOM 4034 N N . ASP B 1 60 ? 26.359 18.031 10.945 1 97.12 60 ASP B N 1
ATOM 4035 C CA . ASP B 1 60 ? 26.094 17.562 12.305 1 97.12 60 ASP B CA 1
ATOM 4036 C C . ASP B 1 60 ? 26.672 16.172 12.523 1 97.12 60 ASP B C 1
ATOM 4038 O O . ASP B 1 60 ? 26.109 15.18 12.07 1 97.12 60 ASP B O 1
ATOM 4042 N N . PRO B 1 61 ? 27.812 16.125 13.266 1 96.38 61 PRO B N 1
ATOM 4043 C CA . PRO B 1 61 ? 28.516 14.852 13.422 1 96.38 61 PRO B CA 1
ATOM 4044 C C . PRO B 1 61 ? 27.656 13.781 14.102 1 96.38 61 PRO B C 1
ATOM 4046 O O . PRO B 1 61 ? 27.781 12.594 13.789 1 96.38 61 PRO B O 1
ATOM 4049 N N . MET B 1 62 ? 26.828 14.164 15.039 1 97.44 62 MET B N 1
ATOM 4050 C CA . MET B 1 62 ? 25.984 13.188 15.711 1 97.44 62 MET B CA 1
ATOM 4051 C C . MET B 1 62 ? 24.953 12.617 14.75 1 97.44 62 MET B C 1
ATOM 4053 O O . MET B 1 62 ? 24.719 11.406 14.727 1 97.44 62 MET B O 1
ATOM 4057 N N . LEU B 1 63 ? 24.328 13.484 13.938 1 98.06 63 LEU B N 1
ATOM 4058 C CA . LEU B 1 63 ? 23.391 13.031 12.914 1 98.06 63 LEU B CA 1
ATOM 4059 C C . LEU B 1 63 ? 24.062 12.047 11.969 1 98.06 63 LEU B C 1
ATOM 4061 O O . LEU B 1 63 ? 23.516 10.977 11.688 1 98.06 63 LEU B O 1
ATOM 4065 N N . ALA B 1 64 ? 25.266 12.383 11.547 1 97.75 64 ALA B N 1
ATOM 4066 C CA . ALA B 1 64 ? 26 11.539 10.617 1 97.75 64 ALA B CA 1
ATOM 4067 C C . ALA B 1 64 ? 26.312 10.18 11.242 1 97.75 64 ALA B C 1
ATOM 4069 O O . ALA B 1 64 ? 26.156 9.141 10.602 1 97.75 64 ALA B O 1
ATOM 4070 N N . SER B 1 65 ? 26.719 10.227 12.477 1 97.75 65 SER B N 1
ATOM 4071 C CA . SER B 1 65 ? 27.062 9 13.188 1 97.75 65 SER B CA 1
ATOM 4072 C C . SER B 1 65 ? 25.844 8.094 13.344 1 97.75 65 SER B C 1
ATOM 4074 O O . SER B 1 65 ? 25.922 6.887 13.109 1 97.75 65 SER B O 1
ATOM 4076 N N . LEU B 1 66 ? 24.672 8.633 13.719 1 98.44 66 LEU B N 1
ATOM 4077 C CA . LEU B 1 66 ? 23.453 7.852 13.938 1 98.44 66 LEU B CA 1
ATOM 4078 C C . LEU B 1 66 ? 22.969 7.219 12.641 1 98.44 66 LEU B C 1
ATOM 4080 O O . LEU B 1 66 ? 22.562 6.059 12.625 1 98.44 66 LEU B O 1
ATOM 4084 N N . VAL B 1 67 ? 23.031 7.984 11.547 1 98.5 67 VAL B N 1
ATOM 4085 C CA . VAL B 1 67 ? 22.594 7.461 10.258 1 98.5 67 VAL B CA 1
ATOM 4086 C C . VAL B 1 67 ? 23.516 6.32 9.828 1 98.5 67 VAL B C 1
ATOM 4088 O O . VAL B 1 67 ? 23.047 5.285 9.344 1 98.5 67 VAL B O 1
ATOM 4091 N N . GLN B 1 68 ? 24.812 6.457 10.07 1 97.38 68 GLN B N 1
ATOM 4092 C CA . GLN B 1 68 ? 25.766 5.41 9.719 1 97.38 68 GLN B CA 1
ATOM 4093 C C . GLN B 1 68 ? 25.547 4.16 10.57 1 97.38 68 GLN B C 1
ATOM 4095 O O . GLN B 1 68 ? 25.609 3.041 10.062 1 97.38 68 GLN B O 1
ATOM 4100 N N . ARG B 1 69 ? 25.281 4.363 11.844 1 97.62 69 ARG B N 1
ATOM 4101 C CA . ARG B 1 69 ? 24.984 3.238 12.727 1 97.62 69 ARG B CA 1
ATOM 4102 C C . ARG B 1 69 ? 23.703 2.527 12.297 1 97.62 69 ARG B C 1
ATOM 4104 O O . ARG B 1 69 ? 23.641 1.297 12.336 1 97.62 69 ARG B O 1
ATOM 4111 N N . ALA B 1 70 ? 22.703 3.297 11.906 1 98.12 70 ALA B N 1
ATOM 4112 C CA . ALA B 1 70 ? 21.469 2.703 11.414 1 98.12 70 ALA B CA 1
ATOM 4113 C C . ALA B 1 70 ? 21.703 1.914 10.133 1 98.12 70 ALA B C 1
ATOM 4115 O O . ALA B 1 70 ? 21.156 0.825 9.953 1 98.12 70 ALA B O 1
ATOM 4116 N N . GLN B 1 71 ? 22.547 2.432 9.258 1 96.56 71 GLN B N 1
ATOM 4117 C CA . GLN B 1 71 ? 22.875 1.731 8.023 1 96.56 71 GLN B CA 1
ATOM 4118 C C . GLN B 1 71 ? 23.469 0.356 8.312 1 96.56 71 GLN B C 1
ATOM 4120 O O . GLN B 1 71 ? 23.141 -0.623 7.637 1 96.56 71 GLN B O 1
ATOM 4125 N N . ALA B 1 72 ? 24.266 0.315 9.297 1 94.88 72 ALA B N 1
ATOM 4126 C CA . ALA B 1 72 ? 25.047 -0.881 9.586 1 94.88 72 ALA B CA 1
ATOM 4127 C C . ALA B 1 72 ? 24.25 -1.882 10.414 1 94.88 72 ALA B C 1
ATOM 4129 O O . ALA B 1 72 ? 24.422 -3.094 10.281 1 94.88 72 ALA B O 1
ATOM 4130 N N . ALA B 1 73 ? 23.281 -1.341 11.266 1 97.12 73 ALA B N 1
ATOM 4131 C CA . ALA B 1 73 ? 22.781 -2.236 12.305 1 97.12 73 ALA B CA 1
ATOM 4132 C C . ALA B 1 73 ? 21.266 -2.301 12.281 1 97.12 73 ALA B C 1
ATOM 4134 O O . ALA B 1 73 ? 20.656 -3.051 13.047 1 97.12 73 ALA B O 1
ATOM 4135 N N . ASN B 1 74 ? 20.578 -1.507 11.453 1 98.19 74 ASN B N 1
ATOM 4136 C CA . ASN B 1 74 ? 19.125 -1.541 11.406 1 98.19 74 ASN B CA 1
ATOM 4137 C C . ASN B 1 74 ? 18.609 -2.928 11.031 1 98.19 74 ASN B C 1
ATOM 4139 O O . ASN B 1 74 ? 19.062 -3.523 10.055 1 98.19 74 ASN B O 1
ATOM 4143 N N . LEU B 1 75 ? 17.609 -3.348 11.82 1 98.06 75 LEU B N 1
ATOM 4144 C CA . LEU B 1 75 ? 17.172 -4.73 11.672 1 98.06 75 LEU B CA 1
ATOM 4145 C C . LEU B 1 75 ? 16.281 -4.891 10.445 1 98.06 75 LEU B C 1
ATOM 4147 O O . LEU B 1 75 ? 16.172 -5.984 9.891 1 98.06 75 LEU B O 1
ATOM 4151 N N . ASP B 1 76 ? 15.617 -3.863 10.047 1 98.12 76 ASP B N 1
ATOM 4152 C CA . ASP B 1 76 ? 14.867 -3.934 8.797 1 98.12 76 ASP B CA 1
ATOM 4153 C C . ASP B 1 76 ? 15.805 -4.094 7.605 1 98.12 76 ASP B C 1
ATOM 4155 O O . ASP B 1 76 ? 15.492 -4.816 6.656 1 98.12 76 ASP B O 1
ATOM 4159 N N . VAL B 1 77 ? 16.875 -3.393 7.594 1 97.62 77 VAL B N 1
ATOM 4160 C CA . VAL B 1 77 ? 17.875 -3.512 6.539 1 97.62 77 VAL B CA 1
ATOM 4161 C C . VAL B 1 77 ? 18.438 -4.926 6.523 1 97.62 77 VAL B C 1
ATOM 4163 O O . VAL B 1 77 ? 18.578 -5.539 5.461 1 97.62 77 VAL B O 1
ATOM 4166 N N . ALA B 1 78 ? 18.734 -5.469 7.676 1 97.19 78 ALA B N 1
ATOM 4167 C CA . ALA B 1 78 ? 19.266 -6.832 7.773 1 97.19 78 ALA B CA 1
ATOM 4168 C C . ALA B 1 78 ? 18.266 -7.844 7.219 1 97.19 78 ALA B C 1
ATOM 4170 O O . ALA B 1 78 ? 18.656 -8.805 6.547 1 97.19 78 ALA B O 1
ATOM 4171 N N . GLN B 1 79 ? 17.031 -7.625 7.543 1 97.88 79 GLN B N 1
ATOM 4172 C CA . GLN B 1 79 ? 15.984 -8.5 7.012 1 97.88 79 GLN B CA 1
ATOM 4173 C C . GLN B 1 79 ? 15.922 -8.414 5.488 1 97.88 79 GLN B C 1
ATOM 4175 O O . GLN B 1 79 ? 15.703 -9.422 4.816 1 97.88 79 GLN B O 1
ATOM 4180 N N . ALA B 1 80 ? 16.125 -7.223 4.922 1 97.62 80 ALA B N 1
ATOM 4181 C CA . ALA B 1 80 ? 16.109 -7.043 3.471 1 97.62 80 ALA B CA 1
ATOM 4182 C C . ALA B 1 80 ? 17.297 -7.758 2.826 1 97.62 80 ALA B C 1
ATOM 4184 O O . ALA B 1 80 ? 17.188 -8.289 1.717 1 97.62 80 ALA B O 1
ATOM 4185 N N . VAL B 1 81 ? 18.391 -7.793 3.486 1 97.19 81 VAL B N 1
ATOM 4186 C CA . VAL B 1 81 ? 19.562 -8.531 2.996 1 97.19 81 VAL B CA 1
ATOM 4187 C C . VAL B 1 81 ? 19.234 -10.023 2.938 1 97.19 81 VAL B C 1
ATOM 4189 O O . VAL B 1 81 ? 19.594 -10.703 1.972 1 97.19 81 VAL B O 1
ATOM 4192 N N . ALA B 1 82 ? 18.562 -10.586 3.98 1 97.44 82 ALA B N 1
ATOM 4193 C CA . ALA B 1 82 ? 18.156 -11.992 3.996 1 97.44 82 ALA B CA 1
ATOM 4194 C C . ALA B 1 82 ? 17.234 -12.312 2.83 1 97.44 82 ALA B C 1
ATOM 4196 O O . ALA B 1 82 ? 17.375 -13.359 2.189 1 97.44 82 ALA B O 1
ATOM 4197 N N . ARG B 1 83 ? 16.344 -11.414 2.566 1 97.56 83 ARG B N 1
ATOM 4198 C CA . ARG B 1 83 ? 15.445 -11.609 1.435 1 97.56 83 ARG B CA 1
ATOM 4199 C C . ARG B 1 83 ? 16.203 -11.594 0.117 1 97.56 83 ARG B C 1
ATOM 4201 O O . ARG B 1 83 ? 15.891 -12.352 -0.802 1 97.56 83 ARG B O 1
ATOM 4208 N N . LEU B 1 84 ? 17.172 -10.711 -0.029 1 97.12 84 LEU B N 1
ATOM 4209 C CA . LEU B 1 84 ? 18.016 -10.648 -1.215 1 97.12 84 LEU B CA 1
ATOM 4210 C C . LEU B 1 84 ? 18.766 -11.961 -1.41 1 97.12 84 LEU B C 1
ATOM 4212 O O . LEU B 1 84 ? 18.875 -12.461 -2.533 1 97.12 84 LEU B O 1
ATOM 4216 N N . ARG B 1 85 ? 19.25 -12.586 -0.301 1 97.25 85 ARG B N 1
ATOM 4217 C CA . ARG B 1 85 ? 19.922 -13.883 -0.372 1 97.25 85 ARG B CA 1
ATOM 4218 C C . ARG B 1 85 ? 18.969 -14.969 -0.857 1 97.25 85 ARG B C 1
ATOM 4220 O O . ARG B 1 85 ? 19.344 -15.828 -1.651 1 97.25 85 ARG B O 1
ATOM 4227 N N . GLN B 1 86 ? 17.781 -14.906 -0.352 1 97.75 86 GLN B N 1
ATOM 4228 C CA . GLN B 1 86 ? 16.766 -15.852 -0.806 1 97.75 86 GLN B CA 1
ATOM 4229 C C . GLN B 1 86 ? 16.531 -15.727 -2.309 1 97.75 86 GLN B C 1
ATOM 4231 O O . GLN B 1 86 ? 16.422 -16.734 -3.01 1 97.75 86 GLN B O 1
ATOM 4236 N N . ALA B 1 87 ? 16.438 -14.5 -2.809 1 97.38 87 ALA B N 1
ATOM 4237 C CA . ALA B 1 87 ? 16.219 -14.258 -4.234 1 97.38 87 ALA B CA 1
ATOM 4238 C C . ALA B 1 87 ? 17.391 -14.789 -5.059 1 97.38 87 ALA B C 1
ATOM 4240 O O . ALA B 1 87 ? 17.203 -15.312 -6.156 1 97.38 87 ALA B O 1
ATOM 4241 N N . ARG B 1 88 ? 18.594 -14.625 -4.527 1 96.69 88 ARG B N 1
ATOM 4242 C CA . ARG B 1 88 ? 19.781 -15.164 -5.195 1 96.69 88 ARG B CA 1
ATOM 4243 C C . ARG B 1 88 ? 19.688 -16.688 -5.332 1 96.69 88 ARG B C 1
ATOM 4245 O O . ARG B 1 88 ? 19.969 -17.234 -6.398 1 96.69 88 ARG B O 1
ATOM 4252 N N . GLU B 1 89 ? 19.266 -17.312 -4.176 1 97.38 89 GLU B N 1
ATOM 4253 C CA . GLU B 1 89 ? 19.156 -18.766 -4.219 1 97.38 89 GLU B CA 1
ATOM 4254 C C . GLU B 1 89 ? 18.047 -19.203 -5.176 1 97.38 89 GLU B C 1
ATOM 4256 O O . GLU B 1 89 ? 18.156 -20.266 -5.816 1 97.38 89 GLU B O 1
ATOM 4261 N N . SER B 1 90 ? 17 -18.453 -5.34 1 97.81 90 SER B N 1
ATOM 4262 C CA . SER B 1 90 ? 15.961 -18.75 -6.32 1 97.81 90 SER B CA 1
ATOM 4263 C C . SER B 1 90 ? 16.516 -18.688 -7.742 1 97.81 90 SER B C 1
ATOM 4265 O O . SER B 1 90 ? 16.141 -19.516 -8.586 1 97.81 90 SER B O 1
ATOM 4267 N N . LEU B 1 91 ? 17.375 -17.703 -8.031 1 97.12 91 LEU B N 1
ATOM 4268 C CA . LEU B 1 91 ? 18.016 -17.625 -9.336 1 97.12 91 LEU B CA 1
ATOM 4269 C C . LEU B 1 91 ? 18.891 -18.844 -9.586 1 97.12 91 LEU B C 1
ATOM 4271 O O . LEU B 1 91 ? 18.875 -19.406 -10.68 1 97.12 91 LEU B O 1
ATOM 4275 N N . VAL B 1 92 ? 19.609 -19.328 -8.5 1 97 92 VAL B N 1
ATOM 4276 C CA . VAL B 1 92 ? 20.438 -20.516 -8.609 1 97 92 VAL B CA 1
ATOM 4277 C C . VAL B 1 92 ? 19.562 -21.734 -8.922 1 97 92 VAL B C 1
ATOM 4279 O O . VAL B 1 92 ? 19.922 -22.562 -9.766 1 97 92 VAL B O 1
ATOM 4282 N N . GLN B 1 93 ? 18.422 -21.797 -8.312 1 96.88 93 GLN B N 1
ATOM 4283 C CA . GLN B 1 93 ? 17.5 -22.906 -8.547 1 96.88 93 GLN B CA 1
ATOM 4284 C C . GLN B 1 93 ? 17 -22.891 -9.992 1 96.88 93 GLN B C 1
ATOM 4286 O O . GLN B 1 93 ? 16.922 -23.953 -10.625 1 96.88 93 GLN B O 1
ATOM 4291 N N . GLN B 1 94 ? 16.688 -21.75 -10.539 1 96.31 94 GLN B N 1
ATOM 4292 C CA . GLN B 1 94 ? 16.219 -21.656 -11.922 1 96.31 94 GLN B CA 1
ATOM 4293 C C . GLN B 1 94 ? 17.344 -22.016 -12.898 1 96.31 94 GLN B C 1
ATOM 4295 O O . GLN B 1 94 ? 17.109 -22.672 -13.914 1 96.31 94 GLN B O 1
ATOM 4300 N N . ARG B 1 95 ? 18.594 -21.656 -12.594 1 96.69 95 ARG B N 1
ATOM 4301 C CA . ARG B 1 95 ? 19.75 -21.953 -13.445 1 96.69 95 ARG B CA 1
ATOM 4302 C C . ARG B 1 95 ? 20.047 -23.453 -13.477 1 96.69 95 ARG B C 1
ATOM 4304 O O . ARG B 1 95 ? 20.562 -23.969 -14.469 1 96.69 95 ARG B O 1
ATOM 4311 N N . ALA B 1 96 ? 19.672 -24.125 -12.352 1 95.94 96 ALA B N 1
ATOM 4312 C CA . ALA B 1 96 ? 19.906 -25.562 -12.281 1 95.94 96 ALA B CA 1
ATOM 4313 C C . ALA B 1 96 ? 19.109 -26.297 -13.352 1 95.94 96 ALA B C 1
ATOM 4315 O O . ALA B 1 96 ? 19.484 -27.406 -13.758 1 95.94 96 ALA B O 1
ATOM 4316 N N . ASN B 1 97 ? 18.062 -25.688 -13.914 1 93.88 97 ASN B N 1
ATOM 4317 C CA . ASN B 1 97 ? 17.234 -26.312 -14.945 1 93.88 97 ASN B CA 1
ATOM 4318 C C . ASN B 1 97 ? 17.922 -26.297 -16.312 1 93.88 97 ASN B C 1
ATOM 4320 O O . ASN B 1 97 ? 17.469 -26.969 -17.25 1 93.88 97 ASN B O 1
ATOM 4324 N N . LEU B 1 98 ? 19.094 -25.609 -16.438 1 94.88 98 LEU B N 1
ATOM 4325 C CA . LEU B 1 98 ? 19.828 -25.516 -17.688 1 94.88 98 LEU B CA 1
ATOM 4326 C C . LEU B 1 98 ? 20.766 -26.703 -17.875 1 94.88 98 LEU B C 1
ATOM 4328 O O . LEU B 1 98 ? 21.328 -26.891 -18.953 1 94.88 98 LEU B O 1
ATOM 4332 N N . VAL B 1 99 ? 20.938 -27.578 -16.797 1 94.5 99 VAL B N 1
ATOM 4333 C CA . VAL B 1 99 ? 21.875 -28.703 -16.875 1 94.5 99 VAL B CA 1
ATOM 4334 C C . VAL B 1 99 ? 21.141 -30 -16.531 1 94.5 99 VAL B C 1
ATOM 4336 O O . VAL B 1 99 ? 20.094 -29.984 -15.891 1 94.5 99 VAL B O 1
ATOM 4339 N N . PRO B 1 100 ? 21.641 -31.25 -16.969 1 94.56 100 PRO B N 1
ATOM 4340 C CA . PRO B 1 100 ? 20.984 -32.531 -16.672 1 94.56 100 PRO B CA 1
ATOM 4341 C C . PRO B 1 100 ? 21.016 -32.875 -15.188 1 94.56 100 PRO B C 1
ATOM 4343 O O . PRO B 1 100 ? 21.828 -32.344 -14.438 1 94.56 100 PRO B O 1
ATOM 4346 N N . SER B 1 101 ? 20.125 -33.688 -14.797 1 95.19 101 SER B N 1
ATOM 4347 C CA . SER B 1 101 ? 20.125 -34.281 -13.461 1 95.19 101 SER B CA 1
ATOM 4348 C C . SER B 1 101 ? 20.578 -35.719 -13.492 1 95.19 101 SER B C 1
ATOM 4350 O O . SER B 1 101 ? 20.328 -36.438 -14.469 1 95.19 101 SER B O 1
ATOM 4352 N N . LEU B 1 102 ? 21.406 -36.125 -12.492 1 94.62 102 LEU B N 1
ATOM 4353 C CA . LEU B 1 102 ? 21.875 -37.5 -12.336 1 94.62 102 LEU B CA 1
ATOM 4354 C C . LEU B 1 102 ? 21.328 -38.094 -11.055 1 94.62 102 LEU B C 1
ATOM 4356 O O . LEU B 1 102 ? 21.344 -37.469 -9.992 1 94.62 102 LEU B O 1
ATOM 4360 N N . SER B 1 103 ? 20.766 -39.344 -11.211 1 94.94 103 SER B N 1
ATOM 4361 C CA . SER B 1 103 ? 20.25 -40.062 -10.055 1 94.94 103 SER B CA 1
ATOM 4362 C C . SER B 1 103 ? 20.703 -41.531 -10.047 1 94.94 103 SER B C 1
ATOM 4364 O O . SER B 1 103 ? 21.078 -42.062 -11.094 1 94.94 103 SER B O 1
ATOM 4366 N N . VAL B 1 104 ? 20.812 -42.062 -8.812 1 92.25 104 VAL B N 1
ATOM 4367 C CA . VAL B 1 104 ? 21.109 -43.5 -8.625 1 92.25 104 VAL B CA 1
ATOM 4368 C C . VAL B 1 104 ? 19.984 -44.156 -7.828 1 92.25 104 VAL B C 1
ATOM 4370 O O . VAL B 1 104 ? 19.359 -43.5 -6.977 1 92.25 104 VAL B O 1
ATOM 4373 N N . SER B 1 105 ? 19.656 -45.438 -8.328 1 93 105 SER B N 1
ATOM 4374 C CA . SER B 1 105 ? 18.609 -46.156 -7.629 1 93 105 SER B CA 1
ATOM 4375 C C . SER B 1 105 ? 19 -47.625 -7.438 1 93 105 SER B C 1
ATOM 4377 O O . SER B 1 105 ? 19.828 -48.156 -8.195 1 93 105 SER B O 1
ATOM 4379 N N . GLY B 1 106 ? 18.516 -48.281 -6.281 1 89.44 106 GLY B N 1
ATOM 4380 C CA . GLY B 1 106 ? 18.609 -49.688 -5.977 1 89.44 106 GLY B CA 1
ATOM 4381 C C . GLY B 1 106 ? 17.297 -50.281 -5.48 1 89.44 106 GLY B C 1
ATOM 4382 O O . GLY B 1 106 ? 16.562 -49.625 -4.742 1 89.44 106 GLY B O 1
ATOM 4383 N N . GLY B 1 107 ? 17.062 -51.625 -6.121 1 91.31 107 GLY B N 1
ATOM 4384 C CA . GLY B 1 107 ? 15.789 -52.188 -5.727 1 91.31 107 GLY B CA 1
ATOM 4385 C C . GLY B 1 107 ? 15.836 -53.719 -5.633 1 91.31 107 GLY B C 1
ATOM 4386 O O . GLY B 1 107 ? 16.719 -54.344 -6.215 1 91.31 107 GLY B O 1
ATOM 4387 N N . VAL B 1 108 ? 14.93 -54.281 -4.691 1 88.44 108 VAL B N 1
ATOM 4388 C CA . VAL B 1 108 ? 14.633 -55.719 -4.598 1 88.44 108 VAL B CA 1
ATOM 4389 C C . VAL B 1 108 ? 13.125 -55.938 -4.719 1 88.44 108 VAL B C 1
ATOM 4391 O O . VAL B 1 108 ? 12.328 -55.156 -4.172 1 88.44 108 VAL B O 1
ATOM 4394 N N . SER B 1 109 ? 12.805 -56.812 -5.664 1 89.31 109 SER B N 1
ATOM 4395 C CA . SER B 1 109 ? 11.391 -57.156 -5.812 1 89.31 109 SER B CA 1
ATOM 4396 C C . SER B 1 109 ? 11.164 -58.656 -5.797 1 89.31 109 SER B C 1
ATOM 4398 O O . SER B 1 109 ? 12.016 -59.438 -6.262 1 89.31 109 SER B O 1
ATOM 4400 N N . ARG B 1 110 ? 9.984 -59.125 -5.145 1 85 110 ARG B N 1
ATOM 4401 C CA . ARG B 1 110 ? 9.555 -60.531 -5.148 1 85 110 ARG B CA 1
ATOM 4402 C C . ARG B 1 110 ? 8.133 -60.656 -5.691 1 85 110 ARG B C 1
ATOM 4404 O O . ARG B 1 110 ? 7.238 -59.906 -5.293 1 85 110 ARG B O 1
ATOM 4411 N N . SER B 1 111 ? 7.988 -61.375 -6.691 1 84.75 111 SER B N 1
ATOM 4412 C CA . SER B 1 111 ? 6.684 -61.688 -7.262 1 84.75 111 SER B CA 1
ATOM 4413 C C . SER B 1 111 ? 6.266 -63.125 -6.949 1 84.75 111 SER B C 1
ATOM 4415 O O . SER B 1 111 ? 7.059 -64.062 -7.105 1 84.75 111 SER B O 1
ATOM 4417 N N . GLU B 1 112 ? 5.004 -63.25 -6.281 1 84.25 112 GLU B N 1
ATOM 4418 C CA . GLU B 1 112 ? 4.465 -64.562 -5.953 1 84.25 112 GLU B CA 1
ATOM 4419 C C . GLU B 1 112 ? 3.062 -64.75 -6.527 1 84.25 112 GLU B C 1
ATOM 4421 O O . GLU B 1 112 ? 2.152 -63.969 -6.207 1 84.25 112 GLU B O 1
ATOM 4426 N N . PRO B 1 113 ? 2.92 -65.75 -7.465 1 80.31 113 PRO B N 1
ATOM 4427 C CA . PRO B 1 113 ? 1.545 -66 -7.875 1 80.31 113 PRO B CA 1
ATOM 4428 C C . PRO B 1 113 ? 0.682 -66.562 -6.723 1 80.31 113 PRO B C 1
ATOM 4430 O O . PRO B 1 113 ? 1.036 -67.5 -6.066 1 80.31 113 PRO B O 1
ATOM 4433 N N . LEU B 1 114 ? -0.205 -65.75 -6.371 1 83.06 114 LEU B N 1
ATOM 4434 C CA . LEU B 1 114 ? -1.093 -66.125 -5.285 1 83.06 114 LEU B CA 1
ATOM 4435 C C . LEU B 1 114 ? -2.08 -67.188 -5.754 1 83.06 114 LEU B C 1
ATOM 4437 O O . LEU B 1 114 ? -2.488 -68.062 -4.973 1 83.06 114 LEU B O 1
ATOM 4441 N N . ARG B 1 115 ? -2.508 -67 -6.973 1 77.62 115 ARG B N 1
ATOM 4442 C CA . ARG B 1 115 ? -3.371 -68 -7.59 1 77.62 115 ARG B CA 1
ATOM 4443 C C . ARG B 1 115 ? -3.025 -68.188 -9.062 1 77.62 115 ARG B C 1
ATOM 4445 O O . ARG B 1 115 ? -2.801 -67.188 -9.781 1 77.62 115 ARG B O 1
ATOM 4452 N N . GLY B 1 116 ? -2.938 -69.312 -9.703 1 64.88 116 GLY B N 1
ATOM 4453 C CA . GLY B 1 116 ? -2.787 -69.625 -11.117 1 64.88 116 GLY B CA 1
ATOM 4454 C C . GLY B 1 116 ? -1.344 -69.625 -11.578 1 64.88 116 GLY B C 1
ATOM 4455 O O . GLY B 1 116 ? -1.064 -69.375 -12.758 1 64.88 116 GLY B O 1
ATOM 4456 N N . GLY B 1 117 ? -0.456 -69.688 -10.797 1 63.16 117 GLY B N 1
ATOM 4457 C CA . GLY B 1 117 ? 0.95 -69.625 -11.164 1 63.16 117 GLY B CA 1
ATOM 4458 C C . GLY B 1 117 ? 1.389 -70.812 -12.023 1 63.16 117 GLY B C 1
ATOM 4459 O O . GLY B 1 117 ? 2.568 -70.875 -12.367 1 63.16 117 GLY B O 1
ATOM 4460 N N . SER B 1 118 ? 0.577 -71.688 -12.391 1 63.41 118 SER B N 1
ATOM 4461 C CA . SER B 1 118 ? 0.962 -72.812 -13.211 1 63.41 118 SER B CA 1
ATOM 4462 C C . SER B 1 118 ? 0.475 -72.688 -14.648 1 63.41 118 SER B C 1
ATOM 4464 O O . SER B 1 118 ? -0.639 -72.188 -14.883 1 63.41 118 SER B O 1
ATOM 4466 N N . SER B 1 119 ? 1.302 -72.312 -15.562 1 61.19 119 SER B N 1
ATOM 4467 C CA . SER B 1 119 ? 0.896 -72.375 -16.953 1 61.19 119 SER B CA 1
ATOM 4468 C C . SER B 1 119 ? 1.207 -73.75 -17.578 1 61.19 119 SER B C 1
ATOM 4470 O O . SER B 1 119 ? 2.268 -74.312 -17.328 1 61.19 119 SER B O 1
ATOM 4472 N N . THR B 1 120 ? 0.121 -74.438 -18.078 1 63.34 120 THR B N 1
ATOM 4473 C CA . THR B 1 120 ? 0.253 -75.75 -18.75 1 63.34 120 THR B CA 1
ATOM 4474 C C . THR B 1 120 ? 0.433 -75.562 -20.25 1 63.34 120 THR B C 1
ATOM 4476 O O . THR B 1 120 ? -0.272 -74.75 -20.875 1 63.34 120 THR B O 1
ATOM 4479 N N . THR B 1 121 ? 1.637 -75.812 -20.703 1 62.56 121 THR B N 1
ATOM 4480 C CA . THR B 1 121 ? 1.842 -75.812 -22.141 1 62.56 121 THR B CA 1
ATOM 4481 C C . THR B 1 121 ? 1.938 -77.25 -22.672 1 62.56 121 THR B C 1
ATOM 4483 O O . THR B 1 121 ? 2.418 -78.188 -21.969 1 62.56 121 THR B O 1
ATOM 4486 N N . THR B 1 122 ? 1.107 -77.562 -23.641 1 68.44 122 THR B N 1
ATOM 4487 C CA . THR B 1 122 ? 1.217 -78.875 -24.328 1 68.44 122 THR B CA 1
ATOM 4488 C C . THR B 1 122 ? 2.289 -78.812 -25.406 1 68.44 122 THR B C 1
ATOM 4490 O O . THR B 1 122 ? 2.229 -78 -26.312 1 68.44 122 THR B O 1
ATOM 4493 N N . LEU B 1 123 ? 3.322 -79.562 -25.312 1 57.97 123 LEU B N 1
ATOM 4494 C CA . LEU B 1 123 ? 4.398 -79.688 -26.281 1 57.97 123 LEU B CA 1
ATOM 4495 C C . LEU B 1 123 ? 3.906 -80.375 -27.547 1 57.97 123 LEU B C 1
ATOM 4497 O O . LEU B 1 123 ? 2.883 -81.062 -27.531 1 57.97 123 LEU B O 1
ATOM 4501 N N . PRO B 1 124 ? 4.578 -80.062 -28.578 1 68.06 124 PRO B N 1
ATOM 4502 C CA . PRO B 1 124 ? 4.145 -80.625 -29.844 1 68.06 124 PRO B CA 1
ATOM 4503 C C . PRO B 1 124 ? 3.988 -82.188 -29.734 1 68.06 124 PRO B C 1
ATOM 4505 O O . PRO B 1 124 ? 3.182 -82.75 -30.453 1 68.06 124 PRO B O 1
ATOM 4508 N N . ASP B 1 125 ? 4.707 -82.812 -28.781 1 62.72 125 ASP B N 1
ATOM 4509 C CA . ASP B 1 125 ? 4.609 -84.25 -28.703 1 62.72 125 ASP B CA 1
ATOM 4510 C C . ASP B 1 125 ? 3.449 -84.688 -27.797 1 62.72 125 ASP B C 1
ATOM 4512 O O . ASP B 1 125 ? 3.275 -85.875 -27.516 1 62.72 125 ASP B O 1
ATOM 4516 N N . GLY B 1 126 ? 2.662 -83.75 -27.406 1 65.94 126 GLY B N 1
ATOM 4517 C CA . GLY B 1 126 ? 1.475 -84.062 -26.625 1 65.94 126 GLY B CA 1
ATOM 4518 C C . GLY B 1 126 ? 1.707 -84 -25.125 1 65.94 126 GLY B C 1
ATOM 4519 O O . GLY B 1 126 ? 0.77 -84.125 -24.344 1 65.94 126 GLY B O 1
ATOM 4520 N N . THR B 1 127 ? 2.949 -84 -24.688 1 67.75 127 THR B N 1
ATOM 4521 C CA . THR B 1 127 ? 3.234 -83.875 -23.266 1 67.75 127 THR B CA 1
ATOM 4522 C C . THR B 1 127 ? 2.803 -82.562 -22.688 1 67.75 127 THR B C 1
ATOM 4524 O O . THR B 1 127 ? 3.131 -81.5 -23.25 1 67.75 127 THR B O 1
ATOM 4527 N N . VAL B 1 128 ? 1.839 -82.688 -21.828 1 68.12 128 VAL B N 1
ATOM 4528 C CA . VAL B 1 128 ? 1.379 -81.5 -21.109 1 68.12 128 VAL B CA 1
ATOM 4529 C C . VAL B 1 128 ? 2.363 -81.125 -20 1 68.12 128 VAL B C 1
ATOM 4531 O O . VAL B 1 128 ? 2.643 -81.938 -19.125 1 68.12 128 VAL B O 1
ATOM 4534 N N . THR B 1 129 ? 3.238 -80.188 -20.156 1 64.44 129 THR B N 1
ATOM 4535 C CA . THR B 1 129 ? 4.133 -79.75 -19.094 1 64.44 129 THR B CA 1
ATOM 4536 C C . THR B 1 129 ? 3.572 -78.5 -18.406 1 64.44 129 THR B C 1
ATOM 4538 O O . THR B 1 129 ? 3.029 -77.625 -19.078 1 64.44 129 THR B O 1
ATOM 4541 N N . SER B 1 130 ? 3.254 -78.75 -17.172 1 61.5 130 SER B N 1
ATOM 4542 C CA . SER B 1 130 ? 2.828 -77.625 -16.344 1 61.5 130 SER B CA 1
ATOM 4543 C C . SER B 1 130 ? 4.023 -76.938 -15.703 1 61.5 130 SER B C 1
ATOM 4545 O O . SER B 1 130 ? 4.922 -77.562 -15.18 1 61.5 130 SER B O 1
ATOM 4547 N N . PHE B 1 131 ? 4.441 -75.75 -16.156 1 61.16 131 PHE B N 1
ATOM 4548 C CA . PHE B 1 131 ? 5.496 -75 -15.508 1 61.16 131 PHE B CA 1
ATOM 4549 C C . PHE B 1 131 ? 4.914 -74.062 -14.438 1 61.16 131 PHE B C 1
ATOM 4551 O O . PHE B 1 131 ? 3.918 -73.375 -14.672 1 61.16 131 PHE B O 1
ATOM 4558 N N . SER B 1 132 ? 5.059 -74.5 -13.109 1 59.94 132 SER B N 1
ATOM 4559 C CA . SER B 1 132 ? 4.695 -73.625 -12 1 59.94 132 SER B CA 1
ATOM 4560 C C . SER B 1 132 ? 5.629 -72.438 -11.93 1 59.94 132 SER B C 1
ATOM 4562 O O . SER B 1 132 ? 6.852 -72.562 -11.992 1 59.94 132 SER B O 1
ATOM 4564 N N . GLN B 1 133 ? 5.219 -71.312 -12.281 1 62.28 133 GLN B N 1
ATOM 4565 C CA . GLN B 1 133 ? 6.027 -70.125 -12.07 1 62.28 133 GLN B CA 1
ATOM 4566 C C . GLN B 1 133 ? 6.137 -69.75 -10.586 1 62.28 133 GLN B C 1
ATOM 4568 O O . GLN B 1 133 ? 5.137 -69.438 -9.945 1 62.28 133 GLN B O 1
ATOM 4573 N N . GLY B 1 134 ? 7.09 -70.375 -9.781 1 69.06 134 GLY B N 1
ATOM 4574 C CA . GLY B 1 134 ? 7.312 -70 -8.391 1 69.06 134 GLY B CA 1
ATOM 4575 C C . GLY B 1 134 ? 7.598 -68.562 -8.211 1 69.06 134 GLY B C 1
ATOM 4576 O O . GLY B 1 134 ? 7.488 -67.75 -9.156 1 69.06 134 GLY B O 1
ATOM 4577 N N . GLY B 1 135 ? 7.777 -68.125 -6.867 1 77 135 GLY B N 1
ATOM 4578 C CA . GLY B 1 135 ? 8.156 -66.812 -6.555 1 77 135 GLY B CA 1
ATOM 4579 C C . GLY B 1 135 ? 9.492 -66.375 -7.156 1 77 135 GLY B C 1
ATOM 4580 O O . GLY B 1 135 ? 10.359 -67.25 -7.367 1 77 135 GLY B O 1
ATOM 4581 N N . ALA B 1 136 ? 9.492 -65.312 -7.777 1 83.75 136 ALA B N 1
ATOM 4582 C CA . ALA B 1 136 ? 10.734 -64.812 -8.352 1 83.75 136 ALA B CA 1
ATOM 4583 C C . ALA B 1 136 ? 11.164 -63.5 -7.656 1 83.75 136 ALA B C 1
ATOM 4585 O O . ALA B 1 136 ? 10.344 -62.625 -7.391 1 83.75 136 ALA B O 1
ATOM 4586 N N . THR B 1 137 ? 12.516 -63.594 -7.039 1 86.75 137 THR B N 1
ATOM 4587 C CA . THR B 1 137 ? 13.125 -62.375 -6.5 1 86.75 137 THR B CA 1
ATOM 4588 C C . THR B 1 137 ? 14.031 -61.719 -7.535 1 86.75 137 THR B C 1
ATOM 4590 O O . THR B 1 137 ? 14.734 -62.406 -8.281 1 86.75 137 THR B O 1
ATOM 4593 N N . SER B 1 138 ? 13.93 -60.469 -7.684 1 89.06 138 SER B N 1
ATOM 4594 C CA . SER B 1 138 ? 14.781 -59.75 -8.617 1 89.06 138 SER B CA 1
ATOM 4595 C C . SER B 1 138 ? 15.453 -58.562 -7.934 1 89.06 138 SER B C 1
ATOM 4597 O O . SER B 1 138 ? 14.852 -57.906 -7.086 1 89.06 138 SER B O 1
ATOM 4599 N N . PHE B 1 139 ? 16.906 -58.438 -8.141 1 89.94 139 PHE B N 1
ATOM 4600 C CA . PHE B 1 139 ? 17.703 -57.312 -7.691 1 89.94 139 PHE B CA 1
ATOM 4601 C C . PHE B 1 139 ? 18.031 -56.406 -8.859 1 89.94 139 PHE B C 1
ATOM 4603 O O . PHE B 1 139 ? 18.297 -56.844 -9.969 1 89.94 139 PHE B O 1
ATOM 4610 N N . SER B 1 140 ? 18 -55.125 -8.57 1 91.5 140 SER B N 1
ATOM 4611 C CA . SER B 1 140 ? 18.312 -54.188 -9.641 1 91.5 140 SER B CA 1
ATOM 4612 C C . SER B 1 140 ? 19.125 -53 -9.117 1 91.5 140 SER B C 1
ATOM 4614 O O . SER B 1 140 ? 18.938 -52.562 -7.98 1 91.5 140 SER B O 1
ATOM 4616 N N . LEU B 1 141 ? 20.203 -52.531 -9.828 1 90.38 141 LEU B N 1
ATOM 4617 C CA . LEU B 1 141 ? 20.969 -51.281 -9.648 1 90.38 141 LEU B CA 1
ATOM 4618 C C . LEU B 1 141 ? 20.984 -50.469 -10.93 1 90.38 141 LEU B C 1
ATOM 4620 O O . LEU B 1 141 ? 21.203 -51 -12.016 1 90.38 141 LEU B O 1
ATOM 4624 N N . GLY B 1 142 ? 20.688 -49.188 -10.703 1 92.5 142 GLY B N 1
ATOM 4625 C CA . GLY B 1 142 ? 20.641 -48.375 -11.906 1 92.5 142 GLY B CA 1
ATOM 4626 C C . GLY B 1 142 ? 21.078 -46.938 -11.672 1 92.5 142 GLY B C 1
ATOM 4627 O O . GLY B 1 142 ? 21 -46.438 -10.555 1 92.5 142 GLY B O 1
ATOM 4628 N N . ALA B 1 143 ? 21.703 -46.281 -12.664 1 93.19 143 ALA B N 1
ATOM 4629 C CA . ALA B 1 143 ? 22.016 -44.844 -12.758 1 93.19 143 ALA B CA 1
ATOM 4630 C C . ALA B 1 143 ? 21.344 -44.219 -13.977 1 93.19 143 ALA B C 1
ATOM 4632 O O . ALA B 1 143 ? 21.297 -44.844 -15.055 1 93.19 143 ALA B O 1
ATOM 4633 N N . ASP B 1 144 ? 20.703 -43.094 -13.703 1 94.12 144 ASP B N 1
ATOM 4634 C CA . ASP B 1 144 ? 19.969 -42.469 -14.797 1 94.12 144 ASP B CA 1
ATOM 4635 C C . ASP B 1 144 ? 20.328 -41 -14.914 1 94.12 144 ASP B C 1
ATOM 4637 O O . ASP B 1 144 ? 20.547 -40.312 -13.898 1 94.12 144 ASP B O 1
ATOM 4641 N N . ALA B 1 145 ? 20.531 -40.438 -16.109 1 94.12 145 ALA B N 1
ATOM 4642 C CA . ALA B 1 145 ? 20.688 -39.031 -16.438 1 94.12 145 ALA B CA 1
ATOM 4643 C C . ALA B 1 145 ? 19.531 -38.562 -17.312 1 94.12 145 ALA B C 1
ATOM 4645 O O . ALA B 1 145 ? 19.078 -39.25 -18.219 1 94.12 145 ALA B O 1
ATOM 4646 N N . ASN B 1 146 ? 18.953 -37.438 -16.906 1 94.62 146 ASN B N 1
ATOM 4647 C CA . ASN B 1 146 ? 17.859 -36.844 -17.656 1 94.62 146 ASN B CA 1
ATOM 4648 C C . ASN B 1 146 ? 18.078 -35.344 -17.891 1 94.62 146 ASN B C 1
ATOM 4650 O O . ASN B 1 146 ? 18.578 -34.656 -17.016 1 94.62 146 ASN B O 1
ATOM 4654 N N . TYR B 1 147 ? 17.766 -34.875 -19.094 1 94 147 TYR B N 1
ATOM 4655 C CA . TYR B 1 147 ? 17.938 -33.469 -19.469 1 94 147 TYR B CA 1
ATOM 4656 C C . TYR B 1 147 ? 16.797 -33 -20.359 1 94 147 TYR B C 1
ATOM 4658 O O . TYR B 1 147 ? 16.469 -33.656 -21.359 1 94 147 TYR B O 1
ATOM 4666 N N . GLN B 1 148 ? 16.172 -31.906 -19.891 1 93 148 GLN B N 1
ATOM 4667 C CA . GLN B 1 148 ? 15.188 -31.25 -20.75 1 93 148 GLN B CA 1
ATOM 4668 C C . GLN B 1 148 ? 15.828 -30.188 -21.625 1 93 148 GLN B C 1
ATOM 4670 O O . GLN B 1 148 ? 16.266 -29.156 -21.125 1 93 148 GLN B O 1
ATOM 4675 N N . VAL B 1 149 ? 15.812 -30.438 -22.938 1 93 149 VAL B N 1
ATOM 4676 C CA . VAL B 1 149 ? 16.438 -29.5 -23.875 1 93 149 VAL B CA 1
ATOM 4677 C C . VAL B 1 149 ? 15.578 -28.25 -24 1 93 149 VAL B C 1
ATOM 4679 O O . VAL B 1 149 ? 14.375 -28.344 -24.25 1 93 149 VAL B O 1
ATOM 4682 N N . ASP B 1 150 ? 16.172 -27.125 -23.875 1 93.94 150 ASP B N 1
ATOM 4683 C CA . ASP B 1 150 ? 15.453 -25.859 -23.938 1 93.94 150 ASP B CA 1
ATOM 4684 C C . ASP B 1 150 ? 15.336 -25.344 -25.359 1 93.94 150 ASP B C 1
ATOM 4686 O O . ASP B 1 150 ? 15.859 -24.281 -25.703 1 93.94 150 ASP B O 1
ATOM 4690 N N . LEU B 1 151 ? 14.539 -25.984 -26.094 1 92.25 151 LEU B N 1
ATOM 4691 C CA . LEU B 1 151 ? 14.43 -25.719 -27.516 1 92.25 151 LEU B CA 1
ATOM 4692 C C . LEU B 1 151 ? 13.82 -24.344 -27.766 1 92.25 151 LEU B C 1
ATOM 4694 O O . LEU B 1 151 ? 14.266 -23.625 -28.672 1 92.25 151 LEU B O 1
ATOM 4698 N N . PHE B 1 152 ? 12.891 -23.984 -26.969 1 94.44 152 PHE B N 1
ATOM 4699 C CA . PHE B 1 152 ? 12.117 -22.781 -27.281 1 94.44 152 PHE B CA 1
ATOM 4700 C C . PHE B 1 152 ? 12.352 -21.703 -26.234 1 94.44 152 PHE B C 1
ATOM 4702 O O . PHE B 1 152 ? 11.633 -20.703 -26.203 1 94.44 152 PHE B O 1
ATOM 4709 N N . GLY B 1 153 ? 13.281 -21.922 -25.312 1 95.44 153 GLY B N 1
ATOM 4710 C CA . GLY B 1 153 ? 13.773 -20.875 -24.438 1 95.44 153 GLY B CA 1
ATOM 4711 C C . GLY B 1 153 ? 12.953 -20.734 -23.172 1 95.44 153 GLY B C 1
ATOM 4712 O O . GLY B 1 153 ? 12.992 -19.688 -22.516 1 95.44 153 GLY B O 1
ATOM 4713 N N . GLY B 1 154 ? 12.07 -21.719 -22.797 1 96 154 GLY B N 1
ATOM 4714 C CA . GLY B 1 154 ? 11.297 -21.656 -21.578 1 96 154 GLY B CA 1
ATOM 4715 C C . GLY B 1 154 ? 12.156 -21.594 -20.328 1 96 154 GLY B C 1
ATOM 4716 O O . GLY B 1 154 ? 11.883 -20.797 -19.422 1 96 154 GLY B O 1
ATOM 4717 N N . VAL B 1 155 ? 13.195 -22.406 -20.297 1 95.94 155 VAL B N 1
ATOM 4718 C CA . VAL B 1 155 ? 14.094 -22.422 -19.156 1 95.94 155 VAL B CA 1
ATOM 4719 C C . VAL B 1 155 ? 14.891 -21.125 -19.109 1 95.94 155 VAL B C 1
ATOM 4721 O O . VAL B 1 155 ? 15.031 -20.516 -18.047 1 95.94 155 VAL B O 1
ATOM 4724 N N . ARG B 1 156 ? 15.383 -20.672 -20.266 1 96.81 156 ARG B N 1
ATOM 4725 C CA . ARG B 1 156 ? 16.141 -19.438 -20.344 1 96.81 156 ARG B CA 1
ATOM 4726 C C . ARG B 1 156 ? 15.281 -18.25 -19.891 1 96.81 156 ARG B C 1
ATOM 4728 O O . ARG B 1 156 ? 15.766 -17.359 -19.203 1 96.81 156 ARG B O 1
ATOM 4735 N N . ARG B 1 157 ? 13.977 -18.281 -20.312 1 97.44 157 ARG B N 1
ATOM 4736 C CA . ARG B 1 157 ? 13.062 -17.234 -19.875 1 97.44 157 ARG B CA 1
ATOM 4737 C C . ARG B 1 157 ? 12.859 -17.297 -18.359 1 97.44 157 ARG B C 1
ATOM 4739 O O . ARG B 1 157 ? 12.75 -16.266 -17.703 1 97.44 157 ARG B O 1
ATOM 4746 N N . GLY B 1 158 ? 12.781 -18.5 -17.781 1 97.44 158 GLY B N 1
ATOM 4747 C CA . GLY B 1 158 ? 12.711 -18.656 -16.344 1 97.44 158 GLY B CA 1
ATOM 4748 C C . GLY B 1 158 ? 13.906 -18.047 -15.617 1 97.44 158 GLY B C 1
ATOM 4749 O O . GLY B 1 158 ? 13.742 -17.375 -14.602 1 97.44 158 GLY B O 1
ATOM 4750 N N . VAL B 1 159 ? 15.078 -18.281 -16.141 1 97.56 159 VAL B N 1
ATOM 4751 C CA . VAL B 1 159 ? 16.312 -17.719 -15.586 1 97.56 159 VAL B CA 1
ATOM 4752 C C . VAL B 1 159 ? 16.281 -16.203 -15.711 1 97.56 159 VAL B C 1
ATOM 4754 O O . VAL B 1 159 ? 16.656 -15.492 -14.781 1 97.56 159 VAL B O 1
ATOM 4757 N N . GLU B 1 160 ? 15.844 -15.734 -16.891 1 97.44 160 GLU B N 1
ATOM 4758 C CA . GLU B 1 160 ? 15.727 -14.297 -17.125 1 97.44 160 GLU B CA 1
ATOM 4759 C C . GLU B 1 160 ? 14.797 -13.648 -16.109 1 97.44 160 GLU B C 1
ATOM 4761 O O . GLU B 1 160 ? 15.109 -12.594 -15.547 1 97.44 160 GLU B O 1
ATOM 4766 N N . GLY B 1 161 ? 13.609 -14.297 -15.852 1 98.06 161 GLY B N 1
ATOM 4767 C CA . GLY B 1 161 ? 12.68 -13.805 -14.852 1 98.06 161 GLY B CA 1
ATOM 4768 C C . GLY B 1 161 ? 13.258 -13.797 -13.453 1 98.06 161 GLY B C 1
ATOM 4769 O O . GLY B 1 161 ? 13.102 -12.812 -12.719 1 98.06 161 GLY B O 1
ATOM 4770 N N . ALA B 1 162 ? 13.953 -14.82 -13.102 1 97.75 162 ALA B N 1
ATOM 4771 C CA . ALA B 1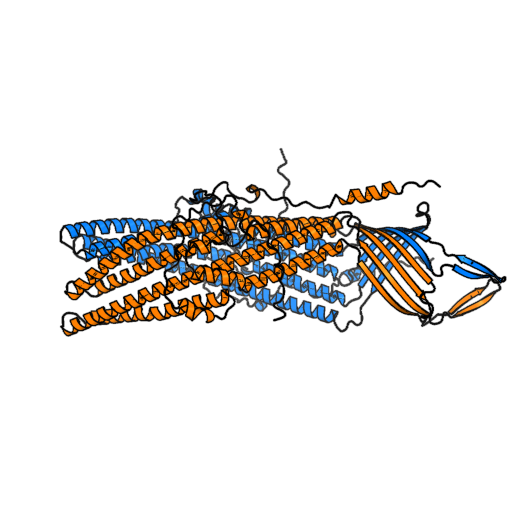 162 ? 14.562 -14.914 -11.781 1 97.75 162 ALA B CA 1
ATOM 4772 C C . ALA B 1 162 ? 15.664 -13.867 -11.609 1 97.75 162 ALA B C 1
ATOM 4774 O O . ALA B 1 162 ? 15.844 -13.312 -10.516 1 97.75 162 ALA B O 1
ATOM 4775 N N . ARG B 1 163 ? 16.469 -13.664 -12.648 1 97.69 163 ARG B N 1
ATOM 4776 C CA . ARG B 1 163 ? 17.5 -12.633 -12.617 1 97.69 163 ARG B CA 1
ATOM 4777 C C . ARG B 1 163 ? 16.891 -11.25 -12.375 1 97.69 163 ARG B C 1
ATOM 4779 O O . ARG B 1 163 ? 17.422 -10.469 -11.586 1 97.69 163 ARG B O 1
ATOM 4786 N N . ALA B 1 164 ? 15.781 -10.977 -13.102 1 97.81 164 ALA B N 1
ATOM 4787 C CA . ALA B 1 164 ? 15.086 -9.711 -12.914 1 97.81 164 ALA B CA 1
ATOM 4788 C C . ALA B 1 164 ? 14.547 -9.594 -11.492 1 97.81 164 ALA B C 1
ATOM 4790 O O . ALA B 1 164 ? 14.633 -8.531 -10.867 1 97.81 164 ALA B O 1
ATOM 4791 N N . SER B 1 165 ? 14.023 -10.695 -10.945 1 98.25 165 SER B N 1
ATOM 4792 C CA . SER B 1 165 ? 13.508 -10.703 -9.586 1 98.25 165 SER B CA 1
ATOM 4793 C C . SER B 1 165 ? 14.625 -10.5 -8.562 1 98.25 165 SER B C 1
ATOM 4795 O O . SER B 1 165 ? 14.422 -9.844 -7.539 1 98.25 165 SER B O 1
ATOM 4797 N N . TYR B 1 166 ? 15.805 -11.039 -8.852 1 97.88 166 TYR B N 1
ATOM 4798 C CA . TYR B 1 166 ? 16.969 -10.82 -8 1 97.88 166 TYR B CA 1
ATOM 4799 C C . TYR B 1 166 ? 17.391 -9.359 -7.996 1 97.88 166 TYR B C 1
ATOM 4801 O O . TYR B 1 166 ? 17.641 -8.781 -6.934 1 97.88 166 TYR B O 1
ATOM 4809 N N . ALA B 1 167 ? 17.391 -8.773 -9.133 1 97.69 167 ALA B N 1
ATOM 4810 C CA . ALA B 1 167 ? 17.719 -7.355 -9.234 1 97.69 167 ALA B CA 1
ATOM 4811 C C . ALA B 1 167 ? 16.688 -6.504 -8.492 1 97.69 167 ALA B C 1
ATOM 4813 O O . ALA B 1 167 ? 17.047 -5.551 -7.801 1 97.69 167 ALA B O 1
ATOM 4814 N N . ALA B 1 168 ? 15.367 -6.824 -8.664 1 98.06 168 ALA B N 1
ATOM 4815 C CA . ALA B 1 168 ? 14.305 -6.105 -7.965 1 98.06 168 ALA B CA 1
ATOM 4816 C C . ALA B 1 168 ? 14.508 -6.16 -6.453 1 98.06 168 ALA B C 1
ATOM 4818 O O . ALA B 1 168 ? 14.336 -5.156 -5.762 1 98.06 168 ALA B O 1
ATOM 4819 N N . SER B 1 169 ? 14.914 -7.312 -5.949 1 98.12 169 SER B N 1
ATOM 4820 C CA . SER B 1 169 ? 15.164 -7.48 -4.523 1 98.12 169 SER B CA 1
ATOM 4821 C C . SER B 1 169 ? 16.328 -6.617 -4.059 1 98.12 169 SER B C 1
ATOM 4823 O O . SER B 1 169 ? 16.328 -6.113 -2.936 1 98.12 169 SER B O 1
ATOM 4825 N N . GLY B 1 170 ? 17.328 -6.48 -4.914 1 97.88 170 GLY B N 1
ATOM 4826 C CA . GLY B 1 170 ? 18.406 -5.562 -4.617 1 97.88 170 GLY B CA 1
ATOM 4827 C C . GLY B 1 170 ? 17.953 -4.125 -4.461 1 97.88 170 GLY B C 1
ATOM 4828 O O . GLY B 1 170 ? 18.344 -3.439 -3.518 1 97.88 170 GLY B O 1
ATOM 4829 N N . TYR B 1 171 ? 17.109 -3.668 -5.336 1 97.88 171 TYR B N 1
ATOM 4830 C CA . TYR B 1 171 ? 16.578 -2.311 -5.25 1 97.88 171 TYR B CA 1
ATOM 4831 C C . TYR B 1 171 ? 15.641 -2.164 -4.062 1 97.88 171 TYR B C 1
ATOM 4833 O O . TYR B 1 171 ? 15.57 -1.099 -3.447 1 97.88 171 TYR B O 1
ATOM 4841 N N . ASP B 1 172 ? 14.922 -3.244 -3.693 1 98.12 172 ASP B N 1
ATOM 4842 C CA . ASP B 1 172 ? 14.102 -3.232 -2.482 1 98.12 172 ASP B CA 1
ATOM 4843 C C . ASP B 1 172 ? 14.961 -3.006 -1.241 1 98.12 172 ASP B C 1
ATOM 4845 O O . ASP B 1 172 ? 14.562 -2.283 -0.326 1 98.12 172 ASP B O 1
ATOM 4849 N N . LEU B 1 173 ? 16.109 -3.629 -1.218 1 97.81 173 LEU B N 1
ATOM 4850 C CA . LEU B 1 173 ? 17.047 -3.396 -0.131 1 97.81 173 LEU B CA 1
ATOM 4851 C C . LEU B 1 173 ? 17.438 -1.923 -0.055 1 97.81 173 LEU B C 1
ATOM 4853 O O . LEU B 1 173 ? 17.438 -1.33 1.026 1 97.81 173 LEU B O 1
ATOM 4857 N N . ALA B 1 174 ? 17.75 -1.375 -1.192 1 97.56 174 ALA B N 1
ATOM 4858 C CA . ALA B 1 174 ? 18.109 0.041 -1.231 1 97.56 174 ALA B CA 1
ATOM 4859 C C . ALA B 1 174 ? 16.953 0.908 -0.725 1 97.56 174 ALA B C 1
ATOM 4861 O O . ALA B 1 174 ? 17.188 1.911 -0.042 1 97.56 174 ALA B O 1
ATOM 4862 N N . THR B 1 175 ? 15.742 0.58 -1.065 1 97.69 175 THR B N 1
ATOM 4863 C CA . THR B 1 175 ? 14.562 1.316 -0.621 1 97.69 175 THR B CA 1
ATOM 4864 C C . THR B 1 175 ? 14.445 1.274 0.9 1 97.69 175 THR B C 1
ATOM 4866 O O . THR B 1 175 ? 14.172 2.295 1.534 1 97.69 175 THR B O 1
ATOM 4869 N N . VAL B 1 176 ? 14.672 0.131 1.495 1 97.94 176 VAL B N 1
ATOM 4870 C CA . VAL B 1 176 ? 14.617 -0.02 2.945 1 97.94 176 VAL B CA 1
ATOM 4871 C C . VAL B 1 176 ? 15.742 0.784 3.594 1 97.94 176 VAL B C 1
ATOM 4873 O O . VAL B 1 176 ? 15.539 1.422 4.629 1 97.94 176 VAL B O 1
ATOM 4876 N N . LEU B 1 177 ? 16.875 0.752 2.955 1 97.38 177 LEU B N 1
ATOM 4877 C CA . LEU B 1 177 ? 18.047 1.48 3.453 1 97.38 177 LEU B CA 1
ATOM 4878 C C . LEU B 1 177 ? 17.75 2.977 3.527 1 97.38 177 LEU B C 1
ATOM 4880 O O . LEU B 1 177 ? 17.953 3.602 4.57 1 97.38 177 LEU B O 1
ATOM 4884 N N . ILE B 1 178 ? 17.25 3.574 2.484 1 97.12 178 ILE B N 1
ATOM 4885 C CA . ILE B 1 178 ? 17.047 5.016 2.459 1 97.12 178 ILE B CA 1
ATOM 4886 C C . ILE B 1 178 ? 15.914 5.391 3.414 1 97.12 178 ILE B C 1
ATOM 4888 O O . ILE B 1 178 ? 15.938 6.465 4.023 1 97.12 178 ILE B O 1
ATOM 4892 N N . SER B 1 179 ? 14.938 4.484 3.584 1 97.94 179 SER B N 1
ATOM 4893 C CA . SER B 1 179 ? 13.867 4.727 4.547 1 97.94 179 SER B CA 1
ATOM 4894 C C . SER B 1 179 ? 14.406 4.73 5.977 1 97.94 179 SER B C 1
ATOM 4896 O O . SER B 1 179 ? 14.016 5.574 6.785 1 97.94 179 SER B O 1
ATOM 4898 N N . ALA B 1 180 ? 15.258 3.83 6.258 1 98.25 180 ALA B N 1
ATOM 4899 C CA . ALA B 1 180 ? 15.867 3.766 7.586 1 98.25 180 ALA B CA 1
ATOM 4900 C C . ALA B 1 180 ? 16.703 5.016 7.867 1 98.25 180 ALA B C 1
ATOM 4902 O O . ALA B 1 180 ? 16.656 5.559 8.969 1 98.25 180 ALA B O 1
ATOM 4903 N N . GLU B 1 181 ? 17.422 5.453 6.898 1 98.44 181 GLU B N 1
ATOM 4904 C CA . GLU B 1 181 ? 18.234 6.66 7.027 1 98.44 181 GLU B CA 1
ATOM 4905 C C . GLU B 1 181 ? 17.375 7.883 7.297 1 98.44 181 GLU B C 1
ATOM 4907 O O . GLU B 1 181 ? 17.656 8.664 8.211 1 98.44 181 GLU B O 1
ATOM 4912 N N . ALA B 1 182 ? 16.328 8.016 6.512 1 98.25 182 ALA B N 1
ATOM 4913 C CA . ALA B 1 182 ? 15.445 9.164 6.641 1 98.25 182 ALA B CA 1
ATOM 4914 C C . ALA B 1 182 ? 14.719 9.148 7.984 1 98.25 182 ALA B C 1
ATOM 4916 O O . ALA B 1 182 ? 14.578 10.188 8.633 1 98.25 182 ALA B O 1
ATOM 4917 N N . GLU B 1 183 ? 14.266 7.969 8.398 1 98.44 183 GLU B N 1
ATOM 4918 C CA . GLU B 1 183 ? 13.578 7.852 9.68 1 98.44 183 GLU B CA 1
ATOM 4919 C C . GLU B 1 183 ? 14.508 8.195 10.844 1 98.44 183 GLU B C 1
ATOM 4921 O O . GLU B 1 183 ? 14.109 8.875 11.781 1 98.44 183 GLU B O 1
ATOM 4926 N N . THR B 1 184 ? 15.703 7.738 10.734 1 98.75 184 THR B N 1
ATOM 4927 C CA . THR B 1 184 ? 16.688 8.039 11.758 1 98.75 184 THR B CA 1
ATOM 4928 C C . THR B 1 184 ? 16.953 9.539 11.828 1 98.75 184 THR B C 1
ATOM 4930 O O . THR B 1 184 ? 16.922 10.133 12.914 1 98.75 184 THR B O 1
ATOM 4933 N N . ALA B 1 185 ? 17.172 10.125 10.703 1 98.69 185 ALA B N 1
ATOM 4934 C CA . ALA B 1 185 ? 17.438 11.562 10.656 1 98.69 185 ALA B CA 1
ATOM 4935 C C . ALA B 1 185 ? 16.25 12.359 11.195 1 98.69 185 ALA B C 1
ATOM 4937 O O . ALA B 1 185 ? 16.438 13.312 11.953 1 98.69 185 ALA B O 1
ATOM 4938 N N . ARG B 1 186 ? 15.07 11.953 10.82 1 98.5 186 ARG B N 1
ATOM 4939 C CA . ARG B 1 186 ? 13.867 12.656 11.266 1 98.5 186 ARG B CA 1
ATOM 4940 C C . ARG B 1 186 ? 13.711 12.562 12.781 1 98.5 186 ARG B C 1
ATOM 4942 O O . ARG B 1 186 ? 13.43 13.57 13.438 1 98.5 186 ARG B O 1
ATOM 4949 N N . ASN B 1 187 ? 13.891 11.414 13.297 1 98.69 187 ASN B N 1
ATOM 4950 C CA . ASN B 1 187 ? 13.75 11.258 14.742 1 98.69 187 ASN B CA 1
ATOM 4951 C C . ASN B 1 187 ? 14.828 12.039 15.492 1 98.69 187 ASN B C 1
ATOM 4953 O O . ASN B 1 187 ? 14.562 12.578 16.578 1 98.69 187 ASN B O 1
ATOM 4957 N N . TYR B 1 188 ? 16.031 12.148 14.984 1 98.62 188 TYR B N 1
ATOM 4958 C CA . TYR B 1 188 ? 17.078 12.969 15.586 1 98.62 188 TYR B CA 1
ATOM 4959 C C . TYR B 1 188 ? 16.688 14.438 15.586 1 98.62 188 TYR B C 1
ATOM 4961 O O . TYR B 1 188 ? 16.797 15.117 16.609 1 98.62 188 TYR B O 1
ATOM 4969 N N . VAL B 1 189 ? 16.203 14.875 14.43 1 98.5 189 VAL B N 1
ATOM 4970 C CA . VAL B 1 189 ? 15.781 16.266 14.305 1 98.5 189 VAL B CA 1
ATOM 4971 C C . VAL B 1 189 ? 14.664 16.562 15.312 1 98.5 189 VAL B C 1
ATOM 4973 O O . VAL B 1 189 ? 14.711 17.562 16.016 1 98.5 189 VAL B O 1
ATOM 4976 N N . LEU B 1 190 ? 13.711 15.664 15.398 1 98.56 190 LEU B N 1
ATOM 4977 C CA . LEU B 1 190 ? 12.57 15.883 16.281 1 98.56 190 LEU B CA 1
ATOM 4978 C C . LEU B 1 190 ? 13 15.844 17.75 1 98.56 190 LEU B C 1
ATOM 4980 O O . LEU B 1 190 ? 12.461 16.578 18.578 1 98.56 190 LEU B O 1
ATOM 4984 N N . ALA B 1 191 ? 14.016 15.039 18.047 1 98.62 191 ALA B N 1
ATOM 4985 C CA . ALA B 1 191 ? 14.57 15.055 19.391 1 98.62 191 ALA B CA 1
ATOM 4986 C C . ALA B 1 191 ? 15.18 16.406 19.719 1 98.62 191 ALA B C 1
ATOM 4988 O O . ALA B 1 191 ? 14.961 16.953 20.812 1 98.62 191 ALA B O 1
ATOM 4989 N N . ARG B 1 192 ? 15.914 16.969 18.812 1 98.69 192 ARG B N 1
ATOM 4990 C CA . ARG B 1 192 ? 16.531 18.266 19.016 1 98.69 192 ARG B CA 1
ATOM 4991 C C . ARG B 1 192 ? 15.469 19.359 19.094 1 98.69 192 ARG B C 1
ATOM 4993 O O . ARG B 1 192 ? 15.602 20.297 19.891 1 98.69 192 ARG B O 1
ATOM 5000 N N . VAL B 1 193 ? 14.422 19.188 18.312 1 98.31 193 VAL B N 1
ATOM 5001 C CA . VAL B 1 193 ? 13.32 20.141 18.328 1 98.31 193 VAL B CA 1
ATOM 5002 C C . VAL B 1 193 ? 12.672 20.172 19.719 1 98.31 193 VAL B C 1
ATOM 5004 O O . VAL B 1 193 ? 12.445 21.234 20.281 1 98.31 193 VAL B O 1
ATOM 5007 N N . VAL B 1 194 ? 12.422 19.031 20.25 1 98.44 194 VAL B N 1
ATOM 5008 C CA . VAL B 1 194 ? 11.742 18.969 21.547 1 98.44 194 VAL B CA 1
ATOM 5009 C C . VAL B 1 194 ? 12.672 19.453 22.641 1 98.44 194 VAL B C 1
ATOM 5011 O O . VAL B 1 194 ? 12.227 20.078 23.609 1 98.44 194 VAL B O 1
ATOM 5014 N N . GLN B 1 195 ? 13.992 19.312 22.516 1 98.06 195 GLN B N 1
ATOM 5015 C CA . GLN B 1 195 ? 14.945 19.906 23.453 1 98.06 195 GLN B CA 1
ATOM 5016 C C . GLN B 1 195 ? 14.836 21.422 23.453 1 98.06 195 GLN B C 1
ATOM 5018 O O . GLN B 1 195 ? 14.852 22.047 24.516 1 98.06 195 GLN B O 1
ATOM 5023 N N . ALA B 1 196 ? 14.758 21.922 22.25 1 98 196 ALA B N 1
ATOM 5024 C CA . ALA B 1 196 ? 14.602 23.375 22.141 1 98 196 ALA B CA 1
ATOM 5025 C C . ALA B 1 196 ? 13.281 23.828 22.766 1 98 196 ALA B C 1
ATOM 5027 O O . ALA B 1 196 ? 13.227 24.875 23.422 1 98 196 ALA B O 1
ATOM 5028 N N . GLN B 1 197 ? 12.242 23.062 22.609 1 97.88 197 GLN B N 1
ATOM 5029 C CA . GLN B 1 197 ? 10.938 23.391 23.172 1 97.88 197 GLN B CA 1
ATOM 5030 C C . GLN B 1 197 ? 10.953 23.297 24.688 1 97.88 197 GLN B C 1
ATOM 5032 O O . GLN B 1 197 ? 10.32 24.109 25.375 1 97.88 197 GLN B O 1
ATOM 5037 N N . ILE B 1 198 ? 11.664 22.328 25.219 1 97.56 198 ILE B N 1
ATOM 5038 C CA . ILE B 1 198 ? 11.812 22.188 26.656 1 97.56 198 ILE B CA 1
ATOM 5039 C C . ILE B 1 198 ? 12.555 23.406 27.219 1 97.56 198 ILE B C 1
ATOM 5041 O O . ILE B 1 198 ? 12.156 23.984 28.234 1 97.56 198 ILE B O 1
ATOM 5045 N N . ALA B 1 199 ? 13.602 23.812 26.578 1 97.44 199 ALA B N 1
ATOM 5046 C CA . ALA B 1 199 ? 14.352 25 27 1 97.44 199 ALA B CA 1
ATOM 5047 C C . ALA B 1 199 ? 13.461 26.25 26.984 1 97.44 199 ALA B C 1
ATOM 5049 O O . ALA B 1 199 ? 13.477 27.031 27.922 1 97.44 199 ALA B O 1
ATOM 5050 N N . ASN B 1 200 ? 12.703 26.375 25.875 1 96.88 200 ASN B N 1
ATOM 5051 C CA . ASN B 1 200 ? 11.758 27.484 25.797 1 96.88 200 ASN B CA 1
ATOM 5052 C C . ASN B 1 200 ? 10.758 27.453 26.953 1 96.88 200 ASN B C 1
ATOM 5054 O O . ASN B 1 200 ? 10.445 28.484 27.547 1 96.88 200 ASN B O 1
ATOM 5058 N N . ALA B 1 201 ? 10.266 26.266 27.234 1 97 201 ALA B N 1
ATOM 5059 C CA . ALA B 1 201 ? 9.258 26.094 28.281 1 97 201 ALA B CA 1
ATOM 5060 C C . ALA B 1 201 ? 9.844 26.406 29.656 1 97 201 ALA B C 1
ATOM 5062 O O . ALA B 1 201 ? 9.203 27.078 30.469 1 97 201 ALA B O 1
ATOM 5063 N N . ARG B 1 202 ? 11.023 26.031 29.938 1 97.25 202 ARG B N 1
ATOM 5064 C CA . ARG B 1 202 ? 11.68 26.281 31.203 1 97.25 202 ARG B CA 1
ATOM 5065 C C . ARG B 1 202 ? 12.008 27.766 31.375 1 97.25 202 ARG B C 1
ATOM 5067 O O . ARG B 1 202 ? 11.844 28.328 32.469 1 97.25 202 ARG B O 1
ATOM 5074 N N . ASP B 1 203 ? 12.461 28.359 30.312 1 96.25 203 ASP B N 1
ATOM 5075 C CA . ASP B 1 203 ? 12.688 29.812 30.344 1 96.25 203 ASP B CA 1
ATOM 5076 C C . ASP B 1 203 ? 11.391 30.562 30.641 1 96.25 203 ASP B C 1
ATOM 5078 O O . ASP B 1 203 ? 11.375 31.484 31.453 1 96.25 203 ASP B O 1
ATOM 5082 N N . SER B 1 204 ? 10.336 30.156 29.969 1 96.56 204 SER B N 1
ATOM 5083 C CA . SER B 1 204 ? 9.031 30.781 30.172 1 96.56 204 SER B CA 1
ATOM 5084 C C . SER B 1 204 ? 8.523 30.547 31.594 1 96.56 204 SER B C 1
ATOM 5086 O O . SER B 1 204 ? 7.879 31.422 32.188 1 96.56 204 SER B O 1
ATOM 5088 N N . LEU B 1 205 ? 8.812 29.391 32.094 1 96.5 205 LEU B N 1
ATOM 5089 C CA . LEU B 1 205 ? 8.422 29.078 33.469 1 96.5 205 LEU B CA 1
ATOM 5090 C C . LEU B 1 205 ? 9.164 29.984 34.469 1 96.5 205 LEU B C 1
ATOM 5092 O O . LEU B 1 205 ? 8.578 30.438 35.438 1 96.5 205 LEU B O 1
ATOM 5096 N N . GLY B 1 206 ? 10.422 30.266 34.25 1 96.38 206 GLY B N 1
ATOM 5097 C CA . GLY B 1 206 ? 11.164 31.203 35.094 1 96.38 206 GLY B CA 1
ATOM 5098 C C . GLY B 1 206 ? 10.562 32.594 35.094 1 96.38 206 GLY B C 1
ATOM 5099 O O . GLY B 1 206 ? 10.453 33.219 36.156 1 96.38 206 GLY B O 1
ATOM 5100 N N . ILE B 1 207 ? 10.156 33 33.938 1 94.88 207 ILE B N 1
ATOM 5101 C CA . ILE B 1 207 ? 9.531 34.312 33.812 1 94.88 207 ILE B CA 1
ATOM 5102 C C . ILE B 1 207 ? 8.188 34.281 34.531 1 94.88 207 ILE B C 1
ATOM 5104 O O . ILE B 1 207 ? 7.84 35.25 35.219 1 94.88 207 ILE B O 1
ATOM 5108 N N . ALA B 1 208 ? 7.422 33.219 34.375 1 95.94 208 ALA B N 1
ATOM 5109 C CA . ALA B 1 208 ? 6.129 33.094 35.031 1 95.94 208 ALA B CA 1
ATOM 5110 C C . ALA B 1 208 ? 6.285 33.094 36.562 1 95.94 208 ALA B C 1
ATOM 5112 O O . ALA B 1 208 ? 5.438 33.656 37.281 1 95.94 208 ALA B O 1
ATOM 5113 N N . ASP B 1 209 ? 7.328 32.594 37.094 1 96.62 209 ASP B N 1
ATOM 5114 C CA . ASP B 1 209 ? 7.633 32.625 38.531 1 96.62 209 ASP B CA 1
ATOM 5115 C C . ASP B 1 209 ? 7.867 34.031 39 1 96.62 209 ASP B C 1
ATOM 5117 O O . ASP B 1 209 ? 7.355 34.438 40.062 1 96.62 209 ASP B O 1
ATOM 5121 N N . GLU B 1 210 ? 8.57 34.75 38.25 1 95.5 210 GLU B N 1
ATOM 5122 C CA . GLU B 1 210 ? 8.836 36.156 38.594 1 95.5 210 GLU B CA 1
ATOM 5123 C C . GLU B 1 210 ? 7.555 36.969 38.531 1 95.5 210 GLU B C 1
ATOM 5125 O O . GLU B 1 210 ? 7.32 37.812 39.438 1 95.5 210 GLU B O 1
ATOM 5130 N N . ASN B 1 211 ? 6.793 36.688 37.5 1 95.06 211 ASN B N 1
ATOM 5131 C CA . ASN B 1 211 ? 5.531 37.406 37.375 1 95.06 211 ASN B CA 1
ATOM 5132 C C . ASN B 1 211 ? 4.605 37.125 38.562 1 95.06 211 ASN B C 1
ATOM 5134 O O . ASN B 1 211 ? 3.906 38.031 39.062 1 95.06 211 ASN B O 1
ATOM 5138 N N . LEU B 1 212 ? 4.57 35.938 38.969 1 95.44 212 LEU B N 1
ATOM 5139 C CA . LEU B 1 212 ? 3.75 35.531 40.125 1 95.44 212 LEU B CA 1
ATOM 5140 C C . LEU B 1 212 ? 4.23 36.25 41.406 1 95.44 212 LEU B C 1
ATOM 5142 O O . LEU B 1 212 ? 3.418 36.719 42.188 1 95.44 212 LEU B O 1
ATOM 5146 N N . GLN B 1 213 ? 5.496 36.375 41.594 1 95.69 213 GLN B N 1
ATOM 5147 C CA . GLN B 1 213 ? 6.066 37.062 42.75 1 95.69 213 GLN B CA 1
ATOM 5148 C C . GLN B 1 213 ? 5.699 38.562 42.719 1 95.69 213 GLN B C 1
ATOM 5150 O O . GLN B 1 213 ? 5.324 39.094 43.75 1 95.69 213 GLN B O 1
ATOM 5155 N N . ILE B 1 214 ? 5.824 39.094 41.531 1 94.81 214 ILE B N 1
ATOM 5156 C CA . ILE B 1 214 ? 5.523 40.531 41.406 1 94.81 214 ILE B CA 1
ATOM 5157 C C . ILE B 1 214 ? 4.047 40.781 41.688 1 94.81 214 ILE B C 1
ATOM 5159 O O . ILE B 1 214 ? 3.693 41.719 42.406 1 94.81 214 ILE B O 1
ATOM 5163 N N . ALA B 1 215 ? 3.193 39.906 41.156 1 94.75 215 ALA B N 1
ATOM 5164 C CA . ALA B 1 215 ? 1.764 40.031 41.438 1 94.75 215 ALA B CA 1
ATOM 5165 C C . ALA B 1 215 ? 1.468 39.875 42.906 1 94.75 215 ALA B C 1
ATOM 5167 O O . ALA B 1 215 ? 0.603 40.594 43.469 1 94.75 215 ALA B O 1
ATOM 5168 N N . GLY B 1 216 ? 2.186 39.062 43.594 1 93.94 216 GLY B N 1
ATOM 5169 C CA . GLY B 1 216 ? 2.045 38.906 45.031 1 93.94 216 GLY B CA 1
ATOM 5170 C C . GLY B 1 216 ? 2.451 40.125 45.812 1 93.94 216 GLY B C 1
ATOM 5171 O O . GLY B 1 216 ? 1.752 40.531 46.75 1 93.94 216 GLY B O 1
ATOM 5172 N N . TRP B 1 217 ? 3.51 40.688 45.406 1 94.12 217 TRP B N 1
ATOM 5173 C CA . TRP B 1 217 ? 3.99 41.906 46.062 1 94.12 217 TRP B CA 1
ATOM 5174 C C . TRP B 1 217 ? 3.016 43.062 45.875 1 94.12 217 TRP B C 1
ATOM 5176 O O . TRP B 1 217 ? 2.754 43.812 46.812 1 94.12 217 TRP B O 1
ATOM 5186 N N . ARG B 1 218 ? 2.537 43.188 44.719 1 94.38 218 ARG B N 1
ATOM 5187 C CA . ARG B 1 218 ? 1.619 44.281 44.438 1 94.38 218 ARG B CA 1
ATOM 5188 C C . ARG B 1 218 ? 0.292 44.094 45.156 1 94.38 218 ARG B C 1
ATOM 5190 O O . ARG B 1 218 ? -0.332 45.062 45.594 1 94.38 218 ARG B O 1
ATOM 5197 N N . LEU B 1 219 ? -0.127 42.875 45.281 1 92.5 219 LEU B N 1
ATOM 5198 C CA . LEU B 1 219 ? -1.327 42.594 46.062 1 92.5 219 LEU B CA 1
ATOM 5199 C C . LEU B 1 219 ? -1.128 42.938 47.531 1 92.5 219 LEU B C 1
ATOM 5201 O O . LEU B 1 219 ? -2.002 43.562 48.156 1 92.5 219 LEU B O 1
ATOM 5205 N N . GLN B 1 220 ? -0.028 42.656 48.031 1 94.12 220 GLN B N 1
ATOM 5206 C CA . GLN B 1 220 ? 0.295 42.938 49.438 1 94.12 220 GLN B CA 1
ATOM 5207 C C . GLN B 1 220 ? 0.354 44.438 49.688 1 94.12 220 GLN B C 1
ATOM 5209 O O . GLN B 1 220 ? 0.016 44.906 50.75 1 94.12 220 GLN B O 1
ATOM 5214 N N . ALA B 1 221 ? 0.711 45.125 48.625 1 94.44 221 ALA B N 1
ATOM 5215 C CA . ALA B 1 221 ? 0.803 46.594 48.688 1 94.44 221 ALA B CA 1
ATOM 5216 C C . ALA B 1 221 ? -0.55 47.25 48.438 1 94.44 221 ALA B C 1
ATOM 5218 O O . ALA B 1 221 ? -0.674 48.469 48.469 1 94.44 221 ALA B O 1
ATOM 5219 N N . GLY B 1 222 ? -1.626 46.406 48.125 1 92 222 GLY B N 1
ATOM 5220 C CA . GLY B 1 222 ? -2.975 46.906 47.906 1 92 222 GLY B CA 1
ATOM 5221 C C . GLY B 1 222 ? -3.137 47.562 46.562 1 92 222 GLY B C 1
ATOM 5222 O O . GLY B 1 222 ? -4.102 48.312 46.344 1 92 222 GLY B O 1
ATOM 5223 N N . LEU B 1 223 ? -2.291 47.281 45.688 1 91.06 223 LEU B N 1
ATOM 5224 C CA . LEU B 1 223 ? -2.264 48 44.406 1 91.06 223 LEU B CA 1
ATOM 5225 C C . LEU B 1 223 ? -3.068 47.25 43.344 1 91.06 223 LEU B C 1
ATOM 5227 O O . LEU B 1 223 ? -3.453 47.844 42.312 1 91.06 223 LEU B O 1
ATOM 5231 N N . VAL B 1 224 ? -3.227 45.938 43.594 1 90.25 224 VAL B N 1
ATOM 5232 C CA . VAL B 1 224 ? -3.982 45.125 42.625 1 90.25 224 VAL B CA 1
ATOM 5233 C C . VAL B 1 224 ? -4.898 44.156 43.375 1 90.25 224 VAL B C 1
ATOM 5235 O O . VAL B 1 224 ? -4.816 44.062 44.625 1 90.25 224 VAL B O 1
ATOM 5238 N N . SER B 1 225 ? -5.801 43.531 42.594 1 90.56 225 SER B N 1
ATOM 5239 C CA . SER B 1 225 ? -6.711 42.594 43.219 1 90.56 225 SER B CA 1
ATOM 5240 C C . SER B 1 225 ? -6.129 41.156 43.156 1 90.56 225 SER B C 1
ATOM 5242 O O . SER B 1 225 ? -5.078 40.938 42.562 1 90.56 225 SER B O 1
ATOM 5244 N N . SER B 1 226 ? -6.859 40.25 43.844 1 93.38 226 SER B N 1
ATOM 5245 C CA . SER B 1 226 ? -6.453 38.844 43.844 1 93.38 226 SER B CA 1
ATOM 5246 C C . SER B 1 226 ? -6.574 38.219 42.469 1 93.38 226 SER B C 1
ATOM 5248 O O . SER B 1 226 ? -6 37.156 42.219 1 93.38 226 SER B O 1
ATOM 5250 N N . LEU B 1 227 ? -7.246 38.875 41.656 1 92.31 227 LEU B N 1
ATOM 5251 C CA . LEU B 1 227 ? -7.414 38.406 40.281 1 92.31 227 LEU B CA 1
ATOM 5252 C C . LEU B 1 227 ? -6.062 38.25 39.594 1 92.31 227 LEU B C 1
ATOM 5254 O O . LEU B 1 227 ? -5.805 37.25 38.906 1 92.31 227 LEU B O 1
ATOM 5258 N N . ASP B 1 228 ? -5.199 39.219 39.812 1 93.12 228 ASP B N 1
ATOM 5259 C CA . ASP B 1 228 ? -3.889 39.188 39.156 1 93.12 228 ASP B CA 1
ATOM 5260 C C . ASP B 1 228 ? -3.059 38 39.625 1 93.12 228 ASP B C 1
ATOM 5262 O O . ASP B 1 228 ? -2.426 37.312 38.812 1 93.12 228 ASP B O 1
ATOM 5266 N N . GLN B 1 229 ? -3.086 37.812 40.844 1 93.75 229 GLN B N 1
ATOM 5267 C CA . GLN B 1 229 ? -2.297 36.719 41.438 1 93.75 229 GLN B CA 1
ATOM 5268 C C . GLN B 1 229 ? -2.824 35.344 40.969 1 93.75 229 GLN B C 1
ATOM 5270 O O . GLN B 1 229 ? -2.043 34.469 40.656 1 93.75 229 GLN B O 1
ATOM 5275 N N . GLU B 1 230 ? -4.102 35.219 40.938 1 95.81 230 GLU B N 1
ATOM 5276 C CA . GLU B 1 230 ? -4.68 33.938 40.5 1 95.81 230 GLU B CA 1
ATOM 5277 C C . GLU B 1 230 ? -4.441 33.688 39.031 1 95.81 230 GLU B C 1
ATOM 5279 O O . GLU B 1 230 ? -4.23 32.562 38.594 1 95.81 230 GLU B O 1
ATOM 5284 N N . GLN B 1 231 ? -4.504 34.719 38.219 1 94.5 231 GLN B N 1
ATOM 5285 C CA . GLN B 1 231 ? -4.172 34.594 36.812 1 94.5 231 GLN B CA 1
ATOM 5286 C C . GLN B 1 231 ? -2.719 34.188 36.625 1 94.5 231 GLN B C 1
ATOM 5288 O O . GLN B 1 231 ? -2.42 33.344 35.781 1 94.5 231 GLN B O 1
ATOM 5293 N N . ALA B 1 232 ? -1.881 34.75 37.375 1 95.5 232 ALA B N 1
ATOM 5294 C CA . ALA B 1 232 ? -0.466 34.406 37.312 1 95.5 232 ALA B CA 1
ATOM 5295 C C . ALA B 1 232 ? -0.243 32.938 37.719 1 95.5 232 ALA B C 1
ATOM 5297 O O . ALA B 1 232 ? 0.541 32.219 37.094 1 95.5 232 ALA B O 1
ATOM 5298 N N . ARG B 1 233 ? -0.936 32.562 38.781 1 95.88 233 ARG B N 1
ATOM 5299 C CA . ARG B 1 233 ? -0.819 31.188 39.25 1 95.88 233 ARG B CA 1
ATOM 5300 C C . ARG B 1 233 ? -1.308 30.188 38.219 1 95.88 233 ARG B C 1
ATOM 5302 O O . ARG B 1 233 ? -0.677 29.141 38 1 95.88 233 ARG B O 1
ATOM 5309 N N . ALA B 1 234 ? -2.438 30.5 37.594 1 95.94 234 ALA B N 1
ATOM 5310 C CA . ALA B 1 234 ? -3.008 29.641 36.562 1 95.94 234 ALA B CA 1
ATOM 5311 C C . ALA B 1 234 ? -2.061 29.516 35.375 1 95.94 234 ALA B C 1
ATOM 5313 O O . ALA B 1 234 ? -1.838 28.422 34.875 1 95.94 234 ALA B O 1
ATOM 5314 N N . SER B 1 235 ? -1.563 30.625 34.906 1 94.88 235 SER B N 1
ATOM 5315 C CA . SER B 1 235 ? -0.655 30.625 33.75 1 94.88 235 SER B CA 1
ATOM 5316 C C . SER B 1 235 ? 0.614 29.844 34.062 1 94.88 235 SER B C 1
ATOM 5318 O O . SER B 1 235 ? 1.076 29.062 33.219 1 94.88 235 SER B O 1
ATOM 5320 N N . ARG B 1 236 ? 1.211 30.047 35.25 1 95.88 236 ARG B N 1
ATOM 5321 C CA . ARG B 1 236 ? 2.406 29.328 35.656 1 95.88 236 ARG B CA 1
ATOM 5322 C C . ARG B 1 236 ? 2.148 27.812 35.688 1 95.88 236 ARG B C 1
ATOM 5324 O O . ARG B 1 236 ? 2.971 27.031 35.219 1 95.88 236 ARG B O 1
ATOM 5331 N N . ALA B 1 237 ? 1.026 27.453 36.281 1 96.62 237 ALA B N 1
ATOM 5332 C CA . ALA B 1 237 ? 0.696 26.031 36.438 1 96.62 237 ALA B CA 1
ATOM 5333 C C . ALA B 1 237 ? 0.502 25.391 35.062 1 96.62 237 ALA B C 1
ATOM 5335 O O . ALA B 1 237 ? 0.916 24.25 34.844 1 96.62 237 ALA B O 1
ATOM 5336 N N . GLN B 1 238 ? -0.197 26.078 34.188 1 94.12 238 GLN B N 1
ATOM 5337 C CA . GLN B 1 238 ? -0.398 25.578 32.844 1 94.12 238 GLN B CA 1
ATOM 5338 C C . GLN B 1 238 ? 0.936 25.359 32.125 1 94.12 238 GLN B C 1
ATOM 5340 O O . GLN B 1 238 ? 1.115 24.359 31.422 1 94.12 238 GLN B O 1
ATOM 5345 N N . LEU B 1 239 ? 1.84 26.25 32.219 1 94.38 239 LEU B N 1
ATOM 5346 C CA . LEU B 1 239 ? 3.164 26.141 31.609 1 94.38 239 LEU B CA 1
ATOM 5347 C C . LEU B 1 239 ? 3.939 24.984 32.219 1 94.38 239 LEU B C 1
ATOM 5349 O O . LEU B 1 239 ? 4.578 24.203 31.484 1 94.38 239 LEU B O 1
ATOM 5353 N N . ALA B 1 240 ? 3.898 24.859 33.562 1 96.44 240 ALA B N 1
ATOM 5354 C CA . ALA B 1 240 ? 4.586 23.781 34.25 1 96.44 240 ALA B CA 1
ATOM 5355 C C . ALA B 1 240 ? 4.066 22.422 33.781 1 96.44 240 ALA B C 1
ATOM 5357 O O . ALA B 1 240 ? 4.836 21.469 33.656 1 96.44 240 ALA B O 1
ATOM 5358 N N . ALA B 1 241 ? 2.814 22.344 33.5 1 96.38 241 ALA B N 1
ATOM 5359 C CA . ALA B 1 241 ? 2.17 21.094 33.094 1 96.38 241 ALA B CA 1
ATOM 5360 C C . ALA B 1 241 ? 2.607 20.672 31.703 1 96.38 241 ALA B C 1
ATOM 5362 O O . ALA B 1 241 ? 2.484 19.5 31.344 1 96.38 241 ALA B O 1
ATOM 5363 N N . SER B 1 242 ? 3.072 21.531 30.859 1 96.31 242 SER B N 1
ATOM 5364 C CA . SER B 1 242 ? 3.455 21.234 29.5 1 96.31 242 SER B CA 1
ATOM 5365 C C . SER B 1 242 ? 4.828 20.562 29.438 1 96.31 242 SER B C 1
ATOM 5367 O O . SER B 1 242 ? 5.145 19.859 28.469 1 96.31 242 SER B O 1
ATOM 5369 N N . ILE B 1 243 ? 5.68 20.797 30.438 1 97.12 243 ILE B N 1
ATOM 5370 C CA . ILE B 1 243 ? 7.078 20.391 30.422 1 97.12 243 ILE B CA 1
ATOM 5371 C C . ILE B 1 243 ? 7.168 18.875 30.453 1 97.12 243 ILE B C 1
ATOM 5373 O O . ILE B 1 243 ? 7.867 18.266 29.641 1 97.12 243 ILE B O 1
ATOM 5377 N N . PRO B 1 244 ? 6.355 18.125 31.344 1 97.56 244 PRO B N 1
ATOM 5378 C CA . PRO B 1 244 ? 6.434 16.656 31.344 1 97.56 244 PRO B CA 1
ATOM 5379 C C . PRO B 1 244 ? 6.02 16.047 30.016 1 97.56 244 PRO B C 1
ATOM 5381 O O . PRO B 1 244 ? 6.574 15.023 29.594 1 97.56 244 PRO B O 1
ATOM 5384 N N . THR B 1 245 ? 5.051 16.609 29.359 1 97.44 245 THR B N 1
ATOM 5385 C CA . THR B 1 245 ? 4.621 16.109 28.047 1 97.44 245 THR B CA 1
ATOM 5386 C C . THR B 1 245 ? 5.754 16.219 27.031 1 97.44 245 THR B C 1
ATOM 5388 O O . THR B 1 245 ? 5.961 15.305 26.234 1 97.44 245 THR B O 1
ATOM 5391 N N . LEU B 1 246 ? 6.5 17.328 27 1 97.88 246 LEU B N 1
ATOM 5392 C CA . LEU B 1 246 ? 7.641 17.516 26.109 1 97.88 246 LEU B CA 1
ATOM 5393 C C . LEU B 1 246 ? 8.758 16.531 26.438 1 97.88 246 LEU B C 1
ATOM 5395 O O . LEU B 1 246 ? 9.383 15.969 25.531 1 97.88 246 LEU B O 1
ATOM 5399 N N . GLU B 1 247 ? 8.945 16.312 27.75 1 97.75 247 GLU B N 1
ATOM 5400 C CA . GLU B 1 247 ? 9.961 15.367 28.172 1 97.75 247 GLU B CA 1
ATOM 5401 C C . GLU B 1 247 ? 9.625 13.953 27.703 1 97.75 247 GLU B C 1
ATOM 5403 O O . GLU B 1 247 ? 10.516 13.195 27.297 1 97.75 247 GLU B O 1
ATOM 5408 N N . ALA B 1 248 ? 8.406 13.562 27.828 1 97.75 248 ALA B N 1
ATOM 5409 C CA . ALA B 1 248 ? 7.957 12.266 27.328 1 97.75 248 ALA B CA 1
ATOM 5410 C C . ALA B 1 248 ? 8.195 12.133 25.828 1 97.75 248 ALA B C 1
ATOM 5412 O O . ALA B 1 248 ? 8.625 11.078 25.359 1 97.75 248 ALA B O 1
ATOM 5413 N N . SER B 1 249 ? 7.891 13.188 25.062 1 98.31 249 SER B N 1
ATOM 5414 C CA . SER B 1 249 ? 8.125 13.18 23.625 1 98.31 249 SER B CA 1
ATOM 5415 C C . SER B 1 249 ? 9.602 13 23.297 1 98.31 249 SER B C 1
ATOM 5417 O O . SER B 1 249 ? 9.961 12.234 22.406 1 98.31 249 SER B O 1
ATOM 5419 N N . TYR B 1 250 ? 10.438 13.734 24 1 98.25 250 TYR B N 1
ATOM 5420 C CA . TYR B 1 250 ? 11.883 13.602 23.828 1 98.25 250 TYR B CA 1
ATOM 5421 C C . TYR B 1 250 ? 12.328 12.164 24.062 1 98.25 250 TYR B C 1
ATOM 5423 O O . TYR B 1 250 ? 13.047 11.586 23.234 1 98.25 250 TYR B O 1
ATOM 5431 N N . ASN B 1 251 ? 11.859 11.602 25.156 1 98.25 251 ASN B N 1
ATOM 5432 C CA . ASN B 1 251 ? 12.211 10.227 25.469 1 98.25 251 ASN B CA 1
ATOM 5433 C C . ASN B 1 251 ? 11.773 9.266 24.375 1 98.25 251 ASN B C 1
ATOM 5435 O O . ASN B 1 251 ? 12.469 8.297 24.078 1 98.25 251 ASN B O 1
ATOM 5439 N N . GLY B 1 252 ? 10.602 9.492 23.844 1 98.44 252 GLY B N 1
ATOM 5440 C CA . GLY B 1 252 ? 10.109 8.664 22.75 1 98.44 252 GLY B CA 1
ATOM 5441 C C . GLY B 1 252 ? 11.008 8.695 21.531 1 98.44 252 GLY B C 1
ATOM 5442 O O . GLY B 1 252 ? 11.297 7.656 20.938 1 98.44 252 GLY B O 1
ATOM 5443 N N . TYR B 1 253 ? 11.477 9.875 21.094 1 98.69 253 TYR B N 1
ATOM 5444 C CA . TYR B 1 253 ? 12.344 10.008 19.922 1 98.69 253 TYR B CA 1
ATOM 5445 C C . TYR B 1 253 ? 13.688 9.344 20.172 1 98.69 253 TYR B C 1
ATOM 5447 O O . TYR B 1 253 ? 14.219 8.656 19.297 1 98.69 253 TYR B O 1
ATOM 5455 N N . VAL B 1 254 ? 14.227 9.539 21.359 1 98.56 254 VAL B N 1
ATOM 5456 C CA . VAL B 1 254 ? 15.523 8.969 21.703 1 98.56 254 VAL B CA 1
ATOM 5457 C C . VAL B 1 254 ? 15.422 7.441 21.75 1 98.56 254 VAL B C 1
ATOM 5459 O O . VAL B 1 254 ? 16.312 6.734 21.266 1 98.56 254 VAL B O 1
ATOM 5462 N N . ALA B 1 255 ? 14.352 6.906 22.359 1 98.5 255 ALA B N 1
ATOM 5463 C CA . ALA B 1 255 ? 14.125 5.461 22.375 1 98.5 255 ALA B CA 1
ATOM 5464 C C . ALA B 1 255 ? 14.031 4.898 20.969 1 98.5 255 ALA B C 1
ATOM 5466 O O . ALA B 1 255 ? 14.586 3.838 20.672 1 98.5 255 ALA B O 1
ATOM 5467 N N . ARG B 1 256 ? 13.305 5.617 20.125 1 98.69 256 ARG B N 1
ATOM 5468 C CA . ARG B 1 256 ? 13.164 5.18 18.734 1 98.69 256 ARG B CA 1
ATOM 5469 C C . ARG B 1 256 ? 14.516 5.148 18.031 1 98.69 256 ARG B C 1
ATOM 5471 O O . ARG B 1 256 ? 14.789 4.246 17.234 1 98.69 256 ARG B O 1
ATOM 5478 N N . LEU B 1 257 ? 15.344 6.148 18.281 1 98.69 257 LEU B N 1
ATOM 5479 C CA . LEU B 1 257 ? 16.688 6.164 17.703 1 98.69 257 LEU B CA 1
ATOM 5480 C C . LEU B 1 257 ? 17.469 4.934 18.141 1 98.69 257 LEU B C 1
ATOM 5482 O O . LEU B 1 257 ? 18.219 4.355 17.344 1 98.69 257 LEU B O 1
ATOM 5486 N N . GLY B 1 258 ? 17.328 4.59 19.422 1 98.5 258 GLY B N 1
ATOM 5487 C CA . GLY B 1 258 ? 17.953 3.357 19.891 1 98.5 258 GLY B CA 1
ATOM 5488 C C . GLY B 1 258 ? 17.547 2.145 19.062 1 98.5 258 GLY B C 1
ATOM 5489 O O . GLY B 1 258 ? 18.406 1.408 18.562 1 98.5 258 GLY B O 1
ATOM 5490 N N . VAL B 1 259 ? 16.281 1.975 18.828 1 98.38 259 VAL B N 1
ATOM 5491 C CA . VAL B 1 259 ? 15.758 0.814 18.109 1 98.38 259 VAL B CA 1
ATOM 5492 C C . VAL B 1 259 ? 16.188 0.877 16.656 1 98.38 259 VAL B C 1
ATOM 5494 O O . VAL B 1 259 ? 16.562 -0.141 16.062 1 98.38 259 VAL B O 1
ATOM 5497 N N . LEU B 1 260 ? 16.188 2.072 15.977 1 98.62 260 LEU B N 1
ATOM 5498 C CA . LEU B 1 260 ? 16.562 2.238 14.578 1 98.62 260 LEU B CA 1
ATOM 5499 C C . LEU B 1 260 ? 18.016 1.87 14.359 1 98.62 260 LEU B C 1
ATOM 5501 O O . LEU B 1 260 ? 18.422 1.492 13.258 1 98.62 260 LEU B O 1
ATOM 5505 N N . THR B 1 261 ? 18.844 1.972 15.414 1 98.31 261 THR B N 1
ATOM 5506 C CA . THR B 1 261 ? 20.25 1.636 15.312 1 98.31 261 THR B CA 1
ATOM 5507 C C . THR B 1 261 ? 20.516 0.223 15.828 1 98.31 261 THR B C 1
ATOM 5509 O O . THR B 1 261 ? 21.656 -0.131 16.141 1 98.31 261 THR B O 1
ATOM 5512 N N . GLY B 1 262 ? 19.469 -0.62 16.016 1 97.75 262 GLY B N 1
ATOM 5513 C CA . GLY B 1 262 ? 19.594 -2.018 16.391 1 97.75 262 GLY B CA 1
ATOM 5514 C C . GLY B 1 262 ? 19.938 -2.211 17.859 1 97.75 262 GLY B C 1
ATOM 5515 O O . GLY B 1 262 ? 20.516 -3.232 18.234 1 97.75 262 GLY B O 1
ATOM 5516 N N . GLN B 1 263 ? 19.688 -1.128 18.672 1 97.62 263 GLN B N 1
ATOM 5517 C CA . GLN B 1 263 ? 20 -1.16 20.094 1 97.62 263 GLN B CA 1
ATOM 5518 C C . GLN B 1 263 ? 18.719 -1.034 20.938 1 97.62 263 GLN B C 1
ATOM 5520 O O . GLN B 1 263 ? 17.641 -0.768 20.406 1 97.62 263 GLN B O 1
ATOM 5525 N N . ALA B 1 264 ? 18.906 -1.291 22.234 1 97.62 264 ALA B N 1
ATOM 5526 C CA . ALA B 1 264 ? 17.781 -1.111 23.156 1 97.62 264 ALA B CA 1
ATOM 5527 C C . ALA B 1 264 ? 17.375 0.355 23.234 1 97.62 264 ALA B C 1
ATOM 5529 O O . ALA B 1 264 ? 18.188 1.25 22.984 1 97.62 264 ALA B O 1
ATOM 5530 N N . PRO B 1 265 ? 16.109 0.657 23.578 1 97.25 265 PRO B N 1
ATOM 5531 C CA . PRO B 1 265 ? 15.586 2.023 23.594 1 97.25 265 PRO B CA 1
ATOM 5532 C C . PRO B 1 265 ? 16.391 2.951 24.5 1 97.25 265 PRO B C 1
ATOM 5534 O O . PRO B 1 265 ? 16.453 4.16 24.266 1 97.25 265 PRO B O 1
ATOM 5537 N N . GLY B 1 266 ? 17.109 2.506 25.5 1 96.56 266 GLY B N 1
ATOM 5538 C CA . GLY B 1 266 ? 17.828 3.35 26.438 1 96.56 266 GLY B CA 1
ATOM 5539 C C . GLY B 1 266 ? 19.297 3.545 26.062 1 96.56 266 GLY B C 1
ATOM 5540 O O . GLY B 1 266 ? 20 4.336 26.703 1 96.56 266 GLY B O 1
ATOM 5541 N N . ALA B 1 267 ? 19.75 2.947 25.031 1 97.06 267 ALA B N 1
ATOM 5542 C CA . ALA B 1 267 ? 21.156 2.854 24.688 1 97.06 267 ALA B CA 1
ATOM 5543 C C . ALA B 1 267 ? 21.75 4.23 24.391 1 97.06 267 ALA B C 1
ATOM 5545 O O . ALA B 1 267 ? 22.922 4.484 24.656 1 97.06 267 ALA B O 1
ATOM 5546 N N . LEU B 1 268 ? 20.906 5.184 23.812 1 97.81 268 LEU B N 1
ATOM 5547 C CA . LEU B 1 268 ? 21.453 6.445 23.328 1 97.81 268 LEU B CA 1
ATOM 5548 C C . LEU B 1 268 ? 21.109 7.59 24.281 1 97.81 268 LEU B C 1
ATOM 5550 O O . LEU B 1 268 ? 21.406 8.75 23.984 1 97.81 268 LEU B O 1
ATOM 5554 N N . LYS B 1 269 ? 20.5 7.344 25.438 1 97.31 269 LYS B N 1
ATOM 5555 C CA . LYS B 1 269 ? 20.016 8.383 26.344 1 97.31 269 LYS B CA 1
ATOM 5556 C C . LYS B 1 269 ? 21.172 9.281 26.812 1 97.31 269 LYS B C 1
ATOM 5558 O O . LYS B 1 269 ? 21.047 10.508 26.797 1 97.31 269 LYS B O 1
ATOM 5563 N N . ALA B 1 270 ? 22.328 8.672 27.156 1 96.88 270 ALA B N 1
ATOM 5564 C CA . ALA B 1 270 ? 23.469 9.438 27.641 1 96.88 270 ALA B CA 1
ATOM 5565 C C . ALA B 1 270 ? 24.078 10.289 26.531 1 96.88 270 ALA B C 1
ATOM 5567 O O . ALA B 1 270 ? 24.391 11.461 26.75 1 96.88 270 ALA B O 1
ATOM 5568 N N . GLU B 1 271 ? 24.203 9.727 25.359 1 96.75 271 GLU B N 1
ATOM 5569 C CA . GLU B 1 271 ? 24.812 10.406 24.234 1 96.75 271 GLU B CA 1
ATOM 5570 C C . GLU B 1 271 ? 23.953 11.57 23.75 1 96.75 271 GLU B C 1
ATOM 5572 O O . GLU B 1 271 ? 24.484 12.586 23.281 1 96.75 271 GLU B O 1
ATOM 5577 N N . MET B 1 272 ? 22.625 11.469 23.922 1 97.62 272 MET B N 1
ATOM 5578 C CA . MET B 1 272 ? 21.688 12.453 23.375 1 97.62 272 MET B CA 1
ATOM 5579 C C . MET B 1 272 ? 21.359 13.516 24.422 1 97.62 272 MET B C 1
ATOM 5581 O O . MET B 1 272 ? 20.688 14.5 24.109 1 97.62 272 MET B O 1
ATOM 5585 N N . GLU B 1 273 ? 21.922 13.375 25.609 1 95.38 273 GLU B N 1
ATOM 5586 C CA . GLU B 1 273 ? 21.516 14.211 26.734 1 95.38 273 GLU B CA 1
ATOM 5587 C C . GLU B 1 273 ? 21.938 15.664 26.516 1 95.38 273 GLU B C 1
ATOM 5589 O O . GLU B 1 273 ? 21.188 16.578 26.844 1 95.38 273 GLU B O 1
ATOM 5594 N N . ALA B 1 274 ? 23.109 15.82 25.906 1 96 274 ALA B N 1
ATOM 5595 C CA . ALA B 1 274 ? 23.609 17.172 25.703 1 96 274 ALA B CA 1
ATOM 5596 C C . ALA B 1 274 ? 22.719 17.938 24.719 1 96 274 ALA B C 1
ATOM 5598 O O . ALA B 1 274 ? 22.328 17.406 23.672 1 96 274 ALA B O 1
ATOM 5599 N N . VAL B 1 275 ? 22.438 19.109 25.062 1 96.25 275 VAL B N 1
ATOM 5600 C CA . VAL B 1 275 ? 21.594 19.938 24.203 1 96.25 275 VAL B CA 1
ATOM 5601 C C . VAL B 1 275 ? 22.422 20.469 23.031 1 96.25 275 VAL B C 1
ATOM 5603 O O . VAL B 1 275 ? 23.531 20.969 23.234 1 96.25 275 VAL B O 1
ATOM 5606 N N . LYS B 1 276 ? 21.922 20.297 21.859 1 96.06 276 LYS B N 1
ATOM 5607 C CA . LYS B 1 276 ? 22.547 20.781 20.641 1 96.06 276 LYS B CA 1
ATOM 5608 C C . LYS B 1 276 ? 21.516 21.438 19.719 1 96.06 276 LYS B C 1
ATOM 5610 O O . LYS B 1 276 ? 20.312 21.188 19.859 1 96.06 276 LYS B O 1
ATOM 5615 N N . PRO B 1 277 ? 21.984 22.297 18.812 1 96 277 PRO B N 1
ATOM 5616 C CA . PRO B 1 277 ? 21.047 22.969 17.906 1 96 277 PRO B CA 1
ATOM 5617 C C . PRO B 1 277 ? 20.375 22.016 16.922 1 96 277 PRO B C 1
ATOM 5619 O O . PRO B 1 277 ? 20.906 20.922 16.672 1 96 277 PRO B O 1
ATOM 5622 N N . ILE B 1 278 ? 19.172 22.406 16.469 1 97.25 278 ILE B N 1
ATOM 5623 C CA . ILE B 1 278 ? 18.5 21.688 15.398 1 97.25 278 ILE B CA 1
ATOM 5624 C C . ILE B 1 278 ? 19.359 21.703 14.141 1 97.25 278 ILE B C 1
ATOM 5626 O O . ILE B 1 278 ? 19.797 22.766 13.695 1 97.25 278 ILE B O 1
ATOM 5630 N N . PRO B 1 279 ? 19.641 20.516 13.602 1 96 279 PRO B N 1
ATOM 5631 C CA . PRO B 1 279 ? 20.453 20.5 12.383 1 96 279 PRO B CA 1
ATOM 5632 C C . PRO B 1 279 ? 19.828 21.297 11.242 1 96 279 PRO B C 1
ATOM 5634 O O . PRO B 1 279 ? 18.609 21.266 11.062 1 96 279 PRO B O 1
ATOM 5637 N N . ALA B 1 280 ? 20.703 22.094 10.594 1 91.69 280 ALA B N 1
ATOM 5638 C CA . ALA B 1 280 ? 20.266 22.875 9.445 1 91.69 280 ALA B CA 1
ATOM 5639 C C . ALA B 1 280 ? 21 22.453 8.18 1 91.69 280 ALA B C 1
ATOM 5641 O O . ALA B 1 280 ? 22.203 22.172 8.219 1 91.69 280 ALA B O 1
ATOM 5642 N N . GLY B 1 281 ? 20.234 22.234 7.18 1 87.38 281 GLY B N 1
ATOM 5643 C CA . GLY B 1 281 ? 20.844 21.922 5.898 1 87.38 281 GLY B CA 1
ATOM 5644 C C . GLY B 1 281 ? 21.422 23.141 5.195 1 87.38 281 GLY B C 1
ATOM 5645 O O . GLY B 1 281 ? 21.406 24.25 5.746 1 87.38 281 GLY B O 1
ATOM 5646 N N . PRO B 1 282 ? 22 22.875 4.023 1 83.25 282 PRO B N 1
ATOM 5647 C CA . PRO B 1 282 ? 22.547 24 3.27 1 83.25 282 PRO B CA 1
ATOM 5648 C C . PRO B 1 282 ? 21.484 25 2.846 1 83.25 282 PRO B C 1
ATOM 5650 O O . PRO B 1 282 ? 20.312 24.625 2.658 1 83.25 282 PRO B O 1
ATOM 5653 N N . ALA B 1 283 ? 21.781 26.312 2.834 1 72.56 283 ALA B N 1
ATOM 5654 C CA . ALA B 1 283 ? 20.859 27.391 2.504 1 72.56 283 ALA B CA 1
ATOM 5655 C C . ALA B 1 283 ? 20.297 27.219 1.095 1 72.56 283 ALA B C 1
ATOM 5657 O O . ALA B 1 283 ? 19.125 27.484 0.854 1 72.56 283 ALA B O 1
ATOM 5658 N N . SER B 1 284 ? 21.234 26.953 0.244 1 65.88 284 SER B N 1
ATOM 5659 C CA . SER B 1 284 ? 20.781 26.781 -1.133 1 65.88 284 SER B CA 1
ATOM 5660 C C . SER B 1 284 ? 20.703 25.297 -1.502 1 65.88 284 SER B C 1
ATOM 5662 O O . SER B 1 284 ? 21.719 24.609 -1.527 1 65.88 284 SER B O 1
ATOM 5664 N N . VAL B 1 285 ? 19.672 24.734 -1.031 1 60.22 285 VAL B N 1
ATOM 5665 C CA . VAL B 1 285 ? 19.469 23.406 -1.586 1 60.22 285 VAL B CA 1
ATOM 5666 C C . VAL B 1 285 ? 19.047 23.5 -3.049 1 60.22 285 VAL B C 1
ATOM 5668 O O . VAL B 1 285 ? 17.938 23.969 -3.348 1 60.22 285 VAL B O 1
ATOM 5671 N N . ALA B 1 286 ? 19.781 24.281 -3.803 1 51 286 ALA B N 1
ATOM 5672 C CA . ALA B 1 286 ? 19.422 24.344 -5.215 1 51 286 ALA B CA 1
ATOM 5673 C C . ALA B 1 286 ? 19 22.969 -5.734 1 51 286 ALA B C 1
ATOM 5675 O O . ALA B 1 286 ? 19.828 22.172 -6.16 1 51 286 ALA B O 1
ATOM 5676 N N . ALA B 1 287 ? 18.109 22.438 -5.117 1 50.88 287 ALA B N 1
ATOM 5677 C CA . ALA B 1 287 ? 17.797 21.062 -5.535 1 50.88 287 ALA B CA 1
ATOM 5678 C C . ALA B 1 287 ? 17.406 21.016 -7.008 1 50.88 287 ALA B C 1
ATOM 5680 O O . ALA B 1 287 ? 16.344 21.516 -7.391 1 50.88 287 ALA B O 1
ATOM 5681 N N . GLY B 1 288 ? 18.344 21.453 -7.809 1 58.34 288 GLY B N 1
ATOM 5682 C CA . GLY B 1 288 ? 18.031 21.016 -9.164 1 58.34 288 GLY B CA 1
ATOM 5683 C C . GLY B 1 288 ? 17.609 19.562 -9.242 1 58.34 288 GLY B C 1
ATOM 5684 O O . GLY B 1 288 ? 18.094 18.734 -8.477 1 58.34 288 GLY B O 1
ATOM 5685 N N . ILE B 1 289 ? 16.328 19.469 -9.562 1 68 289 ILE B N 1
ATOM 5686 C CA . ILE B 1 289 ? 15.828 18.109 -9.742 1 68 289 ILE B CA 1
ATOM 5687 C C . ILE B 1 289 ? 16.562 17.438 -10.906 1 68 289 ILE B C 1
ATOM 5689 O O . ILE B 1 289 ? 16.516 17.906 -12.039 1 68 289 ILE B O 1
ATOM 5693 N N . PRO B 1 290 ? 17.359 16.484 -10.5 1 63.69 290 PRO B N 1
ATOM 5694 C CA . PRO B 1 290 ? 18 15.781 -11.602 1 63.69 290 PRO B CA 1
ATOM 5695 C C . PRO B 1 290 ? 17.016 15.266 -12.641 1 63.69 290 PRO B C 1
ATOM 5697 O O . PRO B 1 290 ? 15.914 14.844 -12.289 1 63.69 290 PRO B O 1
ATOM 5700 N N . ALA B 1 291 ? 17.391 15.43 -13.906 1 61.94 291 ALA B N 1
ATOM 5701 C CA . ALA B 1 291 ? 16.547 14.953 -15 1 61.94 291 ALA B CA 1
ATOM 5702 C C . ALA B 1 291 ? 16.25 13.461 -14.852 1 61.94 291 ALA B C 1
ATOM 5704 O O . ALA B 1 291 ? 15.18 12.992 -15.266 1 61.94 291 ALA B O 1
ATOM 5705 N N . ASP B 1 292 ? 17.219 12.828 -14.117 1 73.5 292 ASP B N 1
ATOM 5706 C CA . ASP B 1 292 ? 17.062 11.375 -14.031 1 73.5 292 ASP B CA 1
ATOM 5707 C C . ASP B 1 292 ? 16.672 10.945 -12.617 1 73.5 292 ASP B C 1
ATOM 5709 O O . ASP B 1 292 ? 17.031 9.852 -12.18 1 73.5 292 ASP B O 1
ATOM 5713 N N . THR B 1 293 ? 15.93 11.859 -11.984 1 79.75 293 THR B N 1
ATOM 5714 C CA . THR B 1 293 ? 15.547 11.625 -10.594 1 79.75 293 THR B CA 1
ATOM 5715 C C . THR B 1 293 ? 14.805 10.297 -10.453 1 79.75 293 THR B C 1
ATOM 5717 O O . THR B 1 293 ? 15.062 9.531 -9.523 1 79.75 293 THR B O 1
ATOM 5720 N N . LEU B 1 294 ? 14.016 10 -11.391 1 83.38 294 LEU B N 1
ATOM 5721 C CA . LEU B 1 294 ? 13.203 8.789 -11.289 1 83.38 294 LEU B CA 1
ATOM 5722 C C . LEU B 1 294 ? 14.07 7.539 -11.406 1 83.38 294 LEU B C 1
ATOM 5724 O O . LEU B 1 294 ? 13.742 6.5 -10.836 1 83.38 294 LEU B O 1
ATOM 5728 N N . ARG B 1 295 ? 15.219 7.703 -12 1 83.25 295 ARG B N 1
ATOM 5729 C CA . ARG B 1 295 ? 16.125 6.566 -12.133 1 83.25 295 ARG B CA 1
ATOM 5730 C C . ARG B 1 295 ? 16.984 6.391 -10.891 1 83.25 295 ARG B C 1
ATOM 5732 O O . ARG B 1 295 ? 17.609 5.348 -10.703 1 83.25 295 ARG B O 1
ATOM 5739 N N . GLN B 1 296 ? 16.984 7.387 -10.078 1 88.06 296 GLN B N 1
ATOM 5740 C CA . GLN B 1 296 ? 17.719 7.305 -8.82 1 88.06 296 GLN B CA 1
ATOM 5741 C C . GLN B 1 296 ? 16.891 6.633 -7.734 1 88.06 296 GLN B C 1
ATOM 5743 O O . GLN B 1 296 ? 17.438 6.188 -6.719 1 88.06 296 GLN B O 1
ATOM 5748 N N . ARG B 1 297 ? 15.617 6.594 -7.93 1 93.94 297 ARG B N 1
ATOM 5749 C CA . ARG B 1 297 ? 14.742 6.012 -6.918 1 93.94 297 ARG B CA 1
ATOM 5750 C C . ARG B 1 297 ? 14.727 4.492 -7.012 1 93.94 297 ARG B C 1
ATOM 5752 O O . ARG B 1 297 ? 14.289 3.93 -8.016 1 93.94 297 ARG B O 1
ATOM 5759 N N . PRO B 1 298 ? 15.148 3.865 -5.898 1 96.81 298 PRO B N 1
ATOM 5760 C CA . PRO B 1 298 ? 15.219 2.404 -5.973 1 96.81 298 PRO B CA 1
ATOM 5761 C C . PRO B 1 298 ? 13.844 1.748 -6.082 1 96.81 298 PRO B C 1
ATOM 5763 O O . PRO B 1 298 ? 13.719 0.668 -6.664 1 96.81 298 PRO B O 1
ATOM 5766 N N . ASP B 1 299 ? 12.781 2.373 -5.559 1 97.19 299 ASP B N 1
ATOM 5767 C CA . ASP B 1 299 ? 11.445 1.789 -5.672 1 97.19 299 ASP B CA 1
ATOM 5768 C C . ASP B 1 299 ? 10.977 1.771 -7.129 1 97.19 299 ASP B C 1
ATOM 5770 O O . ASP B 1 299 ? 10.32 0.825 -7.562 1 97.19 299 ASP B O 1
ATOM 5774 N N . VAL B 1 300 ? 11.336 2.818 -7.895 1 96.31 300 VAL B N 1
ATOM 5775 C CA . VAL B 1 300 ? 11 2.879 -9.312 1 96.31 300 VAL B CA 1
ATOM 5776 C C . VAL B 1 300 ? 11.773 1.795 -10.07 1 96.31 300 VAL B C 1
ATOM 5778 O O . VAL B 1 300 ? 11.195 1.088 -10.906 1 96.31 300 VAL B O 1
ATOM 5781 N N . ARG B 1 301 ? 13.047 1.613 -9.727 1 96.44 301 ARG B N 1
ATOM 5782 C CA . ARG B 1 301 ? 13.859 0.593 -10.367 1 96.44 301 ARG B CA 1
ATOM 5783 C C . ARG B 1 301 ? 13.352 -0.806 -10.039 1 96.44 301 ARG B C 1
ATOM 5785 O O . ARG B 1 301 ? 13.344 -1.688 -10.906 1 96.44 301 ARG B O 1
ATOM 5792 N N . ALA B 1 302 ? 12.969 -1.018 -8.789 1 97.75 302 ALA B N 1
ATOM 5793 C CA . ALA B 1 302 ? 12.406 -2.307 -8.398 1 97.75 302 ALA B CA 1
ATOM 5794 C C . ALA B 1 302 ? 11.141 -2.623 -9.195 1 97.75 302 ALA B C 1
ATOM 5796 O O . ALA B 1 302 ? 10.969 -3.744 -9.68 1 97.75 302 ALA B O 1
ATOM 5797 N N . ALA B 1 303 ? 10.227 -1.616 -9.352 1 97.5 303 ALA B N 1
ATOM 5798 C CA . ALA B 1 303 ? 9 -1.808 -10.109 1 97.5 303 ALA B CA 1
ATOM 5799 C C . ALA B 1 303 ? 9.297 -2.156 -11.562 1 97.5 303 ALA B C 1
ATOM 5801 O O . ALA B 1 303 ? 8.633 -3.006 -12.156 1 97.5 303 ALA B O 1
ATOM 5802 N N . GLU B 1 304 ? 10.32 -1.514 -12.156 1 96.62 304 GLU B N 1
ATOM 5803 C CA . GLU B 1 304 ? 10.727 -1.804 -13.523 1 96.62 304 GLU B CA 1
ATOM 5804 C C . GLU B 1 304 ? 11.227 -3.238 -13.664 1 96.62 304 GLU B C 1
ATOM 5806 O O . GLU B 1 304 ? 10.883 -3.934 -14.617 1 96.62 304 GLU B O 1
ATOM 5811 N N . ARG B 1 305 ? 12.031 -3.688 -12.703 1 97.5 305 ARG B N 1
ATOM 5812 C CA . ARG B 1 305 ? 12.562 -5.047 -12.766 1 97.5 305 ARG B CA 1
ATOM 5813 C C . ARG B 1 305 ? 11.461 -6.074 -12.555 1 97.5 305 ARG B C 1
ATOM 5815 O O . ARG B 1 305 ? 11.5 -7.164 -13.133 1 97.5 305 ARG B O 1
ATOM 5822 N N . ASN B 1 306 ? 10.508 -5.746 -11.719 1 98 306 ASN B N 1
ATOM 5823 C CA . ASN B 1 306 ? 9.367 -6.637 -11.562 1 98 306 ASN B CA 1
ATOM 5824 C C . ASN B 1 306 ? 8.57 -6.766 -12.859 1 98 306 ASN B C 1
ATOM 5826 O O . ASN B 1 306 ? 8.047 -7.84 -13.172 1 98 306 ASN B O 1
ATOM 5830 N N . LEU B 1 307 ? 8.445 -5.621 -13.648 1 97.81 307 LEU B N 1
ATOM 5831 C CA . LEU B 1 307 ? 7.828 -5.676 -14.969 1 97.81 307 LEU B CA 1
ATOM 5832 C C . LEU B 1 307 ? 8.625 -6.574 -15.906 1 97.81 307 LEU B C 1
ATOM 5834 O O . LEU B 1 307 ? 8.047 -7.367 -16.656 1 97.81 307 LEU B O 1
ATOM 5838 N N . ALA B 1 308 ? 9.945 -6.531 -15.812 1 98 308 ALA B N 1
ATOM 5839 C CA . ALA B 1 308 ? 10.797 -7.402 -16.609 1 98 308 ALA B CA 1
ATOM 5840 C C . ALA B 1 308 ? 10.586 -8.867 -16.25 1 98 308 ALA B C 1
ATOM 5842 O O . ALA B 1 308 ? 10.492 -9.727 -17.141 1 98 308 ALA B O 1
ATOM 5843 N N . ALA B 1 309 ? 10.516 -9.141 -14.953 1 98.38 309 ALA B N 1
ATOM 5844 C CA . ALA B 1 309 ? 10.266 -10.508 -14.508 1 98.38 309 ALA B CA 1
ATOM 5845 C C . ALA B 1 309 ? 8.93 -11.023 -15.023 1 98.38 309 ALA B C 1
ATOM 5847 O O . ALA B 1 309 ? 8.836 -12.141 -15.523 1 98.38 309 ALA B O 1
ATOM 5848 N N . ALA B 1 310 ? 7.867 -10.172 -14.938 1 98.12 310 ALA B N 1
ATOM 5849 C CA . ALA B 1 310 ? 6.539 -10.547 -15.414 1 98.12 310 ALA B CA 1
ATOM 5850 C C . ALA B 1 310 ? 6.543 -10.797 -16.922 1 98.12 310 ALA B C 1
ATOM 5852 O O . ALA B 1 310 ? 5.855 -11.695 -17.406 1 98.12 310 ALA B O 1
ATOM 5853 N N . THR B 1 311 ? 7.324 -10.008 -17.656 1 97.62 311 THR B N 1
ATOM 5854 C CA . THR B 1 311 ? 7.441 -10.164 -19.109 1 97.62 311 THR B CA 1
ATOM 5855 C C . THR B 1 311 ? 8.117 -11.484 -19.453 1 97.62 311 THR B C 1
ATOM 5857 O O . THR B 1 311 ? 7.664 -12.195 -20.344 1 97.62 311 THR B O 1
ATOM 5860 N N . ALA B 1 312 ? 9.148 -11.812 -18.672 1 98 312 ALA B N 1
ATOM 5861 C CA . ALA B 1 312 ? 9.836 -13.086 -18.875 1 98 312 ALA B CA 1
ATOM 5862 C C . ALA B 1 312 ? 8.898 -14.266 -18.625 1 98 312 ALA B C 1
ATOM 5864 O O . ALA B 1 312 ? 8.961 -15.281 -19.328 1 98 312 ALA B O 1
ATOM 5865 N N . ASN B 1 313 ? 8.008 -14.141 -17.75 1 97.62 313 ASN B N 1
ATOM 5866 C CA . ASN B 1 313 ? 7.094 -15.219 -17.391 1 97.62 313 ASN B CA 1
ATOM 5867 C C . ASN B 1 313 ? 6.094 -15.5 -18.5 1 97.62 313 ASN B C 1
ATOM 5869 O O . ASN B 1 313 ? 5.551 -16.609 -18.594 1 97.62 313 ASN B O 1
ATOM 5873 N N . ILE B 1 314 ? 5.809 -14.492 -19.391 1 97.75 314 ILE B N 1
ATOM 5874 C CA . ILE B 1 314 ? 5 -14.75 -20.578 1 97.75 314 ILE B CA 1
ATOM 5875 C C . ILE B 1 314 ? 5.695 -15.781 -21.453 1 97.75 314 ILE B C 1
ATOM 5877 O O . ILE B 1 314 ? 5.055 -16.703 -21.969 1 97.75 314 ILE B O 1
ATOM 5881 N N . GLY B 1 315 ? 7.031 -15.609 -21.531 1 97.31 315 GLY B N 1
ATOM 5882 C CA . GLY B 1 315 ? 7.801 -16.562 -22.328 1 97.31 315 GLY B CA 1
ATOM 5883 C C . GLY B 1 315 ? 7.816 -17.953 -21.734 1 97.31 315 GLY B C 1
ATOM 5884 O O . GLY B 1 315 ? 7.785 -18.953 -22.469 1 97.31 315 GLY B O 1
ATOM 5885 N N . VAL B 1 316 ? 7.887 -18.031 -20.391 1 97.25 316 VAL B N 1
ATOM 5886 C CA . VAL B 1 316 ? 7.836 -19.328 -19.719 1 97.25 316 VAL B CA 1
ATOM 5887 C C . VAL B 1 316 ? 6.516 -20.016 -20.047 1 97.25 316 VAL B C 1
ATOM 5889 O O . VAL B 1 316 ? 6.504 -21.203 -20.406 1 97.25 316 VAL B O 1
ATOM 5892 N N . ALA B 1 317 ? 5.371 -19.312 -19.984 1 96.62 317 ALA B N 1
ATOM 5893 C CA . ALA B 1 317 ? 4.055 -19.875 -20.297 1 96.62 317 ALA B CA 1
ATOM 5894 C C . ALA B 1 317 ? 3.936 -20.188 -21.781 1 96.62 317 ALA B C 1
ATOM 5896 O O . ALA B 1 317 ? 3.402 -21.25 -22.156 1 96.62 317 ALA B O 1
ATOM 5897 N N . ALA B 1 318 ? 4.453 -19.391 -22.672 1 96.5 318 ALA B N 1
ATOM 5898 C CA . ALA B 1 318 ? 4.367 -19.578 -24.125 1 96.5 318 ALA B CA 1
ATOM 5899 C C . ALA B 1 318 ? 5.152 -20.812 -24.562 1 96.5 318 ALA B C 1
ATOM 5901 O O . ALA B 1 318 ? 4.734 -21.531 -25.469 1 96.5 318 ALA B O 1
ATOM 5902 N N . ALA B 1 319 ? 6.258 -21.016 -23.875 1 95.69 319 ALA B N 1
ATOM 5903 C CA . ALA B 1 319 ? 7.094 -22.156 -24.219 1 95.69 319 ALA B CA 1
ATOM 5904 C C . ALA B 1 319 ? 6.348 -23.469 -24.016 1 95.69 319 ALA B C 1
ATOM 5906 O O . ALA B 1 319 ? 6.633 -24.469 -24.672 1 95.69 319 ALA B O 1
ATOM 5907 N N . GLN B 1 320 ? 5.352 -23.5 -23.156 1 94.62 320 GLN B N 1
ATOM 5908 C CA . GLN B 1 320 ? 4.602 -24.719 -22.859 1 94.62 320 GLN B CA 1
ATOM 5909 C C . GLN B 1 320 ? 3.643 -25.062 -24 1 94.62 320 GLN B C 1
ATOM 5911 O O . GLN B 1 320 ? 3.107 -26.172 -24.047 1 94.62 320 GLN B O 1
ATOM 5916 N N . LEU B 1 321 ? 3.455 -24.141 -25.016 1 94.5 321 LEU B N 1
ATOM 5917 C CA . LEU B 1 321 ? 2.59 -24.375 -26.156 1 94.5 321 LEU B CA 1
ATOM 5918 C C . LEU B 1 321 ? 3.326 -25.156 -27.234 1 94.5 321 LEU B C 1
ATOM 5920 O O . LEU B 1 321 ? 2.709 -25.641 -28.188 1 94.5 321 LEU B O 1
ATOM 5924 N N . TYR B 1 322 ? 4.688 -25.375 -27.031 1 94.06 322 TYR B N 1
ATOM 5925 C CA . TYR B 1 322 ? 5.512 -26 -28.047 1 94.06 322 TYR B CA 1
ATOM 5926 C C . TYR B 1 322 ? 6.023 -27.359 -27.562 1 94.06 322 TYR B C 1
ATOM 5928 O O . TYR B 1 322 ? 5.938 -27.672 -26.375 1 94.06 322 TYR B O 1
ATOM 5936 N N . PRO B 1 323 ? 6.551 -28.281 -28.5 1 93.75 323 PRO B N 1
ATOM 5937 C CA . PRO B 1 323 ? 7.023 -29.609 -28.094 1 93.75 323 PRO B CA 1
ATOM 5938 C C . PRO B 1 323 ? 8.172 -29.547 -27.094 1 93.75 323 PRO B C 1
ATOM 5940 O O . PRO B 1 323 ? 9.016 -28.641 -27.172 1 93.75 323 PRO B O 1
ATOM 5943 N N . GLN B 1 324 ? 8.195 -30.5 -26.266 1 93.5 324 GLN B N 1
ATOM 5944 C CA . GLN B 1 324 ? 9.273 -30.641 -25.297 1 93.5 324 GLN B CA 1
ATOM 5945 C C . GLN B 1 324 ? 10.188 -31.812 -25.656 1 93.5 324 GLN B C 1
ATOM 5947 O O . GLN B 1 324 ? 9.703 -32.906 -25.938 1 93.5 324 GLN B O 1
ATOM 5952 N N . LEU B 1 325 ? 11.453 -31.5 -25.719 1 93.5 325 LEU B N 1
ATOM 5953 C CA . LEU B 1 325 ? 12.453 -32.531 -26.016 1 93.5 325 LEU B CA 1
ATOM 5954 C C . LEU B 1 325 ? 13.203 -32.938 -24.75 1 93.5 325 LEU B C 1
ATOM 5956 O O . LEU B 1 325 ? 13.797 -32.094 -24.078 1 93.5 325 LEU B O 1
ATOM 5960 N N . SER B 1 326 ? 13.125 -34.188 -24.438 1 94.25 326 SER B N 1
ATOM 5961 C CA . SER B 1 326 ? 13.875 -34.719 -23.312 1 94.25 326 SER B CA 1
ATOM 5962 C C . SER B 1 326 ? 14.883 -35.781 -23.797 1 94.25 326 SER B C 1
ATOM 5964 O O . SER B 1 326 ? 14.578 -36.594 -24.656 1 94.25 326 SER B O 1
ATOM 5966 N N . ILE B 1 327 ? 16.109 -35.625 -23.281 1 93.25 327 ILE B N 1
ATOM 5967 C CA . ILE B 1 327 ? 17.156 -36.625 -23.547 1 93.25 327 ILE B CA 1
ATOM 5968 C C . ILE B 1 327 ? 17.609 -37.25 -22.219 1 93.25 327 ILE B C 1
ATOM 5970 O O . ILE B 1 327 ? 17.641 -36.562 -21.188 1 93.25 327 ILE B O 1
ATOM 5974 N N . GLY B 1 328 ? 17.828 -38.531 -22.328 1 92.81 328 GLY B N 1
ATOM 5975 C CA . GLY B 1 328 ? 18.281 -39.188 -21.125 1 92.81 328 GLY B CA 1
ATOM 5976 C C . GLY B 1 328 ? 19.047 -40.469 -21.406 1 92.81 328 GLY B C 1
ATOM 5977 O O . GLY B 1 328 ? 19.188 -40.875 -22.562 1 92.81 328 GLY B O 1
ATOM 5978 N N . GLY B 1 329 ? 19.703 -40.969 -20.422 1 91 329 GLY B N 1
ATOM 5979 C CA . GLY B 1 329 ? 20.438 -42.25 -20.422 1 91 329 GLY B CA 1
ATOM 5980 C C . GLY B 1 329 ? 20.406 -42.938 -19.078 1 91 329 GLY B C 1
ATOM 5981 O O . GLY B 1 329 ? 20.141 -42.312 -18.047 1 91 329 GLY B O 1
ATOM 5982 N N . SER B 1 330 ? 20.5 -44.281 -19.219 1 92.88 330 SER B N 1
ATOM 5983 C CA . SER B 1 330 ? 20.562 -45.062 -17.984 1 92.88 330 SER B CA 1
ATOM 5984 C C . SER B 1 330 ? 21.547 -46.219 -18.125 1 92.88 330 SER B C 1
ATOM 5986 O O . SER B 1 330 ? 21.844 -46.656 -19.219 1 92.88 330 SER B O 1
ATOM 5988 N N . ILE B 1 331 ? 22.219 -46.5 -17.094 1 90.31 331 ILE B N 1
ATOM 5989 C CA . ILE B 1 331 ? 23 -47.75 -16.922 1 90.31 331 ILE B CA 1
ATOM 5990 C C . ILE B 1 331 ? 22.391 -48.594 -15.828 1 90.31 331 ILE B C 1
ATOM 5992 O O . ILE B 1 331 ? 22.234 -48.156 -14.688 1 90.31 331 ILE B O 1
ATOM 5996 N N . ASP B 1 332 ? 22 -49.781 -16.219 1 90.75 332 ASP B N 1
ATOM 5997 C CA . ASP B 1 332 ? 21.266 -50.625 -15.289 1 90.75 332 ASP B CA 1
ATOM 5998 C C . ASP B 1 332 ? 21.906 -52 -15.172 1 90.75 332 ASP B C 1
ATOM 6000 O O . ASP B 1 332 ? 22.406 -52.562 -16.156 1 90.75 332 ASP B O 1
ATOM 6004 N N . ALA B 1 333 ? 21.922 -52.5 -13.984 1 87.31 333 ALA B N 1
ATOM 6005 C CA . ALA B 1 333 ? 22.297 -53.875 -13.68 1 87.31 333 ALA B CA 1
ATOM 6006 C C . ALA B 1 333 ? 21.188 -54.594 -12.93 1 87.31 333 ALA B C 1
ATOM 6008 O O . ALA B 1 333 ? 20.516 -54 -12.078 1 87.31 333 ALA B O 1
ATOM 6009 N N . GLY B 1 334 ? 20.844 -55.781 -13.359 1 86.12 334 GLY B N 1
ATOM 6010 C CA . GLY B 1 334 ? 19.812 -56.562 -12.703 1 86.12 334 GLY B CA 1
ATOM 6011 C C . GLY B 1 334 ? 20.047 -58.062 -12.773 1 86.12 334 GLY B C 1
ATOM 6012 O O . GLY B 1 334 ? 20.734 -58.562 -13.68 1 86.12 334 GLY B O 1
ATOM 6013 N N . SER B 1 335 ? 19.609 -58.781 -11.625 1 83.06 335 SER B N 1
ATOM 6014 C CA . SER B 1 335 ? 19.734 -60.219 -11.562 1 83.06 335 SER B CA 1
ATOM 6015 C C . SER B 1 335 ? 18.766 -60.844 -10.555 1 83.06 335 SER B C 1
ATOM 6017 O O . SER B 1 335 ? 18.156 -60.125 -9.758 1 83.06 335 SER B O 1
ATOM 6019 N N . THR B 1 336 ? 18.547 -62.094 -10.711 1 84.38 336 THR B N 1
ATOM 6020 C CA . THR B 1 336 ? 17.75 -62.844 -9.734 1 84.38 336 THR B CA 1
ATOM 6021 C C . THR B 1 336 ? 18.594 -63.156 -8.5 1 84.38 336 THR B C 1
ATOM 6023 O O . THR B 1 336 ? 18.047 -63.594 -7.477 1 84.38 336 THR B O 1
ATOM 6026 N N . ALA B 1 337 ? 19.922 -63.094 -8.531 1 83.44 337 ALA B N 1
ATOM 6027 C CA . ALA B 1 337 ? 20.812 -63.281 -7.395 1 83.44 337 ALA B CA 1
ATOM 6028 C C . ALA B 1 337 ? 21.703 -62.062 -7.191 1 83.44 337 ALA B C 1
ATOM 6030 O O . ALA B 1 337 ? 22.219 -61.469 -8.156 1 83.44 337 ALA B O 1
ATOM 6031 N N . LEU B 1 338 ? 21.906 -61.656 -5.945 1 85.5 338 LEU B N 1
ATOM 6032 C CA . LEU B 1 338 ? 22.688 -60.469 -5.621 1 85.5 338 LEU B CA 1
ATOM 6033 C C . LEU B 1 338 ? 24.156 -60.656 -6.031 1 85.5 338 LEU B C 1
ATOM 6035 O O . LEU B 1 338 ? 24.797 -59.688 -6.473 1 85.5 338 LEU B O 1
ATOM 6039 N N . ALA B 1 339 ? 24.672 -61.812 -5.965 1 84.69 339 ALA B N 1
ATOM 6040 C CA . ALA B 1 339 ? 26.078 -62.125 -6.273 1 84.69 339 ALA B CA 1
ATOM 6041 C C . ALA B 1 339 ? 26.359 -61.906 -7.758 1 84.69 339 ALA B C 1
ATOM 6043 O O . ALA B 1 339 ? 27.516 -61.688 -8.141 1 84.69 339 ALA B O 1
ATOM 6044 N N . SER B 1 340 ? 25.328 -61.969 -8.617 1 85.62 340 SER B N 1
ATOM 6045 C CA . SER B 1 340 ? 25.5 -61.875 -10.062 1 85.62 340 SER B CA 1
ATOM 6046 C C . SER B 1 340 ? 24.938 -60.562 -10.594 1 85.62 340 SER B C 1
ATOM 6048 O O . SER B 1 340 ? 24.609 -60.469 -11.781 1 85.62 340 SER B O 1
ATOM 6050 N N . ILE B 1 341 ? 24.781 -59.594 -9.805 1 85.5 341 ILE B N 1
ATOM 6051 C CA . ILE B 1 341 ? 24.062 -58.375 -10.188 1 85.5 341 ILE B CA 1
ATOM 6052 C C . ILE B 1 341 ? 24.828 -57.656 -11.297 1 85.5 341 ILE B C 1
ATOM 6054 O O . ILE B 1 341 ? 24.234 -56.969 -12.141 1 85.5 341 ILE B O 1
ATOM 6058 N N . PHE B 1 342 ? 26.25 -57.812 -11.43 1 86.5 342 PHE B N 1
ATOM 6059 C CA . PHE B 1 342 ? 27.031 -57.094 -12.406 1 86.5 342 PHE B CA 1
ATOM 6060 C C . PHE B 1 342 ? 27.375 -57.969 -13.602 1 86.5 342 PHE B C 1
ATOM 6062 O O . PHE B 1 342 ? 28.203 -57.625 -14.438 1 86.5 342 PHE B O 1
ATOM 6069 N N . ASP B 1 343 ? 26.734 -59.094 -13.672 1 84.19 343 ASP B N 1
ATOM 6070 C CA . ASP B 1 343 ? 27 -60 -14.789 1 84.19 343 ASP B CA 1
ATOM 6071 C C . ASP B 1 343 ? 26.438 -59.438 -16.094 1 84.19 343 ASP B C 1
ATOM 6073 O O . ASP B 1 343 ? 27 -59.656 -17.156 1 84.19 343 ASP B O 1
ATOM 6077 N N . VAL B 1 344 ? 25.25 -58.812 -15.859 1 80.44 344 VAL B N 1
ATOM 6078 C CA . VAL B 1 344 ? 24.641 -58.188 -17.031 1 80.44 344 VAL B CA 1
ATOM 6079 C C . VAL B 1 344 ? 24.453 -56.688 -16.766 1 80.44 344 VAL B C 1
ATOM 6081 O O . VAL B 1 344 ? 23.781 -56.281 -15.812 1 80.44 344 VAL B O 1
ATOM 6084 N N . ILE B 1 345 ? 25.188 -55.906 -17.5 1 87.5 345 ILE B N 1
ATOM 6085 C CA . ILE B 1 345 ? 25.047 -54.438 -17.453 1 87.5 345 ILE B CA 1
ATOM 6086 C C . ILE B 1 345 ? 24.578 -53.938 -18.812 1 87.5 345 ILE B C 1
ATOM 6088 O O . ILE B 1 345 ? 25.156 -54.25 -19.844 1 87.5 345 ILE B O 1
ATOM 6092 N N . THR B 1 346 ? 23.484 -53.188 -18.75 1 87.5 346 THR B N 1
ATOM 6093 C CA . THR B 1 346 ? 22.906 -52.656 -19.969 1 87.5 346 THR B CA 1
ATOM 6094 C C . THR B 1 346 ? 22.906 -51.125 -19.938 1 87.5 346 THR B C 1
ATOM 6096 O O . THR B 1 346 ? 22.578 -50.531 -18.922 1 87.5 346 THR B O 1
ATOM 6099 N N . GLY B 1 347 ? 23.375 -50.438 -21 1 89.69 347 GLY B N 1
ATOM 6100 C CA . GLY B 1 347 ? 23.266 -49 -21.203 1 89.69 347 GLY B CA 1
ATOM 6101 C C . GLY B 1 347 ? 22.172 -48.625 -22.188 1 89.69 347 GLY B C 1
ATOM 6102 O O . GLY B 1 347 ? 21.953 -49.344 -23.188 1 89.69 347 GLY B O 1
ATOM 6103 N N . ARG B 1 348 ? 21.469 -47.594 -21.766 1 92.62 348 ARG B N 1
ATOM 6104 C CA . ARG B 1 348 ? 20.406 -47.125 -22.656 1 92.62 348 ARG B CA 1
ATOM 6105 C C . ARG B 1 348 ? 20.484 -45.625 -22.859 1 92.62 348 ARG B C 1
ATOM 6107 O O . ARG B 1 348 ? 20.766 -44.875 -21.906 1 92.62 348 ARG B O 1
ATOM 6114 N N . LEU B 1 349 ? 20.438 -45.125 -24.094 1 90.88 349 LEU B N 1
ATOM 6115 C CA . LEU B 1 349 ? 20.266 -43.75 -24.453 1 90.88 349 LEU B CA 1
ATOM 6116 C C . LEU B 1 349 ? 18.906 -43.5 -25.125 1 90.88 349 LEU B C 1
ATOM 6118 O O . LEU B 1 349 ? 18.453 -44.344 -25.906 1 90.88 349 LEU B O 1
ATOM 6122 N N . PHE B 1 350 ? 18.266 -42.406 -24.75 1 91.5 350 PHE B N 1
ATOM 6123 C CA . PHE B 1 350 ? 16.984 -42.156 -25.375 1 91.5 350 PHE B CA 1
ATOM 6124 C C . PHE B 1 350 ? 16.781 -40.656 -25.609 1 91.5 350 PHE B C 1
ATOM 6126 O O . PHE B 1 350 ? 17.359 -39.844 -24.891 1 91.5 350 PHE B O 1
ATOM 6133 N N . ALA B 1 351 ? 15.969 -40.281 -26.578 1 92.06 351 ALA B N 1
ATOM 6134 C CA . ALA B 1 351 ? 15.445 -38.938 -26.891 1 92.06 351 ALA B CA 1
ATOM 6135 C C . ALA B 1 351 ? 13.945 -39 -27.172 1 92.06 351 ALA B C 1
ATOM 6137 O O . ALA B 1 351 ? 13.484 -39.875 -27.922 1 92.06 351 ALA B O 1
ATOM 6138 N N . ASN B 1 352 ? 13.195 -38.219 -26.438 1 93.38 352 ASN B N 1
ATOM 6139 C CA . ASN B 1 352 ? 11.742 -38.188 -26.594 1 93.38 352 ASN B CA 1
ATOM 6140 C C . ASN B 1 352 ? 11.242 -36.781 -26.844 1 93.38 352 ASN B C 1
ATOM 6142 O O . ASN B 1 352 ? 11.656 -35.812 -26.156 1 93.38 352 ASN B O 1
ATOM 6146 N N . ILE B 1 353 ? 10.438 -36.531 -27.906 1 92.5 353 ILE B N 1
ATOM 6147 C CA . ILE B 1 353 ? 9.766 -35.281 -28.172 1 92.5 353 ILE B CA 1
ATOM 6148 C C . ILE B 1 353 ? 8.258 -35.438 -27.969 1 92.5 353 ILE B C 1
ATOM 6150 O O . ILE B 1 353 ? 7.664 -36.406 -28.406 1 92.5 353 ILE B O 1
ATOM 6154 N N . ALA B 1 354 ? 7.656 -34.562 -27.141 1 93.31 354 ALA B N 1
ATOM 6155 C CA . ALA B 1 354 ? 6.23 -34.656 -26.844 1 93.31 354 ALA B CA 1
ATOM 6156 C C . ALA B 1 354 ? 5.574 -33.281 -26.953 1 93.31 354 ALA B C 1
ATOM 6158 O O . ALA B 1 354 ? 6.203 -32.25 -26.656 1 93.31 354 ALA B O 1
ATOM 6159 N N . GLN B 1 355 ? 4.309 -33.25 -27.469 1 93.25 355 GLN B N 1
ATOM 6160 C CA . GLN B 1 355 ? 3.537 -32.031 -27.578 1 93.25 355 GLN B CA 1
ATOM 6161 C C . GLN B 1 355 ? 2.061 -32.281 -27.281 1 93.25 355 GLN B C 1
ATOM 6163 O O . GLN B 1 355 ? 1.473 -33.219 -27.781 1 93.25 355 GLN B O 1
ATOM 6168 N N . THR B 1 356 ? 1.506 -31.391 -26.438 1 92.81 356 THR B N 1
ATOM 6169 C CA . THR B 1 356 ? 0.065 -31.422 -26.219 1 92.81 356 THR B CA 1
ATOM 6170 C C . THR B 1 356 ? -0.674 -30.703 -27.344 1 92.81 356 THR B C 1
ATOM 6172 O O . THR B 1 356 ? -0.417 -29.531 -27.625 1 92.81 356 THR B O 1
ATOM 6175 N N . LEU B 1 357 ? -1.606 -31.422 -27.938 1 92.31 357 LEU B N 1
ATOM 6176 C CA . LEU B 1 357 ? -2.32 -30.859 -29.078 1 92.31 357 LEU B CA 1
ATOM 6177 C C . LEU B 1 357 ? -3.631 -30.219 -28.641 1 92.31 357 LEU B C 1
ATOM 6179 O O . LEU B 1 357 ? -4.129 -29.297 -29.312 1 92.31 357 LEU B O 1
ATOM 6183 N N . PHE B 1 358 ? -4.234 -30.766 -27.656 1 93.56 358 PHE B N 1
ATOM 6184 C CA . PHE B 1 358 ? -5.512 -30.266 -27.172 1 93.56 358 PHE B CA 1
ATOM 6185 C C . PHE B 1 358 ? -5.617 -30.453 -25.656 1 93.56 358 PHE B C 1
ATOM 6187 O O . PHE B 1 358 ? -5.367 -31.531 -25.141 1 93.56 358 PHE B O 1
ATOM 6194 N N . ASP B 1 359 ? -5.984 -29.359 -24.938 1 94.5 359 ASP B N 1
ATOM 6195 C CA . ASP B 1 359 ? -6.129 -29.438 -23.484 1 94.5 359 ASP B CA 1
ATOM 6196 C C . ASP B 1 359 ? -7.23 -28.516 -22.984 1 94.5 359 ASP B C 1
ATOM 6198 O O . ASP B 1 359 ? -7.113 -27.922 -21.906 1 94.5 359 ASP B O 1
ATOM 6202 N N . GLY B 1 360 ? -8.242 -28.234 -23.875 1 93.75 360 GLY B N 1
ATOM 6203 C CA . GLY B 1 360 ? -9.367 -27.391 -23.484 1 93.75 360 GLY B CA 1
ATOM 6204 C C . GLY B 1 360 ? -8.992 -25.922 -23.328 1 93.75 360 GLY B C 1
ATOM 6205 O O . GLY B 1 360 ? -9.695 -25.172 -22.672 1 93.75 360 GLY B O 1
ATOM 6206 N N . GLY B 1 361 ? -7.875 -25.5 -23.812 1 94.81 361 GLY B N 1
ATOM 6207 C CA . GLY B 1 361 ? -7.438 -24.109 -23.797 1 94.81 361 GLY B CA 1
ATOM 6208 C C . GLY B 1 361 ? -6.66 -23.75 -22.547 1 94.81 361 GLY B C 1
ATOM 6209 O O . GLY B 1 361 ? -6.418 -22.562 -22.281 1 94.81 361 GLY B O 1
ATOM 6210 N N . ARG B 1 362 ? -6.281 -24.719 -21.719 1 95 362 ARG B N 1
ATOM 6211 C CA . ARG B 1 362 ? -5.602 -24.484 -20.453 1 95 362 ARG B CA 1
ATOM 6212 C C . ARG B 1 362 ? -4.285 -23.734 -20.672 1 95 362 ARG B C 1
ATOM 6214 O O . ARG B 1 362 ? -4.055 -22.688 -20.062 1 95 362 ARG B O 1
ATOM 6221 N N . ARG B 1 363 ? -3.439 -24.234 -21.531 1 95.56 363 ARG B N 1
ATOM 6222 C CA . ARG B 1 363 ? -2.121 -23.641 -21.719 1 95.56 363 ARG B CA 1
ATOM 6223 C C . ARG B 1 363 ? -2.23 -22.266 -22.375 1 95.56 363 ARG B C 1
ATOM 6225 O O . ARG B 1 363 ? -1.489 -21.344 -22.031 1 95.56 363 ARG B O 1
ATOM 6232 N N . ALA B 1 364 ? -3.168 -22.156 -23.391 1 96.19 364 ALA B N 1
ATOM 6233 C CA . ALA B 1 364 ? -3.398 -20.844 -23.984 1 96.19 364 ALA B CA 1
ATOM 6234 C C . ALA B 1 364 ? -3.861 -19.828 -22.938 1 96.19 364 ALA B C 1
ATOM 6236 O O . ALA B 1 364 ? -3.449 -18.672 -22.953 1 96.19 364 ALA B O 1
ATOM 6237 N N . SER B 1 365 ? -4.719 -20.281 -22.062 1 97 365 SER B N 1
ATOM 6238 C CA . SER B 1 365 ? -5.211 -19.438 -20.984 1 97 365 SER B CA 1
ATOM 6239 C C . SER B 1 365 ? -4.086 -19.047 -20.031 1 97 365 SER B C 1
ATOM 6241 O O . SER B 1 365 ? -4.066 -17.938 -19.5 1 97 365 SER B O 1
ATOM 6243 N N . GLN B 1 366 ? -3.135 -19.938 -19.781 1 96.81 366 GLN B N 1
ATOM 6244 C CA . GLN B 1 366 ? -1.988 -19.641 -18.938 1 96.81 366 GLN B CA 1
ATOM 6245 C C . GLN B 1 366 ? -1.152 -18.5 -19.531 1 96.81 366 GLN B C 1
ATOM 6247 O O . GLN B 1 366 ? -0.637 -17.656 -18.812 1 96.81 366 GLN B O 1
ATOM 6252 N N . VAL B 1 367 ? -0.991 -18.469 -20.844 1 97.5 367 VAL B N 1
ATOM 6253 C CA . VAL B 1 367 ? -0.272 -17.406 -21.531 1 97.5 367 VAL B CA 1
ATOM 6254 C C . VAL B 1 367 ? -1.024 -16.078 -21.344 1 97.5 367 VAL B C 1
ATOM 6256 O O . VAL B 1 367 ? -0.43 -15.062 -20.984 1 97.5 367 VAL B O 1
ATOM 6259 N N . ARG B 1 368 ? -2.404 -16.125 -21.562 1 97.31 368 ARG B N 1
ATOM 6260 C CA . ARG B 1 368 ? -3.205 -14.914 -21.406 1 97.31 368 ARG B CA 1
ATOM 6261 C C . ARG B 1 368 ? -3.178 -14.422 -19.969 1 97.31 368 ARG B C 1
ATOM 6263 O O . ARG B 1 368 ? -3.18 -13.211 -19.719 1 97.31 368 ARG B O 1
ATOM 6270 N N . SER B 1 369 ? -3.148 -15.344 -18.969 1 97.75 369 SER B N 1
ATOM 6271 C CA . SER B 1 369 ? -3.023 -14.977 -17.562 1 97.75 369 SER B CA 1
ATOM 6272 C C . SER B 1 369 ? -1.693 -14.281 -17.297 1 97.75 369 SER B C 1
ATOM 6274 O O . SER B 1 369 ? -1.643 -13.281 -16.562 1 97.75 369 SER B O 1
ATOM 6276 N N . ALA B 1 370 ? -0.594 -14.797 -17.891 1 97.5 370 ALA B N 1
ATOM 6277 C CA . ALA B 1 370 ? 0.724 -14.188 -17.734 1 97.5 370 ALA B CA 1
ATOM 6278 C C . ALA B 1 370 ? 0.765 -12.797 -18.375 1 97.5 370 ALA B C 1
ATOM 6280 O O . ALA B 1 370 ? 1.396 -11.883 -17.828 1 97.5 370 ALA B O 1
ATOM 6281 N N . GLU B 1 371 ? 0.097 -12.656 -19.516 1 97.94 371 GLU B N 1
ATOM 6282 C CA . GLU B 1 371 ? 0.003 -11.359 -20.172 1 97.94 371 GLU B CA 1
ATOM 6283 C C . GLU B 1 371 ? -0.735 -10.352 -19.297 1 97.94 371 GLU B C 1
ATOM 6285 O O . GLU B 1 371 ? -0.314 -9.195 -19.172 1 97.94 371 GLU B O 1
ATOM 6290 N N . ALA B 1 372 ? -1.83 -10.773 -18.703 1 97.5 372 ALA B N 1
ATOM 6291 C CA . ALA B 1 372 ? -2.576 -9.906 -17.797 1 97.5 372 ALA B CA 1
ATOM 6292 C C . ALA B 1 372 ? -1.725 -9.508 -16.594 1 97.5 372 ALA B C 1
ATOM 6294 O O . ALA B 1 372 ? -1.773 -8.367 -16.141 1 97.5 372 ALA B O 1
ATOM 6295 N N . ALA B 1 373 ? -0.929 -10.445 -16.094 1 97.44 373 ALA B N 1
ATOM 6296 C CA . ALA B 1 373 ? -0.03 -10.164 -14.984 1 97.44 373 ALA B CA 1
ATOM 6297 C C . ALA B 1 373 ? 1.018 -9.125 -15.375 1 97.44 373 ALA B C 1
ATOM 6299 O O . ALA B 1 373 ? 1.349 -8.234 -14.586 1 97.44 373 ALA B O 1
ATOM 6300 N N . ALA B 1 374 ? 1.557 -9.203 -16.594 1 97.69 374 ALA B N 1
ATOM 6301 C CA . ALA B 1 374 ? 2.527 -8.234 -17.094 1 97.69 374 ALA B CA 1
ATOM 6302 C C . ALA B 1 374 ? 1.895 -6.852 -17.234 1 97.69 374 ALA B C 1
ATOM 6304 O O . ALA B 1 374 ? 2.52 -5.836 -16.922 1 97.69 374 ALA B O 1
ATOM 6305 N N . ASP B 1 375 ? 0.62 -6.844 -17.734 1 97 375 ASP B N 1
ATOM 6306 C CA . ASP B 1 375 ? -0.106 -5.582 -17.812 1 97 375 ASP B CA 1
ATOM 6307 C C . ASP B 1 375 ? -0.249 -4.953 -16.422 1 97 375 ASP B C 1
ATOM 6309 O O . ASP B 1 375 ? -0.05 -3.746 -16.266 1 97 375 ASP B O 1
ATOM 6313 N N . GLY B 1 376 ? -0.62 -5.809 -15.445 1 97.56 376 GLY B N 1
ATOM 6314 C CA . GLY B 1 376 ? -0.703 -5.332 -14.07 1 97.56 376 GLY B CA 1
ATOM 6315 C C . GLY B 1 376 ? 0.607 -4.77 -13.555 1 97.56 376 GLY B C 1
ATOM 6316 O O . GLY B 1 376 ? 0.625 -3.729 -12.898 1 97.56 376 GLY B O 1
ATOM 6317 N N . ALA B 1 377 ? 1.723 -5.422 -13.875 1 97.81 377 ALA B N 1
ATOM 6318 C CA . ALA B 1 377 ? 3.045 -4.969 -13.445 1 97.81 377 ALA B CA 1
ATOM 6319 C C . ALA B 1 377 ? 3.402 -3.637 -14.102 1 97.81 377 ALA B C 1
ATOM 6321 O O . ALA B 1 377 ? 4.023 -2.775 -13.477 1 97.81 377 ALA B O 1
ATOM 6322 N N . PHE B 1 378 ? 3.025 -3.438 -15.383 1 97.62 378 PHE B N 1
ATOM 6323 C CA . PHE B 1 378 ? 3.252 -2.176 -16.078 1 97.62 378 PHE B CA 1
ATOM 6324 C C . PHE B 1 378 ? 2.492 -1.04 -15.406 1 97.62 378 PHE B C 1
ATOM 6326 O O . PHE B 1 378 ? 3.045 0.04 -15.188 1 97.62 378 PHE B O 1
ATOM 6333 N N . LEU B 1 379 ? 1.263 -1.299 -15.078 1 97.5 379 LEU B N 1
ATOM 6334 C CA . LEU B 1 379 ? 0.432 -0.292 -14.43 1 97.5 379 LEU B CA 1
ATOM 6335 C C . LEU B 1 379 ? 0.968 0.04 -13.039 1 97.5 379 LEU B C 1
ATOM 6337 O O . LEU B 1 379 ? 0.933 1.198 -12.617 1 97.5 379 LEU B O 1
ATOM 6341 N N . ALA B 1 380 ? 1.477 -0.972 -12.281 1 97.31 380 ALA B N 1
ATOM 6342 C CA . ALA B 1 380 ? 2.113 -0.74 -10.984 1 97.31 380 ALA B CA 1
ATOM 6343 C C . ALA B 1 380 ? 3.373 0.105 -11.141 1 97.31 380 ALA B C 1
ATOM 6345 O O . ALA B 1 380 ? 3.646 0.98 -10.312 1 97.31 380 ALA B O 1
ATOM 6346 N N . TYR B 1 381 ? 4.172 -0.147 -12.203 1 97.06 381 TYR B N 1
ATOM 6347 C CA . TYR B 1 381 ? 5.359 0.64 -12.516 1 97.06 381 TYR B CA 1
ATOM 6348 C C . TYR B 1 381 ? 4.992 2.092 -12.797 1 97.06 381 TYR B C 1
ATOM 6350 O O . TYR B 1 381 ? 5.574 3.01 -12.219 1 97.06 381 TYR B O 1
ATOM 6358 N N . LYS B 1 382 ? 4.004 2.303 -13.609 1 96.19 382 LYS B N 1
ATOM 6359 C CA . LYS B 1 382 ? 3.52 3.643 -13.93 1 96.19 382 LYS B CA 1
ATOM 6360 C C . LYS B 1 382 ? 3.049 4.371 -12.672 1 96.19 382 LYS B C 1
ATOM 6362 O O . LYS B 1 382 ? 3.365 5.547 -12.477 1 96.19 382 LYS B O 1
ATOM 6367 N N . SER B 1 383 ? 2.271 3.736 -11.836 1 97 383 SER B N 1
ATOM 6368 C CA . SER B 1 383 ? 1.793 4.312 -10.578 1 97 383 SER B CA 1
ATOM 6369 C C . SER B 1 383 ? 2.955 4.734 -9.688 1 97 383 SER B C 1
ATOM 6371 O O . SER B 1 383 ? 2.92 5.809 -9.086 1 97 383 SER B O 1
ATOM 6373 N N . THR B 1 384 ? 4.004 3.879 -9.617 1 96.81 384 THR B N 1
ATOM 6374 C CA . THR B 1 384 ? 5.18 4.191 -8.812 1 96.81 384 THR B CA 1
ATOM 6375 C C . THR B 1 384 ? 5.887 5.434 -9.344 1 96.81 384 THR B C 1
ATOM 6377 O O . THR B 1 384 ? 6.336 6.277 -8.562 1 96.81 384 THR B O 1
ATOM 6380 N N . VAL B 1 385 ? 5.949 5.547 -10.633 1 95.25 385 VAL B N 1
ATOM 6381 C CA . VAL B 1 385 ? 6.574 6.703 -11.266 1 95.25 385 VAL B CA 1
ATOM 6382 C C . VAL B 1 385 ? 5.789 7.969 -10.93 1 95.25 385 VAL B C 1
ATOM 6384 O O . VAL B 1 385 ? 6.363 8.961 -10.477 1 95.25 385 VAL B O 1
ATOM 6387 N N . LEU B 1 386 ? 4.473 7.961 -11.094 1 94.88 386 LEU B N 1
ATOM 6388 C CA . LEU B 1 386 ? 3.643 9.133 -10.852 1 94.88 386 LEU B CA 1
ATOM 6389 C C . LEU B 1 386 ? 3.658 9.516 -9.375 1 94.88 386 LEU B C 1
ATOM 6391 O O . LEU B 1 386 ? 3.723 10.703 -9.039 1 94.88 386 LEU B O 1
ATOM 6395 N N . THR B 1 387 ? 3.631 8.547 -8.484 1 95.75 387 THR B N 1
ATOM 6396 C CA . THR B 1 387 ? 3.697 8.828 -7.051 1 95.75 387 THR B CA 1
ATOM 6397 C C . THR B 1 387 ? 5.074 9.375 -6.672 1 95.75 387 THR B C 1
ATOM 6399 O O . THR B 1 387 ? 5.188 10.227 -5.793 1 95.75 387 THR B O 1
ATOM 6402 N N . GLY B 1 388 ? 6.129 8.844 -7.34 1 94.38 388 GLY B N 1
ATOM 6403 C CA . GLY B 1 388 ? 7.453 9.406 -7.141 1 94.38 388 GLY B CA 1
ATOM 6404 C C . GLY B 1 388 ? 7.539 10.875 -7.516 1 94.38 388 GLY B C 1
ATOM 6405 O O . GLY B 1 388 ? 8.133 11.68 -6.789 1 94.38 388 GLY B O 1
ATOM 6406 N N . LEU B 1 389 ? 6.902 11.258 -8.633 1 92.88 389 LEU B N 1
ATOM 6407 C CA . LEU B 1 389 ? 6.844 12.656 -9.047 1 92.88 389 LEU B CA 1
ATOM 6408 C C . LEU B 1 389 ? 6.105 13.5 -8.016 1 92.88 389 LEU B C 1
ATOM 6410 O O . LEU B 1 389 ? 6.547 14.602 -7.68 1 92.88 389 LEU B O 1
ATOM 6414 N N . GLU B 1 390 ? 5.008 13 -7.547 1 94.38 390 GLU B N 1
ATOM 6415 C CA . GLU B 1 390 ? 4.219 13.68 -6.523 1 94.38 390 GLU B CA 1
ATOM 6416 C C . GLU B 1 390 ? 5.043 13.922 -5.262 1 94.38 390 GLU B C 1
ATOM 6418 O O . GLU B 1 390 ? 5.016 15.016 -4.695 1 94.38 390 GLU B O 1
ATOM 6423 N N . ASP B 1 391 ? 5.805 12.883 -4.863 1 94.94 391 ASP B N 1
ATOM 6424 C CA . ASP B 1 391 ? 6.648 12.977 -3.674 1 94.94 391 ASP B CA 1
ATOM 6425 C C . ASP B 1 391 ? 7.668 14.109 -3.812 1 94.94 391 ASP B C 1
ATOM 6427 O O . ASP B 1 391 ? 7.848 14.906 -2.889 1 94.94 391 ASP B O 1
ATOM 6431 N N . VAL B 1 392 ? 8.297 14.172 -4.941 1 92.19 392 VAL B N 1
ATOM 6432 C CA . VAL B 1 392 ? 9.344 15.156 -5.18 1 92.19 392 VAL B CA 1
ATOM 6433 C C . VAL B 1 392 ? 8.742 16.562 -5.176 1 92.19 392 VAL B C 1
ATOM 6435 O O . VAL B 1 392 ? 9.234 17.453 -4.484 1 92.19 392 VAL B O 1
ATOM 6438 N N . GLU B 1 393 ? 7.684 16.781 -5.871 1 92.25 393 GLU B N 1
ATOM 6439 C CA . GLU B 1 393 ? 7.07 18.094 -5.961 1 92.25 393 GLU B CA 1
ATOM 6440 C C . GLU B 1 393 ? 6.551 18.562 -4.602 1 92.25 393 GLU B C 1
ATOM 6442 O O . GLU B 1 393 ? 6.746 19.719 -4.215 1 92.25 393 GLU B O 1
ATOM 6447 N N . ASN B 1 394 ? 5.914 17.641 -3.85 1 94.75 394 ASN B N 1
ATOM 6448 C CA . ASN B 1 394 ? 5.422 17.984 -2.52 1 94.75 394 ASN B CA 1
ATOM 6449 C C . ASN B 1 394 ? 6.566 18.328 -1.567 1 94.75 394 ASN B C 1
ATOM 6451 O O . ASN B 1 394 ? 6.441 19.219 -0.734 1 94.75 394 ASN B O 1
ATOM 6455 N N . ALA B 1 395 ? 7.637 17.562 -1.729 1 93.81 395 ALA B N 1
ATOM 6456 C CA . ALA B 1 395 ? 8.789 17.828 -0.868 1 93.81 395 ALA B CA 1
ATOM 6457 C C . ALA B 1 395 ? 9.414 19.188 -1.174 1 93.81 395 ALA B C 1
ATOM 6459 O O . ALA B 1 395 ? 9.844 19.891 -0.263 1 93.81 395 ALA B O 1
ATOM 6460 N N . ILE B 1 396 ? 9.453 19.578 -2.412 1 91.5 396 ILE B N 1
ATOM 6461 C CA . ILE B 1 396 ? 9.977 20.875 -2.812 1 91.5 396 ILE B CA 1
ATOM 6462 C C . ILE B 1 396 ? 9.102 21.984 -2.24 1 91.5 396 ILE B C 1
ATOM 6464 O O . ILE B 1 396 ? 9.602 22.938 -1.644 1 91.5 396 ILE B O 1
ATOM 6468 N N . VAL B 1 397 ? 7.84 21.828 -2.4 1 93.75 397 VAL B N 1
ATOM 6469 C CA . VAL B 1 397 ? 6.898 22.828 -1.906 1 93.75 397 VAL B CA 1
ATOM 6470 C C . VAL B 1 397 ? 7 22.922 -0.385 1 93.75 397 VAL B C 1
ATOM 6472 O O . VAL B 1 397 ? 6.973 24.016 0.176 1 93.75 397 VAL B O 1
ATOM 6475 N N . ALA B 1 398 ? 7.16 21.781 0.25 1 94.62 398 ALA B N 1
ATOM 6476 C CA . ALA B 1 398 ? 7.281 21.766 1.706 1 94.62 398 ALA B CA 1
ATOM 6477 C C . ALA B 1 398 ? 8.531 22.516 2.164 1 94.62 398 ALA B C 1
ATOM 6479 O O . ALA B 1 398 ? 8.484 23.266 3.137 1 94.62 398 ALA B O 1
ATOM 6480 N N . LEU B 1 399 ? 9.617 22.344 1.467 1 92.88 399 LEU B N 1
ATOM 6481 C CA . LEU B 1 399 ? 10.859 23.031 1.817 1 92.88 399 LEU B CA 1
ATOM 6482 C C . LEU B 1 399 ? 10.742 24.531 1.6 1 92.88 399 LEU B C 1
ATOM 6484 O O . LEU B 1 399 ? 11.125 25.328 2.465 1 92.88 399 LEU B O 1
ATOM 6488 N N . GLN B 1 400 ? 10.172 24.953 0.519 1 91.81 400 GLN B N 1
ATOM 6489 C CA . GLN B 1 400 ? 9.969 26.375 0.232 1 91.81 400 GLN B CA 1
ATOM 6490 C C . GLN B 1 400 ? 9.039 27.016 1.261 1 91.81 400 GLN B C 1
ATOM 6492 O O . GLN B 1 400 ? 9.289 28.125 1.723 1 91.81 400 GLN B O 1
ATOM 6497 N N . THR B 1 401 ? 8.047 26.25 1.58 1 94.5 401 THR B N 1
ATOM 6498 C CA . THR B 1 401 ? 7.086 26.703 2.58 1 94.5 401 THR B CA 1
ATOM 6499 C C . THR B 1 401 ? 7.77 26.922 3.928 1 94.5 401 THR B C 1
ATOM 6501 O O . THR B 1 401 ? 7.578 27.953 4.57 1 94.5 401 THR B O 1
ATOM 6504 N N . ALA B 1 402 ? 8.57 26 4.328 1 94.56 402 ALA B N 1
ATOM 6505 C CA . ALA B 1 402 ? 9.258 26.078 5.613 1 94.56 402 ALA B CA 1
ATOM 6506 C C . ALA B 1 402 ? 10.203 27.281 5.645 1 94.56 402 ALA B C 1
ATOM 6508 O O . ALA B 1 402 ? 10.305 27.969 6.66 1 94.56 402 ALA B O 1
ATOM 6509 N N . GLN B 1 403 ? 10.836 27.578 4.57 1 91.31 403 GLN B N 1
ATOM 6510 C CA . GLN B 1 403 ? 11.766 28.703 4.488 1 91.31 403 GLN B CA 1
ATOM 6511 C C . GLN B 1 403 ? 11.031 30.031 4.582 1 91.31 403 GLN B C 1
ATOM 6513 O O . GLN B 1 403 ? 11.477 30.938 5.281 1 91.31 403 GLN B O 1
ATOM 6518 N N . ARG B 1 404 ? 9.945 30.109 3.932 1 93.5 404 ARG B N 1
ATOM 6519 C CA . ARG B 1 404 ? 9.141 31.328 4.016 1 93.5 404 ARG B CA 1
ATOM 6520 C C . ARG B 1 404 ? 8.609 31.531 5.43 1 93.5 404 ARG B C 1
ATOM 6522 O O . ARG B 1 404 ? 8.586 32.656 5.93 1 93.5 404 ARG B O 1
ATOM 6529 N N . ARG B 1 405 ? 8.266 30.469 6.082 1 95.88 405 ARG B N 1
ATOM 6530 C CA . ARG B 1 405 ? 7.73 30.547 7.438 1 95.88 405 ARG B CA 1
ATOM 6531 C C . ARG B 1 405 ? 8.812 30.969 8.43 1 95.88 405 ARG B C 1
ATOM 6533 O O . ARG B 1 405 ? 8.531 31.703 9.375 1 95.88 405 ARG B O 1
ATOM 6540 N N . GLN B 1 406 ? 10.031 30.562 8.219 1 94.25 406 GLN B N 1
ATOM 6541 C CA . GLN B 1 406 ? 11.133 30.969 9.086 1 94.25 406 GLN B CA 1
ATOM 6542 C C . GLN B 1 406 ? 11.289 32.5 9.109 1 94.25 406 GLN B C 1
ATOM 6544 O O . GLN B 1 406 ? 11.523 33.062 10.164 1 94.25 406 GLN B O 1
ATOM 6549 N N . GLN B 1 407 ? 11.047 33.094 8.008 1 94.31 407 GLN B N 1
ATOM 6550 C CA . GLN B 1 407 ? 11.188 34.562 7.914 1 94.31 407 GLN B CA 1
ATOM 6551 C C . GLN B 1 407 ? 10.078 35.281 8.68 1 94.31 407 GLN B C 1
ATOM 6553 O O . GLN B 1 407 ? 10.336 36.219 9.43 1 94.31 407 GLN B O 1
ATOM 6558 N N . GLU B 1 408 ? 8.914 34.75 8.5 1 95.5 408 GLU B N 1
ATOM 6559 C CA . GLU B 1 408 ? 7.777 35.375 9.164 1 95.5 408 GLU B CA 1
ATOM 6560 C C . GLU B 1 408 ? 7.844 35.156 10.68 1 95.5 408 GLU B C 1
ATOM 6562 O O . GLU B 1 408 ? 7.539 36.094 11.445 1 95.5 408 GLU B O 1
ATOM 6567 N N . PHE B 1 409 ? 8.281 34.031 11.148 1 96.19 409 PHE B N 1
ATOM 6568 C CA . PHE B 1 409 ? 8.336 33.75 12.578 1 96.19 409 PHE B CA 1
ATOM 6569 C C . PHE B 1 409 ? 9.484 34.5 13.242 1 96.19 409 PHE B C 1
ATOM 6571 O O . PHE B 1 409 ? 9.406 34.844 14.422 1 96.19 409 PHE B O 1
ATOM 6578 N N . ALA B 1 410 ? 10.531 34.812 12.477 1 95.88 410 ALA B N 1
ATOM 6579 C CA . ALA B 1 410 ? 11.586 35.656 13 1 95.88 410 ALA B CA 1
ATOM 6580 C C . ALA B 1 410 ? 11.055 37.062 13.336 1 95.88 410 ALA B C 1
ATOM 6582 O O . ALA B 1 410 ? 11.383 37.625 14.383 1 95.88 410 ALA B O 1
ATOM 6583 N N . VAL B 1 411 ? 10.258 37.562 12.484 1 95.75 411 VAL B N 1
ATOM 6584 C CA . VAL B 1 411 ? 9.633 38.844 12.719 1 95.75 411 VAL B CA 1
ATOM 6585 C C . VAL B 1 411 ? 8.688 38.75 13.914 1 95.75 411 VAL B C 1
ATOM 6587 O O . VAL B 1 411 ? 8.688 39.656 14.773 1 95.75 411 VAL B O 1
ATOM 6590 N N . ALA B 1 412 ? 7.93 37.688 13.992 1 96.12 412 ALA B N 1
ATOM 6591 C CA . ALA B 1 412 ? 6.992 37.5 15.094 1 96.12 412 ALA B CA 1
ATOM 6592 C C . ALA B 1 412 ? 7.73 37.406 16.422 1 96.12 412 ALA B C 1
ATOM 6594 O O . ALA B 1 412 ? 7.262 37.938 17.438 1 96.12 412 ALA B O 1
ATOM 6595 N N . LEU B 1 413 ? 8.859 36.719 16.391 1 96.81 413 LEU B N 1
ATOM 6596 C CA . LEU B 1 413 ? 9.641 36.594 17.625 1 96.81 413 LEU B CA 1
ATOM 6597 C C . LEU B 1 413 ? 10.188 37.938 18.062 1 96.81 413 LEU B C 1
ATOM 6599 O O . LEU B 1 413 ? 10.109 38.281 19.25 1 96.81 413 LEU B O 1
ATOM 6603 N N . GLU B 1 414 ? 10.672 38.75 17.172 1 96.81 414 GLU B N 1
ATOM 6604 C CA . GLU B 1 414 ? 11.188 40.062 17.516 1 96.81 414 GLU B CA 1
ATOM 6605 C C . GLU B 1 414 ? 10.086 40.969 18.094 1 96.81 414 GLU B C 1
ATOM 6607 O O . GLU B 1 414 ? 10.266 41.562 19.141 1 96.81 414 GLU B O 1
ATOM 6612 N N . ALA B 1 415 ? 8.992 40.969 17.422 1 95.81 415 ALA B N 1
ATOM 6613 C CA . ALA B 1 415 ? 7.867 41.781 17.844 1 95.81 415 ALA B CA 1
ATOM 6614 C C . ALA B 1 415 ? 7.328 41.344 19.188 1 95.81 415 ALA B C 1
ATOM 6616 O O . ALA B 1 415 ? 7.047 42.156 20.062 1 95.81 415 ALA B O 1
ATOM 6617 N N . SER B 1 416 ? 7.164 40.062 19.375 1 96.75 416 SER B N 1
ATOM 6618 C CA . SER B 1 416 ? 6.609 39.5 20.609 1 96.75 416 SER B CA 1
ATOM 6619 C C . SER B 1 416 ? 7.574 39.688 21.781 1 96.75 416 SER B C 1
ATOM 6621 O O . SER B 1 416 ? 7.152 39.906 22.922 1 96.75 416 SER B O 1
ATOM 6623 N N . SER B 1 417 ? 8.859 39.594 21.531 1 96.5 417 SER B N 1
ATOM 6624 C CA . SER B 1 417 ? 9.867 39.875 22.562 1 96.5 417 SER B CA 1
ATOM 6625 C C . SER B 1 417 ? 9.781 41.312 23.047 1 96.5 417 SER B C 1
ATOM 6627 O O . SER B 1 417 ? 9.797 41.562 24.266 1 96.5 417 SER B O 1
ATOM 6629 N N . ASN B 1 418 ? 9.703 42.219 22.141 1 95.94 418 ASN B N 1
ATOM 6630 C CA . ASN B 1 418 ? 9.547 43.625 22.484 1 95.94 418 ASN B CA 1
ATOM 6631 C C . ASN B 1 418 ? 8.258 43.875 23.266 1 95.94 418 ASN B C 1
ATOM 6633 O O . ASN B 1 418 ? 8.25 44.594 24.266 1 95.94 418 ASN B O 1
ATOM 6637 N N . GLN B 1 419 ? 7.234 43.25 22.797 1 95.31 419 GLN B N 1
ATOM 6638 C CA . GLN B 1 419 ? 5.93 43.406 23.438 1 95.31 419 GLN B CA 1
ATOM 6639 C C . GLN B 1 419 ? 5.969 42.906 24.875 1 95.31 419 GLN B C 1
ATOM 6641 O O . GLN B 1 419 ? 5.453 43.562 25.781 1 95.31 419 GLN B O 1
ATOM 6646 N N . ALA B 1 420 ? 6.535 41.75 25.078 1 95.69 420 ALA B N 1
ATOM 6647 C CA . ALA B 1 420 ? 6.602 41.156 26.406 1 95.69 420 ALA B CA 1
ATOM 6648 C C . ALA B 1 420 ? 7.453 42.031 27.344 1 95.69 420 ALA B C 1
ATOM 6650 O O . ALA B 1 420 ? 7.098 42.219 28.5 1 95.69 420 ALA B O 1
ATOM 6651 N N . LEU B 1 421 ? 8.547 42.531 26.859 1 95.25 421 LEU B N 1
ATOM 6652 C CA . LEU B 1 421 ? 9.414 43.406 27.641 1 95.25 421 LEU B CA 1
ATOM 6653 C C . LEU B 1 421 ? 8.68 44.688 28.078 1 95.25 421 LEU B C 1
ATOM 6655 O O . LEU B 1 421 ? 8.719 45.062 29.25 1 95.25 421 LEU B O 1
ATOM 6659 N N . LEU B 1 422 ? 7.996 45.312 27.172 1 94.62 422 LEU B N 1
ATOM 6660 C CA . LEU B 1 422 ? 7.254 46.531 27.453 1 94.62 422 LEU B CA 1
ATOM 6661 C C . LEU B 1 422 ? 6.117 46.25 28.438 1 94.62 422 LEU B C 1
ATOM 6663 O O . LEU B 1 422 ? 5.887 47.062 29.344 1 94.62 422 LEU B O 1
ATOM 6667 N N . ALA B 1 423 ? 5.426 45.188 28.219 1 94.62 423 ALA B N 1
ATOM 6668 C CA . ALA B 1 423 ? 4.316 44.844 29.094 1 94.62 423 ALA B CA 1
ATOM 6669 C C . ALA B 1 423 ? 4.805 44.594 30.531 1 94.62 423 ALA B C 1
ATOM 6671 O O . ALA B 1 423 ? 4.141 44.969 31.484 1 94.62 423 ALA B O 1
ATOM 6672 N N . ARG B 1 424 ? 5.914 43.969 30.719 1 94.06 424 ARG B N 1
ATOM 6673 C CA . ARG B 1 424 ? 6.488 43.719 32.031 1 94.06 424 ARG B CA 1
ATOM 6674 C C . ARG B 1 424 ? 6.855 45.031 32.719 1 94.06 424 ARG B C 1
ATOM 6676 O O . ARG 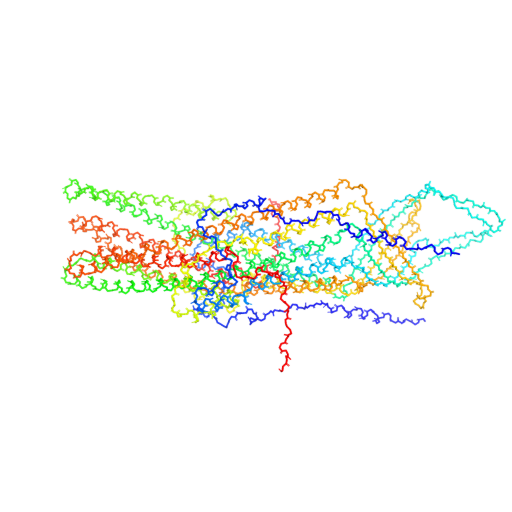B 1 424 ? 6.566 45.219 33.906 1 94.06 424 ARG B O 1
ATOM 6683 N N . MET B 1 425 ? 7.422 45.906 32.031 1 94 425 MET B N 1
ATOM 6684 C CA . MET B 1 425 ? 7.805 47.219 32.594 1 94 425 MET B CA 1
ATOM 6685 C C . MET B 1 425 ? 6.574 48 33 1 94 425 MET B C 1
ATOM 6687 O O . MET B 1 425 ? 6.547 48.594 34.094 1 94 425 MET B O 1
ATOM 6691 N N . GLN B 1 426 ? 5.602 48 32.219 1 93.62 426 GLN B N 1
ATOM 6692 C CA . GLN B 1 426 ? 4.387 48.75 32.5 1 93.62 426 GLN B CA 1
ATOM 6693 C C . GLN B 1 426 ? 3.623 48.156 33.656 1 93.62 426 GLN B C 1
ATOM 6695 O O . GLN B 1 426 ? 3.037 48.875 34.469 1 93.62 426 GLN B O 1
ATOM 6700 N N . TYR B 1 427 ? 3.615 46.875 33.75 1 93.44 427 TYR B N 1
ATOM 6701 C CA . TYR B 1 427 ? 2.928 46.25 34.844 1 93.44 427 TYR B CA 1
ATOM 6702 C C . TYR B 1 427 ? 3.631 46.562 36.188 1 93.44 427 TYR B C 1
ATOM 6704 O O . TYR B 1 427 ? 2.979 46.875 37.188 1 93.44 427 TYR B O 1
ATOM 6712 N N . ARG B 1 428 ? 4.895 46.5 36.125 1 91 428 ARG B N 1
ATOM 6713 C CA . ARG B 1 428 ? 5.676 46.812 37.344 1 91 428 ARG B CA 1
ATOM 6714 C C . ARG B 1 428 ? 5.453 48.25 37.781 1 91 428 ARG B C 1
ATOM 6716 O O . ARG B 1 428 ? 5.465 48.531 38.969 1 91 428 ARG B O 1
ATOM 6723 N N . SER B 1 429 ? 5.145 49.125 36.812 1 91.62 429 SER B N 1
ATOM 6724 C CA . SER B 1 429 ? 4.949 50.531 37.094 1 91.62 429 SER B CA 1
ATOM 6725 C C . SER B 1 429 ? 3.477 50.844 37.344 1 91.62 429 SER B C 1
ATOM 6727 O O . SER B 1 429 ? 3.113 52 37.562 1 91.62 429 SER B O 1
ATOM 6729 N N . GLY B 1 430 ? 2.623 49.844 37.25 1 90.12 430 GLY B N 1
ATOM 6730 C CA . GLY B 1 430 ? 1.199 50 37.469 1 90.12 430 GLY B CA 1
ATOM 6731 C C . GLY B 1 430 ? 0.477 50.656 36.312 1 90.12 430 GLY B C 1
ATOM 6732 O O . GLY B 1 430 ? -0.62 51.188 36.469 1 90.12 430 GLY B O 1
ATOM 6733 N N . LEU B 1 431 ? 1.013 50.594 35.125 1 89.5 431 LEU B N 1
ATOM 6734 C CA . LEU B 1 431 ? 0.484 51.312 33.969 1 89.5 431 LEU B CA 1
ATOM 6735 C C . LEU B 1 431 ? -0.336 50.375 33.062 1 89.5 431 LEU B C 1
ATOM 6737 O O . LEU B 1 431 ? -0.947 50.812 32.094 1 89.5 431 LEU B O 1
ATOM 6741 N N . THR B 1 432 ? -0.26 49.062 33.344 1 89.25 432 THR B N 1
ATOM 6742 C CA . THR B 1 432 ? -1.094 48.094 32.625 1 89.25 432 THR B CA 1
ATOM 6743 C C . THR B 1 432 ? -1.539 46.969 33.562 1 89.25 432 THR B C 1
ATOM 6745 O O . THR B 1 432 ? -1.07 46.875 34.688 1 89.25 432 THR B O 1
ATOM 6748 N N . ASP B 1 433 ? -2.535 46.219 33.125 1 89.25 433 ASP B N 1
ATOM 6749 C CA . ASP B 1 433 ? -3.076 45.125 33.938 1 89.25 433 ASP B CA 1
ATOM 6750 C C . ASP B 1 433 ? -2.404 43.812 33.625 1 89.25 433 ASP B C 1
ATOM 6752 O O . ASP B 1 433 ? -1.627 43.719 32.688 1 89.25 433 ASP B O 1
ATOM 6756 N N . PHE B 1 434 ? -2.672 42.812 34.438 1 91.69 434 PHE B N 1
ATOM 6757 C CA . PHE B 1 434 ? -2.016 41.531 34.312 1 91.69 434 PHE B CA 1
ATOM 6758 C C . PHE B 1 434 ? -2.516 40.781 33.094 1 91.69 434 PHE B C 1
ATOM 6760 O O . PHE B 1 434 ? -1.794 39.969 32.531 1 91.69 434 PHE B O 1
ATOM 6767 N N . THR B 1 435 ? -3.756 40.969 32.719 1 89.88 435 THR B N 1
ATOM 6768 C CA . THR B 1 435 ? -4.293 40.344 31.531 1 89.88 435 THR B CA 1
ATOM 6769 C C . THR B 1 435 ? -3.469 40.719 30.297 1 89.88 435 THR B C 1
ATOM 6771 O O . THR B 1 435 ? -3.16 39.844 29.469 1 89.88 435 THR B O 1
ATOM 6774 N N . THR B 1 436 ? -3.131 41.969 30.203 1 90.62 436 THR B N 1
ATOM 6775 C CA . THR B 1 436 ? -2.297 42.469 29.109 1 90.62 436 THR B CA 1
ATOM 6776 C C . THR B 1 436 ? -0.913 41.812 29.156 1 90.62 436 THR B C 1
ATOM 6778 O O . THR B 1 436 ? -0.376 41.406 28.141 1 90.62 436 THR B O 1
ATOM 6781 N N . LEU B 1 437 ? -0.335 41.719 30.359 1 92.69 437 LEU B N 1
ATOM 6782 C CA . LEU B 1 437 ? 0.953 41.062 30.531 1 92.69 437 LEU B CA 1
ATOM 6783 C C . LEU B 1 437 ? 0.866 39.594 30.125 1 92.69 437 LEU B C 1
ATOM 6785 O O . LEU B 1 437 ? 1.711 39.094 29.375 1 92.69 437 LEU B O 1
ATOM 6789 N N . ASN B 1 438 ? -0.169 38.938 30.609 1 91.88 438 ASN B N 1
ATOM 6790 C CA . ASN B 1 438 ? -0.36 37.531 30.312 1 91.88 438 ASN B CA 1
ATOM 6791 C C . ASN B 1 438 ? -0.488 37.281 28.812 1 91.88 438 ASN B C 1
ATOM 6793 O O . ASN B 1 438 ? 0.062 36.312 28.297 1 91.88 438 ASN B O 1
ATOM 6797 N N . GLN B 1 439 ? -1.189 38.062 28.109 1 91.56 439 GLN B N 1
ATOM 6798 C CA . GLN B 1 439 ? -1.361 37.938 26.672 1 91.56 439 GLN B CA 1
ATOM 6799 C C . GLN B 1 439 ? -0.037 38.125 25.938 1 91.56 439 GLN B C 1
ATOM 6801 O O . GLN B 1 439 ? 0.255 37.438 24.969 1 91.56 439 GLN B O 1
ATOM 6806 N N . ALA B 1 440 ? 0.715 39.094 26.375 1 93.06 440 ALA B N 1
ATOM 6807 C CA . ALA B 1 440 ? 2.018 39.344 25.766 1 93.06 440 ALA B CA 1
ATOM 6808 C C . ALA B 1 440 ? 2.965 38.188 25.969 1 93.06 440 ALA B C 1
ATOM 6810 O O . ALA B 1 440 ? 3.689 37.781 25.047 1 93.06 440 ALA B O 1
ATOM 6811 N N . GLU B 1 441 ? 2.947 37.656 27.172 1 94 441 GLU B N 1
ATOM 6812 C CA . GLU B 1 441 ? 3.797 36.5 27.469 1 94 441 GLU B CA 1
ATOM 6813 C C . GLU B 1 441 ? 3.379 35.281 26.656 1 94 441 GLU B C 1
ATOM 6815 O O . GLU B 1 441 ? 4.227 34.531 26.172 1 94 441 GLU B O 1
ATOM 6820 N N . SER B 1 442 ? 2.09 35.094 26.547 1 92.69 442 SER B N 1
ATOM 6821 C CA . SER B 1 442 ? 1.577 33.969 25.734 1 92.69 442 SER B CA 1
ATOM 6822 C C . SER B 1 442 ? 2.002 34.125 24.281 1 92.69 442 SER B C 1
ATOM 6824 O O . SER B 1 442 ? 2.352 33.125 23.625 1 92.69 442 SER B O 1
ATOM 6826 N N . ALA B 1 443 ? 1.95 35.281 23.75 1 93 443 ALA B N 1
ATOM 6827 C CA . ALA B 1 443 ? 2.381 35.562 22.391 1 93 443 ALA B CA 1
ATOM 6828 C C . ALA B 1 443 ? 3.867 35.25 22.203 1 93 443 ALA B C 1
ATOM 6830 O O . ALA B 1 443 ? 4.285 34.75 21.172 1 93 443 ALA B O 1
ATOM 6831 N N . LEU B 1 444 ? 4.672 35.625 23.188 1 94.88 444 LEU B N 1
ATOM 6832 C CA . LEU B 1 444 ? 6.105 35.344 23.141 1 94.88 444 LEU B CA 1
ATOM 6833 C C . LEU B 1 444 ? 6.383 33.844 23.109 1 94.88 444 LEU B C 1
ATOM 6835 O O . LEU B 1 444 ? 7.199 33.375 22.312 1 94.88 444 LEU B O 1
ATOM 6839 N N . ILE B 1 445 ? 5.68 33.125 23.953 1 94.06 445 ILE B N 1
ATOM 6840 C CA . ILE B 1 445 ? 5.844 31.672 23.984 1 94.06 445 ILE B CA 1
ATOM 6841 C C . ILE B 1 445 ? 5.473 31.078 22.625 1 94.06 445 ILE B C 1
ATOM 6843 O O . ILE B 1 445 ? 6.195 30.234 22.078 1 94.06 445 ILE B O 1
ATOM 6847 N N . SER B 1 446 ? 4.355 31.516 22.094 1 94.38 446 SER B N 1
ATOM 6848 C CA . SER B 1 446 ? 3.893 31.062 20.797 1 94.38 446 SER B CA 1
ATOM 6849 C C . SER B 1 446 ? 4.906 31.375 19.703 1 94.38 446 SER B C 1
ATOM 6851 O O . SER B 1 446 ? 5.16 30.547 18.828 1 94.38 446 SER B O 1
ATOM 6853 N N . ALA B 1 447 ? 5.461 32.531 19.688 1 95.38 447 ALA B N 1
ATOM 6854 C CA . ALA B 1 447 ? 6.438 32.969 18.688 1 95.38 447 ALA B CA 1
ATOM 6855 C C . ALA B 1 447 ? 7.719 32.125 18.797 1 95.38 447 ALA B C 1
ATOM 6857 O O . ALA B 1 447 ? 8.297 31.734 17.781 1 95.38 447 ALA B O 1
ATOM 6858 N N . ARG B 1 448 ? 8.211 31.953 20.062 1 95.75 448 ARG B N 1
ATOM 6859 C CA . ARG B 1 448 ? 9.398 31.125 20.281 1 95.75 448 ARG B CA 1
ATOM 6860 C C . ARG B 1 448 ? 9.195 29.719 19.719 1 95.75 448 ARG B C 1
ATOM 6862 O O . ARG B 1 448 ? 10.07 29.188 19.031 1 95.75 448 ARG B O 1
ATOM 6869 N N . ASN B 1 449 ? 8.07 29.172 20 1 95.25 449 ASN B N 1
ATOM 6870 C CA . ASN B 1 449 ? 7.766 27.828 19.5 1 95.25 449 ASN B CA 1
ATOM 6871 C C . ASN B 1 449 ? 7.555 27.828 18 1 95.25 449 ASN B C 1
ATOM 6873 O O . ASN B 1 449 ? 7.852 26.828 17.328 1 95.25 449 ASN B O 1
ATOM 6877 N N . GLY B 1 450 ? 6.996 28.922 17.484 1 96.25 450 GLY B N 1
ATOM 6878 C CA . GLY B 1 450 ? 6.863 29.062 16.047 1 96.25 450 GLY B CA 1
ATOM 6879 C C . GLY B 1 450 ? 8.188 28.984 15.305 1 96.25 450 GLY B C 1
ATOM 6880 O O . GLY B 1 450 ? 8.305 28.297 14.289 1 96.25 450 GLY B O 1
ATOM 6881 N N . VAL B 1 451 ? 9.227 29.641 15.844 1 96.38 451 VAL B N 1
ATOM 6882 C CA . VAL B 1 451 ? 10.555 29.609 15.25 1 96.38 451 VAL B CA 1
ATOM 6883 C C . VAL B 1 451 ? 11.109 28.188 15.273 1 96.38 451 VAL B C 1
ATOM 6885 O O . VAL B 1 451 ? 11.641 27.719 14.266 1 96.38 451 VAL B O 1
ATOM 6888 N N . VAL B 1 452 ? 10.945 27.516 16.375 1 97.19 452 VAL B N 1
ATOM 6889 C CA . VAL B 1 452 ? 11.438 26.141 16.516 1 97.19 452 VAL B CA 1
ATOM 6890 C C . VAL B 1 452 ? 10.703 25.234 15.539 1 97.19 452 VAL B C 1
ATOM 6892 O O . VAL B 1 452 ? 11.32 24.391 14.891 1 97.19 452 VAL B O 1
ATOM 6895 N N . SER B 1 453 ? 9.398 25.391 15.477 1 96.12 453 SER B N 1
ATOM 6896 C CA . SER B 1 453 ? 8.594 24.578 14.562 1 96.12 453 SER B CA 1
ATOM 6897 C C . SER B 1 453 ? 9 24.812 13.109 1 96.12 453 SER B C 1
ATOM 6899 O O . SER B 1 453 ? 9.055 23.875 12.32 1 96.12 453 SER B O 1
ATOM 6901 N N . ALA B 1 454 ? 9.227 26.047 12.727 1 95.88 454 ALA B N 1
ATOM 6902 C CA . ALA B 1 454 ? 9.633 26.359 11.359 1 95.88 454 ALA B CA 1
ATOM 6903 C C . ALA B 1 454 ? 10.992 25.75 11.039 1 95.88 454 ALA B C 1
ATOM 6905 O O . ALA B 1 454 ? 11.203 25.25 9.93 1 95.88 454 ALA B O 1
ATOM 6906 N N . ARG B 1 455 ? 11.898 25.797 11.977 1 95.62 455 ARG B N 1
ATOM 6907 C CA . ARG B 1 455 ? 13.195 25.156 11.789 1 95.62 455 ARG B CA 1
ATOM 6908 C C . ARG B 1 455 ? 13.055 23.641 11.656 1 95.62 455 ARG B C 1
ATOM 6910 O O . ARG B 1 455 ? 13.727 23.031 10.828 1 95.62 455 ARG B O 1
ATOM 6917 N N . SER B 1 456 ? 12.219 23.078 12.484 1 96.94 456 SER B N 1
ATOM 6918 C CA . SER B 1 456 ? 11.906 21.656 12.391 1 96.94 456 SER B CA 1
ATOM 6919 C C . SER B 1 456 ? 11.383 21.281 11.008 1 96.94 456 SER B C 1
ATOM 6921 O O . SER B 1 456 ? 11.852 20.328 10.391 1 96.94 456 SER B O 1
ATOM 6923 N N . ASP B 1 457 ? 10.414 22.094 10.539 1 96.56 457 ASP B N 1
ATOM 6924 C CA . ASP B 1 457 ? 9.773 21.844 9.25 1 96.56 457 ASP B CA 1
ATOM 6925 C C . ASP B 1 457 ? 10.789 21.938 8.109 1 96.56 457 ASP B C 1
ATOM 6927 O O . ASP B 1 457 ? 10.734 21.141 7.16 1 96.56 457 ASP B O 1
ATOM 6931 N N . ALA B 1 458 ? 11.688 22.875 8.211 1 94.94 458 ALA B N 1
ATOM 6932 C CA . ALA B 1 458 ? 12.719 23.016 7.188 1 94.94 458 ALA B CA 1
ATOM 6933 C C . ALA B 1 458 ? 13.648 21.812 7.164 1 94.94 458 ALA B C 1
ATOM 6935 O O . ALA B 1 458 ? 13.938 21.266 6.098 1 94.94 458 ALA B O 1
ATOM 6936 N N . ALA B 1 459 ? 14.086 21.391 8.297 1 96.31 459 ALA B N 1
ATOM 6937 C CA . ALA B 1 459 ? 14.984 20.234 8.383 1 96.31 459 ALA B CA 1
ATOM 6938 C C . ALA B 1 459 ? 14.297 18.953 7.918 1 96.31 459 ALA B C 1
ATOM 6940 O O . ALA B 1 459 ? 14.859 18.188 7.133 1 96.31 459 ALA B O 1
ATOM 6941 N N . THR B 1 460 ? 13.094 18.734 8.375 1 96.88 460 THR B N 1
ATOM 6942 C CA . THR B 1 460 ? 12.383 17.516 8.023 1 96.88 460 THR B CA 1
ATOM 6943 C C . THR B 1 460 ? 11.977 17.531 6.551 1 96.88 460 THR B C 1
ATOM 6945 O O . THR B 1 460 ? 11.953 16.484 5.898 1 96.88 460 THR B O 1
ATOM 6948 N N . ALA B 1 461 ? 11.617 18.719 6.051 1 95.69 461 ALA B N 1
ATOM 6949 C CA . ALA B 1 461 ? 11.297 18.844 4.629 1 95.69 461 ALA B CA 1
ATOM 6950 C C . ALA B 1 461 ? 12.523 18.531 3.768 1 95.69 461 ALA B C 1
ATOM 6952 O O . ALA B 1 461 ? 12.398 17.922 2.703 1 95.69 461 ALA B O 1
ATOM 6953 N N . LEU B 1 462 ? 13.633 18.953 4.191 1 94.38 462 LEU B N 1
ATOM 6954 C CA . LEU B 1 462 ? 14.859 18.672 3.455 1 94.38 462 LEU B CA 1
ATOM 6955 C C . LEU B 1 462 ? 15.164 17.188 3.457 1 94.38 462 LEU B C 1
ATOM 6957 O O . LEU B 1 462 ? 15.547 16.625 2.428 1 94.38 462 LEU B O 1
ATOM 6961 N N . ILE B 1 463 ? 15.055 16.516 4.617 1 96.5 463 ILE B N 1
ATOM 6962 C CA . ILE B 1 463 ? 15.227 15.078 4.711 1 96.5 463 ILE B CA 1
ATOM 6963 C C . ILE B 1 463 ? 14.266 14.383 3.75 1 96.5 463 ILE B C 1
ATOM 6965 O O . ILE B 1 463 ? 14.664 13.477 3.012 1 96.5 463 ILE B O 1
ATOM 6969 N N . GLN B 1 464 ? 13.008 14.875 3.758 1 95.81 464 GLN B N 1
ATOM 6970 C CA . GLN B 1 464 ? 12 14.305 2.877 1 95.81 464 GLN B CA 1
ATOM 6971 C C . GLN B 1 464 ? 12.359 14.516 1.41 1 95.81 464 GLN B C 1
ATOM 6973 O O . GLN B 1 464 ? 12.109 13.648 0.569 1 95.81 464 GLN B O 1
ATOM 6978 N N . LEU B 1 465 ? 12.859 15.648 1.094 1 93.06 465 LEU B N 1
ATOM 6979 C CA . LEU B 1 465 ? 13.266 15.93 -0.277 1 93.06 465 LEU B CA 1
ATOM 6980 C C . LEU B 1 465 ? 14.391 14.992 -0.716 1 93.06 465 LEU B C 1
ATOM 6982 O O . LEU B 1 465 ? 14.328 14.414 -1.805 1 93.06 465 LEU B O 1
ATOM 6986 N N . TYR B 1 466 ? 15.414 14.82 0.111 1 93 466 TYR B N 1
ATOM 6987 C CA . TYR B 1 466 ? 16.5 13.922 -0.227 1 93 466 TYR B CA 1
ATOM 6988 C C . TYR B 1 466 ? 15.992 12.492 -0.42 1 93 466 TYR B C 1
ATOM 6990 O O . TYR B 1 466 ? 16.438 11.789 -1.334 1 93 466 TYR B O 1
ATOM 6998 N N . GLN B 1 467 ? 15.07 12.086 0.455 1 94.19 467 GLN B N 1
ATOM 6999 C CA . GLN B 1 467 ? 14.477 10.758 0.31 1 94.19 467 GLN B CA 1
ATOM 7000 C C . GLN B 1 467 ? 13.703 10.648 -1 1 94.19 467 GLN B C 1
ATOM 7002 O O . GLN B 1 467 ? 13.812 9.648 -1.709 1 94.19 467 GLN B O 1
ATOM 7007 N N . ALA B 1 468 ? 12.898 11.664 -1.316 1 93.62 468 ALA B N 1
ATOM 7008 C CA . ALA B 1 468 ? 12.086 11.68 -2.531 1 93.62 468 ALA B CA 1
ATOM 7009 C C . ALA B 1 468 ? 12.969 11.641 -3.777 1 93.62 468 ALA B C 1
ATOM 7011 O O . ALA B 1 468 ? 12.57 11.102 -4.809 1 93.62 468 ALA B O 1
ATOM 7012 N N . LEU B 1 469 ? 14.18 12.156 -3.672 1 91.12 469 LEU B N 1
ATOM 7013 C CA . LEU B 1 469 ? 15.109 12.195 -4.789 1 91.12 469 LEU B CA 1
ATOM 7014 C C . LEU B 1 469 ? 15.906 10.898 -4.883 1 91.12 469 LEU B C 1
ATOM 7016 O O . LEU B 1 469 ? 16.734 10.742 -5.781 1 91.12 469 LEU B O 1
ATOM 7020 N N . GLY B 1 470 ? 15.664 10.023 -3.951 1 91.94 470 GLY B N 1
ATOM 7021 C CA . GLY B 1 470 ? 16.344 8.742 -3.959 1 91.94 470 GLY B CA 1
ATOM 7022 C C . GLY B 1 470 ? 17.75 8.805 -3.371 1 91.94 470 GLY B C 1
ATOM 7023 O O . GLY B 1 470 ? 18.625 8.047 -3.777 1 91.94 470 GLY B O 1
ATOM 7024 N N . GLY B 1 471 ? 17.984 9.711 -2.463 1 91.12 471 GLY B N 1
ATOM 7025 C CA . GLY B 1 471 ? 19.281 9.82 -1.838 1 91.12 471 GLY B CA 1
ATOM 7026 C C . GLY B 1 471 ? 19.531 8.781 -0.767 1 91.12 471 GLY B C 1
ATOM 7027 O O . GLY B 1 471 ? 18.578 8.289 -0.144 1 91.12 471 GLY B O 1
ATOM 7028 N N . GLY B 1 472 ? 20.859 8.406 -0.579 1 93.12 472 GLY B N 1
ATOM 7029 C CA . GLY B 1 472 ? 21.219 7.531 0.526 1 93.12 472 GLY B CA 1
ATOM 7030 C C . GLY B 1 472 ? 21.766 6.191 0.071 1 93.12 472 GLY B C 1
ATOM 7031 O O . GLY B 1 472 ? 22.016 5.309 0.893 1 93.12 472 GLY B O 1
ATOM 7032 N N . TRP B 1 473 ? 21.875 6.031 -1.269 1 93.31 473 TRP B N 1
ATOM 7033 C CA . TRP B 1 473 ? 22.469 4.824 -1.829 1 93.31 473 TRP B CA 1
ATOM 7034 C C . TRP B 1 473 ? 23.172 5.121 -3.148 1 93.31 473 TRP B C 1
ATOM 7036 O O . TRP B 1 473 ? 23.109 6.246 -3.648 1 93.31 473 TRP B O 1
ATOM 7046 N N . ASP B 1 474 ? 23.922 4.188 -3.699 1 90.06 474 ASP B N 1
ATOM 7047 C CA . ASP B 1 474 ? 24.625 4.348 -4.973 1 90.06 474 ASP B CA 1
ATOM 7048 C C . ASP B 1 474 ? 23.781 3.832 -6.133 1 90.06 474 ASP B C 1
ATOM 7050 O O . ASP B 1 474 ? 23.672 2.623 -6.336 1 90.06 474 ASP B O 1
ATOM 7054 N N . PRO B 1 475 ? 23.188 4.773 -6.93 1 87.69 475 PRO B N 1
ATOM 7055 C CA . PRO B 1 475 ? 22.281 4.359 -8.008 1 87.69 475 PRO B CA 1
ATOM 7056 C C . PRO B 1 475 ? 23.016 3.779 -9.211 1 87.69 475 PRO B C 1
ATOM 7058 O O . PRO B 1 475 ? 22.391 3.271 -10.141 1 87.69 475 PRO B O 1
ATOM 7061 N N . SER B 1 476 ? 24.328 3.785 -9.188 1 86.56 476 SER B N 1
ATOM 7062 C CA . SER B 1 476 ? 25.109 3.309 -10.328 1 86.56 476 SER B CA 1
ATOM 7063 C C . SER B 1 476 ? 25.344 1.802 -10.25 1 86.56 476 SER B C 1
ATOM 7065 O O . SER B 1 476 ? 25.734 1.176 -11.234 1 86.56 476 SER B O 1
ATOM 7067 N N . VAL B 1 477 ? 25.047 1.285 -9.07 1 86.44 477 VAL B N 1
ATOM 7068 C CA . VAL B 1 477 ? 25.297 -0.143 -8.906 1 86.44 477 VAL B CA 1
ATOM 7069 C C . VAL B 1 477 ? 24.016 -0.853 -8.492 1 86.44 477 VAL B C 1
ATOM 7071 O O . VAL B 1 477 ? 23.25 -0.328 -7.688 1 86.44 477 VAL B O 1
ATOM 7074 N N . THR B 1 478 ? 23.766 -1.96 -9.109 1 88.31 478 THR B N 1
ATOM 7075 C CA . THR B 1 478 ? 22.688 -2.812 -8.633 1 88.31 478 THR B CA 1
ATOM 7076 C C . THR B 1 478 ? 23.094 -3.521 -7.34 1 88.31 478 THR B C 1
ATOM 7078 O O . THR B 1 478 ? 24.094 -4.227 -7.301 1 88.31 478 THR B O 1
ATOM 7081 N N . PRO B 1 479 ? 22.297 -3.316 -6.309 1 90.19 479 PRO B N 1
ATOM 7082 C CA . PRO B 1 479 ? 22.688 -3.938 -5.039 1 90.19 479 PRO B CA 1
ATOM 7083 C C . PRO B 1 479 ? 22.703 -5.465 -5.109 1 90.19 479 PRO B C 1
ATOM 7085 O O . PRO B 1 479 ? 21.828 -6.07 -5.723 1 90.19 479 PRO B O 1
ATOM 7088 N N . THR B 1 480 ? 23.766 -6.027 -4.602 1 89.31 480 THR B N 1
ATOM 7089 C CA . THR B 1 480 ? 23.938 -7.477 -4.547 1 89.31 480 THR B CA 1
ATOM 7090 C C . THR B 1 480 ? 24.203 -7.934 -3.115 1 89.31 480 THR B C 1
ATOM 7092 O O . THR B 1 480 ? 24.328 -7.113 -2.209 1 89.31 480 THR B O 1
ATOM 7095 N N . VAL B 1 481 ? 24.094 -9.242 -2.91 1 87.44 481 VAL B N 1
ATOM 7096 C CA . VAL B 1 481 ? 24.328 -9.797 -1.581 1 87.44 481 VAL B CA 1
ATOM 7097 C C . VAL B 1 481 ? 25.75 -9.461 -1.123 1 87.44 481 VAL B C 1
ATOM 7099 O O . VAL B 1 481 ? 26.719 -9.672 -1.863 1 87.44 481 VAL B O 1
ATOM 7102 N N . PRO B 1 482 ? 25.812 -8.773 -0.01 1 80 482 PRO B N 1
ATOM 7103 C CA . PRO B 1 482 ? 27.156 -8.461 0.488 1 80 482 PRO B CA 1
ATOM 7104 C C . PRO B 1 482 ? 28 -9.703 0.726 1 80 482 PRO B C 1
ATOM 7106 O O . PRO B 1 482 ? 27.484 -10.742 1.143 1 80 482 PRO B O 1
ATOM 7109 N N . THR B 1 483 ? 29.125 -9.93 0.058 1 66.62 483 THR B N 1
ATOM 7110 C CA . THR B 1 483 ? 30.031 -11.055 0.247 1 66.62 483 THR B CA 1
ATOM 7111 C C . THR B 1 483 ? 30.531 -11.109 1.69 1 66.62 483 THR B C 1
ATOM 7113 O O . THR B 1 483 ? 30.859 -10.078 2.279 1 66.62 483 THR B O 1
ATOM 7116 N N . THR B 1 484 ? 30.016 -12.008 2.473 1 51.75 484 THR B N 1
ATOM 7117 C CA . THR B 1 484 ? 30.531 -12.219 3.818 1 51.75 484 THR B CA 1
ATOM 7118 C C . THR B 1 484 ? 32.062 -12.148 3.824 1 51.75 484 THR B C 1
ATOM 7120 O O . THR B 1 484 ? 32.719 -12.906 3.119 1 51.75 484 THR B O 1
ATOM 7123 N N . GLY B 1 485 ? 32.781 -11.18 3.986 1 40.31 485 GLY B N 1
ATOM 7124 C CA . GLY B 1 485 ? 34.156 -11.406 4.488 1 40.31 485 GLY B CA 1
ATOM 7125 C C . GLY B 1 485 ? 34.188 -12.422 5.613 1 40.31 485 GLY B C 1
ATOM 7126 O O . GLY B 1 485 ? 33.156 -12.773 6.188 1 40.31 485 GLY B O 1
ATOM 7127 N N . GLY B 1 486 ? 35.562 -13.016 6 1 34.25 486 GLY B N 1
ATOM 7128 C CA . GLY B 1 486 ? 36.094 -13.938 6.996 1 34.25 486 GLY B CA 1
ATOM 7129 C C . GLY B 1 486 ? 35.531 -13.68 8.391 1 34.25 486 GLY B C 1
ATOM 7130 O O . GLY B 1 486 ? 35.281 -12.531 8.75 1 34.25 486 GLY B O 1
ATOM 7131 N N . THR B 1 487 ? 34.906 -14.625 9.023 1 29.5 487 THR B N 1
ATOM 7132 C CA . THR B 1 487 ? 34.875 -14.797 10.477 1 29.5 487 THR B CA 1
ATOM 7133 C C . THR B 1 487 ? 36.188 -14.297 11.086 1 29.5 487 THR B C 1
ATOM 7135 O O . THR B 1 487 ? 37.281 -14.562 10.555 1 29.5 487 THR B O 1
ATOM 7138 N N . ALA B 1 488 ? 36.25 -13.297 12.039 1 27.89 488 ALA B N 1
ATOM 7139 C CA . ALA B 1 488 ? 37.156 -13.188 13.18 1 27.89 488 ALA B CA 1
ATOM 7140 C C . ALA B 1 488 ? 37.469 -14.555 13.781 1 27.89 488 ALA B C 1
ATOM 7142 O O . ALA B 1 488 ? 36.719 -15.031 14.648 1 27.89 488 ALA B O 1
ATOM 7143 N N . ASN B 1 489 ? 37.719 -15.562 13.109 1 21.86 489 ASN B N 1
ATOM 7144 C CA . ASN B 1 489 ? 38.25 -16.75 13.773 1 21.86 489 ASN B CA 1
ATOM 7145 C C . ASN B 1 489 ? 39.344 -16.391 14.766 1 21.86 489 ASN B C 1
ATOM 7147 O O . ASN B 1 489 ? 39.188 -16.594 15.969 1 21.86 489 ASN B O 1
ATOM 7151 N N . GLY B 1 490 ? 40.781 -16.75 14.617 1 21.58 490 GLY B N 1
ATOM 7152 C CA . GLY B 1 490 ? 41.844 -17.281 15.477 1 21.58 490 GLY B CA 1
ATOM 7153 C C . GLY B 1 490 ? 42.531 -16.203 16.297 1 21.58 490 GLY B C 1
ATOM 7154 O O . GLY B 1 490 ? 43.438 -16.5 17.062 1 21.58 490 GLY B O 1
ATOM 7155 N N . ASN B 1 491 ? 42.75 -14.805 16.531 1 20.61 491 ASN B N 1
ATOM 7156 C CA . ASN B 1 491 ? 43.344 -14.773 17.859 1 20.61 491 ASN B CA 1
ATOM 7157 C C . ASN B 1 491 ? 42.312 -14.844 18.969 1 20.61 491 ASN B C 1
ATOM 7159 O O . ASN B 1 491 ? 41.219 -14.273 18.844 1 20.61 491 ASN B O 1
#